Protein AF-0000000080750640 (afdb_homodimer)

Radius of gyration: 35.0 Å; Cα contacts (8 Å, |Δi|>4): 1815; chains: 2; bounding box: 124×104×103 Å

Foldseek 3Di:
DPPPVPPPVVVVVVVVVVVVVVVVPVPPPPPPPPPVPPPPPVVVVVLVVLLCVLVVLVCVVVPDDDDDPPPDDDDPPPDVVNVVSNVVNVVSVVVVLVCLQVDWAALQFQEEEEFEDPPDLVVLVLVLVVVLLCVQPPVRHQYEYAPVCVPPVSNPVVVSCVVSVVVDDSYHYDDLVNPVVDDPPGSEYEYEAAVVRVQVLLQSHQFAAHAYAYEYDDDAALQHLHHSVCCSVVVVDNNPDTFRKQFFWWKKKWWKAWDAWDQDPVPRDTDTDIHTDDIGTARFKKKKFQPPPPAWFWKFKDKPRHTDDTFGARIKIKTTLSNCPPPQVVQPGDRHDRSDAWIKIGGHGTPDPPDHIDIGGLAIKMKIAGALPTPGWMWMDGNNDDIDIGDHGIMMIMHIDPHTHIYTDPDPCSNVVNCCRVVVVPPDDPDPDCLVVDDPVVNVVVVVVVVVVVVVVVVPPVDDPDDPPDDDPCPVPVVPPPVPPDPPDDDDDDDDDDDDDDPPPDDDDD/DPPPVPPVVVVVVVVVVVVVVVVVPVPPPPPPPCPPPPPPPVVVVVLVVQLCVLVVLVCVVVPDDDDDPPPDDDDPPPDVPSVVSNVVNVVSVVVVLVCLQVDWAALQFQEEEEFEDPPDLVVLVLVLVVVLLCVQPPVRHAYEYAPVCVPPVSNPLVVSCVVSVRPSPRYHYDDLVNPVVDDPPGSEYEYEAAVVRVQVLLQSHQFAAHAYAYEYDDDAALQHLHHSVCCSVVVVDNNPDTFRKQFFWWKKKWWKAWDAWDQDPVPRDTDTDIHTDDIGTARFKKKKFQPPDPAWFWKFKDKPRHTDDTFGARIKIKTTLSNCPPPQVVQPGDRHDRSDAWIKIGGHGTPDPPDHIDIGGLAIKMKIAGALPTPGWMWMDGNNDDIDIGDHGIMMIMHTDPHTHIYTDPDPCSNVVNCCRVVVVPPDDPDPPCLVVDDPVVNVVVVVVVVVVVVVVVVPPVDDPDDPDDDDPCPVPVVPPPVPPDVPDDDDDDDDDPDDDDPDDDDDDD

Organism: Candida glabrata (strain ATCC 2001 / BCRC 20586 / JCM 3761 / NBRC 0622 / NRRL Y-65 / CBS 138) (NCBI:txid284593)

pLDDT: mean 73.18, std 28.6, range [16.64, 98.81]

Sequence (1020 aa):
MEEMKRTDSCTKEKALQKWLADAEESSSSASEYKIANQDTSRHDSDVALDISNAKDMLRRISSERSPSMSMSAHNTSKSSNTHFQYASTAYGVRLLSRDISNTKVELDVQNLMIVTKLNDISLYFLTRELVEWLLVHFPQVTVYVDKELEHNDKFAAQELAKDSKCRQSRIKYWTKEFIDENDVFFDLVITLGGDGTVLFVSSLFQRHVPPVMSFSLGSLGFLTNFKFEDFRTDLTKILNSKVKTNLRMRLECKVYRRHEPEVDPETGKKICVVEHIDTHHILNEVTIDRGPSPFISMLELYGDGNLMTVAQADGLIIATPTGSTAYSLSAGGSLIYPTVNAIAVTPICPHTLSFRPIILPDSMTLKVKVSLKARGTAWAGFDGKDRCELKQGDFITISASPYVFPTVESSPIEFINSISRTMNWNVREQQKSFTHILSQKNKEKYNTEKVRESKAKSEEEEIEERKLSSSAFDMSSLKEAVKEEAKEDEGDDEDETADRCLLKKTSGSKMEEMKRTDSCTKEKALQKWLADAEESSSSASEYKIANQDTSRHDSDVALDISNAKDMLRRISSERSPSMSMSAHNTSKSSNTHFQYASTAYGVRLLSRDISNTKVELDVQNLMIVTKLNDISLYFLTRELVEWLLVHFPQVTVYVDKELEHNDKFAAQELAKDSKCRQSRIKYWTKEFIDENDVFFDLVITLGGDGTVLFVSSLFQRHVPPVMSFSLGSLGFLTNFKFEDFRTDLTKILNSKVKTNLRMRLECKVYRRHEPEVDPETGKKICVVEHIDTHHILNEVTIDRGPSPFISMLELYGDGNLMTVAQADGLIIATPTGSTAYSLSAGGSLIYPTVNAIAVTPICPHTLSFRPIILPDSMTLKVKVSLKARGTAWAGFDGKDRCELKQGDFITISASPYVFPTVESSPIEFINSISRTMNWNVREQQKSFTHILSQKNKEKYNTEKVRESKAKSEEEEIEERKLSSSAFDMSSLKEAVKEEAKEDEGDDEDETADRCLLKKTSGSK

Secondary structure (DSSP, 8-state):
--STTSGGGSHHHHHHHHHHHHHHHTT-------------STHHHHHHHHHHHHHHHHHHHH----------S-----HHHHHHHHHHHHHHHHHHHHHHHH-EE----SEEEEEE-TTSHHHHHHHHHHHHHHHHH-TTPEEEEEGGGTT-TTT-HHHHHHHTT--S--EEEE-HHHHHH-TT--SEEEEESSHHHHHHHHHH-SS----EEEEESSS--SS--EEGGGHHHHHHHHHHS-EEEEEE--EEEEEEEEEEEEE-TTT--EEEEEEEEEEEEESSEEEEE-TT-SSPEEEEEEETTEEEEEEEESEEEEE-TGGGGTHHHHTTPPEE-TT--EEEEEEES-SSTT---EEEETTPPEEEEE-TT-SS-EEEEETTEEEEEE-TT-EEEEEE-SS-EEEE-S-TTHHHHHHHHHH-TT-------GGGGS-HHHHHHHHHHHHHHHHHHGGGS----EEE------TTTTHHHHGGGS------------------TT----/--SGGGGGGTHHHHHHHHHHHHHHHTT-------------SHHHHHHHHHHHHHHHHHHHHH----------S-----HHHHHHHHHHHHHHHHHHHHHHHH-EE----SEEEEEE-TTSHHHHHHHHHHHHHHHHH-TTPEEEEEGGGTT-TTT-HHHHHHHTT--GGGEEEE-HHHHHH-TT--SEEEEESSHHHHHHHHHH-SS----EEEEESSS--SS--EEGGGHHHHHHHHHHS-EEEEEE--EEEEEEEEEEEEE-TTT--EEEEEEEEEEEEESSEEEEE-TT-SSPEEEEEEETTEEEEEEEESEEEEE-TGGGGTHHHHTTPPEE-TT--EEEEEEES-SSTT---EEEETTPPEEEEE-TT-SS-EEEEETTEEEEEE-TT-EEEEEE-SS-EEEE-S-TTHHHHHHHHHH-TT-------GGGGS-HHHHHHHHHHHHHHHHHHGGGS----EE-------GGGGHHHHGGGTTT----------------------

Nearest PDB structures (foldseek):
  8kgc-assembly1_D  TM=9.014E-01  e=6.801E-37  Homo sapiens
  3pfn-assembly1_A  TM=8.704E-01  e=1.702E-36  Homo sapiens
  3pfn-assembly1_D  TM=8.942E-01  e=2.520E-35  Homo sapiens
  7mh7-assembly1_A  TM=9.007E-01  e=3.183E-29  Pseudomonas aeruginosa PAO1
  7qvs-assembly1_B-2  TM=9.030E-01  e=3.747E-28  Pseudomonas aeruginosa

Structure (mmCIF, N/CA/C/O backbone):
data_AF-0000000080750640-model_v1
#
loop_
_entity.id
_entity.type
_entity.pdbx_description
1 polymer 'Candida glabrata strain CBS138 chromosome I complete sequence'
#
loop_
_atom_site.group_PDB
_atom_site.id
_atom_site.type_symbol
_atom_site.label_atom_id
_atom_site.label_alt_id
_atom_site.label_comp_id
_atom_site.label_asym_id
_atom_site.label_entity_id
_atom_site.label_seq_id
_atom_site.pdbx_PDB_ins_code
_atom_site.Cartn_x
_atom_site.Cartn_y
_atom_site.Cartn_z
_atom_site.occupancy
_atom_site.B_iso_or_equiv
_atom_site.auth_seq_id
_atom_site.auth_comp_id
_atom_site.auth_asym_id
_atom_site.auth_atom_id
_atom_site.pdbx_PDB_model_num
ATOM 1 N N . MET A 1 1 ? 26.266 -26.484 -49.969 1 23.78 1 MET A N 1
ATOM 2 C CA . MET A 1 1 ? 25.844 -25.188 -49.469 1 23.78 1 MET A CA 1
ATOM 3 C C . MET A 1 1 ? 25.656 -25.219 -47.969 1 23.78 1 MET A C 1
ATOM 5 O O . MET A 1 1 ? 25.188 -24.25 -47.375 1 23.78 1 MET A O 1
ATOM 9 N N . GLU A 1 2 ? 25.656 -26.406 -47.344 1 24.5 2 GLU A N 1
ATOM 10 C CA . GLU A 1 2 ? 25.516 -27.031 -46.031 1 24.5 2 GLU A CA 1
ATOM 11 C C . GLU A 1 2 ? 26.594 -26.562 -45.094 1 24.5 2 GLU A C 1
ATOM 13 O O . GLU A 1 2 ? 26.438 -26.656 -43.875 1 24.5 2 GLU A O 1
ATOM 18 N N . GLU A 1 3 ? 27.859 -26.266 -45.562 1 25.91 3 GLU A N 1
ATOM 19 C CA . GLU A 1 3 ? 29.109 -26.156 -44.812 1 25.91 3 GLU A CA 1
ATOM 20 C C . GLU A 1 3 ? 29.141 -24.875 -44 1 25.91 3 GLU A C 1
ATOM 22 O O . GLU A 1 3 ? 29.859 -24.797 -42.969 1 25.91 3 GLU A O 1
ATOM 27 N N . MET A 1 4 ? 28.625 -23.766 -44.5 1 25.83 4 MET A N 1
ATOM 28 C CA . MET A 1 4 ? 29 -22.438 -44.031 1 25.83 4 MET A CA 1
ATOM 29 C C . MET A 1 4 ? 28.359 -22.141 -42.688 1 25.83 4 MET A C 1
ATOM 31 O O . MET A 1 4 ? 28.578 -21.078 -42.125 1 25.83 4 MET A O 1
ATOM 35 N N . LYS A 1 5 ? 27.141 -22.812 -42.438 1 27.19 5 LYS A N 1
ATOM 36 C CA . LYS A 1 5 ? 26.297 -22.391 -41.312 1 27.19 5 LYS A CA 1
ATOM 37 C C . LYS A 1 5 ? 26.953 -22.75 -39.969 1 27.19 5 LYS A C 1
ATOM 39 O O . LYS A 1 5 ? 26.359 -22.531 -38.906 1 27.19 5 LYS A O 1
ATOM 44 N N . ARG A 1 6 ? 27.938 -23.625 -39.969 1 27.42 6 ARG A N 1
ATOM 45 C CA . ARG A 1 6 ? 28.484 -24.219 -38.75 1 27.42 6 ARG A CA 1
ATOM 46 C C . ARG A 1 6 ? 29.359 -23.219 -38 1 27.42 6 ARG A C 1
ATOM 48 O O . ARG A 1 6 ? 29.672 -23.422 -36.812 1 27.42 6 ARG A O 1
ATOM 55 N N . THR A 1 7 ? 30.062 -22.328 -38.781 1 30.16 7 THR A N 1
ATOM 56 C CA . THR A 1 7 ? 31.188 -21.594 -38.188 1 30.16 7 THR A CA 1
ATOM 57 C C . THR A 1 7 ? 30.703 -20.562 -37.188 1 30.16 7 THR A C 1
ATOM 59 O O . THR A 1 7 ? 31.438 -20.156 -36.281 1 30.16 7 THR A O 1
ATOM 62 N N . ASP A 1 8 ? 29.516 -19.969 -37.5 1 30.2 8 ASP A N 1
ATOM 63 C CA . ASP A 1 8 ? 29.234 -18.703 -36.812 1 30.2 8 ASP A CA 1
ATOM 64 C C . ASP A 1 8 ? 28.844 -18.953 -35.375 1 30.2 8 ASP A C 1
ATOM 66 O O . ASP A 1 8 ? 28.5 -18 -34.656 1 30.2 8 ASP A O 1
ATOM 70 N N . SER A 1 9 ? 28.5 -20.203 -35.062 1 30.78 9 SER A N 1
ATOM 71 C CA . SER A 1 9 ? 27.984 -20.547 -33.719 1 30.78 9 SER A CA 1
ATOM 72 C C . SER A 1 9 ? 29.062 -20.422 -32.656 1 30.78 9 SER A C 1
ATOM 74 O O . SER A 1 9 ? 28.766 -20.375 -31.469 1 30.78 9 SER A O 1
ATOM 76 N N . CYS A 1 10 ? 30.328 -20.656 -33.062 1 31.33 10 CYS A N 1
ATOM 77 C CA . CYS A 1 10 ? 31.453 -20.75 -32.125 1 31.33 10 CYS A CA 1
ATOM 78 C C . CYS A 1 10 ? 31.781 -19.391 -31.531 1 31.33 10 CYS A C 1
ATOM 80 O O . CYS A 1 10 ? 32.375 -19.297 -30.453 1 31.33 10 CYS A O 1
ATOM 82 N N . THR A 1 11 ? 31.625 -18.391 -32.375 1 31.91 11 THR A N 1
ATOM 83 C CA . THR A 1 11 ? 32.156 -17.109 -31.953 1 31.91 11 THR A CA 1
ATOM 84 C C . THR A 1 11 ? 31.312 -16.516 -30.828 1 31.91 11 THR A C 1
ATOM 86 O O . THR A 1 11 ? 31.797 -15.672 -30.062 1 31.91 11 THR A O 1
ATOM 89 N N . LYS A 1 12 ? 30.047 -16.812 -30.891 1 30.86 12 LYS A N 1
ATOM 90 C CA . LYS A 1 12 ? 29.188 -16.188 -29.875 1 30.86 12 LYS A CA 1
ATOM 91 C C . LYS A 1 12 ? 29.469 -16.75 -28.484 1 30.86 12 LYS A C 1
ATOM 93 O O . LYS A 1 12 ? 29.141 -16.125 -27.484 1 30.86 12 LYS A O 1
ATOM 98 N N . GLU A 1 13 ? 29.969 -18.031 -28.469 1 30.14 13 GLU A N 1
ATOM 99 C CA . GLU A 1 13 ? 30.266 -18.656 -27.188 1 30.14 13 GLU A CA 1
ATOM 100 C C . GLU A 1 13 ? 31.484 -18 -26.531 1 30.14 13 GLU A C 1
ATOM 102 O O . GLU A 1 13 ? 31.562 -17.93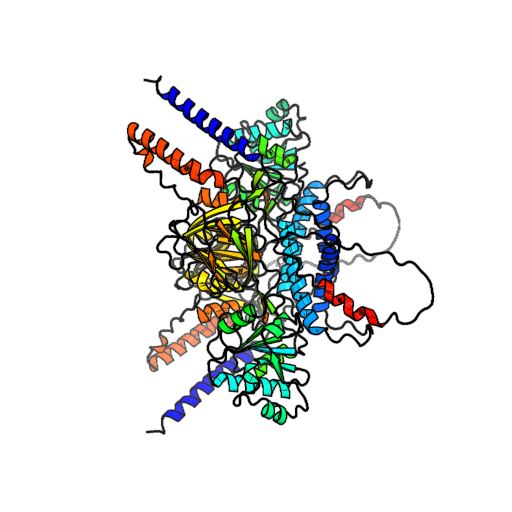8 -25.297 1 30.14 13 GLU A O 1
ATOM 107 N N . LYS A 1 14 ? 32.5 -17.609 -27.375 1 33.03 14 LYS A N 1
ATOM 108 C CA . LYS A 1 14 ? 33.688 -17.062 -26.781 1 33.03 14 LYS A CA 1
ATOM 109 C C . LYS A 1 14 ? 33.438 -15.703 -26.141 1 33.03 14 LYS A C 1
ATOM 111 O O . LYS A 1 14 ? 34.031 -15.352 -25.125 1 33.03 14 LYS A O 1
ATOM 116 N N . ALA A 1 15 ? 32.625 -14.938 -26.906 1 30.42 15 ALA A N 1
ATOM 117 C CA . ALA A 1 15 ? 32.406 -13.609 -26.359 1 30.42 15 ALA A CA 1
ATOM 118 C C . ALA A 1 15 ? 31.641 -13.68 -25.031 1 30.42 15 ALA A C 1
ATOM 120 O O . ALA A 1 15 ? 31.859 -12.859 -24.141 1 30.42 15 ALA A O 1
ATOM 121 N N . LEU A 1 16 ? 30.656 -14.664 -24.875 1 29.38 16 LEU A N 1
ATOM 122 C CA . LEU A 1 16 ? 29.984 -14.805 -23.594 1 29.38 16 LEU A CA 1
ATOM 123 C C . LEU A 1 16 ? 30.938 -15.273 -22.516 1 29.38 16 LEU A C 1
ATOM 125 O O . LEU A 1 16 ? 30.891 -14.797 -21.391 1 29.38 16 LEU A O 1
ATOM 129 N N . GLN A 1 17 ? 31.891 -16.141 -22.875 1 30.44 17 GLN A N 1
ATOM 130 C CA . GLN A 1 17 ? 32.844 -16.641 -21.875 1 30.44 17 GLN A CA 1
ATOM 131 C C . GLN A 1 17 ? 33.781 -15.531 -21.391 1 30.44 17 GLN A C 1
ATOM 133 O O . GLN A 1 17 ? 34.188 -15.508 -20.234 1 30.44 17 GLN A O 1
ATOM 138 N N . LYS A 1 18 ? 34.281 -14.758 -22.359 1 31.88 18 LYS A N 1
ATOM 139 C CA . LYS A 1 18 ? 35.156 -13.68 -21.922 1 31.88 18 LYS A CA 1
ATOM 140 C C . LYS A 1 18 ? 34.438 -12.688 -21.016 1 31.88 18 LYS A C 1
ATOM 142 O O . LYS A 1 18 ? 35 -12.164 -20.078 1 31.88 18 LYS A O 1
ATOM 147 N N . TRP A 1 19 ? 33.156 -12.344 -21.359 1 30.09 19 TRP A N 1
ATOM 148 C CA . TRP A 1 19 ? 32.438 -11.414 -20.469 1 30.09 19 TRP A CA 1
ATOM 149 C C . TRP A 1 19 ? 32.219 -12.039 -19.094 1 30.09 19 TRP A C 1
ATOM 151 O O . TRP A 1 19 ? 32.375 -11.367 -18.078 1 30.09 19 TRP A O 1
ATOM 161 N N . LEU A 1 20 ? 31.984 -13.375 -18.922 1 29.86 20 LEU A N 1
ATOM 162 C CA . LEU A 1 20 ? 31.875 -14.023 -17.625 1 29.86 20 LEU A CA 1
ATOM 163 C C . LEU A 1 20 ? 33.219 -14.023 -16.891 1 29.86 20 LEU A C 1
ATOM 165 O O . LEU A 1 20 ? 33.25 -13.891 -15.672 1 29.86 20 LEU A O 1
ATOM 169 N N . ALA A 1 21 ? 34.281 -14.25 -17.578 1 29.77 21 ALA A N 1
ATOM 170 C CA . ALA A 1 21 ? 35.594 -14.289 -16.922 1 29.77 21 ALA A CA 1
ATOM 171 C C . ALA A 1 21 ? 35.969 -12.922 -16.359 1 29.77 21 ALA A C 1
ATOM 173 O O . ALA A 1 21 ? 36.531 -12.828 -15.273 1 29.77 21 ALA A O 1
ATOM 174 N N . ASP A 1 22 ? 35.875 -11.859 -17.188 1 29.58 22 ASP A N 1
ATOM 175 C CA . ASP A 1 22 ? 36.312 -10.555 -16.688 1 29.58 22 ASP A CA 1
ATOM 176 C C . ASP A 1 22 ? 35.406 -10.094 -15.539 1 29.58 22 ASP A C 1
ATOM 178 O O . ASP A 1 22 ? 35.781 -9.195 -14.773 1 29.58 22 ASP A O 1
ATOM 182 N N . ALA A 1 23 ? 34.125 -10.531 -15.461 1 26.33 23 ALA A N 1
ATOM 183 C CA . ALA A 1 23 ? 33.312 -10.172 -14.312 1 26.33 23 ALA A CA 1
ATOM 184 C C . ALA A 1 23 ? 33.812 -10.875 -13.047 1 26.33 23 ALA A C 1
ATOM 186 O O . ALA A 1 23 ? 33.469 -10.453 -11.938 1 26.33 23 ALA A O 1
ATOM 187 N N . GLU A 1 24 ? 34.5 -12.039 -13.078 1 27.97 24 GLU A N 1
ATOM 188 C CA . GLU A 1 24 ? 35 -12.734 -11.891 1 27.97 24 GLU A CA 1
ATOM 189 C C . GLU A 1 24 ? 36.062 -11.93 -11.188 1 27.97 24 GLU A C 1
ATOM 191 O O . GLU A 1 24 ? 36.25 -12.062 -9.977 1 27.97 24 GLU A O 1
ATOM 196 N N . GLU A 1 25 ? 37 -11.383 -11.922 1 27.73 25 GLU A N 1
ATOM 197 C CA . GLU A 1 25 ? 38.156 -10.828 -11.188 1 27.73 25 GLU A CA 1
ATOM 198 C C . GLU A 1 25 ? 37.719 -9.641 -10.328 1 27.73 25 GLU A C 1
ATOM 200 O O . GLU A 1 25 ? 38.344 -9.352 -9.305 1 27.73 25 GLU A O 1
ATOM 205 N N . SER A 1 26 ? 36.969 -8.758 -10.883 1 25.23 26 SER A N 1
ATOM 206 C CA . SER A 1 26 ? 36.844 -7.516 -10.125 1 25.23 26 SER A CA 1
ATOM 207 C C . SER A 1 26 ? 36 -7.707 -8.875 1 25.23 26 SER A C 1
ATOM 209 O O . SER A 1 26 ? 35.688 -6.742 -8.172 1 25.23 26 SER A O 1
ATOM 211 N N . SER A 1 27 ? 35.5 -8.93 -8.562 1 23.83 27 SER A N 1
ATOM 212 C CA . SER A 1 27 ? 34.688 -9.188 -7.383 1 23.83 27 SER A CA 1
ATOM 213 C C . SER A 1 27 ? 35.531 -9.062 -6.105 1 23.83 27 SER A C 1
ATOM 215 O O . SER A 1 27 ? 35 -9.281 -5.004 1 23.83 27 SER A O 1
ATOM 217 N N . SER A 1 28 ? 36.812 -9.102 -6.203 1 22.86 28 SER A N 1
ATOM 218 C CA . SER A 1 28 ? 37.531 -9.367 -4.969 1 22.86 28 SER A CA 1
ATOM 219 C C . SER A 1 28 ? 37.406 -8.211 -3.982 1 22.86 28 SER A C 1
ATOM 221 O O . SER A 1 28 ? 37.438 -8.422 -2.768 1 22.86 28 SER A O 1
ATOM 223 N N . SER A 1 29 ? 37.75 -7.055 -4.367 1 21.5 29 SER A N 1
ATOM 224 C CA . SER A 1 29 ? 38.125 -6.164 -3.275 1 21.5 29 SER A CA 1
ATOM 225 C C . SER A 1 29 ? 36.906 -5.719 -2.473 1 21.5 29 SER A C 1
ATOM 227 O O . SER A 1 29 ? 36.25 -4.754 -2.844 1 21.5 29 SER A O 1
ATOM 229 N N . ALA A 1 30 ? 36.062 -6.645 -2.053 1 21.53 30 ALA A N 1
ATOM 230 C CA . ALA A 1 30 ? 35.031 -6.363 -1.079 1 21.53 30 ALA A CA 1
ATOM 231 C C . ALA A 1 30 ? 35.594 -5.648 0.146 1 21.53 30 ALA A C 1
ATOM 233 O O . ALA A 1 30 ? 36.344 -6.238 0.925 1 21.53 30 ALA A O 1
ATOM 234 N N . SER A 1 31 ? 36 -4.422 0.055 1 20.84 31 SER A N 1
ATOM 235 C CA . SER A 1 31 ? 36.438 -3.672 1.23 1 20.84 31 SER A CA 1
ATOM 236 C C . SER A 1 31 ? 35.531 -3.943 2.424 1 20.84 31 SER A C 1
ATOM 238 O O . SER A 1 31 ? 34.281 -3.92 2.293 1 20.84 31 SER A O 1
ATOM 240 N N . GLU A 1 32 ? 36 -4.672 3.408 1 20.8 32 GLU A N 1
ATOM 241 C CA . GLU A 1 32 ? 35.5 -5.023 4.73 1 20.8 32 GLU A CA 1
ATOM 242 C C . GLU A 1 32 ? 34.969 -3.791 5.465 1 20.8 32 GLU A C 1
ATOM 244 O O . GLU A 1 32 ? 35.75 -2.906 5.832 1 20.8 32 GLU A O 1
ATOM 249 N N . TYR A 1 33 ? 34.094 -3.107 4.949 1 19.44 33 TYR A N 1
ATOM 250 C CA . TYR A 1 33 ? 33.531 -2.104 5.844 1 19.44 33 TYR A CA 1
ATOM 251 C C . TYR A 1 33 ? 33.25 -2.693 7.227 1 19.44 33 TYR A C 1
ATOM 253 O O . TYR A 1 33 ? 32.531 -3.686 7.355 1 19.44 33 TYR A O 1
ATOM 261 N N . LYS A 1 34 ? 34.312 -2.646 8.055 1 21.72 34 LYS A N 1
ATOM 262 C CA . LYS A 1 34 ? 34.125 -2.963 9.469 1 21.72 34 LYS A CA 1
ATOM 263 C C . LYS A 1 34 ? 32.938 -2.205 10.062 1 21.72 34 LYS A C 1
ATOM 265 O O . LYS A 1 34 ? 33 -0.99 10.25 1 21.72 34 LYS A O 1
ATOM 270 N N . ILE A 1 35 ? 31.891 -2.406 9.547 1 20.11 35 ILE A N 1
ATOM 271 C CA . ILE A 1 35 ? 30.781 -1.926 10.367 1 20.11 35 ILE A CA 1
ATOM 272 C C . ILE A 1 35 ? 30.984 -2.367 11.812 1 20.11 35 ILE A C 1
ATOM 274 O O . ILE A 1 35 ? 31.125 -3.561 12.094 1 20.11 35 ILE A O 1
ATOM 278 N N . ALA A 1 36 ? 31.672 -1.542 12.602 1 21.47 36 ALA A N 1
ATOM 279 C CA . ALA A 1 36 ? 31.641 -1.831 14.031 1 21.47 36 ALA A CA 1
ATOM 280 C C . ALA A 1 36 ? 30.266 -2.334 14.461 1 21.47 36 ALA A C 1
ATOM 282 O O . ALA A 1 36 ? 29.25 -1.68 14.211 1 21.47 36 ALA A O 1
ATOM 283 N N . ASN A 1 37 ? 30.188 -3.654 14.547 1 23.44 37 ASN A N 1
ATOM 284 C CA . ASN A 1 37 ? 29.172 -4.504 15.156 1 23.44 37 ASN A CA 1
ATOM 285 C C . ASN A 1 37 ? 28.719 -3.955 16.5 1 23.44 37 ASN A C 1
ATOM 287 O O . ASN A 1 37 ? 29.359 -4.191 17.531 1 23.44 37 ASN A O 1
ATOM 291 N N . GLN A 1 38 ? 28.547 -2.641 16.609 1 24.06 38 GLN A N 1
ATOM 292 C CA . GLN A 1 38 ? 28.078 -2.363 17.969 1 24.06 38 GLN A CA 1
ATOM 293 C C . GLN A 1 38 ? 27.062 -3.414 18.438 1 24.06 38 GLN A C 1
ATOM 295 O O . GLN A 1 38 ? 26.438 -4.078 17.609 1 24.06 38 GLN A O 1
ATOM 300 N N . ASP A 1 39 ? 27.016 -3.609 19.844 1 24.59 39 ASP A N 1
ATOM 301 C CA . ASP A 1 39 ? 26.438 -4.699 20.625 1 24.59 39 ASP A CA 1
ATOM 302 C C . ASP A 1 39 ? 24.984 -4.945 20.234 1 24.59 39 ASP A C 1
ATOM 304 O O . ASP A 1 39 ? 24.109 -4.109 20.484 1 24.59 39 ASP A O 1
ATOM 308 N N . THR A 1 40 ? 24.781 -5.527 19.234 1 27.17 40 THR A N 1
ATOM 309 C CA . THR A 1 40 ? 23.578 -6.164 18.719 1 27.17 40 THR A CA 1
ATOM 310 C C . THR A 1 40 ? 22.906 -7.023 19.781 1 27.17 40 THR A C 1
ATOM 312 O O . THR A 1 40 ? 21.906 -7.691 19.516 1 27.17 40 THR A O 1
ATOM 315 N N . SER A 1 41 ? 23.656 -7.27 20.875 1 27.95 41 SER A N 1
ATOM 316 C CA . SER A 1 41 ? 23.188 -8.172 21.922 1 27.95 41 SER A CA 1
ATOM 317 C C . SER A 1 41 ? 21.938 -7.629 22.609 1 27.95 41 SER A C 1
ATOM 319 O O . SER A 1 41 ? 21.062 -8.398 23.016 1 27.95 41 SER A O 1
ATOM 321 N N . ARG A 1 42 ? 22.016 -6.312 23.031 1 26.64 42 ARG A N 1
ATOM 322 C CA . ARG A 1 42 ? 21.031 -5.73 23.953 1 26.64 42 ARG A CA 1
ATOM 323 C C . ARG A 1 42 ? 19.703 -5.473 23.234 1 26.64 42 ARG A C 1
ATOM 325 O O . ARG A 1 42 ? 18.719 -5.129 23.875 1 26.64 42 ARG A O 1
ATOM 332 N N . HIS A 1 43 ? 19.797 -5.414 21.969 1 28.12 43 HIS A N 1
ATOM 333 C CA . HIS A 1 43 ? 18.594 -4.977 21.266 1 28.12 43 HIS A CA 1
ATOM 334 C C . HIS A 1 43 ? 17.609 -6.125 21.109 1 28.12 43 HIS A C 1
ATOM 336 O O . HIS A 1 43 ? 16.5 -5.93 20.594 1 28.12 43 HIS A O 1
ATOM 342 N N . ASP A 1 44 ? 18.094 -7.312 21.172 1 30.31 44 ASP A N 1
ATOM 343 C CA . ASP A 1 44 ? 17.312 -8.539 21.031 1 30.31 44 ASP A CA 1
ATOM 344 C C . ASP A 1 44 ? 16.25 -8.633 22.125 1 30.31 44 ASP A C 1
ATOM 346 O O . ASP A 1 44 ? 15.148 -9.133 21.891 1 30.31 44 ASP A O 1
ATOM 350 N N . SER A 1 45 ? 16.734 -8.336 23.406 1 32.16 45 SER A N 1
ATOM 351 C CA . SER A 1 45 ? 15.938 -8.477 24.625 1 32.16 45 SER A CA 1
ATOM 352 C C . SER A 1 45 ? 14.789 -7.48 24.656 1 32.16 45 SER A C 1
ATOM 354 O O . SER A 1 45 ? 13.727 -7.762 25.219 1 32.16 45 SER A O 1
ATOM 356 N N . ASP A 1 46 ? 15.016 -6.348 24.094 1 32.59 46 ASP A N 1
ATOM 357 C CA . ASP A 1 46 ? 14.117 -5.215 24.297 1 32.59 46 ASP A CA 1
ATOM 358 C C . ASP A 1 46 ? 12.938 -5.281 23.328 1 32.59 46 ASP A C 1
ATOM 360 O O . ASP A 1 46 ? 11.852 -4.777 23.625 1 32.59 46 ASP A O 1
ATOM 364 N N . VAL A 1 47 ? 13.148 -5.949 22.234 1 31.88 47 VAL A N 1
ATOM 365 C CA . VAL A 1 47 ? 12.055 -5.961 21.266 1 31.88 47 VAL A CA 1
ATOM 366 C C . VAL A 1 47 ? 10.977 -6.945 21.719 1 31.88 47 VAL A C 1
ATOM 368 O O . VAL A 1 47 ? 9.789 -6.734 21.469 1 31.88 47 VAL A O 1
ATOM 371 N N . ALA A 1 48 ? 11.344 -8.07 22.312 1 33.91 48 ALA A N 1
ATOM 372 C CA . ALA A 1 48 ? 10.453 -9.055 22.938 1 33.91 48 ALA A CA 1
ATOM 373 C C . ALA A 1 48 ? 9.562 -8.398 23.984 1 33.91 48 ALA A C 1
ATOM 375 O O . ALA A 1 48 ? 8.375 -8.719 24.094 1 33.91 48 ALA A O 1
ATOM 376 N N . LEU A 1 49 ? 10.141 -7.648 24.703 1 37.53 49 LEU A N 1
ATOM 377 C CA . LEU A 1 49 ? 9.516 -6.848 25.75 1 37.53 49 LEU A CA 1
ATOM 378 C C . LEU A 1 49 ? 8.562 -5.816 25.156 1 37.53 49 LEU A C 1
ATOM 380 O O . LEU A 1 49 ? 7.516 -5.523 25.734 1 37.53 49 LEU A O 1
ATOM 384 N N . ASP A 1 50 ? 8.703 -5.641 23.797 1 41 50 ASP A N 1
ATOM 385 C CA . ASP A 1 50 ? 8.031 -4.465 23.25 1 41 50 ASP A CA 1
ATOM 386 C C . ASP A 1 50 ? 6.676 -4.836 22.641 1 41 50 ASP A C 1
ATOM 388 O O . ASP A 1 50 ? 5.703 -4.098 22.797 1 41 50 ASP A O 1
ATOM 392 N N . ILE A 1 51 ? 6.527 -6.117 21.938 1 39.97 51 ILE A N 1
ATOM 393 C CA . ILE A 1 51 ? 5.207 -6.383 21.391 1 39.97 51 ILE A CA 1
ATOM 394 C C . ILE A 1 51 ? 4.234 -6.738 22.5 1 39.97 51 ILE A C 1
ATOM 396 O O . ILE A 1 51 ? 3.084 -6.285 22.5 1 39.97 51 ILE A O 1
ATOM 400 N N . SER A 1 52 ? 4.672 -7.695 23.406 1 42.81 52 SER A N 1
ATOM 401 C CA . SER A 1 52 ? 3.881 -7.859 24.625 1 42.81 52 SER A CA 1
ATOM 402 C C . SER A 1 52 ? 3.531 -6.508 25.234 1 42.81 52 SER A C 1
ATOM 404 O O . SER A 1 52 ? 2.396 -6.293 25.656 1 42.81 52 SER A O 1
ATOM 406 N N . ASN A 1 53 ? 4.465 -5.879 25.188 1 48.34 53 ASN A N 1
ATOM 407 C CA . ASN A 1 53 ? 4.297 -4.516 25.688 1 48.34 53 ASN A CA 1
ATOM 408 C C . ASN A 1 53 ? 3.387 -3.697 24.766 1 48.34 53 ASN A C 1
ATOM 410 O O . ASN A 1 53 ? 2.607 -2.867 25.25 1 48.34 53 ASN A O 1
ATOM 414 N N . ALA A 1 54 ? 3.5 -4.133 23.531 1 48.19 54 ALA A N 1
ATOM 415 C CA . ALA A 1 54 ? 2.648 -3.369 22.625 1 48.19 54 ALA A CA 1
ATOM 416 C C . ALA A 1 54 ? 1.188 -3.783 22.766 1 48.19 54 ALA A C 1
ATOM 418 O O . ALA A 1 54 ? 0.297 -2.932 22.828 1 48.19 54 ALA A O 1
ATOM 419 N N . LYS A 1 55 ? 0.873 -5.102 22.734 1 48.5 55 LYS A N 1
ATOM 420 C CA . LYS A 1 55 ? -0.5 -5.566 22.922 1 48.5 55 LYS A CA 1
ATOM 421 C C . LYS A 1 55 ? -1.031 -5.188 24.297 1 48.5 55 LYS A C 1
ATOM 423 O O . LYS A 1 55 ? -2.18 -4.762 24.438 1 48.5 55 LYS A O 1
ATOM 428 N N . ASP A 1 56 ? -0.151 -5.539 25.344 1 48.56 56 ASP A N 1
ATOM 429 C CA . ASP A 1 56 ? -0.493 -5.035 26.672 1 48.56 56 ASP A CA 1
ATOM 430 C C . ASP A 1 56 ? -0.757 -3.529 26.625 1 48.56 56 ASP A C 1
ATOM 432 O O . ASP A 1 56 ? -1.688 -3.043 27.266 1 48.56 56 ASP A O 1
ATOM 436 N N . MET A 1 57 ? 0.047 -3.041 25.891 1 49.59 57 MET A N 1
ATOM 437 C CA . MET A 1 57 ? -0.12 -1.595 25.766 1 49.59 57 MET A CA 1
ATOM 438 C C . MET A 1 57 ? -1.417 -1.25 25.047 1 49.59 57 MET A C 1
ATOM 440 O O . MET A 1 57 ? -2.158 -0.366 25.484 1 49.59 57 MET A O 1
ATOM 444 N N . LEU A 1 58 ? -1.685 -2.07 24.016 1 51.09 58 LEU A N 1
ATOM 445 C CA . LEU A 1 58 ? -2.908 -1.768 23.281 1 51.09 58 LEU A CA 1
ATOM 446 C C . LEU A 1 58 ? -4.141 -2.08 24.125 1 51.09 58 LEU A C 1
ATOM 448 O O . LEU A 1 58 ? -5.121 -1.334 24.109 1 51.09 58 LEU A O 1
ATOM 452 N N . ARG A 1 59 ? -4.125 -3.299 24.75 1 49 59 ARG A N 1
ATOM 453 C CA . ARG A 1 59 ? -5.191 -3.617 25.703 1 49 59 ARG A CA 1
ATOM 454 C C . ARG A 1 59 ? -5.324 -2.535 26.766 1 49 59 ARG A C 1
ATOM 456 O O . ARG A 1 59 ? -6.434 -2.162 27.141 1 49 59 ARG A O 1
ATOM 463 N N . ARG A 1 60 ? -4.152 -2.15 27.312 1 49.22 60 ARG A N 1
ATOM 464 C CA . ARG A 1 60 ? -4.168 -1.096 28.328 1 49.22 60 ARG A CA 1
ATOM 465 C C . ARG A 1 60 ? -4.754 0.193 27.766 1 49.22 60 ARG A C 1
ATOM 467 O O . ARG A 1 60 ? -5.477 0.912 28.453 1 49.22 60 ARG A O 1
ATOM 474 N N . ILE A 1 61 ? -4.32 0.294 26.562 1 48.62 61 ILE A N 1
ATOM 475 C CA . ILE A 1 61 ? -4.809 1.53 25.953 1 48.62 61 ILE A CA 1
ATOM 476 C C . ILE A 1 61 ? -6.309 1.414 25.688 1 48.62 61 ILE A C 1
ATOM 478 O O . ILE A 1 61 ? -7.055 2.377 25.859 1 48.62 61 ILE A O 1
ATOM 482 N N . SER A 1 62 ? -6.805 0.226 25.25 1 44.69 62 SER A N 1
ATOM 483 C CA . SER A 1 62 ? -8.211 0.029 24.938 1 44.69 62 SER A CA 1
ATOM 484 C C . SER A 1 62 ? -9.039 -0.218 26.203 1 44.69 62 SER A C 1
ATOM 486 O O . SER A 1 62 ? -10.266 -0.11 26.172 1 44.69 62 SER A O 1
ATOM 488 N N . SER A 1 63 ? -8.703 -1.015 27.25 1 39.06 63 SER A N 1
ATOM 489 C CA . SER A 1 63 ? -9.461 -1.384 28.453 1 39.06 63 SER A CA 1
ATOM 490 C C . SER A 1 63 ? -9.727 -0.169 29.328 1 39.06 63 SER A C 1
ATOM 492 O O . SER A 1 63 ? -8.828 0.649 29.562 1 39.06 63 SER A O 1
ATOM 494 N N . GLU A 1 64 ? -11.062 0.245 29.578 1 36.38 64 GLU A N 1
ATOM 495 C CA . GLU A 1 64 ? -11.656 1.235 30.469 1 36.38 64 GLU A CA 1
ATOM 496 C C . GLU A 1 64 ? -10.938 1.279 31.812 1 36.38 64 GLU A C 1
ATOM 498 O O . GLU A 1 64 ? -10.562 2.354 32.281 1 36.38 64 GLU A O 1
ATOM 503 N N . ARG A 1 65 ? -11.656 0.485 32.969 1 29.5 65 ARG A N 1
ATOM 504 C CA . ARG A 1 65 ? -11.828 0.605 34.406 1 29.5 65 ARG A CA 1
ATOM 505 C C . ARG A 1 65 ? -10.695 -0.089 35.156 1 29.5 65 ARG A C 1
ATOM 507 O O . ARG A 1 65 ? -10.922 -1.042 35.906 1 29.5 65 ARG A O 1
ATOM 514 N N . SER A 1 66 ? -9.703 -0.66 34.688 1 27.31 66 SER A N 1
ATOM 515 C CA . SER A 1 66 ? -9.141 -1.257 35.875 1 27.31 66 SER A CA 1
ATOM 516 C C . SER A 1 66 ? -8.93 -0.209 36.969 1 27.31 66 SER A C 1
ATOM 518 O O . SER A 1 66 ? -8.484 0.905 36.688 1 27.31 66 SER A O 1
ATOM 520 N N . PRO A 1 67 ? -9.555 -0.497 38.25 1 25.22 67 PRO A N 1
ATOM 521 C CA . PRO A 1 67 ? -9.383 0.257 39.5 1 25.22 67 PRO A CA 1
ATOM 522 C C . PRO A 1 67 ? -7.969 0.81 39.688 1 25.22 67 PRO A C 1
ATOM 524 O O . PRO A 1 67 ? -7.066 0.448 38.906 1 25.22 67 PRO A O 1
ATOM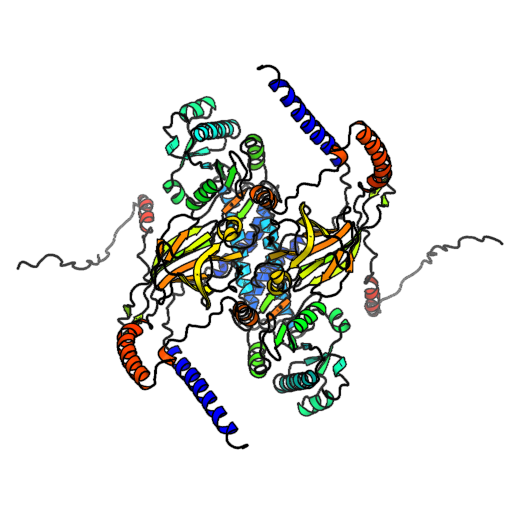 527 N N . SER A 1 68 ? -7.621 0.858 41.125 1 24.23 68 SER A N 1
ATOM 528 C CA . SER A 1 68 ? -6.816 1.51 42.156 1 24.23 68 SER A CA 1
ATOM 529 C C . SER A 1 68 ? -5.359 1.071 42.094 1 24.23 68 SER A C 1
ATOM 531 O O . SER A 1 68 ? -4.902 0.274 42.906 1 24.23 68 SER A O 1
ATOM 533 N N . MET A 1 69 ? -4.754 0.272 41.375 1 24.42 69 MET A N 1
ATOM 534 C CA . MET A 1 69 ? -3.445 0.165 42 1 24.42 69 MET A CA 1
ATOM 535 C C . MET A 1 69 ? -2.875 1.546 42.312 1 24.42 69 MET A C 1
ATOM 537 O O . MET A 1 69 ? -2.92 2.441 41.469 1 24.42 69 MET A O 1
ATOM 541 N N . SER A 1 70 ? -2.73 1.91 43.594 1 24.66 70 SER A N 1
ATOM 542 C CA . SER A 1 70 ? -2.023 2.934 44.344 1 24.66 70 SER A CA 1
ATOM 543 C C . SER A 1 70 ? -0.669 3.25 43.719 1 24.66 70 SER A C 1
ATOM 545 O O . SER A 1 70 ? 0.369 2.82 44.219 1 24.66 70 SER A O 1
ATOM 547 N N . MET A 1 71 ? -0.3 2.834 42.594 1 25.09 71 MET A N 1
ATOM 548 C CA . MET A 1 71 ? 1.061 3.354 42.5 1 25.09 71 MET A CA 1
ATOM 549 C C . MET A 1 71 ? 1.102 4.844 42.812 1 25.09 71 MET A C 1
ATOM 551 O O . MET A 1 71 ? 0.166 5.578 42.5 1 25.09 71 MET A O 1
ATOM 555 N N . SER A 1 72 ? 1.999 5.309 43.688 1 25.16 72 SER A N 1
ATOM 556 C CA . SER A 1 72 ? 2.352 6.617 44.219 1 25.16 72 SER A CA 1
ATOM 557 C C . SER A 1 72 ? 2.26 7.699 43.156 1 25.16 72 SER A C 1
ATOM 559 O O . SER A 1 72 ? 2.354 7.406 41.938 1 25.16 72 SER A O 1
ATOM 561 N N . ALA A 1 73 ? 1.814 8.984 43.5 1 27.78 73 ALA A N 1
ATOM 562 C CA . ALA A 1 73 ? 1.548 10.375 43.156 1 27.78 73 ALA A CA 1
ATOM 563 C C . ALA A 1 73 ? 2.553 10.891 42.125 1 27.78 73 ALA A C 1
ATOM 565 O O . ALA A 1 73 ? 2.393 11.992 41.594 1 27.78 73 ALA A O 1
ATOM 566 N N . HIS A 1 74 ? 3.834 10.492 42.188 1 27.83 74 HIS A N 1
ATOM 567 C CA . HIS A 1 74 ? 4.746 11.555 41.781 1 27.83 74 HIS A CA 1
ATOM 568 C C . HIS A 1 74 ? 4.664 11.805 40.25 1 27.83 74 HIS A C 1
ATOM 570 O O . HIS A 1 74 ? 4.73 12.945 39.812 1 27.83 74 HIS A O 1
ATOM 576 N N . ASN A 1 75 ? 5.172 10.805 39.281 1 30.16 75 ASN A N 1
ATOM 577 C CA . ASN A 1 75 ? 5.734 11.492 38.125 1 30.16 75 ASN A CA 1
ATOM 578 C C . ASN A 1 75 ? 4.652 11.875 37.125 1 30.16 75 ASN A C 1
ATOM 580 O O . ASN A 1 75 ? 3.967 11 36.562 1 30.16 75 ASN A O 1
ATOM 584 N N . THR A 1 76 ? 3.85 12.953 37.031 1 32.16 76 THR A N 1
ATOM 585 C CA . THR A 1 76 ? 2.93 13.828 36.344 1 32.16 76 THR A CA 1
ATOM 586 C C . THR A 1 76 ? 3.068 13.648 34.812 1 32.16 76 THR A C 1
ATOM 588 O O . THR A 1 76 ? 2.318 14.242 34.031 1 32.16 76 THR A O 1
ATOM 591 N N . SER A 1 77 ? 4.184 13.219 34.188 1 36.84 77 SER A N 1
ATOM 592 C CA . SER A 1 77 ? 4.438 13.359 32.75 1 36.84 77 SER A CA 1
ATOM 593 C C . SER A 1 77 ? 3.678 12.305 31.953 1 36.84 77 SER A C 1
ATOM 595 O O . SER A 1 77 ? 4.062 11.977 30.828 1 36.84 77 SER A O 1
ATOM 597 N N . LYS A 1 78 ? 2.428 11.836 32.188 1 38.78 78 LYS A N 1
ATOM 598 C CA . LYS A 1 78 ? 1.811 10.562 31.812 1 38.78 78 LYS A CA 1
ATOM 599 C C . LYS A 1 78 ? 1.16 10.625 30.438 1 38.78 78 LYS A C 1
ATOM 601 O O . LYS A 1 78 ? 1.177 9.648 29.688 1 38.78 78 LYS A O 1
ATOM 606 N N . SER A 1 79 ? 0.348 11.68 30.188 1 43.22 79 SER A N 1
ATOM 607 C CA . SER A 1 79 ? -0.604 11.602 29.078 1 43.22 79 SER A CA 1
ATOM 608 C C . SER A 1 79 ? 0.11 11.57 27.734 1 43.22 79 SER A C 1
ATOM 610 O O . SER A 1 79 ? -0.219 10.766 26.875 1 43.22 79 SER A O 1
ATOM 612 N N . SER A 1 80 ? 1.047 12.625 27.438 1 50.38 80 SER A N 1
ATOM 613 C CA . SER A 1 80 ? 1.849 12.656 26.219 1 50.38 80 SER A CA 1
ATOM 614 C C . SER A 1 80 ? 2.594 11.344 26.016 1 50.38 80 SER A C 1
ATOM 616 O O . SER A 1 80 ? 2.805 10.914 24.875 1 50.38 80 SER A O 1
ATOM 618 N N . ASN A 1 81 ? 2.385 10.531 27 1 64.69 81 ASN A N 1
ATOM 619 C CA . ASN A 1 81 ? 3.129 9.281 27.078 1 64.69 81 ASN A CA 1
ATOM 620 C C . ASN A 1 81 ? 2.334 8.125 26.484 1 64.69 81 ASN A C 1
ATOM 622 O O . ASN A 1 81 ? 2.908 7.23 25.844 1 64.69 81 ASN A O 1
ATOM 626 N N . THR A 1 82 ? 0.939 8.547 26.5 1 72.44 82 THR A N 1
ATOM 627 C CA . THR A 1 82 ? 0.142 7.426 26.016 1 72.44 82 THR A CA 1
ATOM 628 C C . THR A 1 82 ? 0.172 7.348 24.5 1 72.44 82 THR A C 1
ATOM 630 O O . THR A 1 82 ? 0.347 6.27 23.938 1 72.44 82 THR A O 1
ATOM 633 N N . HIS A 1 83 ? 0.02 8.523 23.953 1 81.19 83 HIS A N 1
ATOM 634 C CA . HIS A 1 83 ? 0.015 8.492 22.484 1 81.19 83 HIS A CA 1
ATOM 635 C C . HIS A 1 83 ? 1.399 8.164 21.938 1 81.19 83 HIS A C 1
ATOM 637 O O . HIS A 1 83 ? 1.523 7.5 20.906 1 81.19 83 HIS A O 1
ATOM 643 N N . PHE A 1 84 ? 2.281 8.625 22.688 1 79.69 84 PHE A N 1
ATOM 644 C CA . PHE A 1 84 ? 3.648 8.281 22.312 1 79.69 84 PHE A CA 1
ATOM 645 C C . PHE A 1 84 ? 3.857 6.77 22.344 1 79.69 84 PHE A C 1
ATOM 647 O O . PHE A 1 84 ? 4.453 6.199 21.438 1 79.69 84 PHE A O 1
ATOM 654 N N . GLN A 1 85 ? 3.373 6.199 23.297 1 77.06 85 GLN A N 1
ATOM 655 C CA . GLN A 1 85 ? 3.475 4.746 23.422 1 77.06 85 GLN A CA 1
ATOM 656 C C . GLN A 1 85 ? 2.707 4.051 22.297 1 77.06 85 GLN A C 1
ATOM 658 O O . GLN A 1 85 ? 3.166 3.043 21.75 1 77.06 85 GLN A O 1
ATOM 663 N N . TYR A 1 86 ? 1.612 4.645 22.047 1 82.31 86 TYR A N 1
ATOM 664 C CA . TYR A 1 86 ? 0.793 4.125 20.953 1 82.31 86 TYR A CA 1
ATOM 665 C C . TYR A 1 86 ? 1.548 4.18 19.625 1 82.31 86 TYR A C 1
ATOM 667 O O . TYR A 1 86 ? 1.641 3.176 18.922 1 82.31 86 TYR A O 1
ATOM 675 N N . ALA A 1 87 ? 2.158 5.273 19.359 1 84.5 87 ALA A N 1
ATOM 676 C CA . ALA A 1 87 ? 2.918 5.461 18.125 1 84.5 87 ALA A CA 1
ATOM 677 C C . ALA A 1 87 ? 4.148 4.562 18.094 1 84.5 87 ALA A C 1
ATOM 679 O O . ALA A 1 87 ? 4.492 4 17.047 1 84.5 87 ALA A O 1
ATOM 680 N N . SER A 1 88 ? 4.75 4.41 19.172 1 80.62 88 SER A N 1
ATOM 681 C CA . SER A 1 88 ? 5.93 3.557 19.281 1 80.62 88 SER A CA 1
ATOM 682 C C . SER A 1 88 ? 5.578 2.094 19.047 1 80.62 88 SER A C 1
ATOM 684 O O . SER A 1 88 ? 6.332 1.369 18.391 1 80.62 88 SER A O 1
ATOM 686 N N . THR A 1 89 ? 4.453 1.723 19.562 1 78.62 89 THR A N 1
ATOM 687 C CA . THR A 1 89 ? 3.982 0.362 19.328 1 78.62 89 THR A CA 1
ATOM 688 C C . THR A 1 89 ? 3.701 0.125 17.844 1 78.62 89 THR A C 1
ATOM 690 O O . THR A 1 89 ? 4.066 -0.917 17.297 1 78.62 89 THR A O 1
ATOM 693 N N . ALA A 1 90 ? 3.055 1.067 17.297 1 82.38 90 ALA A N 1
ATOM 694 C CA . ALA A 1 90 ? 2.779 0.963 15.859 1 82.38 90 ALA A CA 1
ATOM 695 C C . ALA A 1 90 ? 4.07 0.802 15.062 1 82.38 90 ALA A C 1
ATOM 697 O O . ALA A 1 90 ? 4.133 0.004 14.125 1 82.38 90 ALA A O 1
ATOM 698 N N . TYR A 1 91 ? 5.035 1.49 15.469 1 82.19 91 TYR A N 1
ATOM 699 C CA . TYR A 1 91 ? 6.332 1.379 14.812 1 82.19 91 TYR A CA 1
ATOM 700 C C . TYR A 1 91 ? 6.941 -0.001 15.039 1 82.19 91 TYR A C 1
ATOM 702 O O . TYR A 1 91 ? 7.508 -0.594 14.117 1 82.19 91 TYR A O 1
ATOM 710 N N . GLY A 1 92 ? 6.828 -0.475 16.141 1 76.19 92 GLY A N 1
ATOM 711 C CA . GLY A 1 92 ? 7.312 -1.812 16.438 1 76.19 92 GLY A CA 1
ATOM 712 C C . GLY A 1 92 ? 6.68 -2.887 15.578 1 76.19 92 GLY A C 1
ATOM 713 O O . GLY A 1 92 ? 7.367 -3.787 15.094 1 76.19 92 GLY A O 1
ATOM 714 N N . VAL A 1 93 ? 5.438 -2.785 15.398 1 80.56 93 VAL A N 1
ATOM 715 C CA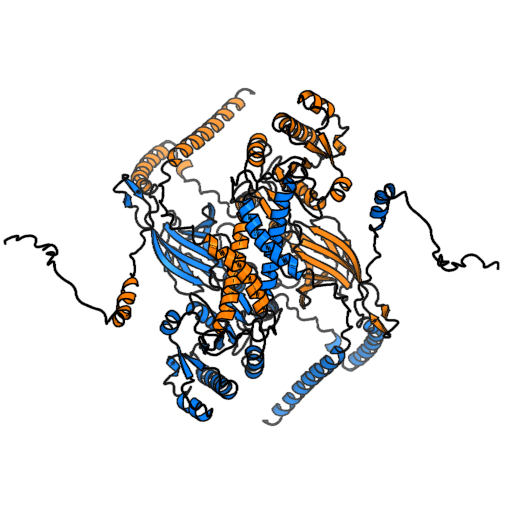 . VAL A 1 93 ? 4.711 -3.752 14.586 1 80.56 93 VAL A CA 1
ATOM 716 C C . VAL A 1 93 ? 5.18 -3.658 13.133 1 80.56 93 VAL A C 1
ATOM 718 O O . VAL A 1 93 ? 5.309 -4.676 12.445 1 80.56 93 VAL A O 1
ATOM 721 N N . ARG A 1 94 ? 5.438 -2.486 12.719 1 81.94 94 ARG A N 1
ATOM 722 C CA . ARG A 1 94 ? 5.957 -2.291 11.367 1 81.94 94 ARG A CA 1
ATOM 723 C C . ARG A 1 94 ? 7.312 -2.969 11.203 1 81.94 94 ARG A C 1
ATOM 725 O O . ARG A 1 94 ? 7.578 -3.592 10.172 1 81.94 94 ARG A O 1
ATOM 732 N N . LEU A 1 95 ? 8.141 -2.83 12.188 1 79.88 95 LEU A N 1
ATOM 733 C CA . LEU A 1 95 ? 9.453 -3.463 12.133 1 79.88 95 LEU A CA 1
ATOM 734 C C . LEU A 1 95 ? 9.328 -4.98 12.125 1 79.88 95 LEU A C 1
ATOM 736 O O . LEU A 1 95 ? 10.086 -5.668 11.422 1 79.88 95 LEU A O 1
ATOM 740 N N . LEU A 1 96 ? 8.359 -5.422 12.82 1 80 96 LEU A N 1
ATOM 741 C CA . LEU A 1 96 ? 8.109 -6.859 12.836 1 80 96 LEU A CA 1
ATOM 742 C C . LEU A 1 96 ? 7.668 -7.352 11.461 1 80 96 LEU A C 1
ATOM 744 O O . LEU A 1 96 ? 8.102 -8.414 11.008 1 80 96 LEU A O 1
ATOM 748 N N . SER A 1 97 ? 6.816 -6.621 10.891 1 82.62 97 SER A N 1
ATOM 749 C CA . SER A 1 97 ? 6.367 -6.965 9.547 1 82.62 97 SER A CA 1
ATOM 750 C C . SER A 1 97 ? 7.535 -7.008 8.57 1 82.62 97 SER A C 1
ATOM 752 O O . SER A 1 97 ? 7.605 -7.895 7.715 1 82.62 97 SER A O 1
ATOM 754 N N . ARG A 1 98 ? 8.398 -6.117 8.742 1 81.94 98 ARG A N 1
ATOM 755 C CA . ARG A 1 98 ? 9.602 -6.074 7.91 1 81.94 98 ARG A CA 1
ATOM 756 C C . ARG A 1 98 ? 10.461 -7.316 8.125 1 81.94 98 ARG A C 1
ATOM 758 O O . ARG A 1 98 ? 10.945 -7.918 7.168 1 81.94 98 ARG A O 1
ATOM 765 N N . ASP A 1 99 ? 10.602 -7.648 9.297 1 79.69 99 ASP A N 1
ATOM 766 C CA . ASP A 1 99 ? 11.414 -8.82 9.633 1 79.69 99 ASP A CA 1
ATOM 767 C C . ASP A 1 99 ? 10.797 -10.094 9.062 1 79.69 99 ASP A C 1
ATOM 769 O O . ASP A 1 99 ? 11.516 -10.969 8.57 1 79.69 99 ASP A O 1
ATOM 773 N N . ILE A 1 100 ? 9.531 -10.156 9.125 1 81.5 100 ILE A N 1
ATOM 774 C CA . ILE A 1 100 ? 8.82 -11.32 8.594 1 81.5 100 ILE A CA 1
ATOM 775 C C . ILE A 1 100 ? 9.062 -11.422 7.086 1 81.5 100 ILE A C 1
ATOM 777 O O . ILE A 1 100 ? 9.359 -12.5 6.574 1 81.5 100 ILE A O 1
ATOM 781 N N . SER A 1 101 ? 8.984 -10.312 6.48 1 80.56 101 SER A N 1
ATOM 782 C CA . SER A 1 101 ? 9.133 -10.305 5.027 1 80.56 101 SER A CA 1
ATOM 783 C C . SER A 1 101 ? 10.547 -10.695 4.613 1 80.56 101 SER A C 1
ATOM 785 O O . SER A 1 101 ? 10.766 -11.18 3.502 1 80.56 101 SER A O 1
ATOM 787 N N . ASN A 1 102 ? 11.531 -10.578 5.527 1 81.06 102 ASN A N 1
ATOM 788 C CA . ASN A 1 102 ? 12.922 -10.828 5.184 1 81.06 102 ASN A CA 1
ATOM 789 C C . ASN A 1 102 ? 13.406 -12.164 5.73 1 81.06 102 ASN A C 1
ATOM 791 O O . ASN A 1 102 ? 14.547 -12.57 5.484 1 81.06 102 ASN A O 1
ATOM 795 N N . THR A 1 103 ? 12.594 -12.891 6.316 1 81.81 103 THR A N 1
ATOM 796 C CA . THR A 1 103 ? 12.969 -14.148 6.965 1 81.81 103 THR A CA 1
ATOM 797 C C . THR A 1 103 ? 13.109 -15.266 5.938 1 81.81 103 THR A C 1
ATOM 799 O O . THR A 1 103 ? 12.289 -15.383 5.027 1 81.81 103 THR A O 1
ATOM 802 N N . LYS A 1 104 ? 14.164 -16.016 6.109 1 86.38 104 LYS A N 1
ATOM 803 C CA . LYS A 1 104 ? 14.359 -17.234 5.324 1 86.38 104 LYS A CA 1
ATOM 804 C C . LYS A 1 104 ? 13.914 -18.469 6.105 1 86.38 104 LYS A C 1
ATOM 806 O O . LYS A 1 104 ? 14.125 -18.562 7.316 1 86.38 104 LYS A O 1
ATOM 811 N N . VAL A 1 105 ? 13.305 -19.406 5.387 1 83.94 105 VAL A N 1
ATOM 812 C CA . VAL A 1 105 ? 12.758 -20.578 6.051 1 83.94 105 VAL A CA 1
ATOM 813 C C . VAL A 1 105 ? 13.32 -21.844 5.41 1 83.94 105 VAL A C 1
ATOM 815 O O . VAL A 1 105 ? 13.578 -21.875 4.203 1 83.94 105 VAL A O 1
ATOM 818 N N . GLU A 1 106 ? 13.484 -22.766 6.262 1 83.44 106 GLU A N 1
ATOM 819 C CA . GLU A 1 106 ? 13.844 -24.094 5.754 1 83.44 106 GLU A CA 1
ATOM 820 C C . GLU A 1 106 ? 12.602 -24.891 5.395 1 83.44 106 GLU A C 1
ATOM 822 O O . GLU A 1 106 ? 11.672 -25 6.195 1 83.44 106 GLU A O 1
ATOM 827 N N . LEU A 1 107 ? 12.406 -25.531 4.199 1 84 107 LEU A N 1
ATOM 828 C CA . LEU A 1 107 ? 11.203 -26.203 3.725 1 84 107 LEU A CA 1
ATOM 829 C C . LEU A 1 107 ? 11.227 -27.688 4.074 1 84 107 LEU A C 1
ATOM 831 O O . LEU A 1 107 ? 10.172 -28.312 4.203 1 84 107 LEU A O 1
ATOM 835 N N . ASP A 1 108 ? 12.141 -28.281 4.582 1 86.19 108 ASP A N 1
ATOM 836 C CA . ASP A 1 108 ? 12.195 -29.719 4.812 1 86.19 108 ASP A CA 1
ATOM 837 C C . ASP A 1 108 ? 11.133 -30.453 3.988 1 86.19 108 ASP A C 1
ATOM 839 O O . ASP A 1 108 ? 10.094 -30.844 4.52 1 86.19 108 ASP A O 1
ATOM 843 N N . VAL A 1 109 ? 11.344 -30.859 2.793 1 93.31 109 VAL A N 1
ATOM 844 C CA . VAL A 1 109 ? 10.359 -31.328 1.813 1 93.31 109 VAL A CA 1
ATOM 845 C C . VAL A 1 109 ? 10.289 -32.844 1.84 1 93.31 109 VAL A C 1
ATOM 847 O O . VAL A 1 109 ? 11.289 -33.531 1.603 1 93.31 109 VAL A O 1
ATOM 850 N N . GLN A 1 110 ? 9.133 -33.406 2.17 1 93.38 110 GLN A N 1
ATOM 851 C CA . GLN A 1 110 ? 8.852 -34.844 2.105 1 93.38 110 GLN A CA 1
ATOM 852 C C . GLN A 1 110 ? 7.82 -35.156 1.023 1 93.38 110 GLN A C 1
ATOM 854 O O . GLN A 1 110 ? 7.977 -36.094 0.262 1 93.38 110 GLN A O 1
ATOM 859 N N . ASN A 1 111 ? 6.742 -34.375 1.019 1 96.12 111 ASN A N 1
ATOM 860 C CA . ASN A 1 111 ? 5.699 -34.5 0.007 1 96.12 111 ASN A CA 1
ATOM 861 C C . ASN A 1 111 ? 5.73 -33.344 -0.983 1 96.12 111 ASN A C 1
ATOM 863 O O . ASN A 1 111 ? 5.387 -32.219 -0.633 1 96.12 111 ASN A O 1
ATOM 867 N N . LEU A 1 112 ? 6.133 -33.656 -2.172 1 97.56 112 LEU A N 1
ATOM 868 C CA . LEU A 1 112 ? 6.297 -32.656 -3.213 1 97.56 112 LEU A CA 1
ATOM 869 C C . LEU A 1 112 ? 5.258 -32.812 -4.312 1 97.56 112 LEU A C 1
ATOM 871 O O . LEU A 1 112 ? 5.105 -33.906 -4.859 1 97.56 112 LEU A O 1
ATOM 875 N N . MET A 1 113 ? 4.543 -31.75 -4.586 1 98.25 113 MET A N 1
ATOM 876 C CA . MET A 1 113 ? 3.502 -31.781 -5.613 1 98.25 113 MET A CA 1
ATOM 877 C C . MET A 1 113 ? 3.982 -31.109 -6.895 1 98.25 113 MET A C 1
ATOM 879 O O . MET A 1 113 ? 4.594 -30.047 -6.852 1 98.25 113 MET A O 1
ATOM 883 N N . ILE A 1 114 ? 3.725 -31.766 -8.016 1 98.12 114 ILE A N 1
ATOM 884 C CA . ILE A 1 114 ? 4.02 -31.156 -9.312 1 98.12 114 ILE A CA 1
ATOM 885 C C . ILE A 1 114 ? 2.719 -30.891 -10.062 1 98.12 114 ILE A C 1
ATOM 887 O O . ILE A 1 114 ? 1.874 -31.766 -10.203 1 98.12 114 ILE A O 1
ATOM 891 N N . VAL A 1 115 ? 2.562 -29.625 -10.469 1 97.81 115 VAL A N 1
ATOM 892 C CA . VAL A 1 115 ? 1.357 -29.219 -11.188 1 97.81 115 VAL A CA 1
ATOM 893 C C . VAL A 1 115 ? 1.731 -28.688 -12.562 1 97.81 115 VAL A C 1
ATOM 895 O O . VAL A 1 115 ? 2.615 -27.828 -12.688 1 97.81 115 VAL A O 1
ATOM 898 N N . THR A 1 116 ? 1.132 -29.188 -13.602 1 94.81 116 THR A N 1
ATOM 899 C CA . THR A 1 116 ? 1.287 -28.703 -14.969 1 94.81 116 THR A CA 1
ATOM 900 C C . THR A 1 116 ? -0.013 -28.859 -15.75 1 94.81 116 THR A C 1
ATOM 902 O O . THR A 1 116 ? -0.88 -29.656 -15.367 1 94.81 116 THR A O 1
ATOM 905 N N . LYS A 1 117 ? -0.186 -28.016 -16.703 1 87.88 117 LYS A N 1
ATOM 906 C CA . LYS A 1 117 ? -1.305 -28.172 -17.625 1 87.88 117 LYS A CA 1
ATOM 907 C C . LYS A 1 117 ? -0.895 -28.984 -18.844 1 87.88 117 LYS A C 1
ATOM 909 O O . LYS A 1 117 ? -0.12 -28.516 -19.688 1 87.88 117 LYS A O 1
ATOM 914 N N . LEU A 1 118 ? -1.419 -30.172 -18.984 1 84.38 118 LEU A N 1
ATOM 915 C CA . LEU A 1 118 ? -0.962 -31.141 -19.969 1 84.38 118 LEU A CA 1
ATOM 916 C C . LEU A 1 118 ? -1.596 -30.875 -21.328 1 84.38 118 LEU A C 1
ATOM 918 O O . LEU A 1 118 ? -2.186 -31.781 -21.922 1 84.38 118 LEU A O 1
ATOM 922 N N . ASN A 1 119 ? -1.394 -29.641 -21.703 1 83.12 119 ASN A N 1
ATOM 923 C CA . ASN A 1 119 ? -1.935 -29.25 -23.016 1 83.12 119 ASN A CA 1
ATOM 924 C C . ASN A 1 119 ? -0.943 -29.531 -24.141 1 83.12 119 ASN A C 1
ATOM 926 O O . ASN A 1 119 ? -1.32 -29.578 -25.312 1 83.12 119 ASN A O 1
ATOM 930 N N . ASP A 1 120 ? 0.322 -29.75 -23.797 1 83.94 120 ASP A N 1
ATOM 931 C CA . ASP A 1 120 ? 1.408 -30.016 -24.734 1 83.94 120 ASP A CA 1
ATOM 932 C C . ASP A 1 120 ? 2.123 -31.328 -24.391 1 83.94 120 ASP A C 1
ATOM 934 O O . ASP A 1 120 ? 2.371 -31.609 -23.219 1 83.94 120 ASP A O 1
ATOM 938 N N . ILE A 1 121 ? 2.402 -32.062 -25.406 1 88.12 121 ILE A N 1
ATOM 939 C CA . ILE A 1 121 ? 3.016 -33.375 -25.25 1 88.12 121 ILE A CA 1
ATOM 940 C C . ILE A 1 121 ? 4.367 -33.219 -24.547 1 88.12 121 ILE A C 1
ATOM 942 O O . ILE A 1 121 ? 4.773 -34.125 -23.781 1 88.12 121 ILE A O 1
ATOM 946 N N . SER A 1 122 ? 5.027 -32.156 -24.797 1 89.44 122 SER A N 1
ATOM 947 C CA . SER A 1 122 ? 6.348 -31.938 -24.203 1 89.44 122 SER A CA 1
ATOM 948 C C . SER A 1 122 ? 6.281 -31.922 -22.688 1 89.44 122 SER A C 1
ATOM 950 O O . SER A 1 122 ? 7.25 -32.281 -22.016 1 89.44 122 SER A O 1
ATOM 952 N N . LEU A 1 123 ? 5.176 -31.562 -22.156 1 91 123 LEU A N 1
ATOM 953 C CA . LEU A 1 123 ? 5.031 -31.422 -20.703 1 91 123 LEU A CA 1
ATOM 954 C C . LEU A 1 123 ? 5.059 -32.781 -20.016 1 91 123 LEU A C 1
ATOM 956 O O . LEU A 1 123 ? 5.48 -32.906 -18.875 1 91 123 LEU A O 1
ATOM 960 N N . TYR A 1 124 ? 4.672 -33.844 -20.734 1 91.25 124 TYR A N 1
ATOM 961 C CA . TYR A 1 124 ? 4.777 -35.188 -20.188 1 91.25 124 TYR A CA 1
ATOM 962 C C . TYR A 1 124 ? 6.234 -35.594 -19.984 1 91.25 124 TYR A C 1
ATOM 964 O O . TYR A 1 124 ? 6.59 -36.125 -18.922 1 91.25 124 TYR A O 1
ATOM 972 N N . PHE A 1 125 ? 6.957 -35.219 -20.969 1 90.94 125 PHE A N 1
ATOM 973 C CA . PHE A 1 125 ? 8.359 -35.594 -20.922 1 90.94 125 PHE A CA 1
ATOM 974 C C . PHE A 1 125 ? 9.141 -34.719 -19.953 1 90.94 125 PHE A C 1
ATOM 976 O O . PHE A 1 125 ? 10.047 -35.188 -19.266 1 90.94 125 PHE A O 1
ATOM 983 N N . LEU A 1 126 ? 8.812 -33.438 -19.953 1 92.88 126 LEU A N 1
ATOM 984 C CA . LEU A 1 126 ? 9.477 -32.562 -19.016 1 92.88 126 LEU A CA 1
ATOM 985 C C . LEU A 1 126 ? 9.164 -32.938 -17.578 1 92.88 126 LEU A C 1
ATOM 987 O O . LEU A 1 126 ? 10.055 -32.906 -16.719 1 92.88 126 LEU A O 1
ATOM 991 N N . THR A 1 127 ? 7.934 -33.281 -17.328 1 95 127 THR A N 1
ATOM 992 C CA . THR A 1 127 ? 7.547 -33.75 -16 1 95 127 THR A CA 1
ATOM 993 C C . THR A 1 127 ? 8.281 -35.031 -15.641 1 95 127 THR A C 1
ATOM 995 O O . THR A 1 127 ? 8.75 -35.188 -14.508 1 95 127 THR A O 1
ATOM 998 N N . ARG A 1 128 ? 8.383 -35.875 -16.594 1 92.31 128 ARG A N 1
ATOM 999 C CA . ARG A 1 128 ? 9.102 -37.156 -16.406 1 92.31 128 ARG A CA 1
ATOM 1000 C C . ARG A 1 128 ? 10.555 -36.906 -16.016 1 92.31 128 ARG A C 1
ATOM 1002 O O . ARG A 1 128 ? 11.062 -37.5 -15.07 1 92.31 128 ARG A O 1
ATOM 1009 N N . GLU A 1 129 ? 11.156 -36.031 -16.734 1 92.56 129 GLU A N 1
ATOM 1010 C CA . GLU A 1 129 ? 12.555 -35.688 -16.469 1 92.56 129 GLU A CA 1
ATOM 1011 C C . GLU A 1 129 ? 12.734 -35.125 -15.062 1 92.56 129 GLU A C 1
ATOM 1013 O O . GLU A 1 129 ? 13.672 -35.5 -14.359 1 92.56 129 GLU A O 1
ATOM 1018 N N . LEU A 1 130 ? 11.852 -34.25 -14.711 1 95.44 130 LEU A N 1
ATOM 1019 C CA . LEU A 1 130 ? 11.898 -33.625 -13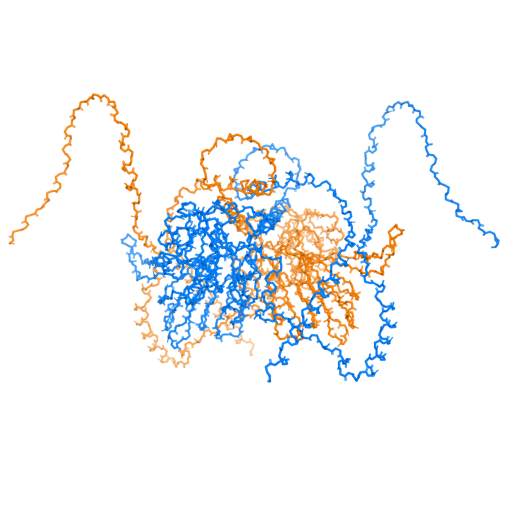.391 1 95.44 130 LEU A CA 1
ATOM 1020 C C . LEU A 1 130 ? 11.719 -34.688 -12.297 1 95.44 130 LEU A C 1
ATOM 1022 O O . LEU A 1 130 ? 12.469 -34.719 -11.32 1 95.44 130 LEU A O 1
ATOM 1026 N N . VAL A 1 131 ? 10.75 -35.531 -12.445 1 94.12 131 VAL A N 1
ATOM 1027 C CA . VAL A 1 131 ? 10.445 -36.562 -11.453 1 94.12 131 VAL A CA 1
ATOM 1028 C C . VAL A 1 131 ? 11.625 -37.531 -11.336 1 94.12 131 VAL A C 1
ATOM 1030 O O . VAL A 1 131 ? 12.039 -37.875 -10.227 1 94.12 131 VAL A O 1
ATOM 1033 N N . GLU A 1 132 ? 12.141 -37.938 -12.469 1 91.69 132 GLU A N 1
ATOM 1034 C CA . GLU A 1 132 ? 13.281 -38.844 -12.469 1 91.69 132 GLU A CA 1
ATOM 1035 C C . GLU A 1 132 ? 14.453 -38.25 -11.68 1 91.69 132 GLU A C 1
ATOM 1037 O O . GLU A 1 132 ? 15.047 -38.938 -10.844 1 91.69 132 GLU A O 1
ATOM 1042 N N . TRP A 1 133 ? 14.703 -37.031 -11.953 1 93.62 133 TRP A N 1
ATOM 1043 C CA . TRP A 1 133 ? 15.812 -36.344 -11.289 1 93.62 133 TRP A CA 1
ATOM 1044 C C . TRP A 1 133 ? 15.57 -36.281 -9.781 1 93.62 133 TRP A C 1
ATOM 1046 O O . TRP A 1 133 ? 16.484 -36.531 -8.992 1 93.62 133 TRP A O 1
ATOM 1056 N N . LEU A 1 134 ? 14.398 -35.906 -9.375 1 94.19 134 LEU A N 1
ATOM 1057 C CA . LEU A 1 134 ? 14.055 -35.781 -7.961 1 94.19 134 LEU A CA 1
ATOM 1058 C C . LEU A 1 134 ? 14.188 -37.125 -7.25 1 94.19 134 LEU A C 1
ATOM 1060 O O . LEU A 1 134 ? 14.703 -37.188 -6.133 1 94.19 134 LEU A O 1
ATOM 1064 N N . LEU A 1 135 ? 13.758 -38.219 -7.918 1 91.31 135 LEU A N 1
ATOM 1065 C CA . LEU A 1 135 ? 13.789 -39.562 -7.312 1 91.31 135 LEU A CA 1
ATOM 1066 C C . LEU A 1 135 ? 15.227 -40.031 -7.09 1 91.31 135 LEU A C 1
ATOM 1068 O O . LEU A 1 135 ? 15.516 -40.719 -6.109 1 91.31 135 LEU A O 1
ATOM 1072 N N . VAL A 1 136 ? 16.047 -39.594 -7.953 1 90.19 136 VAL A N 1
ATOM 1073 C CA . VAL A 1 136 ? 17.438 -40.031 -7.895 1 90.19 136 VAL A CA 1
ATOM 1074 C C . VAL A 1 136 ? 18.188 -39.188 -6.859 1 90.19 136 VAL A C 1
ATOM 1076 O O . VAL A 1 136 ? 18.969 -39.719 -6.066 1 90.19 136 VAL A O 1
ATOM 1079 N N . HIS A 1 137 ? 17.969 -37.969 -6.754 1 91.62 137 HIS A N 1
ATOM 1080 C CA . HIS A 1 137 ? 18.844 -37.062 -6.004 1 91.62 137 HIS A CA 1
ATOM 1081 C C . HIS A 1 137 ? 18.266 -36.75 -4.625 1 91.62 137 HIS A C 1
ATOM 1083 O O . HIS A 1 137 ? 18.984 -36.312 -3.734 1 91.62 137 HIS A O 1
ATOM 1089 N N . PHE A 1 138 ? 17 -36.969 -4.484 1 92.06 138 PHE A N 1
ATOM 1090 C CA . PHE A 1 138 ? 16.359 -36.719 -3.201 1 92.06 138 PHE A CA 1
ATOM 1091 C C . PHE A 1 138 ? 15.492 -37.906 -2.785 1 92.06 138 PHE A C 1
ATOM 1093 O O . PHE A 1 138 ? 14.266 -37.844 -2.834 1 92.06 138 PHE A O 1
ATOM 1100 N N . PRO A 1 139 ? 16.062 -38.938 -2.209 1 88.56 139 PRO A N 1
ATOM 1101 C CA . PRO A 1 139 ? 15.375 -40.188 -1.91 1 88.56 139 PRO A CA 1
ATOM 1102 C C . PRO A 1 139 ? 14.32 -40.031 -0.819 1 88.56 139 PRO A C 1
ATOM 1104 O O . PRO A 1 139 ? 13.438 -40.906 -0.68 1 88.56 139 PRO A O 1
ATOM 1107 N N . GLN A 1 140 ? 14.359 -39 -0.104 1 87.94 140 GLN A N 1
ATOM 1108 C CA . GLN A 1 140 ? 13.414 -38.812 0.989 1 87.94 140 GLN A CA 1
ATOM 1109 C C . GLN A 1 140 ? 12.117 -38.188 0.488 1 87.94 140 GLN A C 1
ATOM 1111 O O . GLN A 1 140 ? 11.117 -38.156 1.21 1 87.94 140 GLN A O 1
ATOM 1116 N N . VAL A 1 141 ? 12.086 -37.719 -0.725 1 92.75 141 VAL A N 1
ATOM 1117 C CA . VAL A 1 141 ? 10.953 -36.969 -1.239 1 92.75 141 VAL A CA 1
ATOM 1118 C C . VAL A 1 141 ? 9.984 -37.875 -1.96 1 92.75 141 VAL A C 1
ATOM 1120 O O . VAL A 1 141 ? 10.391 -38.719 -2.771 1 92.75 141 VAL A O 1
ATOM 1123 N N . THR A 1 142 ? 8.719 -37.844 -1.573 1 94.88 142 THR A N 1
ATOM 1124 C CA . THR A 1 142 ? 7.637 -38.469 -2.344 1 94.88 142 THR A CA 1
ATOM 1125 C C . THR A 1 142 ? 7.039 -37.438 -3.322 1 94.88 142 THR A C 1
ATOM 1127 O O . THR A 1 142 ? 6.699 -36.344 -2.938 1 94.88 142 THR A O 1
ATOM 1130 N N . VAL A 1 143 ? 6.922 -37.844 -4.574 1 96.12 143 VAL A N 1
ATOM 1131 C CA . VAL A 1 143 ? 6.473 -36.938 -5.609 1 96.12 143 VAL A CA 1
ATOM 1132 C C . VAL A 1 143 ? 5.023 -37.219 -5.977 1 96.12 143 VAL A C 1
ATOM 1134 O O . VAL A 1 143 ? 4.676 -38.375 -6.27 1 96.12 143 VAL A O 1
ATOM 1137 N N . TYR A 1 144 ? 4.191 -36.25 -5.906 1 96.94 144 TYR A N 1
ATOM 1138 C CA . TYR A 1 144 ? 2.791 -36.344 -6.305 1 96.94 144 TYR A CA 1
ATOM 1139 C C . TYR A 1 144 ? 2.559 -35.656 -7.648 1 96.94 144 TYR A C 1
ATOM 1141 O O . TYR A 1 144 ? 2.82 -34.469 -7.801 1 96.94 144 TYR A O 1
ATOM 1149 N N . VAL A 1 145 ? 2.092 -36.406 -8.641 1 96.06 145 VAL A N 1
ATOM 1150 C CA . VAL A 1 145 ? 1.766 -35.875 -9.953 1 96.06 145 VAL A CA 1
ATOM 1151 C C . VAL A 1 145 ? 0.265 -36 -10.203 1 96.06 145 VAL A C 1
ATOM 1153 O O . VAL A 1 145 ? -0.447 -36.656 -9.445 1 96.06 145 VAL A O 1
ATOM 1156 N N . ASP A 1 146 ? -0.205 -35.281 -11.234 1 95.5 146 ASP A N 1
ATOM 1157 C CA . ASP A 1 146 ? -1.622 -35.312 -11.586 1 95.5 146 ASP A CA 1
ATOM 1158 C C . ASP A 1 146 ? -2.111 -36.719 -11.82 1 95.5 146 ASP A C 1
ATOM 1160 O O . ASP A 1 146 ? -1.415 -37.531 -12.438 1 95.5 146 ASP A O 1
ATOM 1164 N N . LYS A 1 147 ? -3.266 -37.062 -11.383 1 94.88 147 LYS A N 1
ATOM 1165 C CA . LYS A 1 147 ? -3.859 -38.375 -11.531 1 94.88 147 LYS A CA 1
ATOM 1166 C C . LYS A 1 147 ? -3.945 -38.781 -13.008 1 94.88 147 LYS A C 1
ATOM 1168 O O . LYS A 1 147 ? -3.869 -39.969 -13.344 1 94.88 147 LYS A O 1
ATOM 1173 N N . GLU A 1 148 ? -4.012 -37.875 -13.82 1 91.62 148 GLU A N 1
ATOM 1174 C CA . GLU A 1 148 ? -4.078 -38.125 -15.258 1 91.62 148 GLU A CA 1
ATOM 1175 C C . GLU A 1 148 ? -2.814 -38.812 -15.758 1 91.62 148 GLU A C 1
ATOM 1177 O O . GLU A 1 148 ? -2.83 -39.469 -16.797 1 91.62 148 GLU A O 1
ATOM 1182 N N . LEU A 1 149 ? -1.736 -38.719 -15.023 1 91.94 149 LEU A N 1
ATOM 1183 C CA . LEU A 1 149 ? -0.453 -39.281 -15.461 1 91.94 149 LEU A CA 1
ATOM 1184 C C . LEU A 1 149 ? -0.294 -40.719 -15.008 1 91.94 149 LEU A C 1
ATOM 1186 O O . LEU A 1 149 ? 0.643 -41.406 -15.422 1 91.94 149 LEU A O 1
ATOM 1190 N N . GLU A 1 150 ? -1.201 -41.188 -14.219 1 91.12 150 GLU A N 1
ATOM 1191 C CA . GLU A 1 150 ? -1.07 -42.5 -13.609 1 91.12 150 GLU A CA 1
ATOM 1192 C C . GLU A 1 150 ? -0.944 -43.594 -14.672 1 91.12 150 GLU A C 1
ATOM 1194 O O . GLU A 1 150 ? -0.101 -44.469 -14.562 1 91.12 150 GLU A O 1
ATOM 1199 N N . HIS A 1 151 ? -1.755 -43.469 -15.781 1 90.06 151 HIS A N 1
ATOM 1200 C CA . HIS A 1 151 ? -1.757 -44.5 -16.797 1 90.06 151 HIS A CA 1
ATOM 1201 C C . HIS A 1 151 ? -1.285 -43.969 -18.141 1 90.06 151 HIS A C 1
ATOM 1203 O O . HIS A 1 151 ? -1.588 -44.531 -19.188 1 90.06 151 HIS A O 1
ATOM 1209 N N . ASN A 1 152 ? -0.587 -42.938 -17.984 1 90.25 152 ASN A N 1
ATOM 1210 C CA . ASN A 1 152 ? -0.117 -42.312 -19.219 1 90.25 152 ASN A CA 1
ATOM 1211 C C . ASN A 1 152 ? 1.192 -42.938 -19.688 1 90.25 152 ASN A C 1
ATOM 1213 O O . ASN A 1 152 ? 2.168 -43 -18.938 1 90.25 152 ASN A O 1
ATOM 1217 N N . ASP A 1 153 ? 1.277 -43.312 -20.906 1 90.31 153 ASP A N 1
ATOM 1218 C CA . ASP A 1 153 ? 2.422 -44.031 -21.453 1 90.31 153 ASP A CA 1
ATOM 1219 C C . ASP A 1 153 ? 3.621 -43.125 -21.641 1 90.31 153 ASP A C 1
ATOM 1221 O O . ASP A 1 153 ? 4.77 -43.562 -21.609 1 90.31 153 ASP A O 1
ATOM 1225 N N . LYS A 1 154 ? 3.314 -41.906 -21.922 1 88.19 154 LYS A N 1
ATOM 1226 C CA . LYS A 1 154 ? 4.406 -40.969 -22.141 1 88.19 154 LYS A CA 1
ATOM 1227 C C . LYS A 1 154 ? 5.148 -40.656 -20.844 1 88.19 154 LYS A C 1
ATOM 1229 O O . LYS A 1 154 ? 6.379 -40.594 -20.828 1 88.19 154 LYS A O 1
ATOM 1234 N N . PHE A 1 155 ? 4.445 -40.5 -19.812 1 89.88 155 PHE A N 1
ATOM 1235 C CA . PHE A 1 155 ? 5.039 -40.312 -18.5 1 89.88 155 PHE A CA 1
ATOM 1236 C C . PHE A 1 155 ? 5.656 -41.625 -17.984 1 89.88 155 PHE A C 1
ATOM 1238 O O . PHE A 1 155 ? 6.734 -41.625 -17.391 1 89.88 155 PHE A O 1
ATOM 1245 N N . ALA A 1 156 ? 5.074 -42.719 -18.141 1 86.94 156 ALA A N 1
ATOM 1246 C CA . ALA A 1 156 ? 5.551 -44.062 -17.875 1 86.94 156 ALA A CA 1
ATOM 1247 C C . ALA A 1 156 ? 6.066 -44.188 -16.438 1 86.94 156 ALA A C 1
ATOM 1249 O O . ALA A 1 156 ? 7.234 -44.531 -16.219 1 86.94 156 ALA A O 1
ATOM 1250 N N . ALA A 1 157 ? 5.133 -44.062 -15.547 1 87.19 157 ALA A N 1
ATOM 1251 C CA . ALA A 1 157 ? 5.473 -44.031 -14.125 1 87.19 157 ALA A CA 1
ATOM 1252 C C . ALA A 1 157 ? 6.172 -45.312 -13.711 1 87.19 157 ALA A C 1
ATOM 1254 O O . ALA A 1 157 ? 7.113 -45.281 -12.906 1 87.19 157 ALA A O 1
ATOM 1255 N N . GLN A 1 158 ? 5.773 -46.406 -14.188 1 83.31 158 GLN A N 1
ATOM 1256 C CA . GLN A 1 158 ? 6.344 -47.688 -13.812 1 83.31 158 GLN A CA 1
ATOM 1257 C C . GLN A 1 158 ? 7.801 -47.781 -14.25 1 83.31 158 GLN A C 1
ATOM 1259 O O . GLN A 1 158 ? 8.648 -48.281 -13.508 1 83.31 158 GLN A O 1
ATOM 1264 N N . GLU A 1 159 ? 7.969 -47.406 -15.453 1 83.75 159 GLU A N 1
ATOM 1265 C CA . GLU A 1 159 ? 9.336 -47.406 -15.969 1 83.75 159 GLU A CA 1
ATOM 1266 C C . GLU A 1 159 ? 10.234 -46.469 -15.164 1 83.75 159 GLU A C 1
ATOM 1268 O O . GLU A 1 159 ? 11.398 -46.812 -14.898 1 83.75 159 GLU A O 1
ATOM 1273 N N . LEU A 1 160 ? 9.703 -45.406 -14.859 1 85.62 160 LEU A N 1
ATOM 1274 C CA . LEU A 1 160 ? 10.43 -44.406 -14.078 1 85.62 160 LEU A CA 1
ATOM 1275 C C . LEU A 1 160 ? 10.82 -44.969 -12.711 1 85.62 160 LEU A C 1
ATOM 1277 O O . LEU A 1 160 ? 11.93 -44.719 -12.234 1 85.62 160 LEU A O 1
ATOM 1281 N N . ALA A 1 161 ? 9.922 -45.562 -12.078 1 81.56 161 ALA A N 1
ATOM 1282 C CA . ALA A 1 161 ? 10.18 -46.156 -10.766 1 81.56 161 ALA A CA 1
ATOM 1283 C C . ALA A 1 161 ? 11.266 -47.219 -10.836 1 81.56 161 ALA A C 1
ATOM 1285 O O . ALA A 1 161 ? 12.102 -47.344 -9.938 1 81.56 161 ALA A O 1
ATOM 1286 N N . LYS A 1 162 ? 11.25 -47.969 -11.844 1 78.81 162 LYS A N 1
ATOM 1287 C CA . LYS A 1 162 ? 12.234 -49.031 -12.031 1 78.81 162 LYS A CA 1
ATOM 1288 C C . LYS A 1 162 ? 13.625 -48.438 -12.289 1 78.81 162 LYS A C 1
ATOM 1290 O O . LYS A 1 162 ? 14.617 -48.906 -11.734 1 78.81 162 LYS A O 1
ATOM 1295 N N . ASP A 1 163 ? 13.68 -47.5 -13.078 1 76.62 163 ASP A N 1
ATOM 1296 C CA . ASP A 1 163 ? 14.938 -46.906 -13.5 1 76.62 163 ASP A CA 1
ATOM 1297 C C . ASP A 1 163 ? 15.609 -46.156 -12.336 1 76.62 163 ASP A C 1
ATOM 1299 O O . ASP A 1 163 ? 16.844 -46.062 -12.289 1 76.62 163 ASP A O 1
ATOM 1303 N N . SER A 1 164 ? 14.945 -45.562 -11.562 1 70.12 164 SER A N 1
ATOM 1304 C CA . SER A 1 164 ? 15.5 -44.75 -10.492 1 70.12 164 SER A CA 1
ATOM 1305 C C . SER A 1 164 ? 15.828 -45.594 -9.266 1 70.12 164 SER A C 1
ATOM 1307 O O . SER A 1 164 ? 16.312 -45.094 -8.258 1 70.12 164 SER A O 1
ATOM 1309 N N . LYS A 1 165 ? 16.016 -47 -9.469 1 64.5 165 LYS A N 1
ATOM 1310 C CA . LYS A 1 165 ? 16.297 -47.938 -8.391 1 64.5 165 LYS A CA 1
ATOM 1311 C C . LYS A 1 165 ? 15.453 -47.625 -7.156 1 64.5 165 LYS A C 1
ATOM 1313 O O . LYS A 1 165 ? 15.938 -47.719 -6.027 1 64.5 165 LYS A O 1
ATOM 1318 N N . CYS A 1 166 ? 14.594 -46.844 -7.395 1 60.09 166 CYS A N 1
ATOM 1319 C CA . CYS A 1 166 ? 13.703 -46.5 -6.289 1 60.09 166 CYS A CA 1
ATOM 1320 C C . CYS A 1 166 ? 12.797 -47.656 -5.926 1 60.09 166 CYS A C 1
ATOM 1322 O O . CYS A 1 166 ? 12.281 -48.344 -6.805 1 60.09 166 CYS A O 1
ATOM 1324 N N . ARG A 1 167 ? 13.43 -48.438 -5.02 1 49.28 167 ARG A N 1
ATOM 1325 C CA . ARG A 1 167 ? 12.625 -49.562 -4.633 1 49.28 167 ARG A CA 1
ATOM 1326 C C . ARG A 1 167 ? 11.148 -49.344 -4.941 1 49.28 167 ARG A C 1
ATOM 1328 O O . ARG A 1 167 ? 10.492 -50.188 -5.535 1 49.28 167 ARG A O 1
ATOM 1335 N N . GLN A 1 168 ? 10.398 -48.531 -3.93 1 52.69 168 GLN A N 1
ATOM 1336 C CA . GLN A 1 168 ? 8.969 -48.406 -3.68 1 52.69 168 GLN A CA 1
ATOM 1337 C C . GLN A 1 168 ? 8.391 -47.219 -4.43 1 52.69 168 GLN A C 1
ATOM 1339 O O . GLN A 1 168 ? 9.133 -46.344 -4.871 1 52.69 168 GLN A O 1
ATOM 1344 N N . SER A 1 169 ? 6.961 -46.875 -4.242 1 69.06 169 SER A N 1
ATOM 1345 C CA . SER A 1 169 ? 5.707 -46.156 -4.203 1 69.06 169 SER A CA 1
ATOM 1346 C C . SER A 1 169 ? 5.945 -44.656 -3.977 1 69.06 169 SER A C 1
ATOM 1348 O O . SER A 1 169 ? 5.152 -44 -3.309 1 69.06 169 SER A O 1
ATOM 1350 N N . ARG A 1 170 ? 7.094 -44.094 -4.633 1 89.56 170 ARG A N 1
ATOM 1351 C CA . ARG A 1 170 ? 7.266 -42.688 -4.258 1 89.56 170 ARG A CA 1
ATOM 1352 C C . ARG A 1 170 ? 6.609 -41.781 -5.277 1 89.56 170 ARG A C 1
ATOM 1354 O O . ARG A 1 170 ? 6.727 -40.562 -5.18 1 89.56 170 ARG A O 1
ATOM 1361 N N . ILE A 1 171 ? 6.16 -42.344 -6.281 1 93 171 ILE A N 1
ATOM 1362 C CA . ILE A 1 171 ? 5.309 -41.594 -7.195 1 93 171 ILE A CA 1
ATOM 1363 C C . ILE A 1 171 ? 3.84 -41.812 -6.824 1 93 171 ILE A C 1
ATOM 1365 O O . ILE A 1 171 ? 3.34 -42.938 -6.867 1 93 171 ILE A O 1
ATOM 1369 N N . LYS A 1 172 ? 3.273 -40.781 -6.391 1 94.5 172 LYS A N 1
ATOM 1370 C CA . LYS A 1 172 ? 1.859 -40.812 -6.031 1 94.5 172 LYS A CA 1
ATOM 1371 C C . LYS A 1 172 ? 1.06 -39.812 -6.852 1 94.5 172 LYS A C 1
ATOM 1373 O O . LYS A 1 172 ? 1.619 -39.094 -7.695 1 94.5 172 LYS A O 1
ATOM 1378 N N . TYR A 1 173 ? -0.263 -39.844 -6.66 1 95.25 173 TYR A N 1
ATOM 1379 C CA . TYR A 1 173 ? -1.123 -39.031 -7.527 1 95.25 173 TYR A CA 1
ATOM 1380 C C . TYR A 1 173 ? -2.033 -38.125 -6.703 1 95.25 173 TYR A C 1
ATOM 1382 O O . TYR A 1 173 ? -2.549 -38.531 -5.66 1 95.25 173 TYR A O 1
ATOM 1390 N N . TRP A 1 174 ? -2.141 -36.875 -7.18 1 96.06 174 TRP A N 1
ATOM 1391 C CA . TRP A 1 174 ? -3.045 -35.938 -6.5 1 96.06 174 TRP A CA 1
ATOM 1392 C C . TRP A 1 174 ? -4.293 -35.688 -7.336 1 96.06 174 TRP A C 1
ATOM 1394 O O . TRP A 1 174 ? -4.262 -35.812 -8.562 1 96.06 174 TRP A O 1
ATOM 1404 N N . THR A 1 175 ? -5.449 -35.406 -6.691 1 96 175 THR A N 1
ATOM 1405 C CA . THR A 1 175 ? -6.703 -34.906 -7.23 1 96 175 THR A CA 1
ATOM 1406 C C . THR A 1 175 ? -7.188 -33.719 -6.43 1 96 175 THR A C 1
ATOM 1408 O O . THR A 1 175 ? -6.668 -33.438 -5.348 1 96 175 THR A O 1
ATOM 1411 N N . LYS A 1 176 ? -8.047 -32.969 -7.039 1 94.19 176 LYS A N 1
ATOM 1412 C CA . LYS A 1 176 ? -8.617 -31.844 -6.32 1 94.19 176 LYS A CA 1
ATOM 1413 C C . LYS A 1 176 ? -9.219 -32.281 -4.988 1 94.19 176 LYS A C 1
ATOM 1415 O O . LYS A 1 176 ? -9.07 -31.594 -3.975 1 94.19 176 LYS A O 1
ATOM 1420 N N . GLU A 1 177 ? -9.844 -33.406 -4.961 1 94.25 177 GLU A N 1
ATOM 1421 C CA . GLU A 1 177 ? -10.453 -33.938 -3.752 1 94.25 177 GLU A CA 1
ATOM 1422 C C . GLU A 1 177 ? -9.391 -34.281 -2.707 1 94.25 177 GLU A C 1
ATOM 1424 O O . GLU A 1 177 ? -9.586 -34.062 -1.514 1 94.25 177 GLU A O 1
ATOM 1429 N N . PHE A 1 178 ? -8.367 -34.812 -3.232 1 95.12 178 PHE A N 1
ATOM 1430 C CA . PHE A 1 178 ? -7.262 -35.156 -2.346 1 95.12 178 PHE A CA 1
ATOM 1431 C C . PHE A 1 178 ? -6.75 -33.906 -1.624 1 95.12 178 PHE A C 1
ATOM 1433 O O . PHE A 1 178 ? -6.504 -33.938 -0.417 1 95.12 178 PHE A O 1
ATOM 1440 N N . ILE A 1 179 ? -6.586 -32.844 -2.334 1 94.88 179 ILE A N 1
ATOM 1441 C CA . ILE A 1 179 ? -6.07 -31.594 -1.794 1 94.88 179 ILE A CA 1
ATOM 1442 C C . ILE A 1 179 ? -7.051 -31.031 -0.767 1 94.88 179 ILE A C 1
ATOM 1444 O O . ILE A 1 179 ? -6.648 -30.594 0.31 1 94.88 179 ILE A O 1
ATOM 1448 N N . ASP A 1 180 ? -8.305 -31.094 -1.06 1 92.56 180 ASP A N 1
ATOM 1449 C CA . ASP A 1 180 ? -9.352 -30.578 -0.177 1 92.56 180 ASP A CA 1
ATOM 1450 C C . ASP A 1 180 ? -9.398 -31.359 1.135 1 92.56 180 ASP A C 1
ATOM 1452 O O . ASP A 1 180 ? -9.688 -30.797 2.189 1 92.56 180 ASP A O 1
ATOM 1456 N N . GLU A 1 181 ? -9.078 -32.594 1.034 1 93.19 181 GLU A N 1
ATOM 1457 C CA . GLU A 1 181 ? -9.195 -33.5 2.193 1 93.19 181 GLU A CA 1
ATOM 1458 C C . GLU A 1 181 ? -7.918 -33.469 3.025 1 93.19 181 GLU A C 1
ATOM 1460 O O . GLU A 1 181 ? -7.926 -33.906 4.184 1 93.19 181 GLU A O 1
ATOM 1465 N N . ASN A 1 182 ? -6.859 -33.031 2.396 1 92.12 182 ASN A N 1
ATOM 1466 C CA . ASN A 1 182 ? -5.574 -33.094 3.088 1 92.12 182 ASN A CA 1
ATOM 1467 C C . ASN A 1 182 ? -4.926 -31.703 3.176 1 92.12 182 ASN A C 1
ATOM 1469 O O . ASN A 1 182 ? -3.939 -31.438 2.49 1 92.12 182 ASN A O 1
ATOM 1473 N N . ASP A 1 183 ? -5.367 -30.984 4.148 1 88.06 183 ASP A N 1
ATOM 1474 C CA . ASP A 1 183 ? -4.801 -29.656 4.359 1 88.06 183 ASP A CA 1
ATOM 1475 C C . ASP A 1 183 ? -3.391 -29.75 4.941 1 88.06 183 ASP A C 1
ATOM 1477 O O . ASP A 1 183 ? -3.098 -30.641 5.734 1 88.06 183 ASP A O 1
ATOM 1481 N N . VAL A 1 184 ? -2.484 -28.938 4.531 1 89.81 184 VAL A N 1
ATOM 1482 C CA . VAL A 1 184 ? -1.116 -28.828 5.023 1 89.81 184 VAL A CA 1
ATOM 1483 C C . VAL A 1 184 ? -0.372 -30.141 4.793 1 89.81 184 VAL A C 1
ATOM 1485 O O . VAL A 1 184 ? 0.374 -30.594 5.66 1 89.81 184 VAL A O 1
ATOM 1488 N N . PHE A 1 185 ? -0.707 -30.797 3.695 1 93.56 185 PHE A N 1
ATOM 1489 C CA . PHE A 1 185 ? -0.111 -32.094 3.379 1 93.56 185 PHE A CA 1
ATOM 1490 C C . PHE A 1 185 ? 1.169 -31.906 2.57 1 93.56 185 PHE A C 1
ATOM 1492 O O . PHE A 1 185 ? 2.178 -32.562 2.844 1 93.56 185 PHE A O 1
ATOM 1499 N N . PHE A 1 186 ? 1.126 -31.016 1.678 1 96.31 186 PHE A N 1
ATOM 1500 C CA . PHE A 1 186 ? 2.258 -30.828 0.779 1 96.31 186 PHE A CA 1
ATOM 1501 C C . PHE A 1 186 ? 3.26 -29.844 1.375 1 96.31 186 PHE A C 1
ATOM 1503 O O . PHE A 1 186 ? 2.869 -28.844 1.991 1 96.31 186 PHE A O 1
ATOM 1510 N N . ASP A 1 187 ? 4.516 -30.094 1.093 1 94.88 187 ASP A N 1
ATOM 1511 C CA . ASP A 1 187 ? 5.586 -29.25 1.615 1 94.88 187 ASP A CA 1
ATOM 1512 C C . ASP A 1 187 ? 6.062 -28.25 0.56 1 94.88 187 ASP A C 1
ATOM 1514 O O . ASP A 1 187 ? 6.648 -27.219 0.894 1 94.88 187 ASP A O 1
ATOM 1518 N N . LEU A 1 188 ? 5.898 -28.641 -0.574 1 96.88 188 LEU A N 1
ATOM 1519 C CA . LEU A 1 188 ? 6.336 -27.828 -1.7 1 96.88 188 LEU A CA 1
ATOM 1520 C C . LEU A 1 188 ? 5.531 -28.156 -2.953 1 96.88 188 LEU A C 1
ATOM 1522 O O . LEU A 1 188 ? 5.211 -29.328 -3.205 1 96.88 188 LEU A O 1
ATOM 1526 N N . VAL A 1 189 ? 5.207 -27.141 -3.666 1 98.19 189 VAL A N 1
ATOM 1527 C CA . VAL A 1 189 ? 4.559 -27.297 -4.961 1 98.19 189 VAL A CA 1
ATOM 1528 C C . VAL A 1 189 ? 5.465 -26.75 -6.062 1 98.19 189 VAL A C 1
ATOM 1530 O O . VAL A 1 189 ? 5.996 -25.641 -5.949 1 98.19 189 VAL A O 1
ATOM 1533 N N . ILE A 1 190 ? 5.633 -27.547 -7.094 1 98.38 190 ILE A N 1
ATOM 1534 C CA . ILE A 1 190 ? 6.348 -27.094 -8.281 1 98.38 190 ILE A CA 1
ATOM 1535 C C . ILE A 1 190 ? 5.379 -26.969 -9.453 1 98.38 190 ILE A C 1
ATOM 1537 O O . ILE A 1 190 ? 4.605 -27.891 -9.734 1 98.38 190 ILE A O 1
ATOM 1541 N N . THR A 1 191 ? 5.43 -25.812 -10.047 1 98 191 THR A N 1
ATOM 1542 C CA . THR A 1 191 ? 4.609 -25.641 -11.242 1 98 191 THR A CA 1
ATOM 1543 C C . THR A 1 191 ? 5.48 -25.625 -12.5 1 98 191 THR A C 1
ATOM 1545 O O . THR A 1 191 ? 6.586 -25.078 -12.484 1 98 191 THR A O 1
ATOM 1548 N N . LEU A 1 192 ? 5.016 -26.312 -13.539 1 96.62 192 LEU A N 1
ATOM 1549 C CA . LEU A 1 192 ? 5.605 -26.266 -14.867 1 96.62 192 LEU A CA 1
ATOM 1550 C C . LEU A 1 192 ? 4.656 -25.594 -15.859 1 96.62 192 LEU A C 1
ATOM 1552 O O . LEU A 1 192 ? 3.682 -26.219 -16.297 1 96.62 192 LEU A O 1
ATOM 1556 N N . GLY A 1 193 ? 4.91 -24.375 -16.219 1 94 193 GLY A N 1
ATOM 1557 C CA . GLY A 1 193 ? 4.039 -23.609 -17.094 1 94 193 GLY A CA 1
ATOM 1558 C C . GLY A 1 193 ? 4.141 -22.109 -16.875 1 94 193 GLY A C 1
ATOM 1559 O O . GLY A 1 193 ? 5.172 -21.609 -16.422 1 94 193 GLY A O 1
ATOM 1560 N N . GLY A 1 194 ? 3.123 -21.406 -17.328 1 92.94 194 GLY A N 1
ATOM 1561 C CA . GLY A 1 194 ? 3.098 -19.953 -17.172 1 92.94 194 GLY A CA 1
ATOM 1562 C C . GLY A 1 194 ? 2.359 -19.5 -15.93 1 92.94 194 GLY A C 1
ATOM 1563 O O . GLY A 1 194 ? 2.064 -20.312 -15.047 1 92.94 194 GLY A O 1
ATOM 1564 N N . ASP A 1 195 ? 2.092 -18.203 -15.875 1 93.88 195 ASP A N 1
ATOM 1565 C CA . ASP A 1 195 ? 1.383 -17.609 -14.742 1 93.88 195 ASP A CA 1
ATOM 1566 C C . ASP A 1 195 ? 0.01 -18.25 -14.555 1 93.88 195 ASP A C 1
ATOM 1568 O O . ASP A 1 195 ? -0.474 -18.391 -13.43 1 93.88 195 ASP A O 1
ATOM 1572 N N . GLY A 1 196 ? -0.563 -18.672 -15.633 1 93.69 196 GLY A N 1
ATOM 1573 C CA . GLY A 1 196 ? -1.849 -19.344 -15.555 1 93.69 196 GLY A CA 1
ATOM 1574 C C . GLY A 1 196 ? -1.81 -20.609 -14.719 1 93.69 196 GLY A C 1
ATOM 1575 O O . GLY A 1 196 ? -2.777 -20.938 -14.031 1 93.69 196 GLY A O 1
ATOM 1576 N N . THR A 1 197 ? -0.746 -21.375 -14.805 1 95.44 197 THR A N 1
ATOM 1577 C CA . THR A 1 197 ? -0.588 -22.578 -14.016 1 95.44 197 THR A CA 1
ATOM 1578 C C . THR A 1 197 ? -0.485 -22.25 -12.531 1 95.44 197 THR A C 1
ATOM 1580 O O . THR A 1 197 ? -1 -22.984 -11.688 1 95.44 197 THR A O 1
ATOM 1583 N N . VAL A 1 198 ? 0.163 -21.156 -12.266 1 97.19 198 VAL A N 1
ATOM 1584 C CA . VAL A 1 198 ? 0.271 -20.719 -10.883 1 97.19 198 VAL A CA 1
ATOM 1585 C C . VAL A 1 198 ? -1.108 -20.328 -10.359 1 97.19 198 VAL A C 1
ATOM 1587 O O . VAL A 1 198 ? -1.476 -20.672 -9.234 1 97.19 198 VAL A O 1
ATOM 1590 N N . LEU A 1 199 ? -1.852 -19.594 -11.148 1 96.56 199 LEU A N 1
ATOM 1591 C CA . LEU A 1 199 ? -3.215 -19.25 -10.766 1 96.56 199 LEU A CA 1
ATOM 1592 C C . LEU A 1 199 ? -4.062 -20.484 -10.547 1 96.56 199 LEU A C 1
ATOM 1594 O O . LEU A 1 199 ? -4.938 -20.5 -9.68 1 96.56 199 LEU A O 1
ATOM 1598 N N . PHE A 1 200 ? -3.793 -21.484 -11.359 1 96.31 200 PHE A N 1
ATOM 1599 C CA . PHE A 1 200 ? -4.492 -22.766 -11.195 1 96.31 200 PHE A CA 1
ATOM 1600 C C . PHE A 1 200 ? -4.188 -23.375 -9.828 1 96.31 200 PHE A C 1
ATOM 1602 O O . PHE A 1 200 ? -5.09 -23.859 -9.148 1 96.31 200 PHE A O 1
ATOM 1609 N N . VAL A 1 201 ? -2.963 -23.328 -9.391 1 97.5 201 VAL A N 1
ATOM 1610 C CA . VAL A 1 201 ? -2.588 -23.828 -8.07 1 97.5 201 VAL A CA 1
ATOM 1611 C C . VAL A 1 201 ? -3.357 -23.062 -6.996 1 97.5 201 VAL A C 1
ATOM 1613 O O . VAL A 1 201 ? -3.852 -23.656 -6.035 1 97.5 201 VAL A O 1
ATOM 1616 N N . SER A 1 202 ? -3.432 -21.734 -7.172 1 97.06 202 SER A N 1
ATOM 1617 C CA . SER A 1 202 ? -4.195 -20.922 -6.227 1 97.06 202 SER A CA 1
ATOM 1618 C C . SER A 1 202 ? -5.645 -21.391 -6.148 1 97.06 202 SER A C 1
ATOM 1620 O O . SER A 1 202 ? -6.246 -21.391 -5.07 1 97.06 202 SER A O 1
ATOM 1622 N N . SER A 1 203 ? -6.199 -21.781 -7.258 1 95.38 203 SER A N 1
ATOM 1623 C CA . SER A 1 203 ? -7.582 -22.25 -7.301 1 95.38 203 SER A CA 1
ATOM 1624 C C . SER A 1 203 ? -7.723 -23.625 -6.656 1 95.38 203 SER A C 1
ATOM 1626 O O . SER A 1 203 ? -8.789 -23.969 -6.148 1 95.38 203 SER A O 1
ATOM 1628 N N . LEU A 1 204 ? -6.711 -24.422 -6.684 1 95.69 204 LEU A N 1
ATOM 1629 C CA . LEU A 1 204 ? -6.727 -25.75 -6.086 1 95.69 204 LEU A CA 1
ATOM 1630 C C . LEU A 1 204 ? -6.684 -25.656 -4.566 1 95.69 204 LEU A C 1
ATOM 1632 O O . LEU A 1 204 ? -7.391 -26.391 -3.877 1 95.69 204 LEU A O 1
ATOM 1636 N N . PHE A 1 205 ? -5.828 -24.75 -4.09 1 96.44 205 PHE A N 1
ATOM 1637 C CA . PHE A 1 205 ? -5.652 -24.578 -2.654 1 96.44 205 PHE A CA 1
ATOM 1638 C C . PHE A 1 205 ? -6.477 -23.406 -2.148 1 96.44 205 PHE A C 1
ATOM 1640 O O . PHE A 1 205 ? -6.031 -22.25 -2.217 1 96.44 205 PHE A O 1
ATOM 1647 N N . GLN A 1 206 ? -7.559 -23.625 -1.544 1 94.31 206 GLN A N 1
ATOM 1648 C CA . GLN A 1 206 ? -8.43 -22.547 -1.108 1 94.31 206 GLN A CA 1
ATOM 1649 C C . GLN A 1 206 ? -8.32 -22.312 0.396 1 94.31 206 GLN A C 1
ATOM 1651 O O . GLN A 1 206 ? -9.078 -21.531 0.97 1 94.31 206 GLN A O 1
ATOM 1656 N N . ARG A 1 207 ? -7.379 -23 1.006 1 94.06 207 ARG A N 1
ATOM 1657 C CA . ARG A 1 207 ? -6.945 -22.75 2.379 1 94.06 207 ARG A CA 1
ATOM 1658 C C . ARG A 1 207 ? -5.438 -22.547 2.451 1 94.06 207 ARG A C 1
ATOM 1660 O O . ARG A 1 207 ? -4.898 -21.641 1.802 1 94.06 207 ARG A O 1
ATOM 1667 N N . HIS A 1 208 ? -4.781 -23.375 3.219 1 93.12 208 HIS A N 1
ATOM 1668 C CA . HIS A 1 208 ? -3.336 -23.219 3.332 1 93.12 208 HIS A CA 1
ATOM 1669 C C . HIS A 1 208 ? -2.637 -23.625 2.041 1 93.12 208 HIS A C 1
ATOM 1671 O O . HIS A 1 208 ? -2.947 -24.672 1.467 1 93.12 208 HIS A O 1
ATOM 1677 N N . VAL A 1 209 ? -1.801 -22.766 1.615 1 96.31 209 VAL A N 1
ATOM 1678 C CA . VAL A 1 209 ? -1.04 -23.031 0.398 1 96.31 209 VAL A CA 1
ATOM 1679 C C . VAL A 1 209 ? 0.422 -23.297 0.75 1 96.31 209 VAL A C 1
ATOM 1681 O O . VAL A 1 209 ? 1.052 -22.516 1.455 1 96.31 209 VAL A O 1
ATOM 1684 N N . PRO A 1 210 ? 0.946 -24.422 0.343 1 95.69 210 PRO A N 1
ATOM 1685 C CA . PRO A 1 210 ? 2.385 -24.625 0.519 1 95.69 210 PRO A CA 1
ATOM 1686 C C . PRO A 1 210 ? 3.229 -23.703 -0.356 1 95.69 210 PRO A C 1
ATOM 1688 O O . PRO A 1 210 ? 2.709 -23.094 -1.291 1 95.69 210 PRO A O 1
ATOM 1691 N N . PRO A 1 211 ? 4.551 -23.578 0.008 1 96.19 211 PRO A N 1
ATOM 1692 C CA . PRO A 1 211 ? 5.414 -22.812 -0.883 1 96.19 211 PRO A CA 1
ATOM 1693 C C . PRO A 1 211 ? 5.379 -23.312 -2.324 1 96.19 211 PRO A C 1
ATOM 1695 O O . PRO A 1 211 ? 5.34 -24.516 -2.559 1 96.19 211 PRO A O 1
ATOM 1698 N N . VAL A 1 212 ? 5.355 -22.359 -3.225 1 98 212 VAL A N 1
ATOM 1699 C CA . VAL A 1 212 ? 5.238 -22.703 -4.641 1 98 212 VAL A CA 1
ATOM 1700 C C . VAL A 1 212 ? 6.477 -22.219 -5.391 1 98 212 VAL A C 1
ATOM 1702 O O . VAL A 1 212 ? 6.852 -21.062 -5.301 1 98 212 VAL A O 1
ATOM 1705 N N . MET A 1 213 ? 7.102 -23.109 -6.012 1 97.81 213 MET A N 1
ATOM 1706 C CA . MET A 1 213 ? 8.203 -22.797 -6.922 1 97.81 213 MET A CA 1
ATOM 1707 C C . MET A 1 213 ? 7.766 -22.969 -8.375 1 97.81 213 MET A C 1
ATOM 1709 O O . MET A 1 213 ? 7.352 -24.047 -8.781 1 97.81 213 MET A O 1
ATOM 1713 N N . SER A 1 214 ? 7.914 -21.922 -9.156 1 97.62 214 SER A N 1
ATOM 1714 C CA . SER A 1 214 ? 7.316 -21.953 -10.484 1 97.62 214 SER A CA 1
ATOM 1715 C C . SER A 1 214 ? 8.383 -21.875 -11.57 1 97.62 214 SER A C 1
ATOM 1717 O O . SER A 1 214 ? 9.109 -20.891 -11.672 1 97.62 214 SER A O 1
ATOM 1719 N N . PHE A 1 215 ? 8.445 -22.891 -12.375 1 96.94 215 PHE A N 1
ATOM 1720 C CA . PHE A 1 215 ? 9.367 -22.953 -13.5 1 96.94 215 PHE A CA 1
ATOM 1721 C C . PHE A 1 215 ? 8.664 -22.562 -14.797 1 96.94 215 PHE A C 1
ATOM 1723 O O . PHE A 1 215 ? 7.59 -23.078 -15.109 1 96.94 215 PHE A O 1
ATOM 1730 N N . SER A 1 216 ? 9.289 -21.609 -15.445 1 94.06 216 SER A N 1
ATOM 1731 C CA . SER A 1 216 ? 8.82 -21.25 -16.781 1 94.06 216 SER A CA 1
ATOM 1732 C C . SER A 1 216 ? 9.398 -22.188 -17.844 1 94.06 216 SER A C 1
ATOM 1734 O O . SER A 1 216 ? 10.555 -22.594 -17.734 1 94.06 216 SER A O 1
ATOM 1736 N N . LEU A 1 217 ? 8.656 -22.594 -18.828 1 88.69 217 LEU A N 1
ATOM 1737 C CA . LEU A 1 217 ? 9.109 -23.438 -19.938 1 88.69 217 LEU A CA 1
ATOM 1738 C C . LEU A 1 217 ? 9.508 -22.594 -21.141 1 88.69 217 LEU A C 1
ATOM 1740 O O . LEU A 1 217 ? 10 -23.125 -22.141 1 88.69 217 LEU A O 1
ATOM 1744 N N . GLY A 1 218 ? 9.391 -21.344 -21.094 1 82.88 218 GLY A N 1
ATOM 1745 C CA . GLY A 1 218 ? 9.773 -20.359 -22.094 1 82.88 218 GLY A CA 1
ATOM 1746 C C . GLY A 1 218 ? 10.219 -19.031 -21.5 1 82.88 218 GLY A C 1
ATOM 1747 O O . GLY A 1 218 ? 11.164 -18.984 -20.703 1 82.88 218 GLY A O 1
ATOM 1748 N N . SER A 1 219 ? 9.398 -18.109 -21.812 1 83.88 219 SER A N 1
ATOM 1749 C CA . SER A 1 219 ? 9.703 -16.781 -21.281 1 83.88 219 SER A CA 1
ATOM 1750 C C . SER A 1 219 ? 9.203 -16.641 -19.844 1 83.88 219 SER A C 1
ATOM 1752 O O . SER A 1 219 ? 8.133 -17.141 -19.5 1 83.88 219 SER A O 1
ATOM 1754 N N . LEU A 1 220 ? 10.031 -16.047 -19.062 1 84.19 220 LEU A N 1
ATOM 1755 C CA . LEU A 1 220 ? 9.68 -15.789 -17.672 1 84.19 220 LEU A CA 1
ATOM 1756 C C . LEU A 1 220 ? 8.477 -14.852 -17.578 1 84.19 220 LEU A C 1
ATOM 1758 O O . LEU A 1 220 ? 8.359 -13.914 -18.375 1 84.19 220 LEU A O 1
ATOM 1762 N N . GLY A 1 221 ? 7.57 -15.203 -16.609 1 90.31 221 GLY A N 1
ATOM 1763 C CA . GLY A 1 221 ? 6.414 -14.359 -16.344 1 90.31 221 GLY A CA 1
ATOM 1764 C C . GLY A 1 221 ? 6.551 -13.539 -15.078 1 90.31 221 GLY A C 1
ATOM 1765 O O . GLY A 1 221 ? 7.664 -13.266 -14.633 1 90.31 221 GLY A O 1
ATOM 1766 N N . PHE A 1 222 ? 5.449 -13.062 -14.562 1 90.69 222 PHE A N 1
ATOM 1767 C CA . PHE A 1 222 ? 5.441 -12.297 -13.32 1 90.69 222 PHE A CA 1
ATOM 1768 C C . PHE A 1 222 ? 5.566 -13.227 -12.117 1 90.69 222 PHE A C 1
ATOM 1770 O O . PHE A 1 222 ? 6.195 -12.875 -11.117 1 90.69 222 PHE A O 1
ATOM 1777 N N . LEU A 1 223 ? 4.965 -14.375 -12.305 1 94.44 223 LEU A N 1
ATOM 1778 C CA . LEU A 1 223 ? 4.945 -15.32 -11.195 1 94.44 223 LEU A CA 1
ATOM 1779 C C . LEU A 1 223 ? 5.918 -16.469 -11.438 1 94.44 223 LEU A C 1
ATOM 1781 O O . LEU A 1 223 ? 6.238 -17.219 -10.516 1 94.44 223 LEU A O 1
ATOM 1785 N N . THR A 1 224 ? 6.336 -16.672 -12.586 1 95 224 THR A N 1
ATOM 1786 C CA . THR A 1 224 ? 7.238 -17.766 -12.945 1 95 224 THR A CA 1
ATOM 1787 C C . THR A 1 224 ? 8.664 -17.25 -13.117 1 95 224 THR A C 1
ATOM 1789 O O . THR A 1 224 ? 9.055 -16.859 -14.219 1 95 224 THR A O 1
ATOM 1792 N N . ASN A 1 225 ? 9.367 -17.344 -12.078 1 93.31 225 ASN A N 1
ATOM 1793 C CA . ASN A 1 225 ? 10.641 -16.656 -12.023 1 93.31 225 ASN A CA 1
ATOM 1794 C C . ASN A 1 225 ? 11.82 -17.625 -12.117 1 93.31 225 ASN A C 1
ATOM 1796 O O . ASN A 1 225 ? 12.977 -17.219 -11.984 1 93.31 225 ASN A O 1
ATOM 1800 N N . PHE A 1 226 ? 11.594 -18.922 -12.344 1 95.81 226 PHE A N 1
ATOM 1801 C CA . PHE A 1 226 ? 12.641 -19.922 -12.531 1 95.81 226 PHE A CA 1
ATOM 1802 C C . PHE A 1 226 ? 12.602 -20.484 -13.945 1 95.81 226 PHE A C 1
ATOM 1804 O O . PHE A 1 226 ? 11.523 -20.781 -14.477 1 95.81 226 PHE A O 1
ATOM 1811 N N . LYS A 1 227 ? 13.766 -20.594 -14.531 1 95 227 LYS A N 1
ATOM 1812 C CA . LYS A 1 227 ? 13.867 -21.25 -15.828 1 95 227 LYS A CA 1
ATOM 1813 C C . LYS A 1 227 ? 13.977 -22.766 -15.672 1 95 227 LYS A C 1
ATOM 1815 O O . LYS A 1 227 ? 14.82 -23.266 -14.93 1 95 227 LYS A O 1
ATOM 1820 N N . PHE A 1 228 ? 13.234 -23.453 -16.391 1 95.06 228 PHE A N 1
ATOM 1821 C CA . PHE A 1 228 ? 13.25 -24.906 -16.281 1 95.06 228 PHE A CA 1
ATOM 1822 C C . PHE A 1 228 ? 14.617 -25.469 -16.641 1 95.06 228 PHE A C 1
ATOM 1824 O O . PHE A 1 228 ? 15.047 -26.484 -16.094 1 95.06 228 PHE A O 1
ATOM 1831 N N . GLU A 1 229 ? 15.344 -24.781 -17.516 1 93.75 229 GLU A N 1
ATOM 1832 C CA . GLU A 1 229 ? 16.672 -25.219 -17.938 1 93.75 229 GLU A CA 1
ATOM 1833 C C . GLU A 1 229 ? 17.609 -25.344 -16.75 1 93.75 229 GLU A C 1
ATOM 1835 O O . GLU A 1 229 ? 18.547 -26.141 -16.766 1 93.75 229 GLU A O 1
ATOM 1840 N N . ASP A 1 230 ? 17.297 -24.562 -15.758 1 95.06 230 ASP A N 1
ATOM 1841 C CA . ASP A 1 230 ? 18.188 -24.516 -14.602 1 95.06 230 ASP A CA 1
ATOM 1842 C C . ASP A 1 230 ? 17.578 -25.25 -13.406 1 95.06 230 ASP A C 1
ATOM 1844 O O . ASP A 1 230 ? 17.969 -25.016 -12.258 1 95.06 230 ASP A O 1
ATOM 1848 N N . PHE A 1 231 ? 16.594 -26.141 -13.602 1 95.88 231 PHE A N 1
ATOM 1849 C CA . PHE A 1 231 ? 15.836 -26.688 -12.484 1 95.88 231 PHE A CA 1
ATOM 1850 C C . PHE A 1 231 ? 16.734 -27.531 -11.578 1 95.88 231 PHE A C 1
ATOM 1852 O O . PHE A 1 231 ? 16.516 -27.594 -10.367 1 95.88 231 PHE A O 1
ATOM 1859 N N . ARG A 1 232 ? 17.812 -28.203 -12.094 1 96.19 232 ARG A N 1
ATOM 1860 C CA . ARG A 1 232 ? 18.703 -29.047 -11.289 1 96.19 232 ARG A CA 1
ATOM 1861 C C . ARG A 1 232 ? 19.453 -28.203 -10.266 1 96.19 232 ARG A C 1
ATOM 1863 O O . ARG A 1 232 ? 19.531 -28.578 -9.094 1 96.19 232 ARG A O 1
ATOM 1870 N N . THR A 1 233 ? 19.906 -27.078 -10.75 1 95.75 233 THR A N 1
ATOM 1871 C CA . THR A 1 233 ? 20.672 -26.203 -9.867 1 95.75 233 THR A CA 1
ATOM 1872 C C . THR A 1 233 ? 19.766 -25.516 -8.867 1 95.75 233 THR A C 1
ATOM 1874 O O . THR A 1 233 ? 20.062 -25.453 -7.676 1 95.75 233 THR A O 1
ATOM 1877 N N . ASP A 1 234 ? 18.688 -25.016 -9.375 1 95.81 234 ASP A N 1
ATOM 1878 C CA . ASP A 1 234 ? 17.766 -24.25 -8.531 1 95.81 234 ASP A CA 1
ATOM 1879 C C . ASP A 1 234 ? 17.141 -25.141 -7.461 1 95.81 234 ASP A C 1
ATOM 1881 O O . ASP A 1 234 ? 17.062 -24.75 -6.297 1 95.81 234 ASP A O 1
ATOM 1885 N N . LEU A 1 235 ? 16.734 -26.344 -7.812 1 96.31 235 LEU A N 1
ATOM 1886 C CA . LEU A 1 235 ? 16.094 -27.25 -6.852 1 96.31 235 LEU A CA 1
ATOM 1887 C C . LEU A 1 235 ? 17.109 -27.719 -5.809 1 96.31 235 LEU A C 1
ATOM 1889 O O . LEU A 1 235 ? 16.75 -27.922 -4.645 1 96.31 235 LEU A O 1
ATOM 1893 N N . THR A 1 236 ? 18.328 -27.953 -6.227 1 95.44 236 THR A N 1
ATOM 1894 C CA . THR A 1 236 ? 19.359 -28.328 -5.27 1 95.44 236 THR A CA 1
ATOM 1895 C C . THR A 1 236 ? 19.531 -27.25 -4.207 1 95.44 236 THR A C 1
ATOM 1897 O O . THR A 1 236 ? 19.609 -27.547 -3.016 1 95.44 236 THR A O 1
ATOM 1900 N N . LYS A 1 237 ? 19.5 -26.047 -4.668 1 93.19 237 LYS A N 1
ATOM 1901 C CA . LYS A 1 237 ? 19.672 -24.906 -3.756 1 93.19 237 LYS A CA 1
ATOM 1902 C C . LYS A 1 237 ? 18.484 -24.797 -2.811 1 93.19 237 LYS A C 1
ATOM 1904 O O . LYS A 1 237 ? 18.656 -24.672 -1.595 1 93.19 237 LYS A O 1
ATOM 1909 N N . ILE A 1 238 ? 17.297 -24.891 -3.328 1 92.44 238 ILE A N 1
ATOM 1910 C CA . ILE A 1 238 ? 16.078 -24.625 -2.588 1 92.44 238 ILE A CA 1
ATOM 1911 C C . ILE A 1 238 ? 15.805 -25.75 -1.603 1 92.44 238 ILE A C 1
ATOM 1913 O O . ILE A 1 238 ? 15.32 -25.516 -0.494 1 92.44 238 ILE A O 1
ATOM 1917 N N . LEU A 1 239 ? 16.172 -27.016 -1.933 1 92.94 239 LEU A N 1
ATOM 1918 C CA . LEU A 1 239 ? 15.875 -28.172 -1.101 1 92.94 239 LEU A CA 1
ATOM 1919 C C . LEU A 1 239 ? 16.938 -28.359 -0.026 1 92.94 239 LEU A C 1
ATOM 1921 O O . LEU A 1 239 ? 16.734 -29.094 0.941 1 92.94 239 LEU A O 1
ATOM 1925 N N . ASN A 1 240 ? 18.062 -27.625 -0.171 1 89.81 240 ASN A N 1
ATOM 1926 C CA . ASN A 1 240 ? 19.172 -27.828 0.765 1 89.81 240 ASN A CA 1
ATOM 1927 C C . ASN A 1 240 ? 19.469 -26.562 1.569 1 89.81 240 ASN A C 1
ATOM 1929 O O . ASN A 1 240 ? 20.391 -26.547 2.381 1 89.81 240 ASN A O 1
ATOM 1933 N N . SER A 1 241 ? 18.766 -25.516 1.31 1 85.19 241 SER A N 1
ATOM 1934 C CA . SER A 1 241 ? 19.062 -24.25 1.977 1 85.19 241 SER A CA 1
ATOM 1935 C C . SER A 1 241 ? 17.781 -23.562 2.428 1 85.19 241 SER A C 1
ATOM 1937 O O . SER A 1 241 ? 16.672 -23.984 2.078 1 85.19 241 SER A O 1
ATOM 1939 N N . LYS A 1 242 ? 18.078 -22.609 3.309 1 86.75 242 LYS A N 1
ATOM 1940 C CA . LYS A 1 242 ? 16.969 -21.719 3.66 1 86.75 242 LYS A CA 1
ATOM 1941 C C . LYS A 1 242 ? 16.578 -20.844 2.479 1 86.75 242 LYS A C 1
ATOM 1943 O O . LYS A 1 242 ? 17.438 -20.406 1.714 1 86.75 242 LYS A O 1
ATOM 1948 N N . VAL A 1 243 ? 15.305 -20.766 2.396 1 88.44 243 VAL A N 1
ATOM 1949 C CA . VAL A 1 243 ? 14.828 -20 1.246 1 88.44 243 VAL A CA 1
ATOM 1950 C C . VAL A 1 243 ? 13.906 -18.875 1.714 1 88.44 243 VAL A C 1
ATOM 1952 O O . VAL A 1 243 ? 13.25 -19 2.748 1 88.44 243 VAL A O 1
ATOM 1955 N N . LYS A 1 244 ? 13.953 -17.812 0.916 1 90.44 244 LYS A N 1
ATOM 1956 C CA . LYS A 1 244 ? 13.008 -16.719 1.127 1 90.44 244 LYS A CA 1
ATOM 1957 C C . LYS A 1 244 ? 11.734 -16.922 0.315 1 90.44 244 LYS A C 1
ATOM 1959 O O . LYS A 1 244 ? 11.789 -17.328 -0.85 1 90.44 244 LYS A O 1
ATOM 1964 N N . THR A 1 245 ? 10.602 -16.766 0.961 1 92 245 THR A N 1
ATOM 1965 C CA . THR A 1 245 ? 9.312 -16.859 0.287 1 92 245 THR A CA 1
ATOM 1966 C C . THR A 1 245 ? 8.562 -15.539 0.368 1 92 245 THR A C 1
ATOM 1968 O O . THR A 1 245 ? 8.609 -14.859 1.394 1 92 245 THR A O 1
ATOM 1971 N N . ASN A 1 246 ? 7.988 -15.133 -0.713 1 92.88 246 ASN A N 1
ATOM 1972 C CA . ASN A 1 246 ? 7.062 -14.008 -0.715 1 92.88 246 ASN A CA 1
ATOM 1973 C C . ASN A 1 246 ? 5.652 -14.438 -0.314 1 92.88 246 ASN A C 1
ATOM 1975 O O . ASN A 1 246 ? 5.031 -15.258 -0.994 1 92.88 246 ASN A O 1
ATOM 1979 N N . LEU A 1 247 ? 5.188 -13.961 0.769 1 93.62 247 LEU A N 1
ATOM 1980 C CA . LEU A 1 247 ? 3.834 -14.266 1.222 1 93.62 247 LEU A CA 1
ATOM 1981 C C . LEU A 1 247 ? 2.812 -13.383 0.511 1 93.62 247 LEU A C 1
ATOM 1983 O O . LEU A 1 247 ? 2.283 -12.438 1.103 1 93.62 247 LEU A O 1
ATOM 1987 N N . ARG A 1 248 ? 2.473 -13.734 -0.675 1 95.88 248 ARG A N 1
ATOM 1988 C CA . ARG A 1 248 ? 1.584 -12.93 -1.504 1 95.88 248 ARG A CA 1
ATOM 1989 C C . ARG A 1 248 ? 0.162 -12.938 -0.954 1 95.88 248 ARG A C 1
ATOM 1991 O O . ARG A 1 248 ? -0.39 -14 -0.668 1 95.88 248 ARG A O 1
ATOM 1998 N N . MET A 1 249 ? -0.38 -11.766 -0.858 1 95.56 249 MET A N 1
ATOM 1999 C CA . MET A 1 249 ? -1.734 -11.602 -0.338 1 95.56 249 MET A CA 1
ATOM 2000 C C . MET A 1 249 ? -2.766 -12.148 -1.318 1 95.56 249 MET A C 1
ATOM 2002 O O . MET A 1 249 ? -2.58 -12.062 -2.533 1 95.56 249 MET A O 1
ATOM 2006 N N . ARG A 1 250 ? -3.803 -12.742 -0.775 1 97.88 250 ARG A N 1
ATOM 2007 C CA . ARG A 1 250 ? -4.992 -13.109 -1.535 1 97.88 250 ARG A CA 1
ATOM 2008 C C . ARG A 1 250 ? -6.223 -12.375 -1.013 1 97.88 250 ARG A C 1
ATOM 2010 O O . ARG A 1 250 ? -6.191 -11.797 0.077 1 97.88 250 ARG A O 1
ATOM 2017 N N . LEU A 1 251 ? -7.199 -12.312 -1.798 1 98.31 251 LEU A N 1
ATOM 2018 C CA . LEU A 1 251 ? -8.477 -11.75 -1.37 1 98.31 251 LEU A CA 1
ATOM 2019 C C . LEU A 1 251 ? -9.5 -12.852 -1.13 1 98.31 251 LEU A C 1
ATOM 2021 O O . LEU A 1 251 ? -9.57 -13.82 -1.888 1 98.31 251 LEU A O 1
ATOM 2025 N N . GLU A 1 252 ? -10.203 -12.727 -0.045 1 98.38 252 GLU A N 1
ATOM 2026 C CA . GLU A 1 252 ? -11.391 -13.547 0.2 1 98.38 252 GLU A CA 1
ATOM 2027 C C . GLU A 1 252 ? -12.648 -12.859 -0.319 1 98.38 252 GLU A C 1
ATOM 2029 O O . GLU A 1 252 ? -13.008 -11.773 0.136 1 98.38 252 GLU A O 1
ATOM 2034 N N . CYS A 1 253 ? -13.289 -13.469 -1.215 1 98.44 253 CYS A N 1
ATOM 2035 C CA . CYS A 1 253 ? -14.508 -12.938 -1.824 1 98.44 253 CYS A CA 1
ATOM 2036 C C . CYS A 1 253 ? -15.711 -13.805 -1.474 1 98.44 253 CYS A C 1
ATOM 2038 O O . CYS A 1 253 ? -15.734 -15 -1.779 1 98.44 253 CYS A O 1
ATOM 2040 N N . LYS A 1 254 ? -16.672 -13.219 -0.864 1 98.19 254 LYS A N 1
ATOM 2041 C CA . LYS A 1 254 ? -17.906 -13.914 -0.533 1 98.19 254 LYS A CA 1
ATOM 2042 C C . LYS A 1 254 ? -19.078 -13.344 -1.326 1 98.19 254 LYS A C 1
ATOM 2044 O O . LYS A 1 254 ? -19.344 -12.141 -1.28 1 98.19 254 LYS A O 1
ATOM 2049 N N . VAL A 1 255 ? -19.75 -14.188 -1.967 1 97.94 255 VAL A N 1
ATOM 2050 C CA . VAL A 1 255 ? -20.859 -13.789 -2.818 1 97.94 255 VAL A CA 1
ATOM 2051 C C . VAL A 1 255 ? -22.172 -13.977 -2.068 1 97.94 255 VAL A C 1
ATOM 2053 O O . VAL A 1 255 ? -22.438 -15.047 -1.51 1 97.94 255 VAL A O 1
ATOM 2056 N N . TYR A 1 256 ? -23 -12.93 -2.096 1 97.25 256 TYR A N 1
ATOM 2057 C CA . TYR A 1 256 ? -24.297 -12.969 -1.42 1 97.25 256 TYR A CA 1
ATOM 2058 C C . TYR A 1 256 ? -25.422 -12.648 -2.387 1 97.25 256 TYR A C 1
ATOM 2060 O O . TYR A 1 256 ? -25.297 -11.75 -3.227 1 97.25 256 TYR A O 1
ATOM 2068 N N . ARG A 1 257 ? -26.484 -13.383 -2.227 1 96.19 257 ARG A N 1
ATOM 2069 C CA . ARG A 1 257 ? -27.703 -13.141 -2.979 1 96.19 257 ARG A CA 1
ATOM 2070 C C . ARG A 1 257 ? -28.781 -12.516 -2.09 1 96.19 257 ARG A C 1
ATOM 2072 O O . ARG A 1 257 ? -29.047 -13.016 -0.996 1 96.19 257 ARG A O 1
ATOM 2079 N N . ARG A 1 258 ? -29.234 -11.43 -2.639 1 92.5 258 ARG A N 1
ATOM 2080 C CA . ARG A 1 258 ? -30.328 -10.789 -1.924 1 92.5 258 ARG A CA 1
ATOM 2081 C C . ARG A 1 258 ? -31.672 -11.383 -2.338 1 92.5 258 ARG A C 1
ATOM 2083 O O . ARG A 1 258 ? -31.969 -11.492 -3.531 1 92.5 258 ARG A O 1
ATOM 2090 N N . HIS A 1 259 ? -32.406 -11.75 -1.346 1 89.38 259 HIS A N 1
ATOM 2091 C CA . HIS A 1 259 ? -33.75 -12.273 -1.604 1 89.38 259 HIS A CA 1
ATOM 2092 C C . HIS A 1 259 ? -34.812 -11.242 -1.251 1 89.38 259 HIS A C 1
ATOM 2094 O O . HIS A 1 259 ? -34.5 -10.18 -0.706 1 89.38 259 HIS A O 1
ATOM 2100 N N . GLU A 1 260 ? -36 -11.531 -1.667 1 83.88 260 GLU A N 1
ATOM 2101 C CA . GLU A 1 260 ? -37.125 -10.664 -1.316 1 83.88 260 GLU A CA 1
ATOM 2102 C C . GLU A 1 260 ? -37.281 -10.562 0.197 1 83.88 260 GLU A C 1
ATOM 2104 O O . GLU A 1 260 ? -37.062 -11.539 0.919 1 83.88 260 GLU A O 1
ATOM 2109 N N . PRO A 1 261 ? -37.5 -9.297 0.591 1 81.25 261 PRO A N 1
ATOM 2110 C CA . PRO A 1 261 ? -37.688 -9.102 2.033 1 81.25 261 PRO A CA 1
ATOM 2111 C C . PRO A 1 261 ? -38.75 -10 2.627 1 81.25 261 PRO A C 1
ATOM 2113 O O . PRO A 1 261 ? -39.75 -10.289 1.966 1 81.25 261 PRO A O 1
ATOM 2116 N N . GLU A 1 262 ? -38.406 -10.531 3.752 1 80.38 262 GLU A N 1
ATOM 2117 C CA . GLU A 1 262 ? -39.375 -11.328 4.492 1 80.38 262 GLU A CA 1
ATOM 2118 C C . GLU A 1 262 ? -39.906 -10.57 5.703 1 80.38 262 GLU A C 1
ATOM 2120 O O . GLU A 1 262 ? -39.219 -9.68 6.23 1 80.38 262 GLU A O 1
ATOM 2125 N N . VAL A 1 263 ? -41.125 -10.664 5.973 1 81.12 263 VAL A N 1
ATOM 2126 C CA . VAL A 1 263 ? -41.719 -10.023 7.145 1 81.12 263 VAL A CA 1
ATOM 2127 C C . VAL A 1 263 ? -41.438 -10.852 8.391 1 81.12 263 VAL A C 1
ATOM 2129 O O . VAL A 1 263 ? -41.688 -12.055 8.422 1 81.12 263 VAL A O 1
ATOM 2132 N N . ASP A 1 264 ? -40.688 -10.25 9.312 1 77.25 264 ASP A N 1
ATOM 2133 C CA . ASP A 1 264 ? -40.438 -10.914 10.586 1 77.25 264 ASP A CA 1
ATOM 2134 C C . ASP A 1 264 ? -41.781 -11.266 11.273 1 77.25 264 ASP A C 1
ATOM 2136 O O . ASP A 1 264 ? -42.594 -10.383 11.531 1 77.25 264 ASP A O 1
ATOM 2140 N N . PRO A 1 265 ? -42 -12.5 11.375 1 79.75 265 PRO A N 1
ATOM 2141 C CA . PRO A 1 265 ? -43.281 -12.883 11.961 1 79.75 265 PRO A CA 1
ATOM 2142 C C . PRO A 1 265 ? -43.531 -12.266 13.344 1 79.75 265 PRO A C 1
ATOM 2144 O O . PRO A 1 265 ? -44.656 -12.031 13.75 1 79.75 265 PRO A O 1
ATOM 2147 N N . GLU A 1 266 ? -42.438 -11.969 14.039 1 78.12 266 GLU A N 1
ATOM 2148 C CA . GLU A 1 266 ? -42.531 -11.469 15.398 1 78.12 266 GLU A CA 1
ATOM 2149 C C . GLU A 1 266 ? -42.719 -9.953 15.422 1 78.12 266 GLU A C 1
ATOM 2151 O O . GLU A 1 266 ? -43.531 -9.422 16.156 1 78.12 266 GLU A O 1
ATOM 2156 N N . THR A 1 267 ? -42.062 -9.258 14.648 1 81 267 THR A N 1
ATOM 2157 C CA . THR A 1 267 ? -42.031 -7.805 14.742 1 81 267 THR A CA 1
ATOM 2158 C C . THR A 1 267 ? -42.844 -7.176 13.617 1 81 267 THR A C 1
ATOM 2160 O O . THR A 1 267 ? -43.219 -6.008 13.695 1 81 267 THR A O 1
ATOM 2163 N N . GLY A 1 268 ? -43.25 -7.984 12.617 1 77.81 268 GLY A N 1
ATOM 2164 C CA . GLY A 1 268 ? -43.969 -7.488 11.461 1 77.81 268 GLY A CA 1
ATOM 2165 C C . GLY A 1 268 ? -43.125 -6.602 10.562 1 77.81 268 GLY A C 1
ATOM 2166 O O . GLY A 1 268 ? -43.656 -6.047 9.578 1 77.81 268 GLY A O 1
ATOM 2167 N N . LYS A 1 269 ? -41.938 -6.434 11 1 79.81 269 LYS A N 1
ATOM 2168 C CA . LYS A 1 269 ? -41.062 -5.566 10.211 1 79.81 269 LYS A CA 1
ATOM 2169 C C . LYS A 1 269 ? -40.438 -6.332 9.062 1 79.81 269 LYS A C 1
ATOM 2171 O O . LYS A 1 269 ? -40.188 -7.539 9.164 1 79.81 269 LYS A O 1
ATOM 2176 N N . LYS A 1 270 ? -40.312 -5.652 7.859 1 80.75 270 LYS A N 1
ATOM 2177 C CA . LYS A 1 270 ? -39.656 -6.234 6.703 1 80.75 270 LYS A CA 1
ATOM 2178 C C . LYS A 1 270 ? -38.156 -6.375 6.953 1 80.75 270 LYS A C 1
ATOM 2180 O O . LYS A 1 270 ? -37.5 -5.426 7.402 1 80.75 270 LYS A O 1
ATOM 2185 N N . ILE A 1 271 ? -37.719 -7.609 6.816 1 79.94 271 ILE A N 1
ATOM 2186 C CA . ILE A 1 271 ? -36.281 -7.863 7.023 1 79.94 271 ILE A CA 1
ATOM 2187 C C . ILE A 1 271 ? -35.625 -8.234 5.695 1 79.94 271 ILE A C 1
ATOM 2189 O O . ILE A 1 271 ? -36.25 -8.891 4.852 1 79.94 271 ILE A O 1
ATOM 2193 N N . CYS A 1 272 ? -34.438 -7.707 5.445 1 81.88 272 CYS A N 1
ATOM 2194 C CA . CYS A 1 272 ? -33.656 -8.078 4.277 1 81.88 272 CYS A CA 1
ATOM 2195 C C . CYS A 1 272 ? -33 -9.438 4.469 1 81.88 272 CYS A C 1
ATOM 2197 O O . CYS A 1 272 ? -32.344 -9.672 5.484 1 81.88 272 CYS A O 1
ATOM 2199 N N . VAL A 1 273 ? -33.375 -10.352 3.492 1 86 273 VAL A N 1
ATOM 2200 C CA . VAL A 1 273 ? -32.812 -11.695 3.557 1 86 273 VAL A CA 1
ATOM 2201 C C . VAL A 1 273 ? -31.672 -11.836 2.527 1 86 273 VAL A C 1
ATOM 2203 O O . VAL A 1 273 ? -31.859 -11.516 1.35 1 86 273 VAL A O 1
ATOM 2206 N N . VAL A 1 274 ? -30.516 -12.242 3.014 1 91.88 274 VAL A N 1
ATOM 2207 C CA . VAL A 1 274 ? -29.391 -12.445 2.113 1 91.88 274 VAL A CA 1
ATOM 2208 C C . VAL A 1 274 ? -28.859 -13.875 2.264 1 91.88 274 VAL A C 1
ATOM 2210 O O . VAL A 1 274 ? -28.844 -14.422 3.367 1 91.88 274 VAL A O 1
ATOM 2213 N N . GLU A 1 275 ? -28.531 -14.523 1.128 1 93.5 275 GLU A N 1
ATOM 2214 C CA . GLU A 1 275 ? -28.016 -15.891 1.089 1 93.5 275 GLU A CA 1
ATOM 2215 C C . GLU A 1 275 ? -26.547 -15.906 0.649 1 93.5 275 GLU A C 1
ATOM 2217 O O . GLU A 1 275 ? -26.188 -15.273 -0.348 1 93.5 275 GLU A O 1
ATOM 2222 N N . HIS A 1 276 ? -25.734 -16.547 1.458 1 95.62 276 HIS A N 1
ATOM 2223 C CA . HIS A 1 276 ? -24.359 -16.766 1.042 1 95.62 276 HIS A CA 1
ATOM 2224 C C . HIS A 1 276 ? -24.281 -17.828 -0.049 1 95.62 276 HIS A C 1
ATOM 2226 O O . HIS A 1 276 ? -24.734 -18.969 0.14 1 95.62 276 HIS A O 1
ATOM 2232 N N . ILE A 1 277 ? -23.688 -17.516 -1.152 1 93.75 277 ILE A N 1
ATOM 2233 C CA . ILE A 1 277 ? -23.656 -18.406 -2.314 1 93.75 277 ILE A CA 1
ATOM 2234 C C . ILE A 1 277 ? -22.312 -19.125 -2.387 1 93.75 277 ILE A C 1
ATOM 2236 O O . ILE A 1 277 ? -22.266 -20.328 -2.615 1 93.75 277 ILE A O 1
ATOM 2240 N N . ASP A 1 278 ? -21.25 -18.359 -2.256 1 94.56 278 ASP A N 1
ATOM 2241 C CA . ASP A 1 278 ? -19.922 -18.938 -2.48 1 94.56 278 ASP A CA 1
ATOM 2242 C C . ASP A 1 278 ? -18.828 -18.062 -1.87 1 94.56 278 ASP A C 1
ATOM 2244 O O . ASP A 1 278 ? -19.062 -16.891 -1.563 1 94.56 278 ASP A O 1
ATOM 2248 N N . THR A 1 279 ? -17.703 -18.688 -1.616 1 96.44 279 THR A N 1
ATOM 2249 C CA . THR A 1 279 ? -16.484 -18 -1.165 1 96.44 279 THR A CA 1
ATOM 2250 C C . THR A 1 279 ? -15.305 -18.359 -2.053 1 96.44 279 THR A C 1
ATOM 2252 O O . THR A 1 279 ? -15.102 -19.531 -2.391 1 96.44 279 THR A O 1
ATOM 2255 N N . HIS A 1 280 ? -14.586 -17.406 -2.488 1 97 280 HIS A N 1
ATOM 2256 C CA . HIS A 1 280 ? -13.398 -17.609 -3.312 1 97 280 HIS A CA 1
ATOM 2257 C C . HIS A 1 280 ? -12.188 -16.906 -2.705 1 97 280 HIS A C 1
ATOM 2259 O O . HIS A 1 280 ? -12.273 -15.758 -2.279 1 97 280 HIS A O 1
ATOM 2265 N N . HIS A 1 281 ? -11.07 -17.578 -2.613 1 97.62 281 HIS A N 1
ATOM 2266 C CA . HIS A 1 281 ? -9.781 -16.953 -2.342 1 97.62 281 HIS A CA 1
ATOM 2267 C C . HIS A 1 281 ? -8.977 -16.75 -3.627 1 97.62 281 HIS A C 1
ATOM 2269 O O . HIS A 1 281 ? -8.625 -17.734 -4.297 1 97.62 281 HIS A O 1
ATOM 2275 N N . ILE A 1 282 ? -8.688 -15.5 -3.963 1 98.06 282 ILE A N 1
ATOM 2276 C CA . ILE A 1 282 ? -8.141 -15.219 -5.285 1 98.06 282 ILE A CA 1
ATOM 2277 C C . ILE A 1 282 ? -6.762 -14.57 -5.141 1 98.06 282 ILE A C 1
ATOM 2279 O O . ILE A 1 282 ? -6.508 -13.844 -4.18 1 98.06 282 ILE A O 1
ATOM 2283 N N . LEU A 1 283 ? -5.926 -14.781 -6.145 1 98.19 283 LEU A N 1
ATOM 2284 C CA . LEU A 1 283 ? -4.551 -14.297 -6.125 1 98.19 283 LEU A CA 1
ATOM 2285 C C . LEU A 1 283 ? -4.414 -12.992 -6.902 1 98.19 283 LEU A C 1
ATOM 2287 O O . LEU A 1 283 ? -3.594 -12.141 -6.559 1 98.19 283 LEU A O 1
ATOM 2291 N N . ASN A 1 284 ? -5.227 -12.852 -7.941 1 97.88 284 ASN A N 1
ATOM 2292 C CA . ASN A 1 284 ? -5.152 -11.648 -8.766 1 97.88 284 ASN A CA 1
ATOM 2293 C C . ASN A 1 284 ? -6.277 -10.672 -8.438 1 97.88 284 ASN A C 1
ATOM 2295 O O . ASN A 1 284 ? -6.09 -9.742 -7.648 1 97.88 284 ASN A O 1
ATOM 2299 N N . GLU A 1 285 ? -7.445 -10.898 -8.945 1 98.44 285 GLU A N 1
ATOM 2300 C CA . GLU A 1 285 ? -8.484 -9.891 -8.758 1 98.44 285 GLU A CA 1
ATOM 2301 C C . GLU A 1 285 ? -9.875 -10.508 -8.859 1 98.44 285 GLU A C 1
ATOM 2303 O O . GLU A 1 285 ? -10.031 -11.609 -9.383 1 98.44 285 GLU A O 1
ATOM 2308 N N . VAL A 1 286 ? -10.812 -9.852 -8.305 1 98.56 286 VAL A N 1
ATOM 2309 C CA . VAL A 1 286 ? -12.227 -10.016 -8.641 1 98.56 286 VAL A CA 1
ATOM 2310 C C . VAL A 1 286 ? -12.68 -8.867 -9.539 1 98.56 286 VAL A C 1
ATOM 2312 O O . VAL A 1 286 ? -12.391 -7.703 -9.266 1 98.56 286 VAL A O 1
ATOM 2315 N N . THR A 1 287 ? -13.25 -9.211 -10.625 1 98.31 287 THR A N 1
ATOM 2316 C CA . THR A 1 287 ? -13.797 -8.234 -11.555 1 98.31 287 THR A CA 1
ATOM 2317 C C . THR A 1 287 ? -15.328 -8.297 -11.562 1 98.31 287 THR A C 1
ATOM 2319 O O . THR A 1 287 ? -15.906 -9.375 -11.688 1 98.31 287 THR A O 1
ATOM 2322 N N . ILE A 1 288 ? -15.938 -7.258 -11.352 1 98.31 288 ILE A N 1
ATOM 2323 C CA . ILE A 1 288 ? -17.391 -7.133 -11.484 1 98.31 288 ILE A CA 1
ATOM 2324 C C . ILE A 1 288 ? -17.719 -6.203 -12.648 1 98.31 288 ILE A C 1
ATOM 2326 O O . ILE A 1 288 ? -17.438 -5 -12.586 1 98.31 288 ILE A O 1
ATOM 2330 N N . ASP A 1 289 ? -18.328 -6.754 -13.641 1 97 289 ASP A N 1
ATOM 2331 C CA . ASP A 1 289 ? -18.562 -5.965 -14.844 1 97 289 ASP A CA 1
ATOM 2332 C C . ASP A 1 289 ? -19.969 -6.188 -15.391 1 97 289 ASP A C 1
ATOM 2334 O O . ASP A 1 289 ? -20.766 -6.93 -14.805 1 97 289 ASP A O 1
ATOM 2338 N N . ARG A 1 290 ? -20.297 -5.605 -16.469 1 94.81 290 ARG A N 1
ATOM 2339 C CA . ARG A 1 290 ? -21.656 -5.59 -17 1 94.81 290 ARG A CA 1
ATOM 2340 C C . ARG A 1 290 ? -21.953 -6.871 -17.781 1 94.81 290 ARG A C 1
ATOM 2342 O O . ARG A 1 290 ? -23.094 -7.137 -18.141 1 94.81 290 ARG A O 1
ATOM 2349 N N . GLY A 1 291 ? -20.969 -7.641 -18.047 1 93.69 291 GLY A N 1
ATOM 2350 C CA . GLY A 1 291 ? -21.203 -8.844 -18.828 1 93.69 291 GLY A CA 1
ATOM 2351 C C . GLY A 1 291 ? -21.812 -8.562 -20.188 1 93.69 291 GLY A C 1
ATOM 2352 O O . GLY A 1 291 ? -21.328 -7.711 -20.938 1 93.69 291 GLY A O 1
ATOM 2353 N N . PRO A 1 292 ? -22.891 -9.281 -20.406 1 89.38 292 PRO A N 1
ATOM 2354 C CA . PRO A 1 292 ? -23.531 -9.086 -21.719 1 89.38 292 PRO A CA 1
ATOM 2355 C C . PRO A 1 292 ? -24.469 -7.891 -21.734 1 89.38 292 PRO A C 1
ATOM 2357 O O . PRO A 1 292 ? -25.016 -7.547 -22.797 1 89.38 292 PRO A O 1
ATOM 2360 N N . SER A 1 293 ? -24.609 -7.289 -20.688 1 90.19 293 SER A N 1
ATOM 2361 C CA . SER A 1 293 ? -25.547 -6.176 -20.594 1 90.19 293 SER A CA 1
ATOM 2362 C C . SER A 1 293 ? -25.094 -5 -21.453 1 90.19 293 SER A C 1
ATOM 2364 O O . SER A 1 293 ? -23.906 -4.648 -21.469 1 90.19 293 SER A O 1
ATOM 2366 N N . PRO A 1 294 ? -25.984 -4.379 -22.25 1 89.38 294 PRO A N 1
ATOM 2367 C CA . PRO A 1 294 ? -25.609 -3.197 -23.031 1 89.38 294 PRO A CA 1
ATOM 2368 C C . PRO A 1 294 ? -25.516 -1.93 -22.188 1 89.38 294 PRO A C 1
ATOM 2370 O O . PRO A 1 294 ? -25.047 -0.896 -22.656 1 89.38 294 PRO A O 1
ATOM 2373 N N . PHE A 1 295 ? -25.938 -2.008 -21 1 89.62 295 PHE A N 1
ATOM 2374 C CA . PHE A 1 295 ? -25.984 -0.836 -20.125 1 89.62 295 PHE A CA 1
ATOM 2375 C C . PHE A 1 295 ? -24.734 -0.766 -19.266 1 89.62 295 PHE A C 1
ATOM 2377 O O . PHE A 1 295 ? -24.109 -1.793 -18.969 1 89.62 295 PHE A O 1
ATOM 2384 N N . ILE A 1 296 ? -24.438 0.431 -18.828 1 91.88 296 ILE A N 1
ATOM 2385 C CA . ILE A 1 296 ? -23.344 0.678 -17.875 1 91.88 296 ILE A CA 1
ATOM 2386 C C . ILE A 1 296 ? -23.688 0.065 -16.531 1 91.88 296 ILE A C 1
ATOM 2388 O O . ILE A 1 296 ? -24.859 0.059 -16.125 1 91.88 296 ILE A O 1
ATOM 2392 N N . SER A 1 297 ? -22.719 -0.458 -15.883 1 94.5 297 SER A N 1
ATOM 2393 C CA . SER A 1 297 ? -22.922 -1.017 -14.555 1 94.5 297 SER A CA 1
ATOM 2394 C C . SER A 1 297 ? -23.062 0.084 -13.508 1 94.5 297 SER A C 1
ATOM 2396 O O . SER A 1 297 ? -22.453 1.145 -13.633 1 94.5 297 SER A O 1
ATOM 2398 N N . MET A 1 298 ? -23.953 -0.125 -12.578 1 96.06 298 MET A N 1
ATOM 2399 C CA . MET A 1 298 ? -24.078 0.723 -11.398 1 96.06 298 MET A CA 1
ATOM 2400 C C . MET A 1 298 ? -23.75 -0.061 -10.125 1 96.06 298 MET A C 1
ATOM 2402 O O . MET A 1 298 ? -24.594 -0.805 -9.625 1 96.06 298 MET A O 1
ATOM 2406 N N . LEU A 1 299 ? -22.578 0.19 -9.602 1 97.81 299 LEU A N 1
ATOM 2407 C CA . LEU A 1 299 ? -22.062 -0.586 -8.484 1 97.81 299 LEU A CA 1
ATOM 2408 C C . LEU A 1 299 ? -21.797 0.31 -7.277 1 97.81 299 LEU A C 1
ATOM 2410 O O . LEU A 1 299 ? -21.078 1.312 -7.387 1 97.81 299 LEU A O 1
ATOM 2414 N N . GLU A 1 300 ? -22.391 -0.061 -6.184 1 97.75 300 GLU A N 1
ATOM 2415 C CA . GLU A 1 300 ? -22.109 0.636 -4.93 1 97.75 300 GLU A CA 1
ATOM 2416 C C . GLU A 1 300 ? -20.906 0.032 -4.219 1 97.75 300 GLU A C 1
ATOM 2418 O O . GLU A 1 300 ? -20.875 -1.168 -3.934 1 97.75 300 GLU A O 1
ATOM 2423 N N . LEU A 1 301 ? -19.938 0.853 -3.973 1 97.75 301 LEU A N 1
ATOM 2424 C CA . LEU A 1 301 ? -18.734 0.414 -3.275 1 97.75 301 LEU A CA 1
ATOM 2425 C C . LEU A 1 301 ? -18.75 0.896 -1.828 1 97.75 301 LEU A C 1
ATOM 2427 O O . LEU A 1 301 ? -18.797 2.102 -1.571 1 97.75 301 LEU A O 1
ATOM 2431 N N . TYR A 1 302 ? -18.672 -0.076 -0.91 1 97.5 302 TYR A N 1
ATOM 2432 C CA . TYR A 1 302 ? -18.625 0.219 0.518 1 97.5 302 TYR A CA 1
ATOM 2433 C C . TYR A 1 302 ? -17.281 -0.168 1.112 1 97.5 302 TYR A C 1
ATOM 2435 O O . TYR A 1 302 ? -16.672 -1.154 0.692 1 97.5 302 TYR A O 1
ATOM 2443 N N . GLY A 1 303 ? -16.797 0.597 2.057 1 95.69 303 GLY A N 1
ATOM 2444 C CA . GLY A 1 303 ? -15.656 0.276 2.896 1 95.69 303 GLY A CA 1
ATOM 2445 C C . GLY A 1 303 ? -15.977 0.293 4.379 1 95.69 303 GLY A C 1
ATOM 2446 O O . GLY A 1 303 ? -16.406 1.32 4.914 1 95.69 303 GLY A O 1
ATOM 2447 N N . ASP A 1 304 ? -15.742 -0.809 4.969 1 93.06 304 ASP A N 1
ATOM 2448 C CA . ASP A 1 304 ? -16.047 -0.951 6.391 1 93.06 304 ASP A CA 1
ATOM 2449 C C . ASP A 1 304 ? -17.469 -0.487 6.691 1 93.06 304 ASP A C 1
ATOM 2451 O O . ASP A 1 304 ? -17.688 0.278 7.633 1 93.06 304 ASP A O 1
ATOM 2455 N N . GLY A 1 305 ? -18.344 -0.798 5.816 1 93.44 305 GLY A N 1
ATOM 2456 C CA . GLY A 1 305 ? -19.75 -0.567 6.051 1 93.44 305 GLY A CA 1
ATOM 2457 C C . GLY A 1 305 ? -20.219 0.798 5.582 1 93.44 305 GLY A C 1
ATOM 2458 O O . GLY A 1 305 ? -21.422 1.084 5.582 1 93.44 305 GLY A O 1
ATOM 2459 N N . ASN A 1 306 ? -19.297 1.629 5.172 1 93.94 306 ASN A N 1
ATOM 2460 C CA . ASN A 1 306 ? -19.641 2.973 4.723 1 93.94 306 ASN A CA 1
ATOM 2461 C C . ASN A 1 306 ? -19.625 3.082 3.203 1 93.94 306 ASN A C 1
ATOM 2463 O O . ASN A 1 306 ? -18.719 2.551 2.551 1 93.94 306 ASN A O 1
ATOM 2467 N N . LEU A 1 307 ? -20.656 3.738 2.639 1 94.81 307 LEU A N 1
ATOM 2468 C CA . LEU A 1 307 ? -20.672 3.965 1.197 1 94.81 307 LEU A CA 1
ATOM 2469 C C . LEU A 1 307 ? -19.562 4.914 0.775 1 94.81 307 LEU A C 1
ATOM 2471 O O . LEU A 1 307 ? -19.531 6.07 1.206 1 94.81 307 LEU A O 1
ATOM 2475 N N . MET A 1 308 ? -18.719 4.422 0.02 1 94.5 308 MET A N 1
ATOM 2476 C CA . MET A 1 308 ? -17.594 5.238 -0.457 1 94.5 308 MET A CA 1
ATOM 2477 C C . MET A 1 308 ? -17.969 5.949 -1.755 1 94.5 308 MET A C 1
ATOM 2479 O O . MET A 1 308 ? -17.719 7.148 -1.9 1 94.5 308 MET A O 1
ATOM 2483 N N . THR A 1 309 ? -18.516 5.203 -2.703 1 93.75 309 THR A N 1
ATOM 2484 C CA . THR A 1 309 ? -18.906 5.793 -3.982 1 93.75 309 THR A CA 1
ATOM 2485 C C . THR A 1 309 ? -19.828 4.855 -4.746 1 93.75 309 THR A C 1
ATOM 2487 O O . THR A 1 309 ? -19.984 3.691 -4.383 1 93.75 309 THR A O 1
ATOM 2490 N N . VAL A 1 310 ? -20.5 5.395 -5.715 1 94.69 310 VAL A N 1
ATOM 2491 C CA . VAL A 1 310 ? -21.281 4.621 -6.676 1 94.69 310 VAL A CA 1
ATOM 2492 C C . VAL A 1 310 ? -20.594 4.664 -8.047 1 94.69 310 VAL A C 1
ATOM 2494 O O . VAL A 1 310 ? -20.562 5.715 -8.695 1 94.69 310 VAL A O 1
ATOM 2497 N N . ALA A 1 311 ? -20.141 3.527 -8.43 1 94.81 311 ALA A N 1
ATOM 2498 C CA . ALA A 1 311 ? -19.406 3.439 -9.688 1 94.81 311 ALA A CA 1
ATOM 2499 C C . ALA A 1 311 ? -20.344 3.219 -10.867 1 94.81 311 ALA A C 1
ATOM 2501 O O . ALA A 1 311 ? -21.062 2.217 -10.922 1 94.81 311 ALA A O 1
ATOM 2502 N N . GLN A 1 312 ? -20.406 4.164 -11.695 1 94.19 312 GLN A N 1
ATOM 2503 C CA . GLN A 1 312 ? -21.016 3.982 -13.008 1 94.19 312 GLN A CA 1
ATOM 2504 C C . GLN A 1 312 ? -19.938 3.795 -14.078 1 94.19 312 GLN A C 1
ATOM 2506 O O . GLN A 1 312 ? -19.312 4.766 -14.508 1 94.19 312 GLN A O 1
ATOM 2511 N N . ALA A 1 313 ? -19.766 2.59 -14.477 1 95.56 313 ALA A N 1
ATOM 2512 C CA . ALA A 1 313 ? -18.672 2.182 -15.352 1 95.56 313 ALA A CA 1
ATOM 2513 C C . ALA A 1 313 ? -18.969 0.834 -16 1 95.56 313 ALA A C 1
ATOM 2515 O O . ALA A 1 313 ? -20.016 0.231 -15.766 1 95.56 313 ALA A O 1
ATOM 2516 N N . ASP A 1 314 ? -18.094 0.439 -16.906 1 96.06 314 ASP A N 1
ATOM 2517 C CA . ASP A 1 314 ? -18.172 -0.924 -17.422 1 96.06 314 ASP A CA 1
ATOM 2518 C C . ASP A 1 314 ? -18 -1.945 -16.297 1 96.06 314 ASP A C 1
ATOM 2520 O O . ASP A 1 314 ? -18.531 -3.057 -16.375 1 96.06 314 ASP A O 1
ATOM 2524 N N . GLY A 1 315 ? -17.234 -1.568 -15.336 1 97.19 315 GLY A N 1
ATOM 2525 C CA . GLY A 1 315 ? -17.062 -2.438 -14.18 1 97.19 315 GLY A CA 1
ATOM 2526 C C . GLY A 1 315 ? -16.047 -1.914 -13.188 1 97.19 315 GLY A C 1
ATOM 2527 O O . GLY A 1 315 ? -15.641 -0.751 -13.258 1 97.19 315 GLY A O 1
ATOM 2528 N N . LEU A 1 316 ? -15.758 -2.781 -12.25 1 97.94 316 LEU A N 1
ATOM 2529 C CA . LEU A 1 316 ? -14.789 -2.502 -11.195 1 97.94 316 LEU A CA 1
ATOM 2530 C C . LEU A 1 316 ? -13.859 -3.689 -10.984 1 97.94 316 LEU A C 1
ATOM 2532 O O . LEU A 1 316 ? -14.305 -4.84 -10.977 1 97.94 316 LEU A O 1
ATOM 2536 N N . ILE A 1 317 ? -12.641 -3.355 -10.852 1 98.56 317 ILE A N 1
ATOM 2537 C CA . ILE A 1 317 ? -11.641 -4.371 -10.531 1 98.56 317 ILE A CA 1
ATOM 2538 C C . ILE A 1 317 ? -11.133 -4.168 -9.109 1 98.56 317 ILE A C 1
ATOM 2540 O O . ILE A 1 317 ? -10.711 -3.07 -8.75 1 98.56 317 ILE A O 1
ATOM 2544 N N . ILE A 1 318 ? -11.227 -5.145 -8.281 1 98.81 318 ILE A N 1
ATOM 2545 C CA . ILE A 1 318 ? -10.578 -5.176 -6.977 1 98.81 318 ILE A CA 1
ATOM 2546 C C . ILE A 1 318 ? -9.422 -6.172 -7.004 1 98.81 318 ILE A C 1
ATOM 2548 O O . ILE A 1 318 ? -9.633 -7.383 -7.105 1 98.81 318 ILE A O 1
ATOM 2552 N N . ALA A 1 319 ? -8.219 -5.641 -6.84 1 98.62 319 ALA A N 1
ATOM 2553 C CA . ALA A 1 319 ? -7.055 -6.48 -7.125 1 98.62 319 ALA A CA 1
ATOM 2554 C C . ALA A 1 319 ? -6.094 -6.508 -5.941 1 98.62 319 ALA A C 1
ATOM 2556 O O . ALA A 1 319 ? -6.051 -5.566 -5.145 1 98.62 319 ALA A O 1
ATOM 2557 N N . THR A 1 320 ? -5.383 -7.637 -5.801 1 98.31 320 THR A N 1
ATOM 2558 C CA . THR A 1 320 ? -4.223 -7.758 -4.926 1 98.31 320 THR A CA 1
ATOM 2559 C C . THR A 1 320 ? -3.004 -7.078 -5.547 1 98.31 320 THR A C 1
ATOM 2561 O O . THR A 1 320 ? -3.045 -6.656 -6.703 1 98.31 320 THR A O 1
ATOM 2564 N N . PRO A 1 321 ? -1.928 -6.949 -4.766 1 97.62 321 PRO A N 1
ATOM 2565 C CA . PRO A 1 321 ? -0.688 -6.465 -5.375 1 97.62 321 PRO A CA 1
ATOM 2566 C C . PRO A 1 321 ? -0.214 -7.348 -6.531 1 97.62 321 PRO A C 1
ATOM 2568 O O . PRO A 1 321 ? 0.255 -6.836 -7.551 1 97.62 321 PRO A O 1
ATOM 2571 N N . THR A 1 322 ? -0.389 -8.633 -6.367 1 97.38 322 THR A N 1
ATOM 2572 C CA . THR A 1 322 ? -0.048 -9.523 -7.465 1 97.38 322 THR A CA 1
ATOM 2573 C C . THR A 1 322 ? -0.897 -9.219 -8.695 1 97.38 322 THR A C 1
ATOM 2575 O O . THR A 1 322 ? -0.377 -9.133 -9.812 1 97.38 322 THR A O 1
ATOM 2578 N N . GLY A 1 323 ? -2.139 -8.984 -8.469 1 97.38 323 GLY A N 1
ATOM 2579 C CA . GLY A 1 323 ? -3.068 -8.703 -9.555 1 97.38 323 GLY A CA 1
ATOM 2580 C C . GLY A 1 323 ? -2.869 -7.328 -10.172 1 97.38 323 GLY A C 1
ATOM 2581 O O . GLY A 1 323 ? -3.424 -7.031 -11.227 1 97.38 323 GLY A O 1
ATOM 2582 N N . SER A 1 324 ? -2.098 -6.461 -9.547 1 96.75 324 SER A N 1
ATOM 2583 C CA . SER A 1 324 ? -1.851 -5.121 -10.07 1 96.75 324 SER A CA 1
ATOM 2584 C C . SER A 1 324 ? -1.154 -5.18 -11.422 1 96.75 324 SER A C 1
ATOM 2586 O O . SER A 1 324 ? -1.199 -4.215 -12.188 1 96.75 324 SER A O 1
ATOM 2588 N N . THR A 1 325 ? -0.509 -6.301 -11.773 1 93.81 325 THR A N 1
ATOM 2589 C CA . THR A 1 325 ? 0.221 -6.449 -13.023 1 93.81 325 THR A CA 1
ATOM 2590 C C . THR A 1 325 ? -0.665 -7.086 -14.094 1 93.81 325 THR A C 1
ATOM 2592 O O . THR A 1 325 ? -0.234 -7.273 -15.234 1 93.81 325 THR A O 1
ATOM 2595 N N . ALA A 1 326 ? -1.849 -7.383 -13.727 1 94.88 326 ALA A N 1
ATOM 2596 C CA . ALA A 1 326 ? -2.758 -8.062 -14.648 1 94.88 326 ALA A CA 1
ATOM 2597 C C . ALA A 1 326 ? -3.812 -7.094 -15.18 1 94.88 326 ALA A C 1
ATOM 2599 O O . ALA A 1 326 ? -3.48 -6.059 -15.758 1 94.88 326 ALA A O 1
ATOM 2600 N N . TYR A 1 327 ? -5.129 -7.441 -15.039 1 94.44 327 TYR A N 1
ATOM 2601 C CA . TYR A 1 327 ? -6.219 -6.664 -15.625 1 94.44 327 TYR A CA 1
ATOM 2602 C C . TYR A 1 327 ? -6.25 -5.254 -15.055 1 94.44 327 TYR A C 1
ATOM 2604 O O . TYR A 1 327 ? -6.559 -4.297 -15.766 1 94.44 327 TYR A O 1
ATOM 2612 N N . SER A 1 328 ? -5.887 -5.098 -13.789 1 95.75 328 SER A N 1
ATOM 2613 C CA . SER A 1 328 ? -5.871 -3.789 -13.141 1 95.75 328 SER A CA 1
ATOM 2614 C C . SER A 1 328 ? -4.938 -2.826 -13.867 1 95.75 328 SER A C 1
ATOM 2616 O O . SER A 1 328 ? -5.273 -1.656 -14.062 1 95.75 328 SER A O 1
ATOM 2618 N N . LEU A 1 329 ? -3.824 -3.334 -14.227 1 92.56 329 LEU A N 1
ATOM 2619 C CA . LEU A 1 329 ? -2.854 -2.504 -14.93 1 92.56 329 LEU A CA 1
ATOM 2620 C C . LEU A 1 329 ? -3.42 -2.012 -16.266 1 92.56 329 LEU A C 1
ATOM 2622 O O . LEU A 1 329 ? -3.277 -0.836 -16.609 1 92.56 329 LEU A O 1
ATOM 2626 N N . SER A 1 330 ? -4.043 -2.865 -16.984 1 91.5 330 SER A N 1
ATOM 2627 C CA . SER A 1 330 ? -4.613 -2.541 -18.281 1 91.5 330 SER A CA 1
ATOM 2628 C C . SER A 1 330 ? -5.699 -1.475 -18.172 1 91.5 330 SER A C 1
ATOM 2630 O O . SER A 1 330 ? -5.938 -0.714 -19.109 1 91.5 330 SER A O 1
ATOM 2632 N N . ALA A 1 331 ? -6.285 -1.482 -17.016 1 93.44 331 ALA A N 1
ATOM 2633 C CA . ALA A 1 331 ? -7.379 -0.541 -16.797 1 93.44 331 ALA A CA 1
ATOM 2634 C C . ALA A 1 331 ? -6.871 0.759 -16.172 1 93.44 331 ALA A C 1
ATOM 2636 O O . ALA A 1 331 ? -7.66 1.629 -15.805 1 93.44 331 ALA A O 1
ATOM 2637 N N . GLY A 1 332 ? -5.586 0.887 -16.016 1 90.56 332 GLY A N 1
ATOM 2638 C CA . GLY A 1 332 ? -5.023 2.154 -15.586 1 90.56 332 GLY A CA 1
ATOM 2639 C C . GLY A 1 332 ? -4.547 2.133 -14.148 1 90.56 332 GLY A C 1
ATOM 2640 O O . GLY A 1 332 ? -4.16 3.166 -13.594 1 90.56 332 GLY A O 1
ATOM 2641 N N . GLY A 1 333 ? -4.578 1.029 -13.516 1 93.31 333 GLY A N 1
ATOM 2642 C CA . GLY A 1 333 ? -4.082 0.914 -12.156 1 93.31 333 GLY A CA 1
ATOM 2643 C C . GLY A 1 333 ? -2.57 0.958 -12.062 1 93.31 333 GLY A C 1
ATOM 2644 O O . GLY A 1 333 ? -1.877 0.758 -13.062 1 93.31 333 GLY A O 1
ATOM 2645 N N . SER A 1 334 ? -2.059 1.198 -10.875 1 92.81 334 SER A N 1
ATOM 2646 C CA . SER A 1 334 ? -0.62 1.267 -10.641 1 92.81 334 SER A CA 1
ATOM 2647 C C . SER A 1 334 ? -0.036 -0.117 -10.375 1 92.81 334 SER A C 1
ATOM 2649 O O . SER A 1 334 ? -0.752 -1.027 -9.945 1 92.81 334 SER A O 1
ATOM 2651 N N . LEU A 1 335 ? 1.255 -0.213 -10.656 1 95.5 335 LEU A N 1
ATOM 2652 C CA . LEU A 1 335 ? 2.01 -1.387 -10.234 1 95.5 335 LEU A CA 1
ATOM 2653 C C . LEU A 1 335 ? 2.232 -1.375 -8.727 1 95.5 335 LEU A C 1
ATOM 2655 O O . LEU A 1 335 ? 2.549 -0.333 -8.148 1 95.5 335 LEU A O 1
ATOM 2659 N N . ILE A 1 336 ? 2.008 -2.52 -8.141 1 97.25 336 ILE A N 1
ATOM 2660 C CA . ILE A 1 336 ? 2.189 -2.635 -6.699 1 97.25 336 ILE A CA 1
ATOM 2661 C C . ILE A 1 336 ? 3.131 -3.797 -6.387 1 97.25 336 ILE A C 1
ATOM 2663 O O . ILE A 1 336 ? 2.902 -4.926 -6.832 1 97.25 336 ILE A O 1
ATOM 2667 N N . TYR A 1 337 ? 4.141 -3.484 -5.668 1 95.69 337 TYR A N 1
ATOM 2668 C CA . TYR A 1 337 ? 5.078 -4.512 -5.227 1 95.69 337 TYR A CA 1
ATOM 2669 C C . TYR A 1 337 ? 4.367 -5.59 -4.418 1 95.69 337 TYR A C 1
ATOM 2671 O O . TYR A 1 337 ? 3.486 -5.285 -3.607 1 95.69 337 TYR A O 1
ATOM 2679 N N . PRO A 1 338 ? 4.738 -6.859 -4.539 1 92.56 338 PRO A N 1
ATOM 2680 C CA . PRO A 1 338 ? 3.977 -7.977 -3.975 1 92.56 338 PRO A CA 1
ATOM 2681 C C . PRO A 1 338 ? 3.91 -7.938 -2.449 1 92.56 338 PRO A C 1
ATOM 2683 O O . PRO A 1 338 ? 2.961 -8.453 -1.854 1 92.56 338 PRO A O 1
ATOM 2686 N N . THR A 1 339 ? 4.863 -7.391 -1.814 1 89.62 339 THR A N 1
ATOM 2687 C CA . THR A 1 339 ? 4.898 -7.434 -0.357 1 89.62 339 THR A CA 1
ATOM 2688 C C . THR A 1 339 ? 4.141 -6.25 0.237 1 89.62 339 THR A C 1
ATOM 2690 O O . THR A 1 339 ? 4.074 -6.098 1.459 1 89.62 339 THR A O 1
ATOM 2693 N N . VAL A 1 340 ? 3.613 -5.375 -0.604 1 92.69 340 VAL A N 1
ATOM 2694 C CA . VAL A 1 340 ? 2.738 -4.312 -0.128 1 92.69 340 VAL A CA 1
ATOM 2695 C C . VAL A 1 340 ? 1.364 -4.883 0.213 1 92.69 340 VAL A C 1
ATOM 2697 O O . VAL A 1 340 ? 0.718 -5.508 -0.631 1 92.69 340 VAL A O 1
ATOM 2700 N N . ASN A 1 341 ? 0.95 -4.754 1.406 1 89.19 341 ASN A N 1
ATOM 2701 C CA . ASN A 1 341 ? -0.391 -5.18 1.794 1 89.19 341 ASN A CA 1
ATOM 2702 C C . ASN A 1 341 ? -1.429 -4.098 1.503 1 89.19 341 ASN A C 1
ATOM 2704 O O . ASN A 1 341 ? -1.631 -3.193 2.312 1 89.19 341 ASN A O 1
ATOM 2708 N N . ALA A 1 342 ? -2.053 -4.242 0.404 1 95.94 342 ALA A N 1
ATOM 2709 C CA . ALA A 1 342 ? -3.023 -3.232 -0.015 1 95.94 342 ALA A CA 1
ATOM 2710 C C . ALA A 1 342 ? -4.023 -3.816 -1.011 1 95.94 342 ALA A C 1
ATOM 2712 O O . ALA A 1 342 ? -3.812 -4.906 -1.544 1 95.94 342 ALA A O 1
ATOM 2713 N N . ILE A 1 343 ? -5.105 -3.168 -1.167 1 98 343 ILE A N 1
ATOM 2714 C CA . ILE A 1 343 ? -6.141 -3.535 -2.123 1 98 343 ILE A CA 1
ATOM 2715 C C . ILE A 1 343 ? -6.293 -2.432 -3.17 1 98 343 ILE A C 1
ATOM 2717 O O . ILE A 1 343 ? -6.516 -1.269 -2.826 1 98 343 ILE A O 1
ATOM 2721 N N . ALA A 1 344 ? -6.148 -2.807 -4.395 1 98.38 344 ALA A N 1
ATOM 2722 C CA . ALA A 1 344 ? -6.297 -1.841 -5.48 1 98.38 344 ALA A CA 1
ATOM 2723 C C . ALA A 1 344 ? -7.727 -1.841 -6.02 1 98.38 344 ALA A C 1
ATOM 2725 O O . ALA A 1 344 ? -8.289 -2.9 -6.297 1 98.38 344 ALA A O 1
ATOM 2726 N N . VAL A 1 345 ? -8.32 -0.707 -6.098 1 98.19 345 VAL A N 1
ATOM 2727 C CA . VAL A 1 345 ? -9.617 -0.519 -6.73 1 98.19 345 VAL A CA 1
ATOM 2728 C C . VAL A 1 345 ? -9.461 0.26 -8.031 1 98.19 345 VAL A C 1
ATOM 2730 O O . VAL A 1 345 ? -9.031 1.418 -8.023 1 98.19 345 VAL A O 1
ATOM 2733 N N . THR A 1 346 ? -9.805 -0.349 -9.133 1 97.81 346 THR A N 1
ATOM 2734 C CA . THR A 1 346 ? -9.594 0.241 -10.445 1 97.81 346 THR A CA 1
ATOM 2735 C C . THR A 1 346 ? -10.875 0.194 -11.266 1 97.81 346 THR A C 1
ATOM 2737 O O . THR A 1 346 ? -11.359 -0.886 -11.617 1 97.81 346 THR A O 1
ATOM 2740 N N . PRO A 1 347 ? -11.453 1.308 -11.602 1 96.94 347 PRO A N 1
ATOM 2741 C CA . PRO A 1 347 ? -12.633 1.316 -12.469 1 96.94 347 PRO A CA 1
ATOM 2742 C C . PRO A 1 347 ? -12.305 0.981 -13.922 1 96.94 347 PRO A C 1
ATOM 2744 O O . PRO A 1 347 ? -11.211 1.305 -14.398 1 96.94 347 PRO A O 1
ATOM 2747 N N . ILE A 1 348 ? -13.242 0.338 -14.57 1 96.19 348 ILE A N 1
ATOM 2748 C CA . ILE A 1 348 ? -13.117 0.041 -15.992 1 96.19 348 ILE A CA 1
ATOM 2749 C C . ILE A 1 348 ? -13.945 1.032 -16.797 1 96.19 348 ILE A C 1
ATOM 2751 O O . ILE A 1 348 ? -15.18 0.981 -16.781 1 96.19 348 ILE A O 1
ATOM 2755 N N . CYS A 1 349 ? -13.383 1.932 -17.469 1 93 349 CYS A N 1
ATOM 2756 C CA . CYS A 1 349 ? -14.039 2.908 -18.344 1 93 349 CYS A CA 1
ATOM 2757 C C . CYS A 1 349 ? -15.156 3.631 -17.594 1 93 349 CYS A C 1
ATOM 2759 O O . CYS A 1 349 ? -16.312 3.596 -18.016 1 93 349 CYS A O 1
ATOM 2761 N N . PRO A 1 350 ? -14.805 4.305 -16.562 1 93.62 350 PRO A N 1
ATOM 2762 C CA . PRO A 1 350 ? -15.836 5.02 -15.812 1 93.62 350 PRO A CA 1
ATOM 2763 C C . PRO A 1 350 ? -16.469 6.16 -16.609 1 93.62 350 PRO A C 1
ATOM 2765 O O . PRO A 1 350 ? -15.828 6.727 -17.5 1 93.62 350 PRO A O 1
ATOM 2768 N N . HIS A 1 351 ? -17.625 6.414 -16.25 1 88.5 351 HIS A N 1
ATOM 2769 C CA . HIS A 1 351 ? -18.344 7.492 -16.906 1 88.5 351 HIS A CA 1
ATOM 2770 C C . HIS A 1 351 ? -17.781 8.859 -16.531 1 88.5 351 HIS A C 1
ATOM 2772 O O . HIS A 1 351 ? -17.922 9.82 -17.281 1 88.5 351 HIS A O 1
ATOM 2778 N N . THR A 1 352 ? -17.25 8.984 -15.344 1 88.44 352 THR A N 1
ATOM 2779 C CA . THR A 1 352 ? -16.641 10.234 -14.898 1 88.44 352 THR A CA 1
ATOM 2780 C C . THR A 1 352 ? -15.133 10.227 -15.164 1 88.44 352 THR A C 1
ATOM 2782 O O . THR A 1 352 ? -14.477 9.195 -15.023 1 88.44 352 THR A O 1
ATOM 2785 N N . LEU A 1 353 ? -14.609 11.367 -15.438 1 80.69 353 LEU A N 1
ATOM 2786 C CA . LEU A 1 353 ? -13.188 11.516 -15.719 1 80.69 353 LEU A CA 1
ATOM 2787 C C . LEU A 1 353 ? -12.375 11.516 -14.43 1 80.69 353 LEU A C 1
ATOM 2789 O O . LEU A 1 353 ? -11.164 11.266 -14.453 1 80.69 353 LEU A O 1
ATOM 2793 N N . SER A 1 354 ? -13.047 11.719 -13.367 1 87.94 354 SER A N 1
ATOM 2794 C CA . SER A 1 354 ? -12.336 11.93 -12.109 1 87.94 354 SER A CA 1
ATOM 2795 C C . SER A 1 354 ? -12.227 10.641 -11.312 1 87.94 354 SER A C 1
ATOM 2797 O O . SER A 1 354 ? -11.57 10.602 -10.266 1 87.94 354 SER A O 1
ATOM 2799 N N . PHE A 1 355 ? -12.828 9.672 -11.898 1 90.62 355 PHE A N 1
ATOM 2800 C CA . PHE A 1 355 ? -12.789 8.406 -11.172 1 90.62 355 PHE A CA 1
ATOM 2801 C C . PHE A 1 355 ? -11.461 7.691 -11.406 1 90.62 355 PHE A C 1
ATOM 2803 O O . PHE A 1 355 ? -11.383 6.75 -12.195 1 90.62 355 PHE A O 1
ATOM 2810 N N . ARG A 1 356 ? -10.477 8.016 -10.547 1 91.62 356 ARG A N 1
ATOM 2811 C CA . ARG A 1 356 ? -9.133 7.457 -10.625 1 91.62 356 ARG A CA 1
ATOM 2812 C C . ARG A 1 356 ? -8.992 6.234 -9.727 1 91.62 356 ARG A C 1
ATOM 2814 O O . ARG A 1 356 ? -9.695 6.113 -8.727 1 91.62 356 ARG A O 1
ATOM 2821 N N . PRO A 1 357 ? -8.07 5.328 -10.125 1 94.31 357 PRO A N 1
ATOM 2822 C CA . PRO A 1 357 ? -7.785 4.191 -9.25 1 94.31 357 PRO A CA 1
ATOM 2823 C C . PRO A 1 357 ? -7.336 4.625 -7.852 1 94.31 357 PRO A C 1
ATOM 2825 O O . PRO A 1 357 ? -6.684 5.66 -7.707 1 94.31 357 PRO A O 1
ATOM 2828 N N . ILE A 1 358 ? -7.66 3.836 -6.914 1 96.5 358 ILE A N 1
ATOM 2829 C CA . ILE A 1 358 ? -7.293 4.125 -5.535 1 96.5 358 ILE A CA 1
ATOM 2830 C C . ILE A 1 358 ? -6.73 2.869 -4.871 1 96.5 358 ILE A C 1
ATOM 2832 O O . ILE A 1 358 ? -7.137 1.753 -5.203 1 96.5 358 ILE A O 1
ATOM 2836 N N . ILE A 1 359 ? -5.75 3.049 -3.975 1 97.88 359 ILE A N 1
ATOM 2837 C CA . ILE A 1 359 ? -5.172 1.96 -3.195 1 97.88 359 ILE A CA 1
ATOM 2838 C C . ILE A 1 359 ? -5.684 2.027 -1.757 1 97.88 359 ILE A C 1
ATOM 2840 O O . ILE A 1 359 ? -5.52 3.045 -1.08 1 97.88 359 ILE A O 1
ATOM 2844 N N . LEU A 1 360 ? -6.285 0.946 -1.313 1 97.25 360 LEU A N 1
ATOM 2845 C CA . LEU A 1 360 ? -6.891 0.872 0.011 1 97.25 360 LEU A CA 1
ATOM 2846 C C . LEU A 1 360 ? -6.113 -0.078 0.914 1 97.25 360 LEU A C 1
ATOM 2848 O O . LEU A 1 360 ? -5.41 -0.968 0.427 1 97.25 360 LEU A O 1
ATOM 2852 N N . PRO A 1 361 ? -6.266 0.133 2.209 1 94.38 361 PRO A N 1
ATOM 2853 C CA . PRO A 1 361 ? -5.555 -0.764 3.125 1 94.38 361 PRO A CA 1
ATOM 2854 C C . PRO A 1 361 ? -6.145 -2.172 3.146 1 94.38 361 PRO A C 1
ATOM 2856 O O . PRO A 1 361 ? -7.344 -2.348 2.918 1 94.38 361 PRO A O 1
ATOM 2859 N N . ASP A 1 362 ? -5.309 -3.137 3.428 1 93.25 362 ASP A N 1
ATOM 2860 C CA . ASP A 1 362 ? -5.742 -4.531 3.482 1 93.25 362 ASP A CA 1
ATOM 2861 C C . ASP A 1 362 ? -6.645 -4.777 4.688 1 93.25 362 ASP A C 1
ATOM 2863 O O . ASP A 1 362 ? -7.316 -5.809 4.766 1 93.25 362 ASP A O 1
ATOM 2867 N N . SER A 1 363 ? -6.742 -3.859 5.629 1 90.19 363 SER A N 1
ATOM 2868 C CA . SER A 1 363 ? -7.594 -3.984 6.809 1 90.19 363 SER A CA 1
ATOM 2869 C C . SER A 1 363 ? -9.039 -3.643 6.484 1 90.19 363 SER A C 1
ATOM 2871 O O . SER A 1 363 ? -9.945 -3.922 7.273 1 90.19 363 SER A O 1
ATOM 2873 N N . MET A 1 364 ? -9.211 -3.037 5.402 1 93.69 364 MET A N 1
ATOM 2874 C CA . MET A 1 364 ? -10.555 -2.59 5.039 1 93.69 364 MET A CA 1
ATOM 2875 C C . MET A 1 364 ? -11.359 -3.732 4.434 1 93.69 364 MET A C 1
ATOM 2877 O O . MET A 1 364 ? -10.852 -4.488 3.605 1 93.69 364 MET A O 1
ATOM 2881 N N . THR A 1 365 ? -12.594 -3.898 4.883 1 96 365 THR A N 1
ATOM 2882 C CA . THR A 1 365 ? -13.539 -4.812 4.25 1 96 365 THR A CA 1
ATOM 2883 C C . THR A 1 365 ? -14.391 -4.078 3.215 1 96 365 THR A C 1
ATOM 2885 O O . THR A 1 365 ? -15.094 -3.125 3.549 1 96 365 THR A O 1
ATOM 2888 N N . LEU A 1 366 ? -14.328 -4.582 2.039 1 98.25 366 LEU A N 1
ATOM 2889 C CA . LEU A 1 366 ? -15.062 -3.949 0.952 1 98.25 366 LEU A CA 1
ATOM 2890 C C . LEU A 1 366 ? -16.344 -4.715 0.649 1 98.25 366 LEU A C 1
ATOM 2892 O O . LEU A 1 366 ? -16.453 -5.91 0.929 1 98.25 366 LEU A O 1
ATOM 2896 N N . LYS A 1 367 ? -17.281 -4.016 0.189 1 98.44 367 LYS A N 1
ATOM 2897 C CA . LYS A 1 367 ? -18.531 -4.562 -0.329 1 98.44 367 LYS A CA 1
ATOM 2898 C C . LYS A 1 367 ? -18.922 -3.891 -1.644 1 98.44 367 LYS A C 1
ATOM 2900 O O . LYS A 1 367 ? -18.969 -2.662 -1.729 1 98.44 367 LYS A O 1
ATOM 2905 N N . VAL A 1 368 ? -19.094 -4.656 -2.621 1 98.69 368 VAL A N 1
ATOM 2906 C CA . VAL A 1 368 ? -19.578 -4.156 -3.9 1 98.69 368 VAL A CA 1
ATOM 2907 C C . VAL A 1 368 ? -20.984 -4.684 -4.156 1 98.69 368 VAL A C 1
ATOM 2909 O O . VAL A 1 368 ? -21.188 -5.891 -4.32 1 98.69 368 VAL A O 1
ATOM 2912 N N . LYS A 1 369 ? -21.891 -3.793 -4.215 1 98.31 369 LYS A N 1
ATOM 2913 C CA . LYS A 1 369 ? -23.297 -4.137 -4.375 1 98.31 369 LYS A CA 1
ATOM 2914 C C . LYS A 1 369 ? -23.844 -3.623 -5.707 1 98.31 369 LYS A C 1
ATOM 2916 O O . LYS A 1 369 ? -23.562 -2.494 -6.105 1 98.31 369 LYS A O 1
ATOM 2921 N N . VAL A 1 370 ? -24.578 -4.516 -6.375 1 97.94 370 VAL A N 1
ATOM 2922 C CA . VAL A 1 370 ? -25.297 -4.043 -7.543 1 97.94 370 VAL A CA 1
ATOM 2923 C C . VAL A 1 370 ? -26.484 -3.178 -7.102 1 97.94 370 VAL A C 1
ATOM 2925 O O . VAL A 1 370 ? -27.375 -3.652 -6.398 1 97.94 370 VAL A O 1
ATOM 2928 N N . SER A 1 371 ? -26.422 -1.962 -7.543 1 96.38 371 SER A N 1
ATOM 2929 C CA . SER A 1 371 ? -27.469 -1.025 -7.109 1 96.38 371 SER A CA 1
ATOM 2930 C C . SER A 1 371 ? -28.859 -1.523 -7.484 1 96.38 371 SER A C 1
ATOM 2932 O O . SER A 1 371 ? -29.047 -2.113 -8.555 1 96.38 371 SER A O 1
ATOM 2934 N N . LEU A 1 372 ? -29.828 -1.197 -6.676 1 92.69 372 LEU A N 1
ATOM 2935 C CA . LEU A 1 372 ? -31.219 -1.522 -6.988 1 92.69 372 LEU A CA 1
ATOM 2936 C C . LEU A 1 372 ? -31.703 -0.709 -8.18 1 92.69 372 LEU A C 1
ATOM 2938 O O . LEU A 1 372 ? -32.656 -1.097 -8.844 1 92.69 372 LEU A O 1
ATOM 2942 N N . LYS A 1 373 ? -31.031 0.33 -8.43 1 92.12 373 LYS A N 1
ATOM 2943 C CA . LYS A 1 373 ? -31.406 1.236 -9.508 1 92.12 373 LYS A CA 1
ATOM 2944 C C . LYS A 1 373 ? -30.734 0.842 -10.82 1 92.12 373 LYS A C 1
ATOM 2946 O O . LYS A 1 373 ? -30.984 1.46 -11.859 1 92.12 373 LYS A O 1
ATOM 2951 N N . ALA A 1 374 ? -29.953 -0.178 -10.766 1 93.88 374 ALA A N 1
ATOM 2952 C CA . ALA A 1 374 ? -29.234 -0.589 -11.969 1 93.88 374 ALA A CA 1
ATOM 2953 C C . ALA A 1 374 ? -30.203 -1.07 -13.047 1 93.88 374 ALA A C 1
ATOM 2955 O O . ALA A 1 374 ? -31.188 -1.751 -12.758 1 93.88 374 ALA A O 1
ATOM 2956 N N . ARG A 1 375 ? -29.891 -0.78 -14.289 1 92.31 375 ARG A N 1
ATOM 2957 C CA . ARG A 1 375 ? -30.719 -1.178 -15.422 1 92.31 375 ARG A CA 1
ATOM 2958 C C . ARG A 1 375 ? -30.453 -2.625 -15.82 1 92.31 375 ARG A C 1
ATOM 2960 O O . ARG A 1 375 ? -31.297 -3.271 -16.438 1 92.31 375 ARG A O 1
ATOM 2967 N N . GLY A 1 376 ? -29.297 -3.125 -15.523 1 93.06 376 GLY A N 1
ATOM 2968 C CA . GLY A 1 376 ? -28.891 -4.484 -15.844 1 93.06 376 GLY A CA 1
ATOM 2969 C C . GLY A 1 376 ? -28.203 -5.188 -14.695 1 93.06 376 GLY A C 1
ATOM 2970 O O . GLY A 1 376 ? -27.938 -4.578 -13.656 1 93.06 376 GLY A O 1
ATOM 2971 N N . THR A 1 377 ? -27.984 -6.438 -14.961 1 95.38 377 THR A N 1
ATOM 2972 C CA . THR A 1 377 ? -27.266 -7.234 -13.984 1 95.38 377 THR A CA 1
ATOM 2973 C C . THR A 1 377 ? -25.75 -7.047 -14.148 1 95.38 377 THR A C 1
ATOM 2975 O O . THR A 1 377 ? -25.312 -6.375 -15.078 1 95.38 377 THR A O 1
ATOM 2978 N N . ALA A 1 378 ? -25.062 -7.555 -13.188 1 97.25 378 ALA A N 1
ATOM 2979 C CA . ALA A 1 378 ? -23.594 -7.562 -13.25 1 97.25 378 ALA A CA 1
ATOM 2980 C C . ALA A 1 378 ? -23.047 -8.984 -13.195 1 97.25 378 ALA A C 1
ATOM 2982 O O . ALA A 1 378 ? -23.797 -9.93 -12.906 1 97.25 378 ALA A O 1
ATOM 2983 N N . TRP A 1 379 ? -21.875 -9.109 -13.578 1 97.69 379 TRP A N 1
ATOM 2984 C CA . TRP A 1 379 ? -21.188 -10.398 -13.539 1 97.69 379 TRP A CA 1
ATOM 2985 C C . TRP A 1 379 ? -19.859 -10.289 -12.797 1 97.69 379 TRP A C 1
ATOM 2987 O O . TRP A 1 379 ? -19.109 -9.328 -12.992 1 97.69 379 TRP A O 1
ATOM 2997 N N . ALA A 1 380 ? -19.625 -11.25 -11.977 1 97.94 380 ALA A N 1
ATOM 2998 C CA . ALA A 1 380 ? -18.359 -11.289 -11.227 1 97.94 380 ALA A CA 1
ATOM 2999 C C . ALA A 1 380 ? -17.469 -12.414 -11.719 1 97.94 380 ALA A C 1
ATOM 3001 O O . ALA A 1 380 ? -17.938 -13.516 -12.008 1 97.94 380 ALA A O 1
ATOM 3002 N N . GLY A 1 381 ? -16.219 -12.117 -11.914 1 97.5 381 GLY A N 1
ATOM 3003 C CA . GLY A 1 381 ? -15.188 -13.094 -12.234 1 97.5 381 GLY A CA 1
ATOM 3004 C C . GLY A 1 381 ? -14.062 -13.133 -11.211 1 97.5 381 GLY A C 1
ATOM 3005 O O . GLY A 1 381 ? -13.656 -12.094 -10.695 1 97.5 381 GLY A O 1
ATOM 3006 N N . PHE A 1 382 ? -13.57 -14.312 -10.906 1 97.75 382 PHE A N 1
ATOM 3007 C CA . PHE A 1 382 ? -12.531 -14.523 -9.906 1 97.75 382 PHE A CA 1
ATOM 3008 C C . PHE A 1 382 ? -11.266 -15.062 -10.555 1 97.75 382 PHE A C 1
ATOM 3010 O O . PHE A 1 382 ? -11.234 -16.203 -11.023 1 97.75 382 PHE A O 1
ATOM 3017 N N . ASP A 1 383 ? -10.25 -14.234 -10.578 1 96.88 383 ASP A N 1
ATOM 3018 C CA . ASP A 1 383 ? -9.008 -14.539 -11.281 1 96.88 383 ASP A CA 1
ATOM 3019 C C . ASP A 1 383 ? -9.273 -14.953 -12.727 1 96.88 383 ASP A C 1
ATOM 3021 O O . ASP A 1 383 ? -8.68 -15.914 -13.219 1 96.88 383 ASP A O 1
ATOM 3025 N N . GLY A 1 384 ? -10.234 -14.328 -13.281 1 92.12 384 GLY A N 1
ATOM 3026 C CA . GLY A 1 384 ? -10.539 -14.555 -14.688 1 92.12 384 GLY A CA 1
ATOM 3027 C C . GLY A 1 384 ? -11.375 -15.797 -14.922 1 92.12 384 GLY A C 1
ATOM 3028 O O . GLY A 1 384 ? -11.664 -16.156 -16.062 1 92.12 384 GLY A O 1
ATOM 3029 N N . LYS A 1 385 ? -11.742 -16.406 -13.852 1 90.62 385 LYS A N 1
ATOM 3030 C CA . LYS A 1 385 ? -12.531 -17.625 -13.961 1 90.62 385 LYS A CA 1
ATOM 3031 C C . LYS A 1 385 ? -13.797 -17.562 -13.109 1 90.62 385 LYS A C 1
ATOM 3033 O O . LYS A 1 385 ? -14.07 -16.531 -12.484 1 90.62 385 LYS A O 1
ATOM 3038 N N . ASP A 1 386 ? -14.625 -18.625 -13.211 1 87.62 386 ASP A N 1
ATOM 3039 C CA . ASP A 1 386 ? -15.781 -18.844 -12.344 1 87.62 386 ASP A CA 1
ATOM 3040 C C . ASP A 1 386 ? -16.703 -17.625 -12.336 1 87.62 386 ASP A C 1
ATOM 3042 O O . ASP A 1 386 ? -17.047 -17.094 -11.273 1 87.62 386 ASP A O 1
ATOM 3046 N N . ARG A 1 387 ? -17.219 -17.297 -13.406 1 92.44 387 ARG A N 1
ATOM 3047 C CA . ARG A 1 387 ? -18.078 -16.109 -13.492 1 92.44 387 ARG A CA 1
ATOM 3048 C C . ARG A 1 387 ? -19.469 -16.406 -12.922 1 92.44 387 ARG A C 1
ATOM 3050 O O . ARG A 1 387 ? -19.984 -17.5 -13.094 1 92.44 387 ARG A O 1
ATOM 3057 N N . CYS A 1 388 ? -20 -15.5 -12.234 1 95.12 388 CYS A N 1
ATOM 3058 C CA . CYS A 1 388 ? -21.328 -15.625 -11.672 1 95.12 388 CYS A CA 1
ATOM 3059 C C . CYS A 1 388 ? -22.125 -14.344 -11.883 1 95.12 388 CYS A C 1
ATOM 3061 O O . CYS A 1 388 ? -21.594 -13.242 -11.773 1 95.12 388 CYS A O 1
ATOM 3063 N N . GLU A 1 389 ? -23.344 -14.508 -12.156 1 96.62 389 GLU A N 1
ATOM 3064 C CA . GLU A 1 389 ? -24.234 -13.367 -12.359 1 96.62 389 GLU A CA 1
ATOM 3065 C C . GLU A 1 389 ? -24.719 -12.789 -11.031 1 96.62 389 GLU A C 1
ATOM 3067 O O . GLU A 1 389 ? -25.031 -13.539 -10.102 1 96.62 389 GLU A O 1
ATOM 3072 N N . LEU A 1 390 ? -24.734 -11.5 -10.938 1 97.44 390 LEU A N 1
ATOM 3073 C CA . LEU A 1 390 ? -25.234 -10.766 -9.781 1 97.44 390 LEU A CA 1
ATOM 3074 C C . LEU A 1 390 ? -26.453 -9.938 -10.172 1 97.44 390 LEU A C 1
ATOM 3076 O O . LEU A 1 390 ? -26.375 -9.086 -11.062 1 97.44 390 LEU A O 1
ATOM 3080 N N . LYS A 1 391 ? -27.516 -10.156 -9.5 1 96.06 391 LYS A N 1
ATOM 3081 C CA . LYS A 1 391 ? -28.734 -9.375 -9.727 1 96.06 391 LYS A CA 1
ATOM 3082 C C . LYS A 1 391 ? -28.75 -8.133 -8.844 1 96.06 391 LYS A C 1
ATOM 3084 O O . LYS A 1 391 ? -27.891 -7.965 -7.977 1 96.06 391 LYS A O 1
ATOM 3089 N N . GLN A 1 392 ? -29.75 -7.25 -9.172 1 95.5 392 GLN A N 1
ATOM 3090 C CA . GLN A 1 392 ? -29.891 -6.039 -8.367 1 95.5 392 GLN A CA 1
ATOM 3091 C C . GLN A 1 392 ? -30.047 -6.371 -6.891 1 95.5 392 GLN A C 1
ATOM 3093 O O . GLN A 1 392 ? -30.875 -7.207 -6.523 1 95.5 392 GLN A O 1
ATOM 3098 N N . GLY A 1 393 ? -29.141 -5.758 -6.102 1 95.44 393 GLY A N 1
ATOM 3099 C CA . GLY A 1 393 ? -29.188 -6 -4.672 1 95.44 393 GLY A CA 1
ATOM 3100 C C . GLY A 1 393 ? -28.172 -7.023 -4.203 1 95.44 393 GLY A C 1
ATOM 3101 O O . GLY A 1 393 ? -27.812 -7.062 -3.023 1 95.44 393 GLY A O 1
ATOM 3102 N N . ASP A 1 394 ? -27.766 -7.926 -5.109 1 97.31 394 ASP A N 1
ATOM 3103 C CA . ASP A 1 394 ? -26.703 -8.867 -4.77 1 97.31 394 ASP A CA 1
ATOM 3104 C C . ASP A 1 394 ? -25.391 -8.133 -4.48 1 97.31 394 ASP A C 1
ATOM 3106 O O . ASP A 1 394 ? -25.188 -7.012 -4.945 1 97.31 394 ASP A O 1
ATOM 3110 N N . PHE A 1 395 ? -24.531 -8.727 -3.664 1 97.81 395 PHE A N 1
ATOM 3111 C CA . PHE A 1 395 ? -23.266 -8.055 -3.381 1 97.81 395 PHE A CA 1
ATOM 3112 C C . PHE A 1 395 ? -22.156 -9.07 -3.076 1 97.81 395 PHE A C 1
ATOM 3114 O O . PHE A 1 395 ? -22.438 -10.242 -2.848 1 97.81 395 PHE A O 1
ATOM 3121 N N . ILE A 1 396 ? -20.969 -8.648 -3.195 1 98.56 396 ILE A N 1
ATOM 3122 C CA . ILE A 1 396 ? -19.766 -9.398 -2.855 1 98.56 396 ILE A CA 1
ATOM 3123 C C . ILE A 1 396 ? -18.984 -8.672 -1.762 1 98.56 396 ILE A C 1
ATOM 3125 O O . ILE A 1 396 ? -18.766 -7.457 -1.854 1 98.56 396 ILE A O 1
ATOM 3129 N N . THR A 1 397 ? -18.656 -9.367 -0.72 1 98.56 397 THR A N 1
ATOM 3130 C CA . THR A 1 397 ? -17.75 -8.812 0.271 1 98.56 397 THR A CA 1
ATOM 3131 C C . THR A 1 397 ? -16.312 -9.25 -0.009 1 98.56 397 THR A C 1
ATOM 3133 O O . THR A 1 397 ? -16.062 -10.398 -0.387 1 98.56 397 THR A O 1
ATOM 3136 N N . ILE A 1 398 ? -15.414 -8.352 0.085 1 98.75 398 ILE A N 1
ATOM 3137 C CA . ILE A 1 398 ? -14.016 -8.594 -0.26 1 98.75 398 ILE A CA 1
ATOM 3138 C C . ILE A 1 398 ? -13.117 -8.156 0.893 1 98.75 398 ILE A C 1
ATOM 3140 O O . ILE A 1 398 ? -13.219 -7.02 1.372 1 98.75 398 ILE A O 1
ATOM 3144 N N . SER A 1 399 ? -12.266 -9.008 1.334 1 97.25 399 SER A N 1
ATOM 3145 C CA . SER A 1 399 ? -11.297 -8.719 2.389 1 97.25 399 SER A CA 1
ATOM 3146 C C . SER A 1 399 ? -9.992 -9.477 2.17 1 97.25 399 SER A C 1
ATOM 3148 O O . SER A 1 399 ? -9.93 -10.383 1.339 1 97.25 399 SER A O 1
ATOM 3150 N N . ALA A 1 400 ? -8.969 -8.969 2.82 1 95.81 400 ALA A N 1
ATOM 3151 C CA . ALA A 1 400 ? -7.719 -9.727 2.777 1 95.81 400 ALA A CA 1
ATOM 3152 C C . ALA A 1 400 ? -7.914 -11.141 3.316 1 95.81 400 ALA A C 1
ATOM 3154 O O . ALA A 1 400 ? -8.469 -11.328 4.398 1 95.81 400 ALA A O 1
ATOM 3155 N N . SER A 1 401 ? -7.469 -12.141 2.553 1 96.44 401 SER A N 1
ATOM 3156 C CA . SER A 1 401 ? -7.617 -13.539 2.939 1 96.44 401 SER A CA 1
ATOM 3157 C C . SER A 1 401 ? -6.684 -13.891 4.09 1 96.44 401 SER A C 1
ATOM 3159 O O . SER A 1 401 ? -5.551 -13.406 4.152 1 96.44 401 SER A O 1
ATOM 3161 N N . PRO A 1 402 ? -7.113 -14.734 5.004 1 91.62 402 PRO A N 1
ATOM 3162 C CA . PRO A 1 402 ? -6.184 -15.266 6.004 1 91.62 402 PRO A CA 1
ATOM 3163 C C . PRO A 1 402 ? -5.148 -16.219 5.406 1 91.62 402 PRO A C 1
ATOM 3165 O O . PRO A 1 402 ? -4.148 -16.531 6.055 1 91.62 402 PRO A O 1
ATOM 3168 N N . TYR A 1 403 ? -5.43 -16.672 4.172 1 94.12 403 TYR A N 1
ATOM 3169 C CA . TYR A 1 403 ? -4.531 -17.594 3.504 1 94.12 403 TYR A CA 1
ATOM 3170 C C . TYR A 1 403 ? -3.678 -16.891 2.463 1 94.12 403 TYR A C 1
ATOM 3172 O O . TYR A 1 403 ? -4.191 -16.422 1.441 1 94.12 403 TYR A O 1
ATOM 3180 N N . VAL A 1 404 ? -2.43 -16.828 2.736 1 95.25 404 VAL A N 1
ATOM 3181 C CA . VAL A 1 404 ? -1.513 -16.203 1.789 1 95.25 404 VAL A CA 1
ATOM 3182 C C . VAL A 1 404 ? -1.088 -17.219 0.731 1 95.25 404 VAL A C 1
ATOM 3184 O O . VAL A 1 404 ? -1.362 -18.406 0.863 1 95.25 404 VAL A O 1
ATOM 3187 N N . PHE A 1 405 ? -0.528 -16.766 -0.329 1 97.12 405 PHE A N 1
ATOM 3188 C CA . PHE A 1 405 ? 0.05 -17.594 -1.388 1 97.12 405 PHE A CA 1
ATOM 3189 C C . PHE A 1 405 ? 1.566 -17.438 -1.421 1 97.12 405 PHE A C 1
ATOM 3191 O O . PHE A 1 405 ? 2.092 -16.547 -2.084 1 97.12 405 PHE A O 1
ATOM 3198 N N . PRO A 1 406 ? 2.314 -18.344 -0.771 1 96.06 406 PRO A N 1
ATOM 3199 C CA . PRO A 1 406 ? 3.773 -18.219 -0.709 1 96.06 406 PRO A CA 1
ATOM 3200 C C . PRO A 1 406 ? 4.453 -18.641 -2.01 1 96.06 406 PRO A C 1
ATOM 3202 O O . PRO A 1 406 ? 4.195 -19.734 -2.523 1 96.06 406 PRO A O 1
ATOM 3205 N N . THR A 1 407 ? 5.277 -17.781 -2.516 1 96.81 407 THR A N 1
ATOM 3206 C CA . THR A 1 407 ? 6.094 -18.109 -3.678 1 96.81 407 THR A CA 1
ATOM 3207 C C . THR A 1 407 ? 7.578 -18.062 -3.326 1 96.81 407 THR A C 1
ATOM 3209 O O . THR A 1 407 ? 8.016 -17.172 -2.605 1 96.81 407 THR A O 1
ATOM 3212 N N . VAL A 1 408 ? 8.305 -19.031 -3.781 1 95.69 408 VAL A N 1
ATOM 3213 C CA . VAL A 1 408 ? 9.742 -19.047 -3.553 1 95.69 408 VAL A CA 1
ATOM 3214 C C . VAL A 1 408 ? 10.406 -17.938 -4.355 1 95.69 408 VAL A C 1
ATOM 3216 O O . VAL A 1 408 ? 10.156 -17.797 -5.551 1 95.69 408 VAL A O 1
ATOM 3219 N N . GLU A 1 409 ? 11.203 -17.188 -3.688 1 93.31 409 GLU A N 1
ATOM 3220 C CA . GLU A 1 409 ? 11.867 -16.047 -4.312 1 93.31 409 GLU A CA 1
ATOM 3221 C C . GLU A 1 409 ? 13.125 -16.469 -5.055 1 93.31 409 GLU A C 1
ATOM 3223 O O . GLU A 1 409 ? 13.961 -17.203 -4.504 1 93.31 409 GLU A O 1
ATOM 3228 N N . SER A 1 410 ? 13.281 -16.031 -6.266 1 92.06 410 SER A N 1
ATOM 3229 C CA . SER A 1 410 ? 14.453 -16.375 -7.062 1 92.06 410 SER A CA 1
ATOM 3230 C C . SER A 1 410 ? 15.578 -15.367 -6.832 1 92.06 410 SER A C 1
ATOM 3232 O O . SER A 1 410 ? 16.766 -15.727 -6.914 1 92.06 410 SER A O 1
ATOM 3234 N N . SER A 1 411 ? 15.211 -14.109 -6.629 1 89 411 SER A N 1
ATOM 3235 C CA . SER A 1 411 ? 16.172 -13.031 -6.395 1 89 411 SER A CA 1
ATOM 3236 C C . SER A 1 411 ? 15.523 -11.883 -5.633 1 89 411 SER A C 1
ATOM 3238 O O . SER A 1 411 ? 14.297 -11.734 -5.637 1 89 411 SER A O 1
ATOM 3240 N N . PRO A 1 412 ? 16.281 -11.062 -5.023 1 85 412 PRO A N 1
ATOM 3241 C CA . PRO A 1 412 ? 15.742 -9.945 -4.246 1 85 412 PRO A CA 1
ATOM 3242 C C . PRO A 1 412 ? 14.984 -8.938 -5.113 1 85 412 PRO A C 1
ATOM 3244 O O . PRO A 1 412 ? 14.102 -8.242 -4.617 1 85 412 PRO A O 1
ATOM 3247 N N . ILE A 1 413 ? 15.305 -8.812 -6.359 1 87.31 413 ILE A N 1
ATOM 3248 C CA . ILE A 1 413 ? 14.641 -7.828 -7.207 1 87.31 413 ILE A CA 1
ATOM 3249 C C . ILE A 1 413 ? 13.805 -8.539 -8.273 1 87.31 413 ILE A C 1
ATOM 3251 O O . ILE A 1 413 ? 13.672 -8.047 -9.391 1 87.31 413 ILE A O 1
ATOM 3255 N N . GLU A 1 414 ? 13.367 -9.688 -7.953 1 91.56 414 GLU A N 1
ATOM 3256 C CA . GLU A 1 414 ? 12.648 -10.492 -8.938 1 91.56 414 GLU A CA 1
ATOM 3257 C C . GLU A 1 414 ? 11.461 -9.734 -9.516 1 91.56 414 GLU A C 1
ATOM 3259 O O . GLU A 1 414 ? 11.172 -9.836 -10.711 1 91.56 414 GLU A O 1
ATOM 3264 N N . PHE A 1 415 ? 10.781 -8.977 -8.727 1 92.62 415 PHE A N 1
ATOM 3265 C CA . PHE A 1 415 ? 9.609 -8.258 -9.211 1 92.62 415 PHE A CA 1
ATOM 3266 C C . PHE A 1 415 ? 10.008 -7.219 -10.25 1 92.62 415 PHE A C 1
ATOM 3268 O O . PHE A 1 415 ? 9.383 -7.125 -11.312 1 92.62 415 PHE A O 1
ATOM 3275 N N . ILE A 1 416 ? 10.977 -6.457 -9.969 1 92.44 416 ILE A N 1
ATOM 3276 C CA . ILE A 1 416 ? 11.461 -5.414 -10.875 1 92.44 416 ILE A CA 1
ATOM 3277 C C . ILE A 1 416 ? 11.953 -6.043 -12.172 1 92.44 416 ILE A C 1
ATOM 3279 O O . ILE A 1 416 ? 11.648 -5.551 -13.258 1 92.44 416 ILE A O 1
ATOM 3283 N N . ASN A 1 417 ? 12.633 -7.121 -12.008 1 91.44 417 ASN A N 1
ATOM 3284 C CA . ASN A 1 417 ? 13.078 -7.84 -13.195 1 91.44 417 ASN A CA 1
ATOM 3285 C C . ASN A 1 417 ? 11.906 -8.312 -14.047 1 91.44 417 ASN A C 1
ATOM 3287 O O . ASN A 1 417 ? 11.953 -8.227 -15.273 1 91.44 417 ASN A O 1
ATOM 3291 N N . SER A 1 418 ? 10.914 -8.758 -13.367 1 91.94 418 SER A N 1
ATOM 3292 C CA . SER A 1 418 ? 9.75 -9.297 -14.07 1 91.94 418 SER A CA 1
ATOM 3293 C C . SER A 1 418 ? 9.023 -8.203 -14.844 1 91.94 418 SER A C 1
ATOM 3295 O O . SER A 1 418 ? 8.656 -8.398 -16 1 91.94 418 SER A O 1
ATOM 3297 N N . ILE A 1 419 ? 8.852 -7.031 -14.195 1 89.62 419 ILE A N 1
ATOM 3298 C CA . ILE A 1 419 ? 8.117 -5.984 -14.891 1 89.62 419 ILE A CA 1
ATOM 3299 C C . ILE A 1 419 ? 8.977 -5.387 -15.992 1 89.62 419 ILE A C 1
ATOM 3301 O O . ILE A 1 419 ? 8.469 -4.992 -17.047 1 89.62 419 ILE A O 1
ATOM 3305 N N . SER A 1 420 ? 10.242 -5.348 -15.805 1 89.38 420 SER A N 1
ATOM 3306 C CA . SER A 1 420 ? 11.141 -4.863 -16.844 1 89.38 420 SER A CA 1
ATOM 3307 C C . SER A 1 420 ? 11.148 -5.797 -18.047 1 89.38 420 SER A C 1
ATOM 3309 O O . SER A 1 420 ? 11.086 -5.34 -19.203 1 89.38 420 SER A O 1
ATOM 3311 N N . ARG A 1 421 ? 11.133 -7.023 -17.797 1 86.06 421 ARG A N 1
ATOM 3312 C CA . ARG A 1 421 ? 11.195 -8.023 -18.859 1 86.06 421 ARG A CA 1
ATOM 3313 C C . ARG A 1 421 ? 9.852 -8.141 -19.578 1 86.06 421 ARG A C 1
ATOM 3315 O O . ARG A 1 421 ? 9.812 -8.203 -20.812 1 86.06 421 ARG A O 1
ATOM 3322 N N . THR A 1 422 ? 8.797 -8.172 -18.812 1 82.62 422 THR A N 1
ATOM 3323 C CA . THR A 1 422 ? 7.496 -8.5 -19.375 1 82.62 422 THR A CA 1
ATOM 3324 C C . THR A 1 422 ? 6.801 -7.25 -19.906 1 82.62 422 THR A C 1
ATOM 3326 O O . THR A 1 422 ? 6.062 -7.312 -20.891 1 82.62 422 THR A O 1
ATOM 3329 N N . MET A 1 423 ? 7.18 -6.094 -19.281 1 84.31 423 MET A N 1
ATOM 3330 C CA . MET A 1 423 ? 6.453 -4.879 -19.656 1 84.31 423 MET A CA 1
ATOM 3331 C C . MET A 1 423 ? 7.41 -3.799 -20.141 1 84.31 423 MET A C 1
ATOM 3333 O O . MET A 1 423 ? 6.996 -2.664 -20.391 1 84.31 423 MET A O 1
ATOM 3337 N N . ASN A 1 424 ? 8.703 -4.152 -20.25 1 84 424 ASN A N 1
ATOM 3338 C CA . ASN A 1 424 ? 9.719 -3.182 -20.625 1 84 424 ASN A CA 1
ATOM 3339 C C . ASN A 1 424 ? 9.68 -1.944 -19.734 1 84 424 ASN A C 1
ATOM 3341 O O . ASN A 1 424 ? 9.781 -0.817 -20.219 1 84 424 ASN A O 1
ATOM 3345 N N . TRP A 1 425 ? 9.43 -2.193 -18.578 1 85.44 425 TRP A N 1
ATOM 3346 C CA . TRP A 1 425 ? 9.312 -1.087 -17.625 1 85.44 425 TRP A CA 1
ATOM 3347 C C . TRP A 1 425 ? 10.594 -0.262 -17.594 1 85.44 425 TRP A C 1
ATOM 3349 O O . TRP A 1 425 ? 11.594 -0.685 -17.016 1 85.44 425 TRP A O 1
ATOM 3359 N N . ASN A 1 426 ? 10.648 0.82 -18.141 1 83.44 426 ASN A N 1
ATOM 3360 C CA . ASN A 1 426 ? 11.719 1.807 -18.219 1 83.44 426 ASN A CA 1
ATOM 3361 C C . ASN A 1 426 ? 12.953 1.234 -18.906 1 83.44 426 ASN A C 1
ATOM 3363 O O . ASN A 1 426 ? 14.078 1.483 -18.484 1 83.44 426 ASN A O 1
ATOM 3367 N N . VAL A 1 427 ? 12.812 0.348 -19.766 1 80.12 427 VAL A N 1
ATOM 3368 C CA . VAL A 1 427 ? 13.93 -0.221 -20.516 1 80.12 427 VAL A CA 1
ATOM 3369 C C . VAL A 1 427 ? 14.281 0.693 -21.688 1 80.12 427 VAL A C 1
ATOM 3371 O O . VAL A 1 427 ? 13.391 1.169 -22.406 1 80.12 427 VAL A O 1
ATOM 3374 N N . ARG A 1 428 ? 15.609 1.053 -21.688 1 74.06 428 ARG A N 1
ATOM 3375 C CA . ARG A 1 428 ? 16.078 1.904 -22.781 1 74.06 428 ARG A CA 1
ATOM 3376 C C . ARG A 1 428 ? 17.188 1.217 -23.562 1 74.06 428 ARG A C 1
ATOM 3378 O O . ARG A 1 428 ? 17.984 0.454 -23 1 74.06 428 ARG A O 1
ATOM 3385 N N . GLU A 1 429 ? 17.047 1.38 -24.844 1 65.06 429 GLU A N 1
ATOM 3386 C CA . GLU A 1 429 ? 18.188 0.989 -25.672 1 65.06 429 GLU A CA 1
ATOM 3387 C C . GLU A 1 429 ? 19.297 2.035 -25.609 1 65.06 429 GLU A C 1
ATOM 3389 O O . GLU A 1 429 ? 19.047 3.232 -25.75 1 65.06 429 GLU A O 1
ATOM 3394 N N . GLN A 1 430 ? 20.328 1.709 -24.906 1 58.62 430 GLN A N 1
ATOM 3395 C CA . GLN A 1 430 ? 21.438 2.66 -24.859 1 58.62 430 GLN A CA 1
ATOM 3396 C C . GLN A 1 430 ? 21.844 3.109 -26.266 1 58.62 430 GLN A C 1
ATOM 3398 O O . GLN A 1 430 ? 21.875 2.301 -27.188 1 58.62 430 GLN A O 1
ATOM 3403 N N . GLN A 1 431 ? 21.766 4.422 -26.422 1 54.25 431 GLN A N 1
ATOM 3404 C CA . GLN A 1 431 ? 22.203 4.957 -27.703 1 54.25 431 GLN A CA 1
ATOM 3405 C C . GLN A 1 431 ? 23.625 4.484 -28.047 1 54.25 431 GLN A C 1
ATOM 3407 O O . GLN A 1 431 ? 24.531 4.598 -27.219 1 54.25 431 GLN A O 1
ATOM 3412 N N . LYS A 1 432 ? 23.672 3.551 -28.953 1 55.78 432 LYS A N 1
ATOM 3413 C CA . LYS A 1 432 ? 24.953 3.062 -29.438 1 55.78 432 LYS A CA 1
ATOM 3414 C C . LYS A 1 432 ? 25.859 4.219 -29.891 1 55.78 432 LYS A C 1
ATOM 3416 O O . LYS A 1 432 ? 25.359 5.23 -30.391 1 55.78 432 LYS A O 1
ATOM 3421 N N . SER A 1 433 ? 27.031 4.199 -29.203 1 58.44 433 SER A N 1
ATOM 3422 C CA . SER A 1 433 ? 28 5.18 -29.672 1 58.44 433 SER A CA 1
ATOM 3423 C C . SER A 1 433 ? 28.094 5.188 -31.203 1 58.44 433 SER A C 1
ATOM 3425 O O . SER A 1 433 ? 27.828 4.176 -31.844 1 58.44 433 SER A O 1
ATOM 3427 N N . PHE A 1 434 ? 28.172 6.352 -31.672 1 62.22 434 PHE A N 1
ATOM 3428 C CA . PHE A 1 434 ? 28.297 6.52 -33.125 1 62.22 434 PHE A CA 1
ATOM 3429 C C . PHE A 1 434 ? 29.562 5.828 -33.625 1 62.22 434 PHE A C 1
ATOM 3431 O O . PHE A 1 434 ? 29.797 5.777 -34.844 1 62.22 434 PHE A O 1
ATOM 3438 N N . THR A 1 435 ? 30.188 5.258 -32.625 1 63.5 435 THR A N 1
ATOM 3439 C CA . THR A 1 435 ? 31.484 4.695 -33.031 1 63.5 435 THR A CA 1
ATOM 3440 C C . THR A 1 435 ? 31.281 3.508 -33.969 1 63.5 435 THR A C 1
ATOM 3442 O O . THR A 1 435 ? 32.188 3.184 -34.75 1 63.5 435 THR A O 1
ATOM 3445 N N . HIS A 1 436 ? 30.156 2.895 -33.844 1 62.16 436 HIS A N 1
ATOM 3446 C CA . HIS A 1 436 ? 29.938 1.708 -34.688 1 62.16 436 HIS A CA 1
ATOM 3447 C C . HIS A 1 436 ? 29.781 2.076 -36.156 1 62.16 436 HIS A C 1
ATOM 3449 O O . HIS A 1 436 ? 29.922 1.222 -37.031 1 62.16 436 HIS A O 1
ATOM 3455 N N . ILE A 1 437 ? 29.5 3.316 -36.219 1 67.56 437 ILE A N 1
ATOM 3456 C CA . ILE A 1 437 ? 29.297 3.768 -37.594 1 67.56 437 ILE A CA 1
ATOM 3457 C C . ILE A 1 437 ? 30.625 4.215 -38.188 1 67.56 437 ILE A C 1
ATOM 3459 O O . ILE A 1 437 ? 30.734 4.406 -39.406 1 67.56 437 ILE A O 1
ATOM 3463 N N . LEU A 1 438 ? 31.547 4.336 -37.312 1 65.69 438 LEU A N 1
ATOM 3464 C CA . LEU A 1 438 ? 32.844 4.812 -37.812 1 65.69 438 LEU A CA 1
ATOM 3465 C C . LEU A 1 438 ? 33.5 3.762 -38.688 1 65.69 438 LEU A C 1
ATOM 3467 O O . LEU A 1 438 ? 33.312 2.561 -38.469 1 65.69 438 LEU A O 1
ATOM 3471 N N . SER A 1 439 ? 34.094 4.254 -39.688 1 68.88 439 SER A N 1
ATOM 3472 C CA . SER A 1 439 ? 34.906 3.361 -40.531 1 68.88 439 SER A CA 1
ATOM 3473 C C . SER A 1 439 ? 36 2.729 -39.719 1 68.88 439 SER A C 1
ATOM 3475 O O . SER A 1 439 ? 36.344 3.201 -38.625 1 68.88 439 SER A O 1
ATOM 3477 N N . GLN A 1 440 ? 36.5 1.63 -40.031 1 68.19 440 GLN A N 1
ATOM 3478 C CA . GLN A 1 440 ? 37.562 0.91 -39.344 1 68.19 440 GLN A CA 1
ATOM 3479 C C . GLN A 1 440 ? 38.719 1.829 -39 1 68.19 440 GLN A C 1
ATOM 3481 O O . GLN A 1 440 ? 39.281 1.773 -37.906 1 68.19 440 GLN A O 1
ATOM 3486 N N . LYS A 1 441 ? 39.062 2.607 -39.938 1 66.88 441 LYS A N 1
ATOM 3487 C CA . LYS A 1 441 ? 40.188 3.52 -39.75 1 66.88 441 LYS A CA 1
ATOM 3488 C C . LYS A 1 441 ? 39.906 4.547 -38.656 1 66.88 441 LYS A C 1
ATOM 3490 O O . LYS A 1 441 ? 40.75 4.832 -37.812 1 66.88 441 LYS A O 1
ATOM 3495 N N . ASN A 1 442 ? 38.719 5.039 -38.75 1 70.69 442 ASN A N 1
ATOM 3496 C CA . ASN A 1 442 ? 38.344 6.082 -37.781 1 70.69 442 ASN A CA 1
ATOM 3497 C C . ASN A 1 442 ? 38.062 5.504 -36.406 1 70.69 442 ASN A C 1
ATOM 3499 O O . ASN A 1 442 ? 38.219 6.188 -35.406 1 70.69 442 ASN A O 1
ATOM 3503 N N . LYS A 1 443 ? 37.656 4.309 -36.312 1 66.81 443 LYS A N 1
ATOM 3504 C CA . LYS A 1 443 ? 37.438 3.619 -35.062 1 66.81 443 LYS A CA 1
ATOM 3505 C C . LYS A 1 443 ? 38.719 3.445 -34.281 1 66.81 443 LYS A C 1
ATOM 3507 O O . LYS A 1 443 ? 38.781 3.58 -33.062 1 66.81 443 LYS A O 1
ATOM 3512 N N . GLU A 1 444 ? 39.719 3.174 -35 1 66.75 444 GLU A N 1
ATOM 3513 C CA . GLU A 1 444 ? 41.062 3.041 -34.406 1 66.75 444 GLU A CA 1
ATOM 3514 C C . GLU A 1 444 ? 41.531 4.371 -33.844 1 66.75 444 GLU A C 1
ATOM 3516 O O . GLU A 1 444 ? 42.094 4.418 -32.75 1 66.75 444 GLU A O 1
ATOM 3521 N N . LYS A 1 445 ? 41.312 5.387 -34.562 1 67.12 445 LYS A N 1
ATOM 3522 C CA . LYS A 1 445 ? 41.688 6.707 -34.094 1 67.12 445 LYS A CA 1
ATOM 3523 C C . LYS A 1 445 ? 40.875 7.121 -32.875 1 67.12 445 LYS A C 1
ATOM 3525 O O . LYS A 1 445 ? 41.406 7.711 -31.922 1 67.12 445 LYS A O 1
ATOM 3530 N N . TYR A 1 446 ? 39.656 6.805 -32.969 1 64.69 446 TYR A N 1
ATOM 3531 C CA . TYR A 1 446 ? 38.75 7.117 -31.859 1 64.69 446 TYR A CA 1
ATOM 3532 C C . TYR A 1 446 ? 39.125 6.363 -30.594 1 64.69 446 TYR A C 1
ATOM 3534 O O . TYR A 1 446 ? 39.156 6.941 -29.5 1 64.69 446 TYR A O 1
ATOM 3542 N N . ASN A 1 447 ? 39.375 5.156 -30.734 1 64.56 447 ASN A N 1
ATOM 3543 C CA . ASN A 1 447 ? 39.75 4.34 -29.594 1 64.56 447 ASN A CA 1
ATOM 3544 C C . ASN A 1 447 ? 41.062 4.832 -29 1 64.56 447 ASN A C 1
ATOM 3546 O O . ASN A 1 447 ? 41.25 4.801 -27.781 1 64.56 447 ASN A O 1
ATOM 3550 N N . THR A 1 448 ? 41.938 5.219 -29.812 1 64.06 448 THR A N 1
ATOM 3551 C CA . THR A 1 448 ? 43.188 5.781 -29.328 1 64.06 448 THR A CA 1
ATOM 3552 C C . THR A 1 448 ? 42.938 7.062 -28.547 1 64.06 448 THR A C 1
ATOM 3554 O O . THR A 1 448 ? 43.594 7.305 -27.516 1 64.06 448 THR A O 1
ATOM 3557 N N . GLU A 1 449 ? 41.969 7.754 -28.969 1 62.78 449 GLU A N 1
ATOM 3558 C CA . GLU A 1 449 ? 41.656 9 -28.281 1 62.78 449 GLU A CA 1
ATOM 3559 C C . GLU A 1 449 ? 40.875 8.75 -27 1 62.78 449 GLU A C 1
ATOM 3561 O O . GLU A 1 449 ? 41.094 9.414 -25.984 1 62.78 449 GLU A O 1
ATOM 3566 N N . LYS A 1 450 ? 39.938 7.922 -27.062 1 59.91 450 LYS A N 1
ATOM 3567 C CA . LYS A 1 450 ? 39.125 7.562 -25.891 1 59.91 450 LYS A CA 1
ATOM 3568 C C . LYS A 1 450 ? 40 6.949 -24.797 1 59.91 450 LYS A C 1
ATOM 3570 O O . LYS A 1 450 ? 39.812 7.219 -23.609 1 59.91 450 LYS A O 1
ATOM 3575 N N . VAL A 1 451 ? 40.844 5.988 -25.141 1 54.47 451 VAL A N 1
ATOM 3576 C CA . VAL A 1 451 ? 41.812 5.438 -24.188 1 54.47 451 VAL A CA 1
ATOM 3577 C C . VAL A 1 451 ? 42.625 6.562 -23.578 1 54.47 451 VAL A C 1
ATOM 3579 O O . VAL A 1 451 ? 42.906 6.555 -22.375 1 54.47 451 VAL A O 1
ATOM 3582 N N . ARG A 1 452 ? 42.906 7.492 -24.266 1 51.97 452 ARG A N 1
ATOM 3583 C CA . ARG A 1 452 ? 43.656 8.648 -23.75 1 51.97 452 ARG A CA 1
ATOM 3584 C C . ARG A 1 452 ? 42.781 9.461 -22.797 1 51.97 452 ARG A C 1
ATOM 3586 O O . ARG A 1 452 ? 43.25 9.93 -21.766 1 51.97 452 ARG A O 1
ATOM 3593 N N . GLU A 1 453 ? 41.531 9.477 -23.094 1 51.94 453 GLU A N 1
ATOM 3594 C CA . GLU A 1 453 ? 40.594 10.219 -22.25 1 51.94 453 GLU A CA 1
ATOM 3595 C C . GLU A 1 453 ? 40.188 9.391 -21.031 1 51.94 453 GLU A C 1
ATOM 3597 O O . GLU A 1 453 ? 40 9.93 -19.938 1 51.94 453 GLU A O 1
ATOM 3602 N N . SER A 1 454 ? 39.781 8.125 -21.172 1 49.72 454 SER A N 1
ATOM 3603 C CA . SER A 1 454 ? 39.375 7.219 -20.094 1 49.72 454 SER A CA 1
ATOM 3604 C C . SER A 1 454 ? 40.5 6.996 -19.094 1 49.72 454 SER A C 1
ATOM 3606 O O . SER A 1 454 ? 40.25 6.832 -17.906 1 49.72 454 SER A O 1
ATOM 3608 N N . LYS A 1 455 ? 41.781 6.668 -19.406 1 43.91 455 LYS A N 1
ATOM 3609 C CA . LYS A 1 455 ? 42.906 6.684 -18.453 1 43.91 455 LYS A CA 1
ATOM 3610 C C . LYS A 1 455 ? 42.875 7.961 -17.625 1 43.91 455 LYS A C 1
ATOM 3612 O O . LYS A 1 455 ? 43.25 7.941 -16.438 1 43.91 455 LYS A O 1
ATOM 3617 N N . ALA A 1 456 ? 42.344 8.914 -18.078 1 35.72 456 ALA A N 1
ATOM 3618 C CA . ALA A 1 456 ? 42.219 10.117 -17.266 1 35.72 456 ALA A CA 1
ATOM 3619 C C . ALA A 1 456 ? 41 10.016 -16.328 1 35.72 456 ALA A C 1
ATOM 3621 O O . ALA A 1 456 ? 41.062 10.438 -15.18 1 35.72 456 ALA A O 1
ATOM 3622 N N . LYS A 1 457 ? 39.875 9.289 -16.688 1 40.97 457 LYS A N 1
ATOM 3623 C CA . LYS A 1 457 ? 38.656 9.234 -15.891 1 40.97 457 LYS A CA 1
ATOM 3624 C C . LYS A 1 457 ? 38.594 7.957 -15.062 1 40.97 457 LYS A C 1
ATOM 3626 O O . LYS A 1 457 ? 37.875 7.895 -14.062 1 40.97 457 LYS A O 1
ATOM 3631 N N . SER A 1 458 ? 38.781 6.676 -15.469 1 38.62 458 SER A N 1
ATOM 3632 C CA . SER A 1 458 ? 38.688 5.379 -14.805 1 38.62 458 SER A CA 1
ATOM 3633 C C . SER A 1 458 ? 39.5 5.352 -13.516 1 38.62 458 SER A C 1
ATOM 3635 O O . SER A 1 458 ? 39.312 4.473 -12.672 1 38.62 458 SER A O 1
ATOM 3637 N N . GLU A 1 459 ? 40.562 5.949 -13.367 1 34.59 459 GLU A N 1
ATOM 3638 C CA . GLU A 1 459 ? 41.219 5.941 -12.062 1 34.59 459 GLU A CA 1
ATOM 3639 C C . GLU A 1 459 ? 40.25 6.332 -10.953 1 34.59 459 GLU A C 1
ATOM 3641 O O . GLU A 1 459 ? 40.594 6.27 -9.766 1 34.59 459 GLU A O 1
ATOM 3646 N N . GLU A 1 460 ? 39.062 6.723 -11.336 1 34.09 460 GLU A N 1
ATOM 3647 C CA . GLU A 1 460 ? 38.125 7.25 -10.352 1 34.09 460 GLU A CA 1
ATOM 3648 C C . GLU A 1 460 ? 37.188 6.156 -9.82 1 34.09 460 GLU A C 1
ATOM 3650 O O . GLU A 1 460 ? 36.531 6.344 -8.812 1 34.09 460 GLU A O 1
ATOM 3655 N N . GLU A 1 461 ? 36.969 5.016 -10.398 1 36.72 461 GLU A N 1
ATOM 3656 C CA . GLU A 1 461 ? 35.781 4.195 -10.117 1 36.72 461 GLU A CA 1
ATOM 3657 C C . GLU A 1 461 ? 36 3.307 -8.898 1 36.72 461 GLU A C 1
ATOM 3659 O O . GLU A 1 461 ? 35.062 2.73 -8.359 1 36.72 461 GLU A O 1
ATOM 3664 N N . GLU A 1 462 ? 37.219 2.861 -8.594 1 34.16 462 GLU A N 1
ATOM 3665 C CA . GLU A 1 462 ? 37.281 1.869 -7.527 1 34.16 462 GLU A CA 1
ATOM 3666 C C . GLU A 1 462 ? 37.094 2.518 -6.16 1 34.16 462 GLU A C 1
ATOM 3668 O O . GLU A 1 462 ? 38.062 2.635 -5.391 1 34.16 462 GLU A O 1
ATOM 3673 N N . ILE A 1 463 ? 36.406 3.639 -6.031 1 33.25 463 ILE A N 1
ATOM 3674 C CA . ILE A 1 463 ? 36.531 4.367 -4.773 1 33.25 463 ILE A CA 1
ATOM 3675 C C . ILE A 1 463 ? 35.594 3.742 -3.729 1 33.25 463 ILE A C 1
ATOM 3677 O O . ILE A 1 463 ? 34.406 3.584 -3.971 1 33.25 463 ILE A O 1
ATOM 3681 N N . GLU A 1 464 ? 36.094 2.963 -2.82 1 33.81 464 GLU A N 1
ATOM 3682 C CA . GLU A 1 464 ? 35.438 2.469 -1.618 1 33.81 464 GLU A CA 1
ATOM 3683 C C . GLU A 1 464 ? 34.75 3.602 -0.866 1 33.81 464 GLU A C 1
ATOM 3685 O O . GLU A 1 464 ? 35.312 4.664 -0.651 1 33.81 464 GLU A O 1
ATOM 3690 N N . GLU A 1 465 ? 33.5 3.672 -0.754 1 38 465 GLU A N 1
ATOM 3691 C CA . GLU A 1 465 ? 32.656 4.648 -0.083 1 38 465 GLU A CA 1
ATOM 3692 C C . GLU A 1 465 ? 32.969 4.719 1.409 1 38 465 GLU A C 1
ATOM 3694 O O . GLU A 1 465 ? 32.719 3.758 2.145 1 38 465 GLU A O 1
ATOM 3699 N N . ARG A 1 466 ? 34.031 5.27 1.947 1 32.75 466 ARG A N 1
ATOM 3700 C CA . ARG A 1 466 ? 34.219 5.488 3.381 1 32.75 466 ARG A CA 1
ATOM 3701 C C . ARG A 1 466 ? 33.344 6.652 3.857 1 32.75 466 ARG A C 1
ATOM 3703 O O . ARG A 1 466 ? 33.469 7.773 3.363 1 32.75 466 ARG A O 1
ATOM 3710 N N . LYS A 1 467 ? 32.25 6.441 4.512 1 36.75 467 LYS A N 1
ATOM 3711 C CA . LYS A 1 467 ? 31.406 7.43 5.164 1 36.75 467 LYS A CA 1
ATOM 3712 C C . LYS A 1 467 ? 32.188 8.195 6.238 1 36.75 467 LYS A C 1
ATOM 3714 O O . LYS A 1 467 ? 32.75 7.594 7.156 1 36.75 467 LYS A O 1
ATOM 3719 N N . LEU A 1 468 ? 32.75 9.336 6.074 1 30.89 468 LEU A N 1
ATOM 3720 C CA . LEU A 1 468 ? 33.344 10.203 7.086 1 30.89 468 LEU A CA 1
ATOM 3721 C C . LEU A 1 468 ? 32.312 10.625 8.109 1 30.89 468 LEU A C 1
ATOM 3723 O O . LEU A 1 468 ? 31.266 11.188 7.75 1 30.89 468 LEU A O 1
ATOM 3727 N N . SER A 1 469 ? 32.219 9.922 9.289 1 30.2 469 SER A N 1
ATOM 3728 C CA . SER A 1 469 ? 31.406 10.336 10.438 1 30.2 469 SER A CA 1
ATOM 3729 C C . SER A 1 469 ? 31.734 11.766 10.852 1 30.2 469 SER A C 1
ATOM 3731 O O . SER A 1 469 ? 32.906 12.125 11.016 1 30.2 469 SER A O 1
ATOM 3733 N N . SER A 1 470 ? 31.141 12.781 10.523 1 28.27 470 SER A N 1
ATOM 3734 C CA . SER A 1 470 ? 31.328 14.031 11.25 1 28.27 470 SER A CA 1
ATOM 3735 C C . SER A 1 470 ? 31.359 13.797 12.758 1 28.27 470 SER A C 1
ATOM 3737 O O . SER A 1 470 ? 30.688 12.898 13.258 1 28.27 470 SER A O 1
ATOM 3739 N N . SER A 1 471 ? 32.344 14.414 13.664 1 25.17 471 SER A N 1
ATOM 3740 C CA . SER A 1 471 ? 32.625 14.508 15.094 1 25.17 471 SER A CA 1
ATOM 3741 C C . SER A 1 471 ? 31.328 14.609 15.906 1 25.17 471 SER A C 1
ATOM 3743 O O . SER A 1 471 ? 30.312 15.109 15.414 1 25.17 471 SER A O 1
ATOM 3745 N N . ALA A 1 472 ? 31.328 14 17.281 1 23.92 472 ALA A N 1
ATOM 3746 C CA . ALA A 1 472 ? 30.625 13.82 18.547 1 23.92 472 ALA A CA 1
ATOM 3747 C C . ALA A 1 472 ? 30.234 15.156 19.156 1 23.92 472 ALA A C 1
ATOM 3749 O O . ALA A 1 472 ? 31.094 15.953 19.531 1 23.92 472 ALA A O 1
ATOM 3750 N N . PHE A 1 473 ? 29.25 15.938 18.844 1 21.5 473 PHE A N 1
ATOM 3751 C CA . PHE A 1 473 ? 28.766 16.781 19.938 1 21.5 473 PHE A CA 1
ATOM 3752 C C . PHE A 1 473 ? 28.516 15.953 21.188 1 21.5 473 PHE A C 1
ATOM 3754 O O . PHE A 1 473 ? 27.641 15.078 21.188 1 21.5 473 PHE A O 1
ATOM 3761 N N . ASP A 1 474 ? 29.562 15.711 21.969 1 24.39 474 ASP A N 1
ATOM 3762 C CA . ASP A 1 474 ? 29.734 15.156 23.312 1 24.39 474 ASP A CA 1
ATOM 3763 C C . ASP A 1 474 ? 28.703 15.758 24.281 1 24.39 474 ASP A C 1
ATOM 3765 O O . ASP A 1 474 ? 28.859 16.906 24.719 1 24.39 474 ASP A O 1
ATOM 3769 N N . MET A 1 475 ? 27.453 15.719 24 1 22.7 475 MET A N 1
ATOM 3770 C CA . MET A 1 475 ? 26.562 16.109 25.094 1 22.7 475 MET A CA 1
ATOM 3771 C C . MET A 1 475 ? 26.859 15.328 26.359 1 22.7 475 MET A C 1
ATOM 3773 O O . MET A 1 475 ? 25.953 14.992 27.125 1 22.7 475 MET A O 1
ATOM 3777 N N . SER A 1 476 ? 27.953 14.562 26.344 1 24.48 476 SER A N 1
ATOM 3778 C CA . SER A 1 476 ? 28.266 13.93 27.625 1 24.48 476 SER A CA 1
ATOM 3779 C C . SER A 1 476 ? 28.469 14.969 28.719 1 24.48 476 SER A C 1
ATOM 3781 O O . SER A 1 476 ? 28.422 14.641 29.906 1 24.48 476 SER A O 1
ATOM 3783 N N . SER A 1 477 ? 29.047 16.156 28.344 1 23.62 477 SER A N 1
ATOM 3784 C CA . SER A 1 477 ? 29.641 16.875 29.469 1 23.62 477 SER A CA 1
ATOM 3785 C C . SER A 1 477 ? 28.578 17.406 30.422 1 23.62 477 SER A C 1
ATOM 3787 O O . SER A 1 477 ? 28.891 18.031 31.438 1 23.62 477 SER A O 1
ATOM 3789 N N . LEU A 1 478 ? 27.328 17.5 29.922 1 20.02 478 LEU A N 1
ATOM 3790 C CA . LEU A 1 478 ? 26.609 18.281 30.922 1 20.02 478 LEU A CA 1
ATOM 3791 C C . LEU A 1 478 ? 26.312 17.453 32.156 1 20.02 478 LEU A C 1
ATOM 3793 O O . LEU A 1 478 ? 25.641 17.922 33.094 1 20.02 478 LEU A O 1
ATOM 3797 N N . LYS A 1 479 ? 26.453 16.094 32 1 22.72 479 LYS A N 1
ATOM 3798 C CA . LYS A 1 479 ? 26.047 15.523 33.281 1 22.72 479 LYS A CA 1
ATOM 3799 C C . LYS A 1 479 ? 27.016 15.914 34.375 1 22.72 479 LYS A C 1
ATOM 3801 O O . LYS A 1 479 ? 26.859 15.477 35.531 1 22.72 479 LYS A O 1
ATOM 3806 N N . GLU A 1 480 ? 28.234 16.344 33.969 1 24.19 480 GLU A N 1
ATOM 3807 C CA . GLU A 1 480 ? 29.141 16.375 35.094 1 24.19 480 GLU A CA 1
ATOM 3808 C C . GLU A 1 480 ? 28.672 17.375 36.156 1 24.19 480 GLU A C 1
ATOM 3810 O O . GLU A 1 480 ? 29.125 17.328 37.281 1 24.19 480 GLU A O 1
ATOM 3815 N N . ALA A 1 481 ? 27.938 18.469 35.656 1 21.97 481 ALA A N 1
ATOM 3816 C CA . ALA A 1 481 ? 27.984 19.484 36.688 1 21.97 481 ALA A CA 1
ATOM 3817 C C . ALA A 1 481 ? 27.172 19.062 37.906 1 21.97 481 ALA A C 1
ATOM 3819 O O . ALA A 1 481 ? 27.438 19.516 39.031 1 21.97 481 ALA A O 1
ATOM 3820 N N . VAL A 1 482 ? 26.047 18.375 37.656 1 21.58 482 VAL A N 1
ATOM 3821 C CA . VAL A 1 482 ? 25.219 18.562 38.844 1 21.58 482 VAL A CA 1
ATOM 3822 C C . VAL A 1 482 ? 25.75 17.703 40 1 21.58 482 VAL A C 1
ATOM 3824 O O . VAL A 1 482 ? 25.281 17.797 41.125 1 21.58 482 VAL A O 1
ATOM 3827 N N . LYS A 1 483 ? 26.469 16.625 39.531 1 22.14 483 LYS A N 1
ATOM 3828 C CA . LYS A 1 483 ? 26.656 15.781 40.719 1 22.14 483 LYS A CA 1
ATOM 3829 C C . LYS A 1 483 ? 27.547 16.453 41.75 1 22.14 483 LYS A C 1
ATOM 3831 O O . LYS A 1 483 ? 27.922 15.852 42.75 1 22.14 483 LYS A O 1
ATOM 3836 N N . GLU A 1 484 ? 28.188 17.562 41.312 1 22.91 484 GLU A N 1
ATOM 3837 C CA . GLU A 1 484 ? 29.312 17.812 42.219 1 22.91 484 GLU A CA 1
ATOM 3838 C C . GLU A 1 484 ? 28.844 17.984 43.656 1 22.91 484 GLU A C 1
ATOM 3840 O O . GLU A 1 484 ? 29.672 18.078 44.562 1 22.91 484 GLU A O 1
ATOM 3845 N N . GLU A 1 485 ? 27.625 18.422 43.844 1 20.86 485 GLU A N 1
ATOM 3846 C CA . GLU A 1 485 ? 27.75 19.094 45.125 1 20.86 485 GLU A CA 1
ATOM 3847 C C . GLU A 1 485 ? 28.078 18.094 46.25 1 20.86 485 GLU A C 1
ATOM 3849 O O . GLU A 1 485 ? 28.562 18.484 47.312 1 20.86 485 GLU A O 1
ATOM 3854 N N . ALA A 1 486 ? 27.422 16.922 46.25 1 20.8 486 ALA A N 1
ATOM 3855 C CA . ALA A 1 486 ? 27.219 16.609 47.656 1 20.8 486 ALA A CA 1
ATOM 3856 C C . ALA A 1 486 ? 28.531 16.109 48.312 1 20.8 486 ALA A C 1
ATOM 3858 O O . ALA A 1 486 ? 28.609 15.977 49.531 1 20.8 486 ALA A O 1
ATOM 3859 N N . LYS A 1 487 ? 29.328 15.25 47.531 1 23.16 487 LYS A N 1
ATOM 3860 C CA . LYS A 1 487 ? 30.141 14.398 48.375 1 23.16 487 LYS A CA 1
ATOM 3861 C C . LYS A 1 487 ? 31.281 15.18 49.031 1 23.16 487 LYS A C 1
ATOM 3863 O O . LYS A 1 487 ? 32.312 15.391 48.406 1 23.16 487 LYS A O 1
ATOM 3868 N N . GLU A 1 488 ? 31.188 16.297 49.594 1 20.81 488 GLU A N 1
ATOM 3869 C CA . GLU A 1 488 ? 32.344 17.047 50.062 1 20.81 488 GLU A CA 1
ATOM 3870 C C . GLU A 1 488 ? 33.25 16.172 50.938 1 20.81 488 GLU A C 1
ATOM 3872 O O . GLU A 1 488 ? 34.344 16.594 51.312 1 20.81 488 GLU A O 1
ATOM 3877 N N . ASP A 1 489 ? 32.812 15.195 51.719 1 19.86 489 ASP A N 1
ATOM 3878 C CA . ASP A 1 489 ? 33.688 15.281 52.906 1 19.86 489 ASP A CA 1
ATOM 3879 C C . ASP A 1 489 ? 35.062 14.703 52.594 1 19.86 489 ASP A C 1
ATOM 3881 O O . ASP A 1 489 ? 36.094 15.266 53 1 19.86 489 ASP A O 1
ATOM 3885 N N . GLU A 1 490 ? 35.25 13.312 52.375 1 21.22 490 GLU A N 1
ATOM 3886 C CA . GLU A 1 490 ? 36.312 12.742 53.219 1 21.22 490 GLU A CA 1
ATOM 3887 C C . GLU A 1 490 ? 37.688 13.008 52.625 1 21.22 490 GLU A C 1
ATOM 3889 O O . GLU A 1 490 ? 37.812 13.445 51.469 1 21.22 490 GLU A O 1
ATOM 3894 N N . GLY A 1 491 ? 38.781 11.977 52.75 1 19.75 491 GLY A N 1
ATOM 3895 C CA . GLY A 1 491 ? 40.156 11.906 53.188 1 19.75 491 GLY A CA 1
ATOM 3896 C C . GLY A 1 491 ? 41.156 12.109 52.094 1 19.75 491 GLY A C 1
ATOM 3897 O O . GLY A 1 491 ? 40.781 12.312 50.938 1 19.75 491 GLY A O 1
ATOM 3898 N N . ASP A 1 492 ? 42.344 11.234 51.844 1 19.78 492 ASP A N 1
ATOM 3899 C CA . ASP A 1 492 ? 43.781 11.367 51.875 1 19.78 492 ASP A CA 1
ATOM 3900 C C . ASP A 1 492 ? 44.344 11.484 50.438 1 19.78 492 ASP A C 1
ATOM 3902 O O . ASP A 1 492 ? 45.125 12.398 50.156 1 19.78 492 ASP A O 1
ATOM 3906 N N . ASP A 1 493 ? 44.719 10.352 49.594 1 19.64 493 ASP A N 1
ATOM 3907 C CA . ASP A 1 493 ? 46.094 9.992 49.281 1 19.64 493 ASP A CA 1
ATOM 3908 C C . ASP A 1 493 ? 46.531 10.625 47.969 1 19.64 493 ASP A C 1
ATOM 3910 O O . ASP A 1 493 ? 45.719 11.188 47.25 1 19.64 493 ASP A O 1
ATOM 3914 N N . GLU A 1 494 ? 47.469 9.898 46.938 1 20 494 GLU A N 1
ATOM 3915 C CA . GLU A 1 494 ? 48.812 9.961 46.344 1 20 494 GLU A CA 1
ATOM 3916 C C . GLU A 1 494 ? 48.719 10.367 44.875 1 20 494 GLU A C 1
ATOM 3918 O O . GLU A 1 494 ? 49.719 10.781 44.281 1 20 494 GLU A O 1
ATOM 3923 N N . ASP A 1 495 ? 47.625 10.312 44.094 1 18.45 495 ASP A N 1
ATOM 3924 C CA . ASP A 1 495 ? 47.906 9.773 42.75 1 18.45 495 ASP A CA 1
ATOM 3925 C C . ASP A 1 495 ? 48.625 10.805 41.875 1 18.45 495 ASP A C 1
ATOM 3927 O O . ASP A 1 495 ? 48.5 12.008 42.125 1 18.45 495 ASP A O 1
ATOM 3931 N N . GLU A 1 496 ? 49.469 10.312 40.75 1 20.64 496 GLU A N 1
ATOM 3932 C CA . GLU A 1 496 ? 50.5 10.531 39.75 1 20.64 496 GLU A CA 1
ATOM 3933 C C . GLU A 1 496 ? 49.969 11.305 38.531 1 20.64 496 GLU A C 1
ATOM 3935 O O . GLU A 1 496 ? 49.062 10.828 37.844 1 20.64 496 GLU A O 1
ATOM 3940 N N . THR A 1 497 ? 49.938 12.648 38.531 1 19.28 497 THR A N 1
ATOM 3941 C CA . THR A 1 497 ? 49.25 13.477 37.531 1 19.28 497 THR A CA 1
ATOM 3942 C C . THR A 1 497 ? 50.031 13.484 36.219 1 19.28 497 THR A C 1
ATOM 3944 O O . THR A 1 497 ? 51.25 13.742 36.219 1 19.28 497 THR A O 1
ATOM 3947 N N . ALA A 1 498 ? 49.594 12.719 35.156 1 18.25 498 ALA A N 1
ATOM 3948 C CA . ALA A 1 498 ? 50.031 12.508 33.781 1 18.25 498 ALA A CA 1
ATOM 3949 C C . ALA A 1 498 ? 50.062 13.82 33 1 18.25 498 ALA A C 1
ATOM 3951 O O . ALA A 1 498 ? 49.031 14.5 32.906 1 18.25 498 ALA A O 1
ATOM 3952 N N . ASP A 1 499 ? 51.219 14.531 32.844 1 17.97 499 ASP A N 1
ATOM 3953 C CA . ASP A 1 499 ? 51.594 15.742 32.125 1 17.97 499 ASP A CA 1
ATOM 3954 C C . ASP A 1 499 ? 51.281 15.586 30.625 1 17.97 499 ASP A C 1
ATOM 3956 O O . ASP A 1 499 ? 51.781 14.656 29.984 1 17.97 499 ASP A O 1
ATOM 3960 N N . ARG A 1 500 ? 50.094 15.938 30.141 1 17.88 500 ARG A N 1
ATOM 3961 C CA . ARG A 1 500 ? 49.656 15.984 28.75 1 17.88 500 ARG A CA 1
ATOM 3962 C C . ARG A 1 500 ? 50.625 16.844 27.906 1 17.88 500 ARG A C 1
ATOM 3964 O O . ARG A 1 500 ? 51.219 17.781 28.422 1 17.88 500 ARG A O 1
ATOM 3971 N N . CYS A 1 501 ? 50.875 16.547 26.5 1 18.2 501 CYS A N 1
ATOM 3972 C CA . CYS A 1 501 ? 51.781 16.766 25.375 1 18.2 501 CYS A CA 1
ATOM 3973 C C . CYS A 1 501 ? 51.75 18.234 24.938 1 18.2 501 CYS A C 1
ATOM 3975 O O . CYS A 1 501 ? 50.719 18.906 25.109 1 18.2 501 CYS A O 1
ATOM 3977 N N . LEU A 1 502 ? 52.875 18.828 24.328 1 18.09 502 LEU A N 1
ATOM 3978 C CA . LEU A 1 502 ? 53.719 19.938 23.922 1 18.09 502 LEU A CA 1
ATOM 3979 C C . LEU A 1 502 ? 53.188 20.578 22.641 1 18.09 502 LEU A C 1
ATOM 3981 O O . LEU A 1 502 ? 53.219 19.953 21.578 1 18.09 502 LEU A O 1
ATOM 3985 N N . LEU A 1 503 ? 52.062 21.234 22.578 1 17.88 503 LEU A N 1
ATOM 3986 C CA . LEU A 1 503 ? 51.75 21.891 21.312 1 17.88 503 LEU A CA 1
ATOM 3987 C C . LEU A 1 503 ? 52.75 23 21.016 1 17.88 503 LEU A C 1
ATOM 3989 O O . LEU A 1 503 ? 52.906 23.938 21.797 1 17.88 503 LEU A O 1
ATOM 3993 N N . LYS A 1 504 ? 53.938 22.875 20.234 1 18.78 504 LYS A N 1
ATOM 3994 C CA . LYS A 1 504 ? 54.969 23.844 19.828 1 18.78 504 LYS A CA 1
ATOM 3995 C C . LYS A 1 504 ? 54.406 24.828 18.812 1 18.78 504 LYS A C 1
ATOM 3997 O O . LYS A 1 504 ? 55.156 25.656 18.281 1 18.78 504 LYS A O 1
ATOM 4002 N N . LYS A 1 505 ? 53.406 25.516 18.734 1 18.38 505 LYS A N 1
ATOM 4003 C CA . LYS A 1 505 ? 53.188 26.219 17.469 1 18.38 505 LYS A CA 1
ATOM 4004 C C . LYS A 1 505 ? 54.156 27.359 17.281 1 18.38 505 LYS A C 1
ATOM 4006 O O . LYS A 1 505 ? 54.656 27.562 16.156 1 18.38 505 LYS A O 1
ATOM 4011 N N . THR A 1 506 ? 54.438 28.547 17.875 1 19.89 506 THR A N 1
ATOM 4012 C CA . THR A 1 506 ? 54.594 29.781 17.109 1 19.89 506 THR A CA 1
ATOM 4013 C C . THR A 1 506 ? 56.031 30.031 16.734 1 19.89 506 THR A C 1
ATOM 4015 O O . THR A 1 506 ? 56.375 31.062 16.141 1 19.89 506 THR A O 1
ATOM 4018 N N . SER A 1 507 ? 57.094 29.281 16.562 1 18.34 507 SER A N 1
ATOM 4019 C CA . SER A 1 507 ? 58.375 29.969 16.578 1 18.34 507 SER A CA 1
ATOM 4020 C C . SER A 1 507 ? 58.625 30.734 15.281 1 18.34 507 SER A C 1
ATOM 4022 O O . SER A 1 507 ? 59.375 31.719 15.258 1 18.34 507 SER A O 1
ATOM 4024 N N . GLY A 1 508 ? 58.406 30.391 14.039 1 21.16 508 GLY A N 1
ATOM 4025 C CA . GLY A 1 508 ? 59.562 30.719 13.195 1 21.16 508 GLY A CA 1
ATOM 4026 C C . GLY A 1 508 ? 59.719 32.219 12.961 1 21.16 508 GLY A C 1
ATOM 4027 O O . GLY A 1 508 ? 58.719 32.906 12.742 1 21.16 508 GLY A O 1
ATOM 4028 N N . SER A 1 509 ? 60.812 33 13.508 1 18.41 509 SER A N 1
ATOM 4029 C CA . SER A 1 509 ? 61.625 34.188 13.234 1 18.41 509 SER A CA 1
ATOM 4030 C C . SER A 1 509 ? 62.125 34.188 11.789 1 18.41 509 SER A C 1
ATOM 4032 O O . SER A 1 509 ? 62.562 35.219 11.273 1 18.41 509 SER A O 1
ATOM 4034 N N . LYS A 1 510 ? 62.344 33.469 10.812 1 17.78 510 LYS A N 1
ATOM 4035 C CA . LYS A 1 510 ? 62.781 34.375 9.766 1 17.78 510 LYS A CA 1
ATOM 4036 C C . LYS A 1 510 ? 61.594 35.25 9.289 1 17.78 510 LYS A C 1
ATOM 4038 O O . LYS A 1 510 ? 60.469 34.75 9.172 1 17.78 510 LYS A O 1
ATOM 4043 N N . MET B 1 1 ? -35.312 49.906 -3.639 1 23.92 1 MET B N 1
ATOM 4044 C CA . MET B 1 1 ? -35 48.688 -4.398 1 23.92 1 MET B CA 1
ATOM 4045 C C . MET B 1 1 ? -34.344 47.625 -3.516 1 23.92 1 MET B C 1
ATOM 4047 O O . MET B 1 1 ? -33.906 46.594 -4.004 1 23.92 1 MET B O 1
ATOM 4051 N N . GLU B 1 2 ? -33.938 48.031 -2.293 1 25.09 2 GLU B N 1
ATOM 4052 C CA . GLU B 1 2 ? -33.281 47.5 -1.098 1 25.09 2 GLU B CA 1
ATOM 4053 C C . GLU B 1 2 ? -34.062 46.375 -0.483 1 25.09 2 GLU B C 1
ATOM 4055 O O . GLU B 1 2 ? -33.5 45.531 0.229 1 25.09 2 GLU B O 1
ATOM 4060 N N . GLU B 1 3 ? -35.469 46.344 -0.545 1 25.8 3 GLU B N 1
ATOM 4061 C CA . GLU B 1 3 ? -36.438 45.594 0.237 1 25.8 3 GLU B CA 1
ATOM 4062 C C . GLU B 1 3 ? -36.438 44.125 -0.185 1 25.8 3 GLU B C 1
ATOM 4064 O O . GLU B 1 3 ? -36.812 43.25 0.603 1 25.8 3 GLU B O 1
ATOM 4069 N N . MET B 1 4 ? -36.312 43.812 -1.482 1 25.77 4 MET B N 1
ATOM 4070 C CA . MET B 1 4 ? -36.75 42.562 -2.053 1 25.77 4 MET B CA 1
ATOM 4071 C C . MET B 1 4 ? -35.781 41.438 -1.681 1 25.77 4 MET B C 1
ATOM 4073 O O . MET B 1 4 ? -36.031 40.281 -1.985 1 25.77 4 MET B O 1
ATOM 4077 N N . LYS B 1 5 ? -34.438 41.812 -1.537 1 26.84 5 LYS B N 1
ATOM 4078 C CA . LYS B 1 5 ? -33.406 40.781 -1.466 1 26.84 5 LYS B CA 1
ATOM 4079 C C . LYS B 1 5 ? -33.5 40 -0.166 1 26.84 5 LYS B C 1
ATOM 4081 O O . LYS B 1 5 ? -32.656 39.125 0.106 1 26.84 5 LYS B O 1
ATOM 4086 N N . ARG B 1 6 ? -34.219 40.531 0.844 1 27.5 6 ARG B N 1
ATOM 4087 C CA . ARG B 1 6 ? -34.25 39.969 2.195 1 27.5 6 ARG B CA 1
ATOM 4088 C C . ARG B 1 6 ? -35.031 38.688 2.248 1 27.5 6 ARG B C 1
ATOM 4090 O O . ARG B 1 6 ? -34.938 37.906 3.211 1 27.5 6 ARG B O 1
ATOM 4097 N N . THR B 1 7 ? -36.094 38.562 1.355 1 30.53 7 THR B N 1
ATOM 4098 C CA . THR B 1 7 ? -37.094 37.531 1.573 1 30.53 7 THR B CA 1
ATOM 4099 C C . THR B 1 7 ? -36.531 36.125 1.27 1 30.53 7 THR B C 1
ATOM 4101 O O . THR B 1 7 ? -37 35.125 1.811 1 30.53 7 THR B O 1
ATOM 4104 N N . ASP B 1 8 ? -35.625 36.094 0.219 1 30.03 8 ASP B N 1
ATOM 4105 C CA . ASP B 1 8 ? -35.406 34.781 -0.348 1 30.03 8 ASP B CA 1
ATOM 4106 C C . ASP B 1 8 ? -34.5 33.938 0.57 1 30.03 8 ASP B C 1
ATOM 4108 O O . ASP B 1 8 ? -34.156 32.812 0.236 1 30.03 8 ASP B O 1
ATOM 4112 N N . SER B 1 9 ? -33.844 34.625 1.538 1 30.69 9 SER B N 1
ATOM 4113 C CA . SER B 1 9 ? -32.875 33.969 2.404 1 30.69 9 SER B CA 1
ATOM 4114 C C . SER B 1 9 ? -33.562 32.969 3.342 1 30.69 9 SER B C 1
ATOM 4116 O O . SER B 1 9 ? -32.938 32.094 3.898 1 30.69 9 SER B O 1
ATOM 4118 N N . CYS B 1 10 ? -34.844 33.25 3.719 1 31.16 10 CYS B N 1
ATOM 4119 C CA . CYS B 1 10 ? -35.562 32.531 4.75 1 31.16 10 CYS B CA 1
ATOM 4120 C C . CYS B 1 10 ? -35.969 31.156 4.262 1 31.16 10 CYS B C 1
ATOM 4122 O O . CYS B 1 10 ? -36.219 30.25 5.066 1 31.16 10 CYS B O 1
ATOM 4124 N N . THR B 1 11 ? -36.281 31.094 2.977 1 30.19 11 THR B N 1
ATOM 4125 C CA . THR B 1 11 ? -36.906 29.859 2.52 1 30.19 11 THR B CA 1
ATOM 4126 C C . THR B 1 11 ? -35.875 28.719 2.504 1 30.19 11 THR B C 1
ATOM 4128 O O . THR B 1 11 ? -36.25 27.547 2.639 1 30.19 11 THR B O 1
ATOM 4131 N N . LYS B 1 12 ? -34.594 29.141 2.186 1 30.66 12 LYS B N 1
ATOM 4132 C CA . LYS B 1 12 ? -33.625 28.047 2.068 1 30.66 12 LYS B CA 1
ATOM 4133 C C . LYS B 1 12 ? -33.344 27.422 3.432 1 30.66 12 LYS B C 1
ATOM 4135 O O . LYS B 1 12 ? -32.781 26.328 3.514 1 30.66 12 LYS B O 1
ATOM 4140 N N . GLU B 1 13 ? -33.5 28.266 4.5 1 30.23 13 GLU B N 1
ATOM 4141 C CA . GLU B 1 13 ? -33.25 27.766 5.852 1 30.23 13 GLU B CA 1
ATOM 4142 C C . GLU B 1 13 ? -34.281 26.734 6.254 1 30.23 13 GLU B C 1
ATOM 4144 O O . GLU B 1 13 ? -33.969 25.766 6.945 1 30.23 13 GLU B O 1
ATOM 4149 N N . LYS B 1 14 ? -35.531 26.969 5.871 1 33.59 14 LYS B N 1
ATOM 4150 C CA . LYS B 1 14 ? -36.594 26.062 6.258 1 33.59 14 LYS B CA 1
ATOM 4151 C C . LYS B 1 14 ? -36.469 24.719 5.559 1 33.59 14 LYS B C 1
ATOM 4153 O O . LYS B 1 14 ? -36.844 23.688 6.109 1 33.59 14 LYS B O 1
ATOM 4158 N N . ALA B 1 15 ? -36.062 24.797 4.262 1 30.94 15 ALA B N 1
ATOM 4159 C CA . ALA B 1 15 ? -35.969 23.516 3.559 1 30.94 15 ALA B CA 1
ATOM 4160 C C . ALA B 1 15 ? -34.875 22.641 4.152 1 30.94 15 ALA B C 1
ATOM 4162 O O . ALA B 1 15 ? -34.969 21.422 4.156 1 30.94 15 ALA B O 1
ATOM 4163 N N . LEU B 1 16 ? -33.75 23.266 4.656 1 29.58 16 LEU B N 1
ATOM 4164 C CA . LEU B 1 16 ? -32.719 22.453 5.289 1 29.58 16 LEU B CA 1
ATOM 4165 C C . LEU B 1 16 ? -33.219 21.844 6.594 1 29.58 16 LEU B C 1
ATOM 4167 O O . LEU B 1 16 ? -32.906 20.688 6.898 1 29.58 16 LEU B O 1
ATOM 4171 N N . GLN B 1 17 ? -34.062 22.562 7.352 1 30.86 17 GLN B N 1
ATOM 4172 C CA . GLN B 1 17 ? -34.562 22.031 8.609 1 30.86 17 GLN B CA 1
ATOM 4173 C C . GLN B 1 17 ? -35.5 20.844 8.367 1 30.86 17 GLN B C 1
ATOM 4175 O O . GLN B 1 17 ? -35.531 19.875 9.148 1 30.86 17 GLN B O 1
ATOM 4180 N N . LYS B 1 18 ? -36.375 21 7.359 1 32.44 18 LYS B N 1
ATOM 4181 C CA . LYS B 1 18 ? -37.281 19.875 7.117 1 32.44 18 LYS B CA 1
ATOM 4182 C C . LYS B 1 18 ? -36.5 18.625 6.684 1 32.44 18 LYS B C 1
ATOM 4184 O O . LYS B 1 18 ? -36.875 17.5 7.047 1 32.44 18 LYS B O 1
ATOM 4189 N N . TRP B 1 19 ? -35.438 18.781 5.812 1 30.47 19 TRP B N 1
ATOM 4190 C CA . TRP B 1 19 ? -34.719 17.594 5.418 1 30.47 19 TRP B CA 1
ATOM 4191 C C . TRP B 1 19 ? -33.969 16.984 6.609 1 30.47 19 TRP B C 1
ATOM 4193 O O . TRP B 1 19 ? -33.938 15.773 6.77 1 30.47 19 TRP B O 1
ATOM 4203 N N . LEU B 1 20 ? -33.5 17.766 7.652 1 29.94 20 LEU B N 1
ATOM 4204 C CA . LEU B 1 20 ? -32.875 17.219 8.859 1 29.94 20 LEU B CA 1
ATOM 4205 C C . LEU B 1 20 ? -33.938 16.5 9.711 1 29.94 20 LEU B C 1
ATOM 4207 O O . LEU B 1 20 ? -33.625 15.477 10.336 1 29.94 20 LEU B O 1
ATOM 4211 N N . ALA B 1 21 ? -35.094 17.047 9.789 1 30.12 21 ALA B N 1
ATOM 4212 C CA . ALA B 1 21 ? -36.125 16.406 10.625 1 30.12 21 ALA B CA 1
ATOM 4213 C C . ALA B 1 21 ? -36.531 15.055 10.055 1 30.12 21 ALA B C 1
ATOM 4215 O O . ALA B 1 21 ? -36.75 14.102 10.805 1 30.12 21 ALA B O 1
ATOM 4216 N N . ASP B 1 22 ? -36.875 15.016 8.75 1 29.91 22 ASP B N 1
ATOM 4217 C CA . ASP B 1 22 ? -37.312 13.734 8.211 1 29.91 22 ASP B CA 1
ATOM 4218 C C . ASP B 1 22 ? -36.219 12.688 8.266 1 29.91 22 ASP B C 1
ATOM 4220 O O . ASP B 1 22 ? -36.469 11.492 8.188 1 29.91 22 ASP B O 1
ATOM 4224 N N . ALA B 1 23 ? -34.938 13.055 8.203 1 26.36 23 ALA B N 1
ATOM 4225 C CA . ALA B 1 23 ? -33.875 12.062 8.359 1 26.36 23 ALA B CA 1
ATOM 4226 C C . ALA B 1 23 ? -33.844 11.516 9.781 1 26.36 23 ALA B C 1
ATOM 4228 O O . ALA B 1 23 ? -33.281 10.438 10.023 1 26.36 23 ALA B O 1
ATOM 4229 N N . GLU B 1 24 ? -34.312 12.188 10.852 1 28.25 24 GLU B N 1
ATOM 4230 C CA . GLU B 1 24 ? -34.312 11.711 12.227 1 28.25 24 GLU B CA 1
ATOM 4231 C C . GLU B 1 24 ? -35.281 10.531 12.406 1 28.25 24 GLU B C 1
ATOM 4233 O O . GLU B 1 24 ? -35.094 9.711 13.305 1 28.25 24 GLU B O 1
ATOM 4238 N N . GLU B 1 25 ? -36.438 10.594 11.812 1 27.8 25 GLU B N 1
ATOM 4239 C CA . GLU B 1 25 ? -37.406 9.547 12.195 1 27.8 25 GLU B CA 1
ATOM 4240 C C . GLU B 1 25 ? -36.938 8.18 11.703 1 27.8 25 GLU B C 1
ATOM 4242 O O . GLU B 1 25 ? -37.219 7.16 12.32 1 27.8 25 GLU B O 1
ATOM 4247 N N . SER B 1 26 ? -36.531 8.102 10.469 1 25.33 26 SER B N 1
ATOM 4248 C CA . SER B 1 26 ? -36.406 6.73 9.984 1 25.33 26 SER B CA 1
ATOM 4249 C C . SER B 1 26 ? -35.188 6.047 10.609 1 25.33 26 SER B C 1
ATOM 4251 O O . SER B 1 26 ? -34.844 4.93 10.234 1 25.33 26 SER B O 1
ATOM 4253 N N . SER B 1 27 ? -34.438 6.684 11.531 1 23.62 27 SER B N 1
ATOM 4254 C CA . SER B 1 27 ? -33.281 6.094 12.203 1 23.62 27 SER B CA 1
ATOM 4255 C C . SER B 1 27 ? -33.719 4.965 13.141 1 23.62 27 SER B C 1
ATOM 4257 O O . SER B 1 27 ? -32.875 4.371 13.828 1 23.62 27 SER B O 1
ATOM 4259 N N . SER B 1 28 ? -34.969 4.883 13.477 1 22.98 28 SER B N 1
ATOM 4260 C CA . SER B 1 28 ? -35.25 4.07 14.656 1 22.98 28 SER B CA 1
ATOM 4261 C C . SER B 1 28 ? -34.969 2.592 14.383 1 22.98 28 SER B C 1
ATOM 4263 O O . SER B 1 28 ? -34.656 1.831 15.297 1 22.98 28 SER B O 1
ATOM 4265 N N . SER B 1 29 ? -35.562 2.059 13.391 1 21.86 29 SER B N 1
ATOM 4266 C CA . SER B 1 29 ? -35.719 0.615 13.531 1 21.86 29 SER B CA 1
ATOM 4267 C C . SER B 1 29 ? -34.406 -0.114 13.336 1 21.86 29 SER B C 1
ATOM 4269 O O . SER B 1 29 ? -34 -0.383 12.203 1 21.86 29 SER B O 1
ATOM 4271 N N . ALA B 1 30 ? -33.344 0.294 14.008 1 21.3 30 ALA B N 1
ATOM 4272 C CA . ALA B 1 30 ? -32.094 -0.449 14.094 1 21.3 30 ALA B CA 1
ATOM 4273 C C . ALA B 1 30 ? -32.344 -1.9 14.492 1 21.3 30 ALA B C 1
ATOM 4275 O O . ALA B 1 30 ? -32.75 -2.178 15.617 1 21.3 30 ALA B O 1
ATOM 4276 N N . SER B 1 31 ? -32.969 -2.695 13.672 1 20.64 31 SER B N 1
ATOM 4277 C CA . SER B 1 31 ? -33.125 -4.109 14 1 20.64 31 SER B CA 1
ATOM 4278 C C . SER B 1 31 ? -31.844 -4.664 14.633 1 20.64 31 SER B C 1
ATOM 4280 O O . SER B 1 31 ? -30.75 -4.422 14.148 1 20.64 31 SER B O 1
ATOM 4282 N N . GLU B 1 32 ? -31.922 -4.953 15.922 1 20.81 32 GLU B N 1
ATOM 4283 C CA . GLU B 1 32 ? -30.969 -5.617 16.812 1 20.81 32 GLU B CA 1
ATOM 4284 C C . GLU B 1 32 ? -30.469 -6.918 16.219 1 20.81 32 GLU B C 1
ATOM 4286 O O . GLU B 1 32 ? -31.219 -7.879 16.062 1 20.81 32 GLU B O 1
ATOM 4291 N N . TYR B 1 33 ? -29.906 -6.922 15.094 1 19.14 33 TYR B N 1
ATOM 4292 C CA . TYR B 1 33 ? -29.281 -8.188 14.727 1 19.14 33 TYR B CA 1
ATOM 4293 C C . TYR B 1 33 ? -28.5 -8.781 15.898 1 19.14 33 TYR B C 1
ATOM 4295 O O . TYR B 1 33 ? -27.609 -8.141 16.438 1 19.14 33 TYR B O 1
ATOM 4303 N N . LYS B 1 34 ? -29.188 -9.586 16.703 1 21.45 34 LYS B N 1
ATOM 4304 C CA . LYS B 1 34 ? -28.547 -10.414 17.719 1 21.45 34 LYS B CA 1
ATOM 4305 C C . LYS B 1 34 ? -27.375 -11.195 17.156 1 21.45 34 LYS B C 1
ATOM 4307 O O . LYS B 1 34 ? -27.562 -12.164 16.406 1 21.45 34 LYS B O 1
ATOM 4312 N N . ILE B 1 35 ? -26.484 -10.531 16.672 1 20.42 35 ILE B N 1
ATOM 4313 C CA . ILE B 1 35 ? -25.281 -11.344 16.484 1 20.42 35 ILE B CA 1
ATOM 4314 C C . ILE B 1 35 ? -25.016 -12.164 17.75 1 20.42 35 ILE B C 1
ATOM 4316 O O . ILE B 1 35 ? -24.891 -11.617 18.844 1 20.42 35 ILE B O 1
ATOM 4320 N N . ALA B 1 36 ? -25.547 -13.344 17.812 1 21.48 36 ALA B N 1
ATOM 4321 C CA . ALA B 1 36 ? -25.094 -14.242 18.875 1 21.48 36 ALA B CA 1
ATOM 4322 C C . ALA B 1 36 ? -23.594 -14.094 19.109 1 21.48 36 ALA B C 1
ATOM 4324 O O . ALA B 1 36 ? -22.797 -14.227 18.172 1 21.48 36 ALA B O 1
ATOM 4325 N N . ASN B 1 37 ? -23.297 -13.305 20.125 1 23.34 37 ASN B N 1
ATOM 4326 C CA . ASN B 1 37 ? -22.047 -13.094 20.844 1 23.34 37 ASN B CA 1
ATOM 4327 C C . ASN B 1 37 ? -21.328 -14.414 21.109 1 23.34 37 ASN B C 1
ATOM 4329 O O . ASN B 1 37 ? -21.594 -15.07 22.109 1 23.34 37 ASN B O 1
ATOM 4333 N N . GLN B 1 38 ? -21.359 -15.344 20.188 1 24.17 38 GLN B N 1
ATOM 4334 C CA . GLN B 1 38 ? -20.594 -16.5 20.656 1 24.17 38 GLN B CA 1
ATOM 4335 C C . GLN B 1 38 ? -19.312 -16.062 21.359 1 24.17 38 GLN B C 1
ATOM 4337 O O . GLN B 1 38 ? -18.812 -14.953 21.141 1 24.17 38 GLN B O 1
ATOM 4342 N N . ASP B 1 39 ? -18.781 -16.969 22.328 1 24.72 39 ASP B N 1
ATOM 4343 C CA . ASP B 1 39 ? -17.812 -16.781 23.406 1 24.72 39 ASP B CA 1
ATOM 4344 C C . ASP B 1 39 ? -16.531 -16.141 22.891 1 24.72 39 ASP B C 1
ATOM 4346 O O . ASP B 1 39 ? -15.766 -16.781 22.156 1 24.72 39 ASP B O 1
ATOM 4350 N N . THR B 1 40 ? -16.531 -15.016 22.625 1 27.14 40 THR B N 1
ATOM 4351 C CA . THR B 1 40 ? -15.461 -14.062 22.359 1 27.14 40 THR B CA 1
ATOM 4352 C C . THR B 1 40 ? -14.367 -14.172 23.422 1 27.14 40 THR B C 1
ATOM 4354 O O . THR B 1 40 ? -13.398 -13.406 23.406 1 27.14 40 THR B O 1
ATOM 4357 N N . SER B 1 41 ? -14.68 -14.883 24.5 1 28 41 SER B N 1
ATOM 4358 C CA . SER B 1 41 ? -13.773 -15 25.641 1 28 41 SER B CA 1
ATOM 4359 C C . SER B 1 41 ? -12.477 -15.703 25.25 1 28 41 SER B C 1
ATOM 4361 O O . SER B 1 41 ? -11.406 -15.375 25.766 1 28 41 SER B O 1
ATOM 4363 N N . ARG B 1 42 ? -12.617 -16.875 24.562 1 26.7 42 ARG B N 1
ATOM 4364 C CA . ARG B 1 42 ? -11.516 -17.812 24.344 1 26.7 42 ARG B CA 1
ATOM 4365 C C . ARG B 1 42 ? -10.531 -17.281 23.312 1 26.7 42 ARG B C 1
ATOM 4367 O O . ARG B 1 42 ? -9.453 -17.844 23.125 1 26.7 42 ARG B O 1
ATOM 4374 N N . HIS B 1 43 ? -11.016 -16.391 22.547 1 28.3 43 HIS B N 1
ATOM 4375 C CA . HIS B 1 43 ? -10.172 -16 21.422 1 28.3 43 HIS B CA 1
ATOM 4376 C C . HIS B 1 43 ? -9.125 -14.984 21.859 1 28.3 43 HIS B C 1
ATOM 4378 O O . HIS B 1 43 ? -8.266 -14.594 21.062 1 28.3 43 HIS B O 1
ATOM 4384 N N . ASP B 1 44 ? -9.391 -14.297 22.906 1 30.28 44 ASP B N 1
ATOM 4385 C CA . ASP B 1 44 ? -8.516 -13.281 23.484 1 30.28 44 ASP B CA 1
ATOM 4386 C C . ASP B 1 44 ? -7.18 -13.883 23.906 1 30.28 44 ASP B C 1
ATOM 4388 O O . ASP B 1 44 ? -6.137 -13.234 23.797 1 30.28 44 ASP B O 1
ATOM 4392 N N . SER B 1 45 ? -7.309 -15.07 24.594 1 32.16 45 SER B N 1
ATOM 4393 C CA . SER B 1 45 ? -6.184 -15.789 25.188 1 32.16 45 SER B CA 1
ATOM 4394 C C . SER B 1 45 ? -5.238 -16.312 24.125 1 32.16 45 SER B C 1
ATOM 4396 O O . SER B 1 45 ? -4.031 -16.438 24.359 1 32.16 45 SER B O 1
ATOM 4398 N N . ASP B 1 46 ? -5.797 -16.656 23.016 1 32.44 46 ASP B N 1
ATOM 4399 C CA . ASP B 1 46 ? -5.047 -17.391 22 1 32.44 46 ASP B CA 1
ATOM 4400 C C . ASP B 1 46 ? -4.203 -16.453 21.141 1 32.44 46 ASP B C 1
ATOM 4402 O O . ASP B 1 46 ? -3.186 -16.875 20.594 1 32.44 46 ASP B O 1
ATOM 4406 N N . VAL B 1 47 ? -4.633 -15.234 21.047 1 31.66 47 VAL B N 1
ATOM 4407 C CA . VAL B 1 47 ? -3.881 -14.328 20.188 1 31.66 47 VAL B CA 1
ATOM 4408 C C . VAL B 1 47 ? -2.609 -13.875 20.906 1 31.66 47 VAL B C 1
ATOM 4410 O O . VAL B 1 47 ? -1.578 -13.648 20.266 1 31.66 47 VAL B O 1
ATOM 4413 N N . ALA B 1 48 ? -2.645 -13.656 22.203 1 33.66 48 ALA B N 1
ATOM 4414 C CA . ALA B 1 48 ? -1.502 -13.359 23.062 1 33.66 48 ALA B CA 1
ATOM 4415 C C . ALA B 1 48 ? -0.434 -14.438 22.953 1 33.66 48 ALA B C 1
ATOM 4417 O O . ALA B 1 48 ? 0.762 -14.141 22.922 1 33.66 48 ALA B O 1
ATOM 4418 N N . LEU B 1 49 ? -0.872 -15.555 22.953 1 37 49 LEU B N 1
ATOM 4419 C CA . LEU B 1 49 ? -0.073 -16.766 22.797 1 37 49 LEU B CA 1
ATOM 4420 C C . LEU B 1 49 ? 0.547 -16.828 21.406 1 37 49 LEU B C 1
ATOM 4422 O O . LEU B 1 49 ? 1.675 -17.312 21.25 1 37 49 LEU B O 1
ATOM 4426 N N . ASP B 1 50 ? -0.008 -15.953 20.5 1 40.66 50 ASP B N 1
ATOM 4427 C CA . ASP B 1 50 ? 0.346 -16.188 19.109 1 40.66 50 ASP B CA 1
ATOM 4428 C C . ASP B 1 50 ? 1.503 -15.297 18.672 1 40.66 50 ASP B C 1
ATOM 4430 O O . ASP B 1 50 ? 2.389 -15.734 17.938 1 40.66 50 ASP B O 1
ATOM 4434 N N . ILE B 1 51 ? 1.59 -13.938 19.188 1 39.53 51 ILE B N 1
ATOM 4435 C CA . ILE B 1 51 ? 2.709 -13.141 18.703 1 39.53 51 ILE B CA 1
ATOM 4436 C C . ILE B 1 51 ? 4 -13.602 19.375 1 39.53 51 ILE B C 1
ATOM 4438 O O . ILE B 1 51 ? 5.043 -13.703 18.719 1 39.53 51 ILE B O 1
ATOM 4442 N N . SER B 1 52 ? 3.949 -13.742 20.734 1 42.53 52 SER B N 1
ATOM 4443 C CA . SER B 1 52 ? 5.07 -14.43 21.375 1 42.53 52 SER B CA 1
ATOM 4444 C C . SER B 1 52 ? 5.438 -15.695 20.609 1 42.53 52 SER B C 1
ATOM 4446 O O . SER B 1 52 ? 6.621 -15.977 20.391 1 42.53 52 SER B O 1
ATOM 4448 N N . ASN B 1 53 ? 4.48 -16.219 20.328 1 47.66 53 ASN B N 1
ATOM 4449 C CA . ASN B 1 53 ? 4.629 -17.422 19.531 1 47.66 53 ASN B CA 1
ATOM 4450 C C . ASN B 1 53 ? 5.137 -17.109 18.125 1 47.66 53 ASN B C 1
ATOM 4452 O O . ASN B 1 53 ? 5.914 -17.875 17.562 1 47.66 53 ASN B O 1
ATOM 4456 N N . ALA B 1 54 ? 4.723 -15.914 17.75 1 47.03 54 ALA B N 1
ATOM 4457 C CA . ALA B 1 54 ? 5.18 -15.578 16.406 1 47.03 54 ALA B CA 1
ATOM 4458 C C . ALA B 1 54 ? 6.656 -15.203 16.406 1 47.03 54 ALA B C 1
ATOM 4460 O O . ALA B 1 54 ? 7.422 -15.656 15.547 1 47.03 54 ALA B O 1
ATOM 4461 N N . LYS B 1 55 ? 7.113 -14.289 17.312 1 47.41 55 LYS B N 1
ATOM 4462 C CA . LYS B 1 55 ? 8.523 -13.922 17.406 1 47.41 55 LYS B CA 1
ATOM 4463 C C . LYS B 1 55 ? 9.383 -15.125 17.781 1 47.41 55 LYS B C 1
ATOM 4465 O O . LYS B 1 55 ? 10.461 -15.32 17.234 1 47.41 55 LYS B O 1
ATOM 4470 N N . ASP B 1 56 ? 8.891 -15.82 18.891 1 48 56 ASP B N 1
ATOM 4471 C CA . ASP B 1 56 ? 9.539 -17.094 19.203 1 48 56 ASP B CA 1
ATOM 4472 C C . ASP B 1 56 ? 9.594 -17.984 17.969 1 48 56 ASP B C 1
ATOM 4474 O O . ASP B 1 56 ? 10.609 -18.641 17.719 1 48 56 ASP B O 1
ATOM 4478 N N . MET B 1 57 ? 8.57 -17.859 17.375 1 49.12 57 MET B N 1
ATOM 4479 C CA . MET B 1 57 ? 8.523 -18.672 16.172 1 49.12 57 MET B CA 1
ATOM 4480 C C . MET B 1 57 ? 9.5 -18.156 15.117 1 49.12 57 MET B C 1
ATOM 4482 O O . MET B 1 57 ? 10.227 -18.938 14.492 1 49.12 57 MET B O 1
ATOM 4486 N N . LEU B 1 58 ? 9.547 -16.812 15.07 1 50.84 58 LEU B N 1
ATOM 4487 C CA . LEU B 1 58 ? 10.453 -16.266 14.062 1 50.84 58 LEU B CA 1
ATOM 4488 C C . LEU B 1 58 ? 11.906 -16.516 14.461 1 50.84 58 LEU B C 1
ATOM 4490 O O . LEU B 1 58 ? 12.742 -16.828 13.602 1 50.84 58 LEU B O 1
ATOM 4494 N N . ARG B 1 59 ? 12.219 -16.219 15.758 1 48.62 59 ARG B N 1
ATOM 4495 C CA . ARG B 1 59 ? 13.547 -16.578 16.25 1 48.62 59 ARG B CA 1
ATOM 4496 C C . ARG B 1 59 ? 13.844 -18.047 16.031 1 48.62 59 ARG B C 1
ATOM 4498 O O . ARG B 1 59 ? 14.961 -18.422 15.664 1 48.62 59 ARG B O 1
ATOM 4505 N N . ARG B 1 60 ? 12.852 -18.875 16.406 1 48.81 60 ARG B N 1
ATOM 4506 C CA . ARG B 1 60 ? 13.023 -20.312 16.203 1 48.81 60 ARG B CA 1
ATOM 4507 C C . ARG B 1 60 ? 13.258 -20.641 14.727 1 48.81 60 ARG B C 1
ATOM 4509 O O . ARG B 1 60 ? 14.055 -21.516 14.398 1 48.81 60 ARG B O 1
ATOM 4516 N N . ILE B 1 61 ? 12.469 -19.859 14.07 1 48.66 61 ILE B N 1
ATOM 4517 C CA . ILE B 1 61 ? 12.609 -20.141 12.641 1 48.66 61 ILE B CA 1
ATOM 4518 C C . ILE B 1 61 ? 13.961 -19.625 12.148 1 48.66 61 ILE B C 1
ATOM 4520 O O . ILE B 1 61 ? 14.609 -20.281 11.32 1 48.66 61 ILE B O 1
ATOM 4524 N N . SER B 1 62 ? 14.445 -18.469 12.648 1 44.06 62 SER B N 1
ATOM 4525 C CA . SER B 1 62 ? 15.711 -17.906 12.211 1 44.06 62 SER B CA 1
ATOM 4526 C C . SER B 1 62 ? 16.891 -18.562 12.914 1 44.06 62 SER B C 1
ATOM 4528 O O . SER B 1 62 ? 18.031 -18.438 12.469 1 44.06 62 SER B O 1
ATOM 4530 N N . SER B 1 63 ? 16.969 -18.906 14.242 1 38.97 63 SER B N 1
ATOM 4531 C CA . SER B 1 63 ? 18.078 -19.453 15.016 1 38.97 63 SER B CA 1
ATOM 4532 C C . SER B 1 63 ? 18.422 -20.875 14.586 1 38.97 63 SER B C 1
ATOM 4534 O O . SER B 1 63 ? 17.516 -21.703 14.422 1 38.97 63 SER B O 1
ATOM 4536 N N . GLU B 1 64 ? 19.641 -21.188 13.992 1 36.38 64 GLU B N 1
ATOM 4537 C CA . GLU B 1 64 ? 20.312 -22.438 13.648 1 36.38 64 GLU B CA 1
ATOM 4538 C C . GLU B 1 64 ? 20.062 -23.5 14.719 1 36.38 64 GLU B C 1
ATOM 4540 O O . GLU B 1 64 ? 19.703 -24.641 14.406 1 36.38 64 GLU B O 1
ATOM 4545 N N . ARG B 1 65 ? 21.156 -23.578 15.836 1 29.31 65 ARG B N 1
ATOM 4546 C CA . ARG B 1 65 ? 21.781 -24.656 16.609 1 29.31 65 ARG B CA 1
ATOM 4547 C C . ARG B 1 65 ? 21 -24.938 17.875 1 29.31 65 ARG B C 1
ATOM 4549 O O . ARG B 1 65 ? 21.562 -24.938 18.984 1 29.31 65 ARG B O 1
ATOM 4556 N N . SER B 1 66 ? 19.969 -24.391 18.297 1 27.39 66 SER B N 1
ATOM 4557 C CA . SER B 1 66 ? 19.844 -24.969 19.625 1 27.39 66 SER B CA 1
ATOM 4558 C C . SER B 1 66 ? 19.859 -26.5 19.562 1 27.39 66 SER B C 1
ATOM 4560 O O . SER B 1 66 ? 19.219 -27.094 18.688 1 27.39 66 SER B O 1
ATOM 4562 N N . PRO B 1 67 ? 20.844 -27.156 20.391 1 25.17 67 PRO B N 1
ATOM 4563 C CA . PRO B 1 67 ? 20.953 -28.609 20.641 1 25.17 67 PRO B CA 1
ATOM 4564 C C . PRO B 1 67 ? 19.594 -29.297 20.703 1 25.17 67 PRO B C 1
ATOM 4566 O O . PRO B 1 67 ? 18.562 -28.625 20.75 1 25.17 67 PRO B O 1
ATOM 4569 N N . SER B 1 68 ? 19.672 -30.469 21.656 1 24.31 68 SER B N 1
ATOM 4570 C CA . SER B 1 68 ? 19.109 -31.766 22.016 1 24.31 68 SER B CA 1
ATOM 4571 C C . SER B 1 68 ? 17.75 -31.625 22.688 1 24.31 68 SER B C 1
ATOM 4573 O O . SER B 1 68 ? 17.641 -31.781 23.906 1 24.31 68 SER B O 1
ATOM 4575 N N . MET B 1 69 ? 17.062 -30.656 23 1 24.52 69 MET B N 1
ATOM 4576 C CA . MET B 1 69 ? 16 -31.25 23.812 1 24.52 69 MET B CA 1
ATOM 4577 C C . MET B 1 69 ? 15.414 -32.469 23.125 1 24.52 69 MET B C 1
ATOM 4579 O O . MET B 1 69 ? 15.117 -32.438 21.938 1 24.52 69 MET B O 1
ATOM 4583 N N . SER B 1 70 ? 15.625 -33.656 23.672 1 24.56 70 SER B N 1
ATOM 4584 C CA . SER B 1 70 ? 15.07 -35 23.562 1 24.56 70 SER B CA 1
ATOM 4585 C C . SER B 1 70 ? 13.562 -34.969 23.344 1 24.56 70 SER B C 1
ATOM 4587 O O . SER B 1 70 ? 12.773 -35.219 24.266 1 24.56 70 SER B O 1
ATOM 4589 N N . MET B 1 71 ? 12.922 -33.938 23.062 1 25.23 71 MET B N 1
ATOM 4590 C CA . MET B 1 71 ? 11.547 -34.406 22.984 1 25.23 71 MET B CA 1
ATOM 4591 C C . MET B 1 71 ? 11.453 -35.656 22.078 1 25.23 71 MET B C 1
ATOM 4593 O O . MET B 1 71 ? 12.18 -35.75 21.109 1 25.23 71 MET B O 1
ATOM 4597 N N . SER B 1 72 ? 10.789 -36.719 22.5 1 25.5 72 SER B N 1
ATOM 4598 C CA . SER B 1 72 ? 10.469 -38.031 21.953 1 25.5 72 SER B CA 1
ATOM 4599 C C . SER B 1 72 ? 10.133 -37.938 20.469 1 25.5 72 SER B C 1
ATOM 4601 O O . SER B 1 72 ? 9.719 -36.875 19.984 1 25.5 72 SER B O 1
ATOM 4603 N N . ALA B 1 73 ? 10.602 -38.906 19.578 1 28.39 73 ALA B N 1
ATOM 4604 C CA . ALA B 1 73 ? 10.656 -39.5 18.234 1 28.39 73 ALA B CA 1
ATOM 4605 C C . ALA B 1 73 ? 9.344 -39.312 17.5 1 28.39 73 ALA B C 1
ATOM 4607 O O . ALA B 1 73 ? 9.242 -39.625 16.312 1 28.39 73 ALA B O 1
ATOM 4608 N N . HIS B 1 74 ? 8.164 -39.344 18.141 1 28.03 74 HIS B N 1
ATOM 4609 C CA . HIS B 1 74 ? 7.082 -39.906 17.344 1 28.03 74 HIS B CA 1
ATOM 4610 C C . HIS B 1 74 ? 6.656 -38.938 16.25 1 28.03 74 HIS B C 1
ATOM 4612 O O . HIS B 1 74 ? 6.363 -39.344 15.125 1 28.03 74 HIS B O 1
ATOM 4618 N N . ASN B 1 75 ? 5.953 -37.656 16.547 1 30.39 75 ASN B N 1
ATOM 4619 C CA . ASN B 1 75 ? 4.98 -37.344 15.5 1 30.39 75 ASN B CA 1
ATOM 4620 C C . ASN B 1 75 ? 5.633 -36.656 14.312 1 30.39 75 ASN B C 1
ATOM 4622 O O . ASN B 1 75 ? 6.203 -35.562 14.453 1 30.39 75 ASN B O 1
ATOM 4626 N N . THR B 1 76 ? 6.234 -37.125 13.203 1 32.72 76 THR B N 1
ATOM 4627 C CA . THR B 1 76 ? 6.777 -37.031 11.852 1 32.72 76 THR B CA 1
ATOM 4628 C C . THR B 1 76 ? 6.203 -35.812 11.141 1 32.72 76 THR B C 1
ATOM 4630 O O . THR B 1 76 ? 6.578 -35.5 10 1 32.72 76 THR B O 1
ATOM 4633 N N . SER B 1 77 ? 5.012 -35.219 11.414 1 37.56 77 SER B N 1
ATOM 4634 C CA . SER B 1 77 ? 4.305 -34.25 10.555 1 37.56 77 SER B CA 1
ATOM 4635 C C . SER B 1 77 ? 4.918 -32.875 10.648 1 37.56 77 SER B C 1
ATOM 4637 O O . SER B 1 77 ? 4.27 -31.875 10.312 1 37.56 77 SER B O 1
ATOM 4639 N N . LYS B 1 78 ? 6.234 -32.531 10.758 1 39 78 LYS B N 1
ATOM 4640 C CA . LYS B 1 78 ? 6.887 -31.359 11.328 1 39 78 LYS B CA 1
ATOM 4641 C C . LYS B 1 78 ? 7.07 -30.266 10.266 1 39 78 LYS B C 1
ATOM 4643 O O . LYS B 1 78 ? 6.945 -29.078 10.562 1 39 78 LYS B O 1
ATOM 4648 N N . SER B 1 79 ? 7.629 -30.625 9.094 1 43.69 79 SER B N 1
ATOM 4649 C CA . SER B 1 79 ? 8.203 -29.609 8.219 1 43.69 79 SER B CA 1
ATOM 4650 C C . SER B 1 79 ? 7.121 -28.688 7.656 1 43.69 79 SER B C 1
ATOM 4652 O O . SER B 1 79 ? 7.273 -27.469 7.652 1 43.69 79 SER B O 1
ATOM 4654 N N . SER B 1 80 ? 5.992 -29.281 6.977 1 50.94 80 SER B N 1
ATOM 4655 C CA . SER B 1 80 ? 4.859 -28.516 6.473 1 50.94 80 SER B CA 1
ATOM 4656 C C . SER B 1 80 ? 4.281 -27.609 7.555 1 50.94 80 SER B C 1
ATOM 4658 O O . SER B 1 80 ? 3.797 -26.516 7.262 1 50.94 80 SER B O 1
ATOM 4660 N N . ASN B 1 81 ? 4.898 -27.781 8.695 1 64.88 81 ASN B N 1
ATOM 4661 C CA . ASN B 1 81 ? 4.395 -27.125 9.891 1 64.88 81 ASN B CA 1
ATOM 4662 C C . ASN B 1 81 ? 5.121 -25.797 10.156 1 64.88 81 ASN B C 1
ATOM 4664 O O . ASN B 1 81 ? 4.516 -24.828 10.609 1 64.88 81 ASN B O 1
ATOM 4668 N N . THR B 1 82 ? 6.395 -25.891 9.445 1 72.81 82 THR B N 1
ATOM 4669 C CA . THR B 1 82 ? 7.156 -24.688 9.75 1 72.81 82 THR B CA 1
ATOM 4670 C C . THR B 1 82 ? 6.676 -23.516 8.906 1 72.81 82 THR B C 1
ATOM 4672 O O . THR B 1 82 ? 6.492 -22.406 9.422 1 72.81 82 THR B O 1
ATOM 4675 N N . HIS B 1 83 ? 6.484 -23.844 7.668 1 81.12 83 HIS B N 1
ATOM 4676 C CA . HIS B 1 83 ? 6.055 -22.75 6.812 1 81.12 83 HIS B CA 1
ATOM 4677 C C . HIS B 1 83 ? 4.625 -22.312 7.141 1 81.12 83 HIS B C 1
ATOM 4679 O O . HIS B 1 83 ? 4.289 -21.141 7.051 1 81.12 83 HIS B O 1
ATOM 4685 N N . PHE B 1 84 ? 3.947 -23.297 7.512 1 79.69 84 PHE B N 1
ATOM 4686 C CA . PHE B 1 84 ? 2.592 -22.984 7.953 1 79.69 84 PHE B CA 1
ATOM 4687 C C . PHE B 1 84 ? 2.613 -22.047 9.156 1 79.69 84 PHE B C 1
ATOM 4689 O O . PHE B 1 84 ? 1.855 -21.078 9.211 1 79.69 84 PHE B O 1
ATOM 4696 N N . GLN B 1 85 ? 3.447 -22.328 10.008 1 77.5 85 GLN B N 1
ATOM 4697 C CA . GLN B 1 85 ? 3.59 -21.469 11.188 1 77.5 85 GLN B CA 1
ATOM 4698 C C . GLN B 1 85 ? 4.07 -20.078 10.797 1 77.5 85 GLN B C 1
ATOM 4700 O O . GLN B 1 85 ? 3.617 -19.078 11.367 1 77.5 85 GLN B O 1
ATOM 4705 N N . TYR B 1 86 ? 4.945 -20.125 9.867 1 82.38 86 TYR B N 1
ATOM 4706 C CA . TYR B 1 86 ? 5.461 -18.859 9.359 1 82.38 86 TYR B CA 1
ATOM 4707 C C . TYR B 1 86 ? 4.344 -18.016 8.758 1 82.38 86 TYR B C 1
ATOM 4709 O O . TYR B 1 86 ? 4.184 -16.844 9.109 1 82.38 86 TYR B O 1
ATOM 4717 N N . ALA B 1 87 ? 3.531 -18.609 7.969 1 84.56 87 ALA B N 1
ATOM 4718 C CA . ALA B 1 87 ? 2.416 -17.922 7.32 1 84.56 87 ALA B CA 1
ATOM 4719 C C . ALA B 1 87 ? 1.374 -17.484 8.344 1 84.56 87 ALA B C 1
ATOM 4721 O O . ALA B 1 87 ? 0.816 -16.391 8.242 1 84.56 87 ALA B O 1
ATOM 4722 N N . SER B 1 88 ? 1.163 -18.266 9.281 1 80.62 88 SER B N 1
ATOM 4723 C CA . SER B 1 88 ? 0.205 -17.953 10.336 1 80.62 88 SER B CA 1
ATOM 4724 C C . SER B 1 88 ? 0.67 -16.766 11.172 1 80.62 88 SER B C 1
ATOM 4726 O O . SER B 1 88 ? -0.135 -15.922 11.555 1 80.62 88 SER B O 1
ATOM 4728 N N . THR B 1 89 ? 1.929 -16.75 11.422 1 78.56 89 THR B N 1
ATOM 4729 C CA . THR B 1 89 ? 2.498 -15.633 12.164 1 78.56 89 THR B CA 1
ATOM 4730 C C . THR B 1 89 ? 2.354 -14.336 11.367 1 78.56 89 THR B C 1
ATOM 4732 O O . THR B 1 89 ? 1.987 -13.297 11.93 1 78.56 89 THR B O 1
ATOM 4735 N N . ALA B 1 90 ? 2.66 -14.453 10.141 1 82.56 90 ALA B N 1
ATOM 4736 C CA . ALA B 1 90 ? 2.504 -13.281 9.281 1 82.56 90 ALA B CA 1
ATOM 4737 C C . ALA B 1 90 ? 1.069 -12.766 9.312 1 82.56 90 ALA B C 1
ATOM 4739 O O . ALA B 1 90 ? 0.841 -11.555 9.367 1 82.56 90 ALA B O 1
ATOM 4740 N N . TYR B 1 91 ? 0.189 -13.648 9.336 1 82.5 91 TYR B N 1
ATOM 4741 C CA . TYR B 1 91 ? -1.218 -13.273 9.414 1 82.5 91 TYR B CA 1
ATOM 4742 C C . TYR B 1 91 ? -1.53 -12.617 10.758 1 82.5 91 TYR B C 1
ATOM 4744 O O . TYR B 1 91 ? -2.254 -11.625 10.82 1 82.5 91 TYR B O 1
ATOM 4752 N N . GLY B 1 92 ? -1.031 -13.109 11.742 1 76.25 92 GLY B N 1
ATOM 4753 C CA . GLY B 1 92 ? -1.215 -12.531 13.062 1 76.25 92 GLY B CA 1
ATOM 4754 C C . GLY B 1 92 ? -0.725 -11.102 13.156 1 76.25 92 GLY B C 1
ATOM 4755 O O . GLY B 1 92 ? -1.393 -10.242 13.742 1 76.25 92 GLY B O 1
ATOM 4756 N N . VAL B 1 93 ? 0.377 -10.859 12.594 1 80.62 93 VAL B N 1
ATOM 4757 C CA . VAL B 1 93 ? 0.954 -9.523 12.609 1 80.62 93 VAL B CA 1
ATOM 4758 C C . VAL B 1 93 ? 0.066 -8.562 11.82 1 80.62 93 VAL B C 1
ATOM 4760 O O . VAL B 1 93 ? -0.117 -7.41 12.203 1 80.62 93 VAL B O 1
ATOM 4763 N N . ARG B 1 94 ? -0.463 -9.062 10.773 1 82.06 94 ARG B N 1
ATOM 4764 C CA . ARG B 1 94 ? -1.383 -8.25 9.977 1 82.06 94 ARG B CA 1
ATOM 4765 C C . ARG B 1 94 ? -2.619 -7.875 10.789 1 82.06 94 ARG B C 1
ATOM 4767 O O . ARG B 1 94 ? -3.092 -6.738 10.711 1 82.06 94 ARG B O 1
ATOM 4774 N N . LEU B 1 95 ? -3.115 -8.812 11.523 1 79.81 95 LEU B N 1
ATOM 4775 C CA . LEU B 1 95 ? -4.285 -8.547 12.359 1 79.81 95 LEU B CA 1
ATOM 4776 C C . LEU B 1 95 ? -3.959 -7.527 13.445 1 79.81 95 LEU B C 1
ATOM 4778 O O . LEU B 1 95 ? -4.785 -6.668 13.766 1 79.81 95 LEU B O 1
ATOM 4782 N N . LEU B 1 96 ? -2.777 -7.613 13.891 1 79.94 96 LEU B N 1
ATOM 4783 C CA . LEU B 1 96 ? -2.338 -6.652 14.898 1 79.94 96 LEU B CA 1
ATOM 4784 C C . LEU B 1 96 ? -2.268 -5.246 14.305 1 79.94 96 LEU B C 1
ATOM 4786 O O . LEU B 1 96 ? -2.666 -4.277 14.961 1 79.94 96 LEU B O 1
ATOM 4790 N N . SER B 1 97 ? -1.737 -5.18 13.172 1 82.69 97 SER B N 1
ATOM 4791 C CA . SER B 1 97 ? -1.669 -3.895 12.492 1 82.69 97 SER B CA 1
ATOM 4792 C C . SER B 1 97 ? -3.059 -3.301 12.289 1 82.69 97 SER B C 1
ATOM 4794 O O . SER B 1 97 ? -3.256 -2.096 12.461 1 82.69 97 SER B O 1
ATOM 4796 N N . ARG B 1 98 ? -3.943 -4.137 11.984 1 81.94 98 ARG B N 1
ATOM 4797 C CA . ARG B 1 98 ? -5.332 -3.715 11.82 1 81.94 98 ARG B CA 1
ATOM 4798 C C . ARG B 1 98 ? -5.906 -3.188 13.125 1 81.94 98 ARG B C 1
ATOM 4800 O O . ARG B 1 98 ? -6.566 -2.146 13.148 1 81.94 98 ARG B O 1
ATOM 4807 N N . ASP B 1 99 ? -5.648 -3.859 14.117 1 79.75 99 ASP B N 1
ATOM 4808 C CA . ASP B 1 99 ? -6.148 -3.459 15.43 1 79.75 99 ASP B CA 1
ATOM 4809 C C . ASP B 1 99 ? -5.562 -2.115 15.859 1 79.75 99 ASP B C 1
ATOM 4811 O O . ASP B 1 99 ? -6.266 -1.277 16.422 1 79.75 99 ASP B O 1
ATOM 4815 N N . ILE B 1 100 ? -4.332 -1.946 15.555 1 81.5 100 ILE B N 1
ATOM 4816 C CA . ILE B 1 100 ? -3.662 -0.693 15.891 1 81.5 100 ILE B CA 1
ATOM 4817 C C . ILE B 1 100 ? -4.328 0.462 15.148 1 81.5 100 ILE B C 1
ATOM 4819 O O . ILE B 1 100 ? -4.609 1.508 15.734 1 81.5 100 ILE B O 1
ATOM 4823 N N . SER B 1 101 ? -4.602 0.198 13.938 1 80.56 101 SER B N 1
ATOM 4824 C CA . SER B 1 101 ? -5.176 1.254 13.109 1 80.56 101 SER B CA 1
ATOM 4825 C C . SER B 1 101 ? -6.586 1.616 13.578 1 80.56 101 SER B C 1
ATOM 4827 O O . SER B 1 101 ? -7.055 2.729 13.336 1 80.56 101 SER B O 1
ATOM 4829 N N . ASN B 1 102 ? -7.242 0.729 14.328 1 81.12 102 ASN B N 1
ATOM 4830 C CA . ASN B 1 102 ? -8.625 0.955 14.727 1 81.12 102 ASN B CA 1
ATOM 4831 C C . ASN B 1 102 ? -8.734 1.348 16.203 1 81.12 102 ASN B C 1
ATOM 4833 O O . ASN B 1 102 ? -9.828 1.624 16.703 1 81.12 102 ASN B O 1
ATOM 4837 N N . THR B 1 103 ? -7.688 1.497 16.844 1 82 103 THR B N 1
ATOM 4838 C CA . THR B 1 103 ? -7.672 1.775 18.281 1 82 103 THR B CA 1
ATOM 4839 C C . THR B 1 103 ? -7.957 3.25 18.547 1 82 103 THR B C 1
ATOM 4841 O O . THR B 1 103 ? -7.449 4.125 17.844 1 82 103 THR B O 1
ATOM 4844 N N . LYS B 1 104 ? -8.797 3.467 19.531 1 86.75 104 LYS B N 1
ATOM 4845 C CA . LYS B 1 104 ? -9.047 4.816 20.031 1 86.75 104 LYS B CA 1
ATOM 4846 C C . LYS B 1 104 ? -8.219 5.105 21.266 1 86.75 104 LYS B C 1
ATOM 4848 O O . LYS B 1 104 ? -8.039 4.227 22.125 1 86.75 104 LYS B O 1
ATOM 4853 N N . VAL B 1 105 ? -7.738 6.336 21.359 1 84.25 105 VAL B N 1
ATOM 4854 C CA . VAL B 1 105 ? -6.852 6.688 22.469 1 84.25 105 VAL B CA 1
ATOM 4855 C C . VAL B 1 105 ? -7.402 7.91 23.203 1 84.25 105 VAL B C 1
ATOM 4857 O O . VAL B 1 105 ? -8.016 8.781 22.594 1 84.25 105 VAL B O 1
ATOM 4860 N N . GLU B 1 106 ? -7.164 7.852 24.438 1 83.88 106 GLU B N 1
ATOM 4861 C CA . GLU B 1 106 ? -7.473 9.039 25.219 1 83.88 106 GLU B CA 1
ATOM 4862 C C . GLU B 1 106 ? -6.297 10.016 25.234 1 83.88 106 GLU B C 1
ATOM 4864 O O . GLU B 1 106 ? -5.164 9.625 25.516 1 83.88 106 GLU B O 1
ATOM 4869 N N . LEU B 1 107 ? -6.383 11.352 24.922 1 84.38 107 LEU B N 1
ATOM 4870 C CA . LEU B 1 107 ? -5.297 12.312 24.766 1 84.38 107 LEU B CA 1
ATOM 4871 C C . LEU B 1 107 ? -5.02 13.023 26.078 1 84.38 107 LEU B C 1
ATOM 4873 O O . LEU B 1 107 ? -3.908 13.508 26.312 1 84.38 107 LEU B O 1
ATOM 4877 N N . ASP B 1 108 ? -5.59 12.875 27.125 1 86.31 108 ASP B N 1
ATOM 4878 C CA . ASP B 1 108 ? -5.383 13.641 28.344 1 86.31 108 ASP B CA 1
ATOM 4879 C C . ASP B 1 108 ? -4.531 14.883 28.078 1 86.31 108 ASP B C 1
ATOM 4881 O O . ASP B 1 108 ? -3.336 14.898 28.359 1 86.31 108 ASP B O 1
ATOM 4885 N N . VAL B 1 109 ? -5.043 16 27.734 1 93.44 109 VAL B N 1
ATOM 4886 C CA . VAL B 1 109 ? -4.359 17.172 27.203 1 93.44 109 VAL B CA 1
ATOM 4887 C C . VAL B 1 109 ? -4.066 18.172 28.328 1 93.44 109 VAL B C 1
ATOM 4889 O O . VAL B 1 109 ? -4.984 18.641 29 1 93.44 109 VAL B O 1
ATOM 4892 N N . GLN B 1 110 ? -2.797 18.438 28.578 1 93.44 110 GLN B N 1
ATOM 4893 C CA . GLN B 1 110 ? -2.352 19.453 29.516 1 93.44 110 GLN B CA 1
ATOM 4894 C C . GLN B 1 110 ? -1.665 20.609 28.797 1 93.44 110 GLN B C 1
ATOM 4896 O O . GLN B 1 110 ? -1.915 21.781 29.094 1 93.44 110 GLN B O 1
ATOM 4901 N N . ASN B 1 111 ? -0.75 20.281 27.906 1 96.19 111 ASN B N 1
ATOM 4902 C CA . ASN B 1 111 ? -0.055 21.266 27.078 1 96.19 111 ASN B CA 1
ATOM 4903 C C . ASN B 1 111 ? -0.548 21.234 25.641 1 96.19 111 ASN B C 1
ATOM 4905 O O . ASN B 1 111 ? -0.27 20.297 24.906 1 96.19 111 ASN B O 1
ATOM 4909 N N . LEU B 1 112 ? -1.254 22.266 25.281 1 97.62 112 LEU B N 1
ATOM 4910 C CA . LEU B 1 112 ? -1.87 22.359 23.953 1 97.62 112 LEU B CA 1
ATOM 4911 C C . LEU B 1 112 ? -1.198 23.438 23.125 1 97.62 112 LEU B C 1
ATOM 4913 O O . LEU B 1 112 ? -1.061 24.578 23.562 1 97.62 112 LEU B O 1
ATOM 4917 N N . MET B 1 113 ? -0.752 23.047 21.938 1 98.31 113 MET B N 1
ATOM 4918 C CA . MET B 1 113 ? -0.078 23.969 21.031 1 98.31 113 MET B CA 1
ATOM 4919 C C . MET B 1 113 ? -1.013 24.422 19.922 1 98.31 113 MET B C 1
ATOM 4921 O O . MET B 1 113 ? -1.727 23.594 19.328 1 98.31 113 MET B O 1
ATOM 4925 N N . ILE B 1 114 ? -1.023 25.703 19.656 1 98.12 114 ILE B N 1
ATOM 4926 C CA . ILE B 1 114 ? -1.778 26.234 18.516 1 98.12 114 ILE B CA 1
ATOM 4927 C C . ILE B 1 114 ? -0.816 26.797 17.469 1 98.12 114 ILE B C 1
ATOM 4929 O O . ILE B 1 114 ? 0.058 27.609 17.797 1 98.12 114 ILE B O 1
ATOM 4933 N N . VAL B 1 115 ? -0.969 26.297 16.25 1 97.88 115 VAL B N 1
ATOM 4934 C CA . VAL B 1 115 ? -0.107 26.734 15.156 1 97.88 115 VAL B CA 1
ATOM 4935 C C . VAL B 1 115 ? -0.953 27.375 14.055 1 97.88 115 VAL B C 1
ATOM 4937 O O . VAL B 1 115 ? -1.941 26.781 13.609 1 97.88 115 VAL B O 1
ATOM 4940 N N . THR B 1 116 ? -0.635 28.547 13.625 1 94.75 116 THR B N 1
ATOM 4941 C CA . THR B 1 116 ? -1.265 29.234 12.508 1 94.75 116 THR B CA 1
ATOM 4942 C C . THR B 1 116 ? -0.253 30.109 11.766 1 94.75 116 THR B C 1
ATOM 4944 O O . THR B 1 116 ? 0.792 30.453 12.32 1 94.75 116 THR B O 1
ATOM 4947 N N . LYS B 1 117 ? -0.493 30.281 10.516 1 87.81 117 LYS B N 1
ATOM 4948 C CA . LYS B 1 117 ? 0.303 31.234 9.75 1 87.81 117 LYS B CA 1
ATOM 4949 C C . LYS B 1 117 ? -0.339 32.625 9.75 1 87.81 117 LYS B C 1
ATOM 4951 O O . LYS B 1 117 ? -1.382 32.812 9.125 1 87.81 117 LYS B O 1
ATOM 4956 N N . LEU B 1 118 ? 0.29 33.562 10.398 1 84.5 118 LEU B N 1
ATOM 4957 C CA . LEU B 1 118 ? -0.297 34.844 10.672 1 84.5 118 LEU B CA 1
ATOM 4958 C C . LEU B 1 118 ? -0.143 35.781 9.477 1 84.5 118 LEU B C 1
ATOM 4960 O O . LEU B 1 118 ? 0.352 36.906 9.617 1 84.5 118 LEU B O 1
ATOM 4964 N N . ASN B 1 119 ? -0.609 35.219 8.383 1 83.25 119 ASN B N 1
ATOM 4965 C CA . ASN B 1 119 ? -0.541 36.031 7.16 1 83.25 119 ASN B CA 1
ATOM 4966 C C . ASN B 1 119 ? -1.776 36.906 7 1 83.25 119 ASN B C 1
ATOM 4968 O O . ASN B 1 119 ? -1.769 37.875 6.215 1 83.25 119 ASN B O 1
ATOM 4972 N N . ASP B 1 120 ? -2.838 36.625 7.734 1 83.81 120 ASP B N 1
ATOM 4973 C CA . ASP B 1 120 ? -4.105 37.344 7.707 1 83.81 120 ASP B CA 1
ATOM 4974 C C . ASP B 1 120 ? -4.492 37.844 9.102 1 83.81 120 ASP B C 1
ATOM 4976 O O . ASP B 1 120 ? -4.336 37.125 10.086 1 83.81 120 ASP B O 1
ATOM 4980 N N . ILE B 1 121 ? -4.969 39.031 9.117 1 88 121 ILE B N 1
ATOM 4981 C CA . ILE B 1 121 ? -5.316 39.688 10.375 1 88 121 ILE B CA 1
ATOM 4982 C C . ILE B 1 121 ? -6.402 38.875 11.094 1 88 121 ILE B C 1
ATOM 4984 O O . ILE B 1 121 ? -6.438 38.844 12.328 1 88 121 ILE B O 1
ATOM 4988 N N . SER B 1 122 ? -7.25 38.25 10.328 1 89.38 122 SER B N 1
ATOM 4989 C CA . SER B 1 122 ? -8.344 37.5 10.914 1 89.38 122 SER B CA 1
ATOM 4990 C C . SER B 1 122 ? -7.828 36.375 11.805 1 89.38 122 SER B C 1
ATOM 4992 O O . SER B 1 122 ? -8.492 35.969 12.758 1 89.38 122 SER B O 1
ATOM 4994 N N . LEU B 1 123 ? -6.676 35.906 11.523 1 90.88 123 LEU B N 1
ATOM 4995 C CA . LEU B 1 123 ? -6.129 34.75 12.234 1 90.88 123 LEU B CA 1
ATOM 4996 C C . LEU B 1 123 ? -5.754 35.125 13.664 1 90.88 123 LEU B C 1
ATOM 4998 O O . LEU B 1 123 ? -5.785 34.281 14.562 1 90.88 123 LEU B O 1
ATOM 5002 N N . TYR B 1 124 ? -5.453 36.406 13.922 1 91.06 124 TYR B N 1
ATOM 5003 C CA . TYR B 1 124 ? -5.199 36.844 15.281 1 91.06 124 TYR B CA 1
ATOM 5004 C C . TYR B 1 124 ? -6.453 36.75 16.141 1 91.06 124 TYR B C 1
ATOM 5006 O O . TYR B 1 124 ? -6.398 36.25 17.266 1 91.06 124 TYR B O 1
ATOM 5014 N N . PHE B 1 125 ? -7.488 37.125 15.492 1 90.88 125 PHE B N 1
ATOM 5015 C CA . PHE B 1 125 ? -8.75 37.156 16.234 1 90.88 125 PHE B CA 1
ATOM 5016 C C . PHE B 1 125 ? -9.312 35.75 16.391 1 90.88 125 PHE B C 1
ATOM 5018 O O . PHE B 1 125 ? -9.898 35.438 17.422 1 90.88 125 PHE B O 1
ATOM 5025 N N . LEU B 1 126 ? -9.18 34.969 15.336 1 92.81 126 LEU B N 1
ATOM 5026 C CA . LEU B 1 126 ? -9.648 33.594 15.422 1 92.81 126 LEU B CA 1
ATOM 5027 C C . LEU B 1 126 ? -8.867 32.812 16.469 1 92.81 126 LEU B C 1
ATOM 5029 O O . LEU B 1 126 ? -9.445 32.031 17.234 1 92.81 126 LEU B O 1
ATOM 5033 N N . THR B 1 127 ? -7.582 33.031 16.5 1 95 127 THR B N 1
ATOM 5034 C CA . THR B 1 127 ? -6.75 32.406 17.531 1 95 127 THR B CA 1
ATOM 5035 C C . THR B 1 127 ? -7.16 32.875 18.922 1 95 127 THR B C 1
ATOM 5037 O O . THR B 1 127 ? -7.227 32.062 19.859 1 95 127 THR B O 1
ATOM 5040 N N . ARG B 1 128 ? -7.426 34.125 19.016 1 92.38 128 ARG B N 1
ATOM 5041 C CA . ARG B 1 128 ? -7.863 34.688 20.281 1 92.38 128 ARG B CA 1
ATOM 5042 C C . ARG B 1 128 ? -9.148 34.031 20.766 1 92.38 128 ARG B C 1
ATOM 5044 O O . ARG B 1 128 ? -9.258 33.656 21.938 1 92.38 128 ARG B O 1
ATOM 5051 N N . GLU B 1 129 ? -10.062 33.906 19.859 1 92.5 129 GLU B N 1
ATOM 5052 C CA . GLU B 1 129 ? -11.344 33.312 20.188 1 92.5 129 GLU B CA 1
ATOM 5053 C C . GLU B 1 129 ? -11.172 31.875 20.672 1 92.5 129 GLU B C 1
ATOM 5055 O O . GLU B 1 129 ? -11.797 31.453 21.641 1 92.5 129 GLU B O 1
ATOM 5060 N N . LEU B 1 130 ? -10.359 31.156 19.953 1 95.44 130 LEU B N 1
ATOM 5061 C CA . LEU B 1 130 ? -10.086 29.766 20.312 1 95.44 130 LEU B CA 1
ATOM 5062 C C . LEU B 1 130 ? -9.438 29.656 21.688 1 95.44 130 LEU B C 1
ATOM 5064 O O . LEU B 1 130 ? -9.852 28.844 22.516 1 95.44 130 LEU B O 1
ATOM 5068 N N . VAL B 1 131 ? -8.453 30.484 21.953 1 94.19 131 VAL B N 1
ATOM 5069 C CA . VAL B 1 131 ? -7.719 30.453 23.203 1 94.19 131 VAL B CA 1
ATOM 5070 C C . VAL B 1 131 ? -8.656 30.828 24.359 1 94.19 131 VAL B C 1
ATOM 5072 O O . VAL B 1 131 ? -8.656 30.172 25.406 1 94.19 131 VAL B O 1
ATOM 5075 N N . GLU B 1 132 ? -9.422 31.859 24.125 1 91.75 132 GLU B N 1
ATOM 5076 C CA . GLU B 1 132 ? -10.375 32.281 25.156 1 91.75 132 GLU B CA 1
ATOM 5077 C C . GLU B 1 132 ? -11.312 31.141 25.531 1 91.75 132 GLU B C 1
ATOM 5079 O O . GLU B 1 132 ? -11.539 30.891 26.719 1 91.75 132 GLU B O 1
ATOM 5084 N N . TRP B 1 133 ? -11.82 30.531 24.547 1 93.5 133 TRP B N 1
ATOM 5085 C CA . TRP B 1 133 ? -12.758 29.438 24.781 1 93.5 133 TRP B CA 1
ATOM 5086 C C . TRP B 1 133 ? -12.086 28.297 25.547 1 93.5 133 TRP B C 1
ATOM 5088 O O . TRP B 1 133 ? -12.672 27.734 26.469 1 93.5 133 TRP B O 1
ATOM 5098 N N . LEU B 1 134 ? -10.906 27.922 25.156 1 94.12 134 LEU B N 1
ATOM 5099 C CA . LEU B 1 134 ? -10.164 26.844 25.797 1 94.12 134 LEU B CA 1
ATOM 5100 C C . LEU B 1 134 ? -9.891 27.172 27.266 1 94.12 134 LEU B C 1
ATOM 5102 O O . LEU B 1 134 ? -10.023 26.312 28.125 1 94.12 134 LEU B O 1
ATOM 5106 N N . LEU B 1 135 ? -9.523 28.438 27.547 1 91.31 135 LEU B N 1
ATOM 5107 C CA . LEU B 1 135 ? -9.188 28.859 28.906 1 91.31 135 LEU B CA 1
ATOM 5108 C C . LEU B 1 135 ? -10.406 28.781 29.828 1 91.31 135 LEU B C 1
ATOM 5110 O O . LEU B 1 135 ? -10.289 28.453 31 1 91.31 135 LEU B O 1
ATOM 5114 N N . VAL B 1 136 ? -11.5 29.031 29.234 1 90.19 136 VAL B N 1
ATOM 5115 C CA . VAL B 1 136 ? -12.734 29.062 30.016 1 90.19 136 VAL B CA 1
ATOM 5116 C C . VAL B 1 136 ? -13.25 27.656 30.234 1 90.19 136 VAL B C 1
ATOM 5118 O O . VAL B 1 136 ? -13.664 27.297 31.344 1 90.19 136 VAL B O 1
ATOM 5121 N N . HIS B 1 137 ? -13.188 26.797 29.328 1 91.5 137 HIS B N 1
ATOM 5122 C CA . HIS B 1 137 ? -13.906 25.531 29.375 1 91.5 137 HIS B CA 1
ATOM 5123 C C . HIS B 1 137 ? -12.992 24.391 29.797 1 91.5 137 HIS B C 1
ATOM 5125 O O . HIS B 1 137 ? -13.461 23.328 30.219 1 91.5 137 HIS B O 1
ATOM 5131 N N . PHE B 1 138 ? -11.719 24.609 29.641 1 91.94 138 PHE B N 1
ATOM 5132 C CA . PHE B 1 138 ? -10.766 23.578 30.031 1 91.94 138 PHE B CA 1
ATOM 5133 C C . PHE B 1 138 ? -9.656 24.172 30.891 1 91.94 138 PHE B C 1
ATOM 5135 O O . PHE B 1 138 ? -8.523 24.328 30.438 1 91.94 138 PHE B O 1
ATOM 5142 N N . PRO B 1 139 ? -9.875 24.344 32.188 1 88.44 139 PRO B N 1
ATOM 5143 C CA . PRO B 1 139 ? -8.953 25.047 33.062 1 88.44 139 PRO B CA 1
ATOM 5144 C C . PRO B 1 139 ? -7.648 24.281 33.281 1 88.44 139 PRO B C 1
ATOM 5146 O O . PRO B 1 139 ? -6.652 24.859 33.75 1 88.44 139 PRO B O 1
ATOM 5149 N N . GLN B 1 140 ? -7.625 23.062 33 1 88 140 GLN B N 1
ATOM 5150 C CA . GLN B 1 140 ? -6.426 22.25 33.219 1 88 140 GLN B CA 1
ATOM 5151 C C . GLN B 1 140 ? -5.438 22.406 32.062 1 88 140 GLN B C 1
ATOM 5153 O O . GLN B 1 140 ? -4.285 21.984 32.156 1 88 140 GLN B O 1
ATOM 5158 N N . VAL B 1 141 ? -5.852 23 30.969 1 92.75 141 VAL B N 1
ATOM 5159 C CA . VAL B 1 141 ? -5.051 23.031 29.75 1 92.75 141 VAL B CA 1
ATOM 5160 C C . VAL B 1 141 ? -4.223 24.312 29.719 1 92.75 141 VAL B C 1
ATOM 5162 O O . VAL B 1 141 ? -4.738 25.406 29.984 1 92.75 141 VAL B O 1
ATOM 5165 N N . THR B 1 142 ? -2.912 24.203 29.547 1 94.88 142 THR B N 1
ATOM 5166 C CA . THR B 1 142 ? -2.039 25.312 29.203 1 94.88 142 THR B CA 1
ATOM 5167 C C . THR B 1 142 ? -1.915 25.469 27.688 1 94.88 142 THR B C 1
ATOM 5169 O O . THR B 1 142 ? -1.635 24.5 26.984 1 94.88 142 THR B O 1
ATOM 5172 N N . VAL B 1 143 ? -2.131 26.672 27.203 1 96.12 143 VAL B N 1
ATOM 5173 C CA . VAL B 1 143 ? -2.152 26.906 25.766 1 96.12 143 VAL B CA 1
ATOM 5174 C C . VAL B 1 143 ? -0.854 27.578 25.328 1 96.12 143 VAL B C 1
ATOM 5176 O O . VAL B 1 143 ? -0.452 28.594 25.906 1 96.12 143 VAL B O 1
ATOM 5179 N N . TYR B 1 144 ? -0.183 27 24.391 1 97 144 TYR B N 1
ATOM 5180 C CA . TYR B 1 144 ? 1.028 27.562 23.797 1 97 144 TYR B CA 1
ATOM 5181 C C . TYR B 1 144 ? 0.743 28.156 22.422 1 97 144 TYR B C 1
ATOM 5183 O O . TYR B 1 144 ? 0.279 27.453 21.531 1 97 144 TYR B O 1
ATOM 5191 N N . VAL B 1 145 ? 0.982 29.438 22.25 1 96.06 145 VAL B N 1
ATOM 5192 C CA . VAL B 1 145 ? 0.812 30.109 20.969 1 96.06 145 VAL B CA 1
ATOM 5193 C C . VAL B 1 145 ? 2.166 30.594 20.453 1 96.06 145 VAL B C 1
ATOM 5195 O O . VAL B 1 145 ? 3.162 30.562 21.188 1 96.06 145 VAL B O 1
ATOM 5198 N N . ASP B 1 146 ? 2.201 30.969 19.172 1 95.44 146 ASP B N 1
ATOM 5199 C CA . ASP B 1 146 ? 3.432 31.438 18.547 1 95.44 146 ASP B CA 1
ATOM 5200 C C . ASP B 1 146 ? 4.023 32.625 19.312 1 95.44 146 ASP B C 1
ATOM 5202 O O . ASP B 1 146 ? 3.295 33.5 19.766 1 95.44 146 ASP B O 1
ATOM 5206 N N . LYS B 1 147 ? 5.289 32.656 19.469 1 94.94 147 LYS B N 1
ATOM 5207 C CA . LYS B 1 147 ? 5.992 33.719 20.188 1 94.94 147 LYS B CA 1
ATOM 5208 C C . LYS B 1 147 ? 5.684 35.094 19.578 1 94.94 147 LYS B C 1
ATOM 5210 O O . LYS B 1 147 ? 5.68 36.094 20.297 1 94.94 147 LYS B O 1
ATOM 5215 N N . GLU B 1 148 ? 5.367 35.125 18.391 1 91.62 148 GLU B N 1
ATOM 5216 C CA . GLU B 1 148 ? 5.031 36.375 17.719 1 91.62 148 GLU B CA 1
ATOM 5217 C C . GLU B 1 148 ? 3.785 37 18.312 1 91.62 148 GLU B C 1
ATOM 5219 O O . GLU B 1 148 ? 3.576 38.219 18.188 1 91.62 148 GLU B O 1
ATOM 5224 N N . LEU B 1 149 ? 2.992 36.25 19.031 1 92 149 LEU B N 1
ATOM 5225 C CA . LEU B 1 149 ? 1.728 36.75 19.562 1 92 149 LEU B CA 1
ATOM 5226 C C . LEU B 1 149 ? 1.92 37.344 20.953 1 92 149 LEU B C 1
ATOM 5228 O O . LEU B 1 149 ? 1.008 37.938 21.516 1 92 149 LEU B O 1
ATOM 5232 N N . GLU B 1 150 ? 3.072 37.156 21.5 1 91.25 150 GLU B N 1
ATOM 5233 C CA . GLU B 1 150 ? 3.318 37.562 22.891 1 91.25 150 GLU B CA 1
ATOM 5234 C C . GLU B 1 150 ? 3.035 39.031 23.094 1 91.25 150 GLU B C 1
ATOM 5236 O O . GLU B 1 150 ? 2.4 39.406 24.094 1 91.25 150 GLU B O 1
ATOM 5241 N N . HIS B 1 151 ? 3.451 39.906 22.125 1 90.25 151 HIS B N 1
ATOM 5242 C CA . HIS B 1 151 ? 3.293 41.344 22.297 1 90.25 151 HIS B CA 1
ATOM 5243 C C . HIS B 1 151 ? 2.367 41.906 21.234 1 90.25 151 HIS B C 1
ATOM 5245 O O . HIS B 1 151 ? 2.42 43.125 20.938 1 90.25 151 HIS B O 1
ATOM 5251 N N . ASN B 1 152 ? 1.604 41.031 20.75 1 90.44 152 ASN B N 1
ATOM 5252 C CA . ASN B 1 152 ? 0.702 41.5 19.703 1 90.44 152 ASN B CA 1
ATOM 5253 C C . ASN B 1 152 ? -0.586 42.062 20.281 1 90.44 152 ASN B C 1
ATOM 5255 O O . ASN B 1 152 ? -1.271 41.406 21.062 1 90.44 152 ASN B O 1
ATOM 5259 N N . ASP B 1 153 ? -0.974 43.188 19.844 1 90.44 153 ASP B N 1
ATOM 5260 C CA . ASP B 1 153 ? -2.115 43.906 20.406 1 90.44 153 ASP B CA 1
ATOM 5261 C C . ASP B 1 153 ? -3.432 43.281 19.953 1 90.44 153 ASP B C 1
ATOM 5263 O O . ASP B 1 153 ? -4.445 43.375 20.656 1 90.44 153 ASP B O 1
ATOM 5267 N N . LYS B 1 154 ? -3.396 42.75 18.812 1 88.06 154 LYS B N 1
ATOM 5268 C CA . LYS B 1 154 ? -4.625 42.156 18.297 1 88.06 154 LYS B CA 1
ATOM 5269 C C . LYS B 1 154 ? -4.977 40.875 19.062 1 88.06 154 LYS B C 1
ATOM 5271 O O . LYS B 1 154 ? -6.141 40.625 19.391 1 88.06 154 LYS B O 1
ATOM 5276 N N . PHE B 1 155 ? -4.012 40.094 19.359 1 89.94 155 PHE B N 1
ATOM 5277 C CA . PHE B 1 155 ? -4.207 38.906 20.172 1 89.94 155 PHE B CA 1
ATOM 5278 C C . PHE B 1 155 ? -4.453 39.312 21.625 1 89.94 155 PHE B C 1
ATOM 5280 O O . PHE B 1 155 ? -5.293 38.688 22.297 1 89.94 155 PHE B O 1
ATOM 5287 N N . ALA B 1 156 ? -3.795 40.219 22.172 1 87.25 156 ALA B N 1
ATOM 5288 C CA . ALA B 1 156 ? -3.971 40.844 23.484 1 87.25 156 ALA B CA 1
ATOM 5289 C C . ALA B 1 156 ? -4.016 39.781 24.594 1 87.25 156 ALA B C 1
ATOM 5291 O O . ALA B 1 156 ? -5.004 39.656 25.312 1 87.25 156 ALA B O 1
ATOM 5292 N N . ALA B 1 157 ? -2.891 39.125 24.734 1 87.5 157 ALA B N 1
ATOM 5293 C CA . ALA B 1 157 ? -2.793 38 25.672 1 87.5 157 ALA B CA 1
ATOM 5294 C C . ALA B 1 157 ? -3.148 38.438 27.078 1 87.5 157 ALA B C 1
ATOM 5296 O O . ALA B 1 157 ? -3.797 37.688 27.828 1 87.5 157 ALA B O 1
ATOM 5297 N N . GLN B 1 158 ? -2.77 39.562 27.484 1 83.38 158 GLN B N 1
ATOM 5298 C CA . GLN B 1 158 ? -3.018 40.031 28.844 1 83.38 158 GLN B CA 1
ATOM 5299 C C . GLN B 1 158 ? -4.508 40.25 29.094 1 83.38 158 GLN B C 1
ATOM 5301 O O . GLN B 1 158 ? -5.016 39.875 30.156 1 83.38 158 GLN B O 1
ATOM 5306 N N . GLU B 1 159 ? -5.082 40.844 28.125 1 84.06 159 GLU B N 1
ATOM 5307 C CA . GLU B 1 159 ? -6.523 41.031 28.234 1 84.06 159 GLU B CA 1
ATOM 5308 C C . GLU B 1 159 ? -7.262 39.719 28.297 1 84.06 159 GLU B C 1
ATOM 5310 O O . GLU B 1 159 ? -8.234 39.562 29.031 1 84.06 159 GLU B O 1
ATOM 5315 N N . LEU B 1 160 ? -6.816 38.844 27.516 1 85.81 160 LEU B N 1
ATOM 5316 C CA . LEU B 1 160 ? -7.402 37.5 27.469 1 85.81 160 LEU B CA 1
ATOM 5317 C C . LEU B 1 160 ? -7.289 36.812 28.828 1 85.81 160 LEU B C 1
ATOM 5319 O O . LEU B 1 160 ? -8.227 36.156 29.266 1 85.81 160 LEU B O 1
ATOM 5323 N N . ALA B 1 161 ? -6.18 36.875 29.391 1 81.75 161 ALA B N 1
ATOM 5324 C CA . ALA B 1 161 ? -5.945 36.25 30.688 1 81.75 161 ALA B CA 1
ATOM 5325 C C . ALA B 1 161 ? -6.84 36.844 31.766 1 81.75 161 ALA B C 1
ATOM 5327 O O . ALA B 1 161 ? -7.352 36.125 32.625 1 81.75 161 ALA B O 1
ATOM 5328 N N . LYS B 1 162 ? -7.02 38.062 31.703 1 78.94 162 LYS B N 1
ATOM 5329 C CA . LYS B 1 162 ? -7.863 38.75 32.688 1 78.94 162 LYS B CA 1
ATOM 5330 C C . LYS B 1 162 ? -9.328 38.375 32.5 1 78.94 162 LYS B C 1
ATOM 5332 O O . LYS B 1 162 ? -10.031 38.156 33.5 1 78.94 162 LYS B O 1
ATOM 5337 N N . ASP B 1 163 ? -9.727 38.312 31.344 1 76.88 163 ASP B N 1
ATOM 5338 C CA . ASP B 1 163 ? -11.125 38.062 31.031 1 76.88 163 ASP B CA 1
ATOM 5339 C C . ASP B 1 163 ? -11.516 36.625 31.375 1 76.88 163 ASP B C 1
ATOM 5341 O O . ASP B 1 163 ? -12.672 36.344 31.703 1 76.88 163 ASP B O 1
ATOM 5345 N N . SER B 1 164 ? -10.727 35.75 31.234 1 70.75 164 SER B N 1
ATOM 5346 C CA . SER B 1 164 ? -11.039 34.312 31.438 1 70.75 164 SER B CA 1
ATOM 5347 C C . SER B 1 164 ? -10.836 33.938 32.906 1 70.75 164 SER B C 1
ATOM 5349 O O . SER B 1 164 ? -11.039 32.781 33.25 1 70.75 164 SER B O 1
ATOM 5351 N N . LYS B 1 165 ? -10.805 34.906 33.875 1 65 165 LYS B N 1
ATOM 5352 C CA . LYS B 1 165 ? -10.57 34.656 35.281 1 65 165 LYS B CA 1
ATOM 5353 C C . LYS B 1 165 ? -9.422 33.688 35.5 1 65 165 LYS B C 1
ATOM 5355 O O . LYS B 1 165 ? -9.461 32.844 36.406 1 65 165 LYS B O 1
ATOM 5360 N N . CYS B 1 166 ? -8.797 33.406 34.438 1 61.12 166 CYS B N 1
ATOM 5361 C CA . CYS B 1 166 ? -7.672 32.469 34.469 1 61.12 166 CYS B CA 1
ATOM 5362 C C . CYS B 1 166 ? -6.453 33.156 35.125 1 61.12 166 CYS B C 1
ATOM 5364 O O . CYS B 1 166 ? -6.305 34.375 35.062 1 61.12 166 CYS B O 1
ATOM 5366 N N . ARG B 1 167 ? -6.043 32.688 36.188 1 53.69 167 ARG B N 1
ATOM 5367 C CA . ARG B 1 167 ? -4.766 33.219 36.656 1 53.69 167 ARG B CA 1
ATOM 5368 C C . ARG B 1 167 ? -3.857 33.562 35.5 1 53.69 167 ARG B C 1
ATOM 5370 O O . ARG B 1 167 ? -3.996 33.031 34.406 1 53.69 167 ARG B O 1
ATOM 5377 N N . GLN B 1 168 ? -3.051 34.5 35.312 1 55.88 168 GLN B N 1
ATOM 5378 C CA . GLN B 1 168 ? -2.193 34.906 34.188 1 55.88 168 GLN B CA 1
ATOM 5379 C C . GLN B 1 168 ? -1.621 33.719 33.469 1 55.88 168 GLN B C 1
ATOM 5381 O O . GLN B 1 168 ? -1.443 33.75 32.25 1 55.88 168 GLN B O 1
ATOM 5386 N N . SER B 1 169 ? -1.012 32.656 33.938 1 70.5 169 SER B N 1
ATOM 5387 C CA . SER B 1 169 ? 0.148 31.812 33.625 1 70.5 169 SER B CA 1
ATOM 5388 C C . SER B 1 169 ? -0.228 30.656 32.719 1 70.5 169 SER B C 1
ATOM 5390 O O . SER B 1 169 ? 0.624 29.844 32.344 1 70.5 169 SER B O 1
ATOM 5392 N N . ARG B 1 170 ? -1.479 30.719 31.938 1 89.94 170 ARG B N 1
ATOM 5393 C CA . ARG B 1 170 ? -1.762 29.516 31.172 1 89.94 170 ARG B CA 1
ATOM 5394 C C . ARG B 1 170 ? -1.58 29.766 29.672 1 89.94 170 ARG B C 1
ATOM 5396 O O . ARG B 1 170 ? -1.847 28.875 28.859 1 89.94 170 ARG B O 1
ATOM 5403 N N . ILE B 1 171 ? -1.298 30.969 29.328 1 92.88 171 ILE B N 1
ATOM 5404 C CA . ILE B 1 171 ? -0.882 31.266 27.953 1 92.88 171 ILE B CA 1
ATOM 5405 C C . ILE B 1 171 ? 0.642 31.344 27.891 1 92.88 171 ILE B C 1
ATOM 5407 O O . ILE B 1 171 ? 1.257 32.188 28.547 1 92.88 171 ILE B O 1
ATOM 5411 N N . LYS B 1 172 ? 1.179 30.453 27.203 1 94.5 172 LYS B N 1
ATOM 5412 C CA . LYS B 1 172 ? 2.625 30.406 27.016 1 94.5 172 LYS B CA 1
ATOM 5413 C C . LYS B 1 172 ? 2.986 30.469 25.531 1 94.5 172 LYS B C 1
ATOM 5415 O O . LYS B 1 172 ? 2.104 30.562 24.672 1 94.5 172 LYS B O 1
ATOM 5420 N N . TYR B 1 173 ? 4.285 30.547 25.266 1 95.25 173 TYR B N 1
ATOM 5421 C CA . TYR B 1 173 ? 4.719 30.781 23.891 1 95.25 173 TYR B CA 1
ATOM 5422 C C . TYR B 1 173 ? 5.703 29.719 23.438 1 95.25 173 TYR B C 1
ATOM 5424 O O . TYR B 1 173 ? 6.562 29.281 24.203 1 95.25 173 TYR B O 1
ATOM 5432 N N . TRP B 1 174 ? 5.484 29.266 22.188 1 96.06 174 TRP B N 1
ATOM 5433 C CA . TRP B 1 174 ? 6.414 28.281 21.641 1 96.06 174 TRP B CA 1
ATOM 5434 C C . TRP B 1 174 ? 7.297 28.922 20.562 1 96.06 174 TRP B C 1
ATOM 5436 O O . TRP B 1 174 ? 6.91 29.906 19.938 1 96.06 174 TRP B O 1
ATOM 5446 N N . THR B 1 175 ? 8.547 28.422 20.406 1 96 175 THR B N 1
ATOM 5447 C CA . THR B 1 175 ? 9.492 28.672 19.328 1 96 175 THR B CA 1
ATOM 5448 C C . THR B 1 175 ? 10.023 27.359 18.75 1 96 175 THR B C 1
ATOM 5450 O O . THR B 1 175 ? 9.82 26.297 19.344 1 96 175 THR B O 1
ATOM 5453 N N . LYS B 1 176 ? 10.539 27.453 17.578 1 94.19 176 LYS B N 1
ATOM 5454 C CA . LYS B 1 176 ? 11.133 26.25 17 1 94.19 176 LYS B CA 1
ATOM 5455 C C . LYS B 1 176 ? 12.164 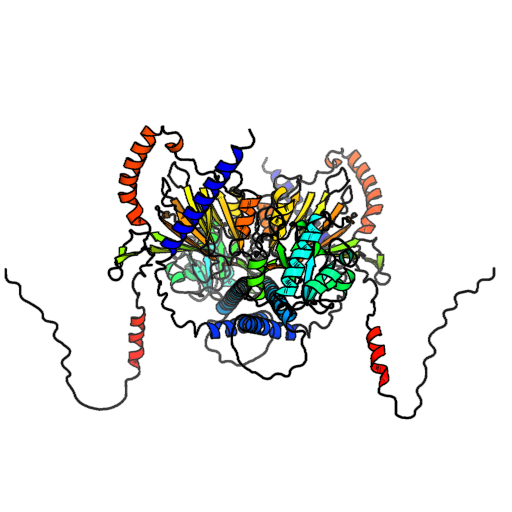25.641 17.938 1 94.19 176 LYS B C 1
ATOM 5457 O O . LYS B 1 176 ? 12.234 24.406 18.062 1 94.19 176 LYS B O 1
ATOM 5462 N N . GLU B 1 177 ? 12.922 26.438 18.609 1 94.38 177 GLU B N 1
ATOM 5463 C CA . GLU B 1 177 ? 13.938 25.984 19.547 1 94.38 177 GLU B CA 1
ATOM 5464 C C . GLU B 1 177 ? 13.305 25.281 20.734 1 94.38 177 GLU B C 1
ATOM 5466 O O . GLU B 1 177 ? 13.82 24.266 21.219 1 94.38 177 GLU B O 1
ATOM 5471 N N . PHE B 1 178 ? 12.25 25.859 21.125 1 95.25 178 PHE B N 1
ATOM 5472 C CA . PHE B 1 178 ? 11.523 25.266 22.234 1 95.25 178 PHE B CA 1
ATOM 5473 C C . PHE B 1 178 ? 11.086 23.844 21.906 1 95.25 178 PHE B C 1
ATOM 5475 O O . PHE B 1 178 ? 11.227 22.938 22.719 1 95.25 178 PHE B O 1
ATOM 5482 N N . ILE B 1 179 ? 10.578 23.656 20.75 1 94.94 179 ILE B N 1
ATOM 5483 C CA . ILE B 1 179 ? 10.078 22.375 20.297 1 94.94 179 ILE B CA 1
ATOM 5484 C C . ILE B 1 179 ? 11.234 21.375 20.188 1 94.94 179 ILE B C 1
ATOM 5486 O O . ILE B 1 179 ? 11.117 20.234 20.625 1 94.94 179 ILE B O 1
ATOM 5490 N N . ASP B 1 180 ? 12.336 21.828 19.688 1 92.62 180 ASP B N 1
ATOM 5491 C CA . ASP B 1 180 ? 13.516 20.984 19.5 1 92.62 180 ASP B CA 1
ATOM 5492 C C . ASP B 1 180 ? 14.062 20.516 20.859 1 92.62 180 ASP B C 1
ATOM 5494 O O . ASP B 1 180 ? 14.586 19.406 20.969 1 92.62 180 ASP B O 1
ATOM 5498 N N . GLU B 1 181 ? 13.922 21.359 21.812 1 93.44 181 GLU B N 1
ATOM 5499 C CA . GLU B 1 181 ? 14.508 21.094 23.125 1 93.44 181 GLU B CA 1
ATOM 5500 C C . GLU B 1 181 ? 13.555 20.281 24 1 93.44 181 GLU B C 1
ATOM 5502 O O . GLU B 1 181 ? 13.969 19.688 25 1 93.44 181 GLU B O 1
ATOM 5507 N N . ASN B 1 182 ? 12.297 20.297 23.609 1 92.31 182 ASN B N 1
ATOM 5508 C CA . ASN B 1 182 ? 11.305 19.641 24.453 1 92.31 182 ASN B CA 1
ATOM 5509 C C . ASN B 1 182 ? 10.523 18.578 23.672 1 92.31 182 ASN B C 1
ATOM 5511 O O . ASN B 1 182 ? 9.352 18.766 23.359 1 92.31 182 ASN B O 1
ATOM 5515 N N . ASP B 1 183 ? 11.133 17.453 23.594 1 88.38 183 ASP B N 1
ATOM 5516 C CA . ASP B 1 183 ? 10.484 16.344 22.891 1 88.38 183 ASP B CA 1
ATOM 5517 C C . ASP B 1 183 ? 9.344 15.766 23.734 1 88.38 183 ASP B C 1
ATOM 5519 O O . ASP B 1 183 ? 9.43 15.719 24.969 1 88.38 183 ASP B O 1
ATOM 5523 N N . VAL B 1 184 ? 8.25 15.422 23.156 1 90.06 184 VAL B N 1
ATOM 5524 C CA . VAL B 1 184 ? 7.094 14.789 23.781 1 90.06 184 VAL B CA 1
ATOM 5525 C C . VAL B 1 184 ? 6.508 15.711 24.844 1 90.06 184 VAL B C 1
ATOM 5527 O O . VAL B 1 184 ? 6.133 15.258 25.922 1 90.06 184 VAL B O 1
ATOM 5530 N N . PHE B 1 185 ? 6.574 17 24.562 1 93.75 185 PHE B N 1
ATOM 5531 C CA . PHE B 1 185 ? 6.098 17.984 25.516 1 93.75 185 PHE B CA 1
ATOM 5532 C C . PHE B 1 185 ? 4.621 18.297 25.297 1 93.75 185 PHE B C 1
ATOM 5534 O O . PHE B 1 185 ? 3.846 18.375 26.25 1 93.75 185 PHE B O 1
ATOM 5541 N N . PHE B 1 186 ? 4.258 18.391 24.094 1 96.44 186 PHE B N 1
ATOM 5542 C CA . PHE B 1 186 ? 2.889 18.766 23.766 1 96.44 186 PHE B CA 1
ATOM 5543 C C . PHE B 1 186 ? 1.986 17.547 23.688 1 96.44 186 PHE B C 1
ATOM 5545 O O . PHE B 1 186 ? 2.4 16.484 23.188 1 96.44 186 PHE B O 1
ATOM 5552 N N . ASP B 1 187 ? 0.76 17.734 24.094 1 95 187 ASP B N 1
ATOM 5553 C CA . ASP B 1 187 ? -0.21 16.641 24.094 1 95 187 ASP B CA 1
ATOM 5554 C C . ASP B 1 187 ? -1.12 16.703 22.875 1 95 187 ASP B C 1
ATOM 5556 O O . ASP B 1 187 ? -1.718 15.703 22.484 1 95 187 ASP B O 1
ATOM 5560 N N . LEU B 1 188 ? -1.248 17.844 22.422 1 96.94 188 LEU B N 1
ATOM 5561 C CA . LEU B 1 188 ? -2.117 18.078 21.281 1 96.94 188 LEU B CA 1
ATOM 5562 C C . LEU B 1 188 ? -1.691 19.344 20.531 1 96.94 188 LEU B C 1
ATOM 5564 O O . LEU B 1 188 ? -1.297 20.328 21.156 1 96.94 188 LEU B O 1
ATOM 5568 N N . VAL B 1 189 ? -1.746 19.25 19.266 1 98.19 189 VAL B N 1
ATOM 5569 C CA . VAL B 1 189 ? -1.504 20.406 18.406 1 98.19 189 VAL B CA 1
ATOM 5570 C C . VAL B 1 189 ? -2.766 20.75 17.625 1 98.19 189 VAL B C 1
ATOM 5572 O O . VAL B 1 189 ? -3.387 19.859 17.031 1 98.19 189 VAL B O 1
ATOM 5575 N N . ILE B 1 190 ? -3.123 22 17.641 1 98.38 190 ILE B N 1
ATOM 5576 C CA . ILE B 1 190 ? -4.223 22.5 16.812 1 98.38 190 ILE B CA 1
ATOM 5577 C C . ILE B 1 190 ? -3.676 23.422 15.734 1 98.38 190 ILE B C 1
ATOM 5579 O O . ILE B 1 190 ? -2.898 24.328 16.016 1 98.38 190 ILE B O 1
ATOM 5583 N N . THR B 1 191 ? -4.074 23.094 14.531 1 98 191 THR B N 1
ATOM 5584 C CA . THR B 1 191 ? -3.686 23.984 13.445 1 98 191 THR B CA 1
ATOM 5585 C C . THR B 1 191 ? -4.887 24.781 12.953 1 98 191 THR B C 1
ATOM 5587 O O . THR B 1 191 ? -6 24.266 12.883 1 98 191 THR B O 1
ATOM 5590 N N . LEU B 1 192 ? -4.672 26.078 12.703 1 96.56 192 LEU B N 1
ATOM 5591 C CA . LEU B 1 192 ? -5.637 26.953 12.047 1 96.56 192 LEU B CA 1
ATOM 5592 C C . LEU B 1 192 ? -5.137 27.391 10.68 1 96.56 192 LEU B C 1
ATOM 5594 O O . LEU B 1 192 ? -4.266 28.266 10.578 1 96.56 192 LEU B O 1
ATOM 5598 N N . GLY B 1 193 ? -5.645 26.828 9.633 1 93.94 193 GLY B N 1
ATOM 5599 C CA . GLY B 1 193 ? -5.199 27.094 8.273 1 93.94 193 GLY B CA 1
ATOM 5600 C C . GLY B 1 193 ? -5.445 25.953 7.316 1 93.94 193 GLY B C 1
ATOM 5601 O O . GLY B 1 193 ? -6.363 25.156 7.52 1 93.94 193 GLY B O 1
ATOM 5602 N N . GLY B 1 194 ? -4.711 25.953 6.227 1 92.88 194 GLY B N 1
ATOM 5603 C CA . GLY B 1 194 ? -4.844 24.906 5.234 1 92.88 194 GLY B CA 1
ATOM 5604 C C . GLY B 1 194 ? -3.834 23.781 5.414 1 92.88 194 GLY B C 1
ATOM 5605 O O . GLY B 1 194 ? -3.17 23.703 6.449 1 92.88 194 GLY B O 1
ATOM 5606 N N . ASP B 1 195 ? -3.754 22.938 4.398 1 93.75 195 ASP B N 1
ATOM 5607 C CA . ASP B 1 195 ? -2.824 21.812 4.414 1 93.75 195 ASP B CA 1
ATOM 5608 C C . ASP B 1 195 ? -1.386 22.281 4.586 1 93.75 195 ASP B C 1
ATOM 5610 O O . ASP B 1 195 ? -0.568 21.609 5.207 1 93.75 195 ASP B O 1
ATOM 5614 N N . GLY B 1 196 ? -1.112 23.438 4.082 1 93.69 196 GLY B N 1
ATOM 5615 C CA . GLY B 1 196 ? 0.216 24.016 4.242 1 93.69 196 GLY B CA 1
ATOM 5616 C C . GLY B 1 196 ? 0.61 24.203 5.691 1 93.69 196 GLY B C 1
ATOM 5617 O O . GLY B 1 196 ? 1.776 24.047 6.055 1 93.69 196 GLY B O 1
ATOM 5618 N N . THR B 1 197 ? -0.308 24.609 6.527 1 95.38 197 THR B N 1
ATOM 5619 C CA . THR B 1 197 ? -0.046 24.797 7.953 1 95.38 197 THR B CA 1
ATOM 5620 C C . THR B 1 197 ? 0.259 23.453 8.617 1 95.38 197 THR B C 1
ATOM 5622 O O . THR B 1 197 ? 1.102 23.375 9.516 1 95.38 197 THR B O 1
ATOM 5625 N N . VAL B 1 198 ? -0.429 22.453 8.164 1 97.19 198 VAL B N 1
ATOM 5626 C CA . VAL B 1 198 ? -0.177 21.109 8.688 1 97.19 198 VAL B CA 1
ATOM 5627 C C . VAL B 1 198 ? 1.228 20.656 8.289 1 97.19 198 VAL B C 1
ATOM 5629 O O . VAL B 1 198 ? 1.962 20.109 9.117 1 97.19 198 VAL B O 1
ATOM 5632 N N . LEU B 1 199 ? 1.586 20.891 7.059 1 96.5 199 LEU B N 1
ATOM 5633 C CA . LEU B 1 199 ? 2.934 20.562 6.609 1 96.5 199 LEU B CA 1
ATOM 5634 C C . LEU B 1 199 ? 3.977 21.328 7.41 1 96.5 199 LEU B C 1
ATOM 5636 O O . LEU B 1 199 ? 5.066 20.812 7.68 1 96.5 199 LEU B O 1
ATOM 5640 N N . PHE B 1 200 ? 3.629 22.562 7.754 1 96.31 200 PHE B N 1
ATOM 5641 C CA . PHE B 1 200 ? 4.52 23.359 8.586 1 96.31 200 PHE B CA 1
ATOM 5642 C C . PHE B 1 200 ? 4.727 22.703 9.945 1 96.31 200 PHE B C 1
ATOM 5644 O O . PHE B 1 200 ? 5.852 22.641 10.445 1 96.31 200 PHE B O 1
ATOM 5651 N N . VAL B 1 201 ? 3.697 22.172 10.547 1 97.5 201 VAL B N 1
ATOM 5652 C CA . VAL B 1 201 ? 3.812 21.453 11.82 1 97.5 201 VAL B CA 1
ATOM 5653 C C . VAL B 1 201 ? 4.754 20.266 11.656 1 97.5 201 VAL B C 1
ATOM 5655 O O . VAL B 1 201 ? 5.59 20 12.531 1 97.5 201 VAL B O 1
ATOM 5658 N N . SER B 1 202 ? 4.574 19.531 10.539 1 97.06 202 SER B N 1
ATOM 5659 C CA . SER B 1 202 ? 5.469 18.422 10.266 1 97.06 202 SER B CA 1
ATOM 5660 C C . SER B 1 202 ? 6.926 18.875 10.227 1 97.06 202 SER B C 1
ATOM 5662 O O . SER B 1 202 ? 7.816 18.156 10.688 1 97.06 202 SER B O 1
ATOM 5664 N N . SER B 1 203 ? 7.172 20.031 9.695 1 95.38 203 SER B N 1
ATOM 5665 C CA . SER B 1 203 ? 8.531 20.562 9.602 1 95.38 203 SER B CA 1
ATOM 5666 C C . SER B 1 203 ? 9.047 21 10.969 1 95.38 203 SER B C 1
ATOM 5668 O O . SER B 1 203 ? 10.258 21 11.211 1 95.38 203 SER B O 1
ATOM 5670 N N . LEU B 1 204 ? 8.195 21.406 11.836 1 95.62 204 LEU B N 1
ATOM 5671 C CA . LEU B 1 204 ? 8.578 21.828 13.18 1 95.62 204 LEU B CA 1
ATOM 5672 C C . LEU B 1 204 ? 8.984 20.641 14.039 1 95.62 204 LEU B C 1
ATOM 5674 O O . LEU B 1 204 ? 9.961 20.719 14.789 1 95.62 204 LEU B O 1
ATOM 5678 N N . PHE B 1 205 ? 8.195 19.578 13.906 1 96.44 205 PHE B N 1
ATOM 5679 C CA . PHE B 1 205 ? 8.438 18.359 14.688 1 96.44 205 PHE B CA 1
ATOM 5680 C C . PHE B 1 205 ? 9.203 17.328 13.859 1 96.44 205 PHE B C 1
ATOM 5682 O O . PHE B 1 205 ? 8.602 16.562 13.109 1 96.44 205 PHE B O 1
ATOM 5689 N N . GLN B 1 206 ? 10.43 17.188 14.062 1 94.25 206 GLN B N 1
ATOM 5690 C CA . GLN B 1 206 ? 11.227 16.281 13.25 1 94.25 206 GLN B CA 1
ATOM 5691 C C . GLN B 1 206 ? 11.547 15 14.016 1 94.25 206 GLN B C 1
ATOM 5693 O O . GLN B 1 206 ? 12.328 14.172 13.547 1 94.25 206 GLN B O 1
ATOM 5698 N N . ARG B 1 207 ? 10.945 14.859 15.164 1 94.12 207 ARG B N 1
ATOM 5699 C CA . ARG B 1 207 ? 10.922 13.617 15.93 1 94.12 207 ARG B CA 1
ATOM 5700 C C . ARG B 1 207 ? 9.492 13.211 16.281 1 94.12 207 ARG B C 1
ATOM 5702 O O . ARG B 1 207 ? 8.664 13.023 15.383 1 94.12 207 ARG B O 1
ATOM 5709 N N . HIS B 1 208 ? 9.234 13.102 17.547 1 93.06 208 HIS B N 1
ATOM 5710 C CA . HIS B 1 208 ? 7.879 12.711 17.938 1 93.06 208 HIS B CA 1
ATOM 5711 C C . HIS B 1 208 ? 6.887 13.836 17.688 1 93.06 208 HIS B C 1
ATOM 5713 O O . HIS B 1 208 ? 7.152 14.992 18.031 1 93.06 208 HIS B O 1
ATOM 5719 N N . VAL B 1 209 ? 5.848 13.461 17.047 1 96.44 209 VAL B N 1
ATOM 5720 C CA . VAL B 1 209 ? 4.797 14.43 16.734 1 96.44 209 VAL B CA 1
ATOM 5721 C C . VAL B 1 209 ? 3.562 14.133 17.594 1 96.44 209 VAL B C 1
ATOM 5723 O O . VAL B 1 209 ? 3.074 13 17.609 1 96.44 209 VAL B O 1
ATOM 5726 N N . PRO B 1 210 ? 3.098 15.102 18.328 1 95.69 210 PRO B N 1
ATOM 5727 C CA . PRO B 1 210 ? 1.825 14.906 19.031 1 95.69 210 PRO B CA 1
ATOM 5728 C C . PRO B 1 210 ? 0.635 14.828 18.078 1 95.69 210 PRO B C 1
ATOM 5730 O O . PRO B 1 210 ? 0.754 15.195 16.906 1 95.69 210 PRO B O 1
ATOM 5733 N N . PRO B 1 211 ? -0.52 14.289 18.609 1 96.19 211 PRO B N 1
ATOM 5734 C CA . PRO B 1 211 ? -1.714 14.32 17.75 1 96.19 211 PRO B CA 1
ATOM 5735 C C . PRO B 1 211 ? -2.045 15.727 17.266 1 96.19 211 PRO B C 1
ATOM 5737 O O . PRO B 1 211 ? -1.912 16.703 18 1 96.19 211 PRO B O 1
ATOM 5740 N N . VAL B 1 212 ? -2.422 15.781 16.016 1 98 212 VAL B N 1
ATOM 5741 C CA . VAL B 1 212 ? -2.691 17.078 15.391 1 98 212 VAL B CA 1
ATOM 5742 C C . VAL B 1 212 ? -4.156 17.141 14.961 1 98 212 VAL B C 1
ATOM 5744 O O . VAL B 1 212 ? -4.645 16.266 14.258 1 98 212 VAL B O 1
ATOM 5747 N N . MET B 1 213 ? -4.805 18.094 15.438 1 97.81 213 MET B N 1
ATOM 5748 C CA . MET B 1 213 ? -6.16 18.406 15 1 97.81 213 MET B CA 1
ATOM 5749 C C . MET B 1 213 ? -6.168 19.656 14.125 1 97.81 213 MET B C 1
ATOM 5751 O O . MET B 1 213 ? -5.754 20.734 14.562 1 97.81 213 MET B O 1
ATOM 5755 N N . SER B 1 214 ? -6.688 19.531 12.938 1 97.69 214 SER B N 1
ATOM 5756 C CA . SER B 1 214 ? -6.523 20.625 11.977 1 97.69 214 SER B CA 1
ATOM 5757 C C . SER B 1 214 ? -7.867 21.234 11.594 1 97.69 214 SER B C 1
ATOM 5759 O O . SER B 1 214 ? -8.719 20.562 11.016 1 97.69 214 SER B O 1
ATOM 5761 N N . PHE B 1 215 ? -8.023 22.484 11.898 1 97 215 PHE B N 1
ATOM 5762 C CA . PHE B 1 215 ? -9.227 23.234 11.547 1 97 215 PHE B CA 1
ATOM 5763 C C . PHE B 1 215 ? -9.016 24.047 10.266 1 97 215 PHE B C 1
ATOM 5765 O O . PHE B 1 215 ? -8.023 24.766 10.148 1 97 215 PHE B O 1
ATOM 5772 N N . SER B 1 216 ? -9.938 23.812 9.367 1 94 216 SER B N 1
ATOM 5773 C CA . SER B 1 216 ? -9.945 24.641 8.164 1 94 216 SER B CA 1
ATOM 5774 C C . SER B 1 216 ? -10.688 25.953 8.391 1 94 216 SER B C 1
ATOM 5776 O O . SER B 1 216 ? -11.68 26 9.117 1 94 216 SER B O 1
ATOM 5778 N N . LEU B 1 217 ? -10.211 27.062 7.887 1 88.62 217 LEU B N 1
ATOM 5779 C CA . LEU B 1 217 ? -10.852 28.375 7.988 1 88.62 217 LEU B CA 1
ATOM 5780 C C . LEU B 1 217 ? -11.711 28.656 6.762 1 88.62 217 LEU B C 1
ATOM 5782 O O . LEU B 1 217 ? -12.406 29.672 6.707 1 88.62 217 LEU B O 1
ATOM 5786 N N . GLY B 1 218 ? -11.781 27.828 5.82 1 83 218 GLY B N 1
ATOM 5787 C CA . GLY B 1 218 ? -12.586 27.875 4.609 1 83 218 GLY B CA 1
ATOM 5788 C C . GLY B 1 218 ? -13 26.516 4.113 1 83 218 GLY B C 1
ATOM 5789 O O . GLY B 1 218 ? -13.664 25.75 4.836 1 83 218 GLY B O 1
ATOM 5790 N N . SER B 1 219 ? -12.461 26.25 2.986 1 83.88 219 SER B N 1
ATOM 5791 C CA . SER B 1 219 ? -12.773 24.938 2.42 1 83.88 219 SER B CA 1
ATOM 5792 C C . SER B 1 219 ? -11.891 23.859 3.018 1 83.88 219 SER B C 1
ATOM 5794 O O . SER B 1 219 ? -10.695 24.078 3.258 1 83.88 219 SER B O 1
ATOM 5796 N N . LEU B 1 220 ? -12.508 22.766 3.295 1 84.25 220 LEU B N 1
ATOM 5797 C CA . LEU B 1 220 ? -11.797 21.609 3.824 1 84.25 220 LEU B CA 1
ATOM 5798 C C . LEU B 1 220 ? -10.766 21.109 2.818 1 84.25 220 LEU B C 1
ATOM 5800 O O . LEU B 1 220 ? -11.023 21.094 1.612 1 84.25 220 LEU B O 1
ATOM 5804 N N . GLY B 1 221 ? -9.57 20.734 3.375 1 90.44 221 GLY B N 1
ATOM 5805 C CA . GLY B 1 221 ? -8.516 20.156 2.561 1 90.44 221 GLY B CA 1
ATOM 5806 C C . GLY B 1 221 ? -8.375 18.656 2.754 1 90.44 221 GLY B C 1
ATOM 5807 O O . GLY B 1 221 ? -9.328 17.984 3.148 1 90.44 221 GLY B O 1
ATOM 5808 N N . PHE B 1 222 ? -7.242 18.125 2.369 1 90.75 222 PHE B N 1
ATOM 5809 C CA . PHE B 1 222 ? -6.961 16.703 2.543 1 90.75 222 PHE B CA 1
ATOM 5810 C C . PHE B 1 222 ? -6.59 16.391 3.988 1 90.75 222 PHE B C 1
ATOM 5812 O O . PHE B 1 222 ? -6.926 15.328 4.508 1 90.75 222 PHE B O 1
ATOM 5819 N N . LEU B 1 223 ? -5.922 17.375 4.551 1 94.44 223 LEU B N 1
ATOM 5820 C CA . LEU B 1 223 ? -5.438 17.156 5.91 1 94.44 223 LEU B CA 1
ATOM 5821 C C . LEU B 1 223 ? -6.262 17.953 6.914 1 94.44 223 LEU B C 1
ATOM 5823 O O . LEU B 1 223 ? -6.18 17.719 8.117 1 94.44 223 LEU B O 1
ATOM 5827 N N . THR B 1 224 ? -6.977 18.891 6.504 1 95 224 THR B N 1
ATOM 5828 C CA . THR B 1 224 ? -7.781 19.75 7.367 1 95 224 THR B CA 1
ATOM 5829 C C . THR B 1 224 ? -9.25 19.344 7.312 1 95 224 THR B C 1
ATOM 5831 O O . THR B 1 224 ? -10.008 19.859 6.484 1 95 224 THR B O 1
ATOM 5834 N N . ASN B 1 225 ? -9.578 18.531 8.219 1 93.5 225 ASN B N 1
ATOM 5835 C CA . ASN B 1 225 ? -10.867 17.859 8.117 1 93.5 225 ASN B CA 1
ATOM 5836 C C . ASN B 1 225 ? -11.867 18.391 9.133 1 93.5 225 ASN B C 1
ATOM 5838 O O . ASN B 1 225 ? -12.977 17.875 9.258 1 93.5 225 ASN B O 1
ATOM 5842 N N . PHE B 1 226 ? -11.547 19.438 9.914 1 95.94 226 PHE B N 1
ATOM 5843 C CA . PHE B 1 226 ? -12.453 20.078 10.859 1 95.94 226 PHE B CA 1
ATOM 5844 C C . PHE B 1 226 ? -12.766 21.5 10.43 1 95.94 226 PHE B C 1
ATOM 5846 O O . PHE B 1 226 ? -11.867 22.25 10.008 1 95.94 226 PHE B O 1
ATOM 5853 N N . LYS B 1 227 ? -14.023 21.844 10.5 1 95 227 LYS B N 1
ATOM 5854 C CA . LYS B 1 227 ? -14.422 23.219 10.242 1 95 227 LYS B CA 1
ATOM 5855 C C . LYS B 1 227 ? -14.266 24.078 11.5 1 95 227 LYS B C 1
ATOM 5857 O O . LYS B 1 227 ? -14.758 23.734 12.57 1 95 227 LYS B O 1
ATOM 5862 N N . PHE B 1 228 ? -13.688 25.156 11.352 1 95.06 228 PHE B N 1
ATOM 5863 C CA . PHE B 1 228 ? -13.461 26.031 12.5 1 95.06 228 PHE B CA 1
ATOM 5864 C C . PHE B 1 228 ? -14.789 26.484 13.109 1 95.06 228 PHE B C 1
ATOM 5866 O O . PHE B 1 228 ? -14.883 26.672 14.328 1 95.06 228 PHE B O 1
ATOM 5873 N N . GLU B 1 229 ? -15.82 26.578 12.312 1 93.75 229 GLU B N 1
ATOM 5874 C CA . GLU B 1 229 ? -17.141 26.984 12.789 1 93.75 229 GLU B CA 1
ATOM 5875 C C . GLU B 1 229 ? -17.656 26.062 13.883 1 93.75 229 GLU B C 1
ATOM 5877 O O . GLU B 1 229 ? -18.438 26.469 14.742 1 93.75 229 GLU B O 1
ATOM 5882 N N . ASP B 1 230 ? -17.156 24.859 13.797 1 95.12 230 ASP B N 1
ATOM 5883 C CA . ASP B 1 230 ? -17.656 23.844 14.719 1 95.12 230 ASP B CA 1
ATOM 5884 C C . ASP B 1 230 ? -16.609 23.5 15.789 1 95.12 230 ASP B C 1
ATOM 5886 O O . ASP B 1 230 ? -16.672 22.453 16.422 1 95.12 230 ASP B O 1
ATOM 5890 N N . PHE B 1 231 ? -15.625 24.375 16.031 1 95.94 231 PHE B N 1
ATOM 5891 C CA . PHE B 1 231 ? -14.492 24 16.891 1 95.94 231 PHE B CA 1
ATOM 5892 C C . PHE B 1 231 ? -14.953 23.75 18.312 1 95.94 231 PHE B C 1
ATOM 5894 O O . PHE B 1 231 ? -14.375 22.922 19.016 1 95.94 231 PHE B O 1
ATOM 5901 N N . ARG B 1 232 ? -16.016 24.438 18.828 1 96.25 232 ARG B N 1
ATOM 5902 C CA . ARG B 1 232 ? -16.484 24.25 20.203 1 96.25 232 ARG B CA 1
ATOM 5903 C C . ARG B 1 232 ? -17.016 22.844 20.422 1 96.25 232 ARG B C 1
ATOM 5905 O O . ARG B 1 232 ? -16.672 22.203 21.422 1 96.25 232 ARG B O 1
ATOM 5912 N N . THR B 1 233 ? -17.75 22.406 19.438 1 95.81 233 THR B N 1
ATOM 5913 C CA . THR B 1 233 ? -18.328 21.062 19.547 1 95.81 233 THR B CA 1
ATOM 5914 C C . THR B 1 233 ? -17.266 20 19.344 1 95.81 233 THR B C 1
ATOM 5916 O O . THR B 1 233 ? -17.203 19.031 20.094 1 95.81 233 THR B O 1
ATOM 5919 N N . ASP B 1 234 ? -16.469 20.203 18.344 1 95.88 234 ASP B N 1
ATOM 5920 C CA . ASP B 1 234 ? -15.461 19.203 18 1 95.88 234 ASP B CA 1
ATOM 5921 C C . ASP B 1 234 ? -14.422 19.078 19.109 1 95.88 234 ASP B C 1
ATOM 5923 O O . ASP B 1 234 ? -14.047 17.969 19.484 1 95.88 234 ASP B O 1
ATOM 5927 N N . LEU B 1 235 ? -13.969 20.188 19.672 1 96.38 235 LEU B N 1
ATOM 5928 C CA . LEU B 1 235 ? -12.953 20.156 20.734 1 96.38 235 LEU B CA 1
ATOM 5929 C C . LEU B 1 235 ? -13.523 19.547 22.016 1 96.38 235 LEU B C 1
ATOM 5931 O O . LEU B 1 235 ? -12.812 18.859 22.75 1 96.38 235 LEU B O 1
ATOM 5935 N N . THR B 1 236 ? -14.766 19.828 22.297 1 95.5 236 THR B N 1
ATOM 5936 C CA . THR B 1 236 ? -15.406 19.219 23.453 1 95.5 236 THR B CA 1
ATOM 5937 C C . THR B 1 236 ? -15.398 17.688 23.328 1 95.5 236 THR B C 1
ATOM 5939 O O . THR B 1 236 ? -15.078 16.984 24.297 1 95.5 236 THR B O 1
ATOM 5942 N N . LYS B 1 237 ? -15.672 17.266 22.156 1 93.31 237 LYS B N 1
ATOM 5943 C CA . LYS B 1 237 ? -15.711 15.82 21.922 1 93.31 237 LYS B CA 1
ATOM 5944 C C . LYS B 1 237 ? -14.32 15.211 22.031 1 93.31 237 LYS B C 1
ATOM 5946 O O . LYS B 1 237 ? -14.133 14.203 22.719 1 93.31 237 LYS B O 1
ATOM 5951 N N . ILE B 1 238 ? -13.352 15.82 21.438 1 92.5 238 ILE B N 1
ATOM 5952 C CA . ILE B 1 238 ? -12.008 15.266 21.312 1 92.5 238 ILE B CA 1
ATOM 5953 C C . ILE B 1 238 ? -11.297 15.312 22.656 1 92.5 238 ILE B C 1
ATOM 5955 O O . ILE B 1 238 ? -10.539 14.406 23 1 92.5 238 ILE B O 1
ATOM 5959 N N . LEU B 1 239 ? -11.578 16.344 23.516 1 93.06 239 LEU B N 1
ATOM 5960 C CA . LEU B 1 239 ? -10.883 16.516 24.781 1 93.06 239 LEU B CA 1
ATOM 5961 C C . LEU B 1 239 ? -11.531 15.695 25.875 1 93.06 239 LEU B C 1
ATOM 5963 O O . LEU B 1 239 ? -10.938 15.484 26.938 1 93.06 239 LEU B O 1
ATOM 5967 N N . ASN B 1 240 ? -12.75 15.148 25.578 1 90.06 240 ASN B N 1
ATOM 5968 C CA . ASN B 1 240 ? -13.477 14.43 26.625 1 90.06 240 ASN B CA 1
ATOM 5969 C C . ASN B 1 240 ? -13.688 12.969 26.25 1 90.06 240 ASN B C 1
ATOM 5971 O O . ASN B 1 240 ? -14.305 12.211 27 1 90.06 240 ASN B O 1
ATOM 5975 N N . SER B 1 241 ? -13.258 12.578 25.109 1 85.25 241 SER B N 1
ATOM 5976 C CA . SER B 1 241 ? -13.508 11.219 24.656 1 85.25 241 SER B CA 1
ATOM 5977 C C . SER B 1 241 ? -12.258 10.609 24.016 1 85.25 241 SER B C 1
ATOM 5979 O O . SER B 1 241 ? -11.273 11.312 23.781 1 85.25 241 SER B O 1
ATOM 5981 N N . LYS B 1 242 ? -12.398 9.289 23.938 1 87.12 242 LYS B N 1
ATOM 5982 C CA . LYS B 1 242 ? -11.367 8.609 23.156 1 87.12 242 LYS B CA 1
ATOM 5983 C C . LYS B 1 242 ? -11.477 8.969 21.672 1 87.12 242 LYS B C 1
ATOM 5985 O O . LYS B 1 242 ? -12.578 9.125 21.141 1 87.12 242 LYS B O 1
ATOM 5990 N N . VAL B 1 243 ? -10.32 9.164 21.172 1 88.69 243 VAL B N 1
ATOM 5991 C CA . VAL B 1 243 ? -10.328 9.586 19.781 1 88.69 243 VAL B CA 1
ATOM 5992 C C . VAL B 1 243 ? -9.477 8.633 18.953 1 88.69 243 VAL B C 1
ATOM 5994 O O . VAL B 1 243 ? -8.531 8.031 19.453 1 88.69 243 VAL B O 1
ATOM 5997 N N . LYS B 1 244 ? -9.906 8.516 17.688 1 90.69 244 LYS B N 1
ATOM 5998 C CA . LYS B 1 244 ? -9.102 7.777 16.703 1 90.69 244 LYS B CA 1
ATOM 5999 C C . LYS B 1 244 ? -8.117 8.703 16 1 90.69 244 LYS B C 1
ATOM 6001 O O . LYS B 1 244 ? -8.469 9.82 15.617 1 90.69 244 LYS B O 1
ATOM 6006 N N . THR B 1 245 ? -6.879 8.281 15.938 1 92.06 245 THR B N 1
ATOM 6007 C CA . THR B 1 245 ? -5.855 9.023 15.211 1 92.06 245 THR B CA 1
ATOM 6008 C C . THR B 1 245 ? -5.309 8.203 14.047 1 92.06 245 THR B C 1
ATOM 6010 O O . THR B 1 245 ? -5.141 6.988 14.164 1 92.06 245 THR B O 1
ATOM 6013 N N . ASN B 1 246 ? -5.16 8.82 12.93 1 93 246 ASN B N 1
ATOM 6014 C CA . ASN B 1 246 ? -4.445 8.211 11.812 1 93 246 ASN B CA 1
ATOM 6015 C C . ASN B 1 246 ? -2.936 8.398 11.945 1 93 246 ASN B C 1
ATOM 6017 O O . ASN B 1 246 ? -2.441 9.531 11.961 1 93 246 ASN B O 1
ATOM 6021 N N . LEU B 1 247 ? -2.23 7.348 12.102 1 93.69 247 LEU B N 1
ATOM 6022 C CA . LEU B 1 247 ? -0.776 7.402 12.188 1 93.69 247 LEU B CA 1
ATOM 6023 C C . LEU B 1 247 ? -0.152 7.496 10.797 1 93.69 247 LEU B C 1
ATOM 6025 O O . LEU B 1 247 ? 0.399 6.52 10.289 1 93.69 247 LEU B O 1
ATOM 6029 N N . ARG B 1 248 ? -0.14 8.656 10.25 1 95.94 248 ARG B N 1
ATOM 6030 C CA . ARG B 1 248 ? 0.336 8.867 8.883 1 95.94 248 ARG B CA 1
ATOM 6031 C C . ARG B 1 248 ? 1.845 8.672 8.797 1 95.94 248 ARG B C 1
ATOM 6033 O O . ARG B 1 248 ? 2.6 9.227 9.594 1 95.94 248 ARG B O 1
ATOM 6040 N N . MET B 1 249 ? 2.227 7.918 7.812 1 95.62 249 MET B N 1
ATOM 6041 C CA . MET B 1 249 ? 3.637 7.613 7.594 1 95.62 249 MET B CA 1
ATOM 6042 C C . MET B 1 249 ? 4.391 8.852 7.109 1 95.62 249 MET B C 1
ATOM 6044 O O . MET B 1 249 ? 3.834 9.672 6.375 1 95.62 249 MET B O 1
ATOM 6048 N N . ARG B 1 250 ? 5.613 8.977 7.559 1 97.88 250 ARG B N 1
ATOM 6049 C CA . ARG B 1 250 ? 6.555 9.945 7.02 1 97.88 250 ARG B CA 1
ATOM 6050 C C . ARG B 1 250 ? 7.77 9.25 6.41 1 97.88 250 ARG B C 1
ATOM 6052 O O . ARG B 1 250 ? 7.992 8.062 6.641 1 97.88 250 ARG B O 1
ATOM 6059 N N . LEU B 1 251 ? 8.445 9.938 5.598 1 98.31 251 LEU B N 1
ATOM 6060 C CA . LEU B 1 251 ? 9.695 9.43 5.047 1 98.31 251 LEU B CA 1
ATOM 6061 C C . LEU B 1 251 ? 10.891 10.117 5.699 1 98.31 251 LEU B C 1
ATOM 6063 O O . LEU B 1 251 ? 10.859 11.32 5.953 1 98.31 251 LEU B O 1
ATOM 6067 N N . GLU B 1 252 ? 11.867 9.32 6.051 1 98.38 252 GLU B N 1
ATOM 6068 C CA . GLU B 1 252 ? 13.172 9.844 6.445 1 98.38 252 GLU B CA 1
ATOM 6069 C C . GLU B 1 252 ? 14.102 9.953 5.242 1 98.38 252 GLU B C 1
ATOM 6071 O O . GLU B 1 252 ? 14.422 8.953 4.598 1 98.38 252 GLU B O 1
ATOM 6076 N N . CYS B 1 253 ? 14.516 11.109 4.965 1 98.44 253 CYS B N 1
ATOM 6077 C CA . CYS B 1 253 ? 15.406 11.391 3.84 1 98.44 253 CYS B CA 1
ATOM 6078 C C . CYS B 1 253 ? 16.766 11.867 4.328 1 98.44 253 CYS B C 1
ATOM 6080 O O . CYS B 1 253 ? 16.859 12.883 5.023 1 98.44 253 CYS B O 1
ATOM 6082 N N . LYS B 1 254 ? 17.781 11.164 3.969 1 98.19 254 LYS B N 1
ATOM 6083 C CA . LYS B 1 254 ? 19.141 11.547 4.305 1 98.19 254 LYS B CA 1
ATOM 6084 C C . LYS B 1 254 ? 19.938 11.93 3.051 1 98.19 254 LYS B C 1
ATOM 6086 O O . LYS B 1 254 ? 20.031 11.141 2.107 1 98.19 254 LYS B O 1
ATOM 6091 N N . VAL B 1 255 ? 20.484 13.055 3.096 1 97.94 255 VAL B N 1
ATOM 6092 C CA . VAL B 1 255 ? 21.219 13.586 1.953 1 97.94 255 VAL B CA 1
ATOM 6093 C C . VAL B 1 255 ? 22.719 13.336 2.145 1 97.94 255 VAL B C 1
ATOM 6095 O O . VAL B 1 255 ? 23.266 13.664 3.195 1 97.94 255 VAL B O 1
ATOM 6098 N N . TYR B 1 256 ? 23.344 12.797 1.1 1 97.25 256 TYR B N 1
ATOM 6099 C CA . TYR B 1 256 ? 24.766 12.5 1.14 1 97.25 256 TYR B CA 1
ATOM 6100 C C . TYR B 1 256 ? 25.5 13.164 -0.023 1 97.25 256 TYR B C 1
ATOM 6102 O O . TYR B 1 256 ? 24.984 13.188 -1.148 1 97.25 256 TYR B O 1
ATOM 6110 N N . ARG B 1 257 ? 26.641 13.68 0.307 1 96.12 257 ARG B N 1
ATOM 6111 C CA . ARG B 1 257 ? 27.531 14.25 -0.694 1 96.12 257 ARG B CA 1
ATOM 6112 C C . ARG B 1 257 ? 28.719 13.336 -0.952 1 96.12 257 ARG B C 1
ATOM 6114 O O . ARG B 1 257 ? 29.391 12.891 -0.011 1 96.12 257 ARG B O 1
ATOM 6121 N N . ARG B 1 258 ? 28.828 13.086 -2.223 1 92.31 258 ARG B N 1
ATOM 6122 C CA . ARG B 1 258 ? 30 12.297 -2.604 1 92.31 258 ARG B CA 1
ATOM 6123 C C . ARG B 1 258 ? 31.219 13.18 -2.812 1 92.31 258 ARG B C 1
ATOM 6125 O O . ARG B 1 258 ? 31.156 14.18 -3.531 1 92.31 258 ARG B O 1
ATOM 6132 N N . HIS B 1 259 ? 32.281 12.773 -2.178 1 89.19 259 HIS B N 1
ATOM 6133 C CA . HIS B 1 259 ? 33.531 13.5 -2.35 1 89.19 259 HIS B CA 1
ATOM 6134 C C . HIS B 1 259 ? 34.5 12.719 -3.229 1 89.19 259 HIS B C 1
ATOM 6136 O O . HIS B 1 259 ? 34.219 11.57 -3.596 1 89.19 259 HIS B O 1
ATOM 6142 N N . GLU B 1 260 ? 35.531 13.383 -3.629 1 83.56 260 GLU B N 1
ATOM 6143 C CA . GLU B 1 260 ? 36.562 12.719 -4.41 1 83.56 260 GLU B CA 1
ATOM 6144 C C . GLU B 1 260 ? 37.156 11.539 -3.641 1 83.56 260 GLU B C 1
ATOM 6146 O O . GLU B 1 260 ? 37.344 11.617 -2.422 1 83.56 260 GLU B O 1
ATOM 6151 N N . PRO B 1 261 ? 37.344 10.453 -4.414 1 80.94 261 PRO B N 1
ATOM 6152 C CA . PRO B 1 261 ? 37.906 9.273 -3.752 1 80.94 261 PRO B CA 1
ATOM 6153 C C . PRO B 1 261 ? 39.25 9.57 -3.062 1 80.94 261 PRO B C 1
ATOM 6155 O O . PRO B 1 261 ? 40 10.398 -3.547 1 80.94 261 PRO B O 1
ATOM 6158 N N . GLU B 1 262 ? 39.344 9.039 -1.889 1 79.81 262 GLU B N 1
ATOM 6159 C CA . GLU B 1 262 ? 40.594 9.156 -1.148 1 79.81 262 GLU B CA 1
ATOM 6160 C C . GLU B 1 262 ? 41.344 7.828 -1.149 1 79.81 262 GLU B C 1
ATOM 6162 O O . GLU B 1 262 ? 40.75 6.762 -1.285 1 79.81 262 GLU B O 1
ATOM 6167 N N . VAL B 1 263 ? 42.594 7.855 -1.291 1 80.88 263 VAL B N 1
ATOM 6168 C CA . VAL B 1 263 ? 43.406 6.652 -1.243 1 80.88 263 VAL B CA 1
ATOM 6169 C C . VAL B 1 263 ? 43.625 6.234 0.209 1 80.88 263 VAL B C 1
ATOM 6171 O O . VAL B 1 263 ? 44.062 7.039 1.036 1 80.88 263 VAL B O 1
ATOM 6174 N N . ASP B 1 264 ? 43.125 5.051 0.541 1 76.88 264 ASP B N 1
ATOM 6175 C CA . ASP B 1 264 ? 43.375 4.512 1.871 1 76.88 264 ASP B CA 1
ATOM 6176 C C . ASP B 1 264 ? 44.875 4.414 2.131 1 76.88 264 ASP B C 1
ATOM 6178 O O . ASP B 1 264 ? 45.594 3.746 1.387 1 76.88 264 ASP B O 1
ATOM 6182 N N . PRO B 1 265 ? 45.344 5.18 3.033 1 79.62 265 PRO B N 1
ATOM 6183 C CA . PRO B 1 265 ? 46.781 5.168 3.273 1 79.62 265 PRO B CA 1
ATOM 6184 C C . PRO B 1 265 ? 47.312 3.771 3.584 1 79.62 265 PRO B C 1
ATOM 6186 O O . PRO B 1 265 ? 48.469 3.473 3.297 1 79.62 265 PRO B O 1
ATOM 6189 N N . GLU B 1 266 ? 46.438 2.92 4.094 1 78.12 266 GLU B N 1
ATOM 6190 C CA . GLU B 1 266 ? 46.875 1.591 4.512 1 78.12 266 GLU B CA 1
ATOM 6191 C C . GLU B 1 266 ? 46.812 0.6 3.352 1 78.12 266 GLU B C 1
ATOM 6193 O O . GLU B 1 266 ? 47.75 -0.179 3.141 1 78.12 266 GLU B O 1
ATOM 6198 N N . THR B 1 267 ? 45.875 0.636 2.572 1 80.75 267 THR B N 1
ATOM 6199 C CA . THR B 1 267 ? 45.656 -0.394 1.562 1 80.75 267 THR B CA 1
ATOM 6200 C C . THR B 1 267 ? 46 0.137 0.171 1 80.75 267 THR B C 1
ATOM 6202 O O . THR B 1 267 ? 46.219 -0.641 -0.762 1 80.75 267 THR B O 1
ATOM 6205 N N . GLY B 1 268 ? 46.188 1.464 0.055 1 77.44 268 GLY B N 1
ATOM 6206 C CA . GLY B 1 268 ? 46.469 2.094 -1.229 1 77.44 268 GLY B CA 1
ATOM 6207 C C . GLY B 1 268 ? 45.281 2.064 -2.168 1 77.44 268 GLY B C 1
ATOM 6208 O O . GLY B 1 268 ? 45.375 2.496 -3.318 1 77.44 268 GLY B O 1
ATOM 6209 N N . LYS B 1 269 ? 44.25 1.453 -1.65 1 79.69 269 LYS B N 1
ATOM 6210 C CA . LYS B 1 269 ? 43.062 1.353 -2.504 1 79.69 269 LYS B CA 1
ATOM 6211 C C . LYS B 1 269 ? 42.219 2.621 -2.428 1 79.69 269 LYS B C 1
ATOM 6213 O O . LYS B 1 269 ? 42.219 3.305 -1.402 1 79.69 269 LYS B O 1
ATOM 6218 N N . LYS B 1 270 ? 41.656 3.062 -3.613 1 80.56 270 LYS B N 1
ATOM 6219 C CA . LYS B 1 270 ? 40.781 4.211 -3.672 1 80.56 270 LYS B CA 1
ATOM 6220 C C . LYS B 1 270 ? 39.438 3.91 -2.963 1 80.56 270 LYS B C 1
ATOM 6222 O O . LYS B 1 270 ? 38.844 2.867 -3.195 1 80.56 270 LYS B O 1
ATOM 6227 N N . ILE B 1 271 ? 39.188 4.758 -1.995 1 79.69 271 ILE B N 1
ATOM 6228 C CA . ILE B 1 271 ? 37.938 4.582 -1.251 1 79.69 271 ILE B CA 1
ATOM 6229 C C . ILE B 1 271 ? 36.969 5.719 -1.575 1 79.69 271 ILE B C 1
ATOM 6231 O O . ILE B 1 271 ? 37.406 6.859 -1.783 1 79.69 271 ILE B O 1
ATOM 6235 N N . CYS B 1 272 ? 35.688 5.395 -1.753 1 81.5 272 CYS B N 1
ATOM 6236 C CA . CYS B 1 272 ? 34.656 6.398 -1.939 1 81.5 272 CYS B CA 1
ATOM 6237 C C . CYS B 1 272 ? 34.281 7.047 -0.613 1 81.5 272 CYS B C 1
ATOM 6239 O O . CYS B 1 272 ? 34 6.355 0.364 1 81.5 272 CYS B O 1
ATOM 6241 N N . VAL B 1 273 ? 34.469 8.414 -0.614 1 85.62 273 VAL B N 1
ATOM 6242 C CA . VAL B 1 273 ? 34.125 9.164 0.597 1 85.62 273 VAL B CA 1
ATOM 6243 C C . VAL B 1 273 ? 32.781 9.859 0.427 1 85.62 273 VAL B C 1
ATOM 6245 O O . VAL B 1 273 ? 32.562 10.562 -0.564 1 85.62 273 VAL B O 1
ATOM 6248 N N . VAL B 1 274 ? 31.875 9.602 1.363 1 91.75 274 VAL B N 1
ATOM 6249 C CA . VAL B 1 274 ? 30.562 10.242 1.324 1 91.75 274 VAL B CA 1
ATOM 6250 C C . VAL B 1 274 ? 30.312 10.992 2.633 1 91.75 274 VAL B C 1
ATOM 6252 O O . VAL B 1 274 ? 30.719 10.531 3.703 1 91.75 274 VAL B O 1
ATOM 6255 N N . GLU B 1 275 ? 29.75 12.219 2.535 1 93.44 275 GLU B N 1
ATOM 6256 C CA . GLU B 1 275 ? 29.438 13.062 3.684 1 93.44 275 GLU B CA 1
ATOM 6257 C C . GLU B 1 275 ? 27.938 13.195 3.877 1 93.44 275 GLU B C 1
ATOM 6259 O O . GLU B 1 275 ? 27.203 13.477 2.924 1 93.44 275 GLU B O 1
ATOM 6264 N N . HIS B 1 276 ? 27.5 12.906 5.086 1 95.56 276 HIS B N 1
ATOM 6265 C CA . HIS B 1 276 ? 26.094 13.164 5.418 1 95.56 276 HIS B CA 1
ATOM 6266 C C . HIS B 1 276 ? 25.844 14.656 5.582 1 95.56 276 HIS B C 1
ATOM 6268 O O . HIS B 1 276 ? 26.484 15.32 6.391 1 95.56 276 HIS B O 1
ATOM 6274 N N . ILE B 1 277 ? 24.906 15.195 4.863 1 93.81 277 ILE B N 1
ATOM 6275 C CA . ILE B 1 277 ? 24.656 16.625 4.832 1 93.81 277 ILE B CA 1
ATOM 6276 C C . ILE B 1 277 ? 23.469 16.969 5.727 1 93.81 277 ILE B C 1
ATOM 6278 O O . ILE B 1 277 ? 23.516 17.922 6.504 1 93.81 277 ILE B O 1
ATOM 6282 N N . ASP B 1 278 ? 22.391 16.219 5.57 1 94.62 278 ASP B N 1
ATOM 6283 C CA . ASP B 1 278 ? 21.156 16.578 6.266 1 94.62 278 ASP B CA 1
ATOM 6284 C C . ASP B 1 278 ? 20.203 15.391 6.316 1 94.62 278 ASP B C 1
ATOM 6286 O O . ASP B 1 278 ? 20.344 14.43 5.559 1 94.62 278 ASP B O 1
ATOM 6290 N N . THR B 1 279 ? 19.281 15.453 7.281 1 96.44 279 THR B N 1
ATOM 6291 C CA . THR B 1 279 ? 18.188 14.5 7.406 1 96.44 279 THR B CA 1
ATOM 6292 C C . THR B 1 279 ? 16.844 15.227 7.504 1 96.44 279 THR B C 1
ATOM 6294 O O . THR B 1 279 ? 16.719 16.219 8.234 1 96.44 279 THR B O 1
ATOM 6297 N N . HIS B 1 280 ? 15.906 14.828 6.746 1 97.06 280 HIS B N 1
ATOM 6298 C CA . HIS B 1 280 ? 14.57 15.398 6.762 1 97.06 280 HIS B CA 1
ATOM 6299 C C . HIS B 1 280 ? 13.508 14.32 6.973 1 97.06 280 HIS B C 1
ATOM 6301 O O . HIS B 1 280 ? 13.57 13.258 6.344 1 97.06 280 HIS B O 1
ATOM 6307 N N . HIS B 1 281 ? 12.57 14.523 7.855 1 97.62 281 HIS B N 1
ATOM 6308 C CA . HIS B 1 281 ? 11.352 13.734 7.945 1 97.62 281 HIS B CA 1
ATOM 6309 C C . HIS B 1 281 ? 10.18 14.453 7.277 1 97.62 281 HIS B C 1
ATOM 6311 O O . HIS B 1 281 ? 9.781 15.531 7.707 1 97.62 281 HIS B O 1
ATOM 6317 N N . ILE B 1 282 ? 9.633 13.836 6.23 1 98 282 ILE B N 1
ATOM 6318 C CA . ILE B 1 282 ? 8.672 14.555 5.402 1 98 282 ILE B CA 1
ATOM 6319 C C . ILE B 1 282 ? 7.328 13.836 5.418 1 98 282 ILE B C 1
ATOM 6321 O O . ILE B 1 282 ? 7.277 12.609 5.527 1 98 282 ILE B O 1
ATOM 6325 N N . LEU B 1 283 ? 6.262 14.594 5.227 1 98.19 283 LEU B N 1
ATOM 6326 C CA . LEU B 1 283 ? 4.902 14.07 5.297 1 98.19 283 LEU B CA 1
ATOM 6327 C C . LEU B 1 283 ? 4.355 13.781 3.904 1 98.19 283 LEU B C 1
ATOM 6329 O O . LEU B 1 283 ? 3.568 12.852 3.723 1 98.19 283 LEU B O 1
ATOM 6333 N N . ASN B 1 284 ? 4.785 14.57 2.936 1 97.88 284 ASN B N 1
ATOM 6334 C CA . ASN B 1 284 ? 4.293 14.391 1.572 1 97.88 284 ASN B CA 1
ATOM 6335 C C . ASN B 1 284 ? 5.316 13.664 0.702 1 97.88 284 ASN B C 1
ATOM 6337 O O . ASN B 1 284 ? 5.246 12.445 0.538 1 97.88 284 ASN B O 1
ATOM 6341 N N . GLU B 1 285 ? 6.305 14.367 0.213 1 98.44 285 GLU B N 1
ATOM 6342 C CA . GLU B 1 285 ? 7.199 13.711 -0.742 1 98.44 285 GLU B CA 1
ATOM 6343 C C . GLU B 1 285 ? 8.57 14.391 -0.765 1 98.44 285 GLU B C 1
ATOM 6345 O O . GLU B 1 285 ? 8.719 15.523 -0.302 1 98.44 285 GLU B O 1
ATOM 6350 N N . VAL B 1 286 ? 9.531 13.672 -1.206 1 98.56 286 VAL B N 1
ATOM 6351 C CA . VAL B 1 286 ? 10.781 14.227 -1.707 1 98.56 286 VAL B CA 1
ATOM 6352 C C . VAL B 1 286 ? 10.781 14.211 -3.234 1 98.56 286 VAL B C 1
ATOM 6354 O O . VAL B 1 286 ? 10.422 13.203 -3.85 1 98.56 286 VAL B O 1
ATOM 6357 N N . THR B 1 287 ? 11.031 15.328 -3.795 1 98.31 287 THR B N 1
ATOM 6358 C CA . THR B 1 287 ? 11.133 15.453 -5.246 1 98.31 287 THR B CA 1
ATOM 6359 C C . THR B 1 287 ? 12.578 15.719 -5.66 1 98.31 287 THR B C 1
ATOM 6361 O O . THR B 1 287 ? 13.242 16.594 -5.105 1 98.31 287 THR B O 1
ATOM 6364 N N . ILE B 1 288 ? 13.078 14.961 -6.5 1 98.31 288 ILE B N 1
ATOM 6365 C CA . ILE B 1 288 ? 14.383 15.188 -7.109 1 98.31 288 ILE B CA 1
ATOM 6366 C C . ILE B 1 288 ? 14.211 15.484 -8.602 1 98.31 288 ILE B C 1
ATOM 6368 O O . ILE B 1 288 ? 13.797 14.625 -9.367 1 98.31 288 ILE B O 1
ATOM 6372 N N . ASP B 1 289 ? 14.57 16.672 -8.969 1 97.06 289 ASP B N 1
ATOM 6373 C CA . ASP B 1 289 ? 14.312 17.094 -10.344 1 97.06 289 ASP B CA 1
ATOM 6374 C C . ASP B 1 289 ? 15.508 17.844 -10.922 1 97.06 289 ASP B C 1
ATOM 6376 O O . ASP B 1 289 ? 16.531 17.984 -10.258 1 97.06 289 ASP B O 1
ATOM 6380 N N . ARG B 1 290 ? 15.414 18.297 -12.102 1 94.88 290 ARG B N 1
ATOM 6381 C CA . ARG B 1 290 ? 16.531 18.891 -12.836 1 94.88 290 ARG B CA 1
ATOM 6382 C C . ARG B 1 290 ? 16.75 20.344 -12.438 1 94.88 290 ARG B C 1
ATOM 6384 O O . ARG B 1 290 ? 17.766 20.938 -12.789 1 94.88 290 ARG B O 1
ATOM 6391 N N . GLY B 1 291 ? 15.844 20.891 -11.727 1 93.75 291 GLY B N 1
ATOM 6392 C CA . GLY B 1 291 ? 16 22.297 -11.367 1 93.75 291 GLY B CA 1
ATOM 6393 C C . GLY B 1 291 ? 16.141 23.203 -12.578 1 93.75 291 GLY B C 1
ATOM 6394 O O . GLY B 1 291 ? 15.336 23.141 -13.508 1 93.75 291 GLY B O 1
ATOM 6395 N N . PRO B 1 292 ? 17.188 24 -12.477 1 89.5 292 PRO B N 1
ATOM 6396 C CA . PRO B 1 292 ? 17.359 24.938 -13.594 1 89.5 292 PRO B CA 1
ATOM 6397 C C . PRO B 1 292 ? 18.078 24.312 -14.781 1 89.5 292 PRO B C 1
ATOM 6399 O O . PRO B 1 292 ? 18.203 24.938 -15.836 1 89.5 292 PRO B O 1
ATOM 6402 N N . SER B 1 293 ? 18.438 23.141 -14.656 1 90.38 293 SER B N 1
ATOM 6403 C CA . SER B 1 293 ? 19.188 22.484 -15.719 1 90.38 293 SER B CA 1
ATOM 6404 C C . SER B 1 293 ? 18.328 22.297 -16.969 1 90.38 293 SER B C 1
ATOM 6406 O O . SER B 1 293 ? 17.172 21.906 -16.875 1 90.38 293 SER B O 1
ATOM 6408 N N . PRO B 1 294 ? 18.844 22.609 -18.172 1 89.56 294 PRO B N 1
ATOM 6409 C CA . PRO B 1 294 ? 18.094 22.359 -19.406 1 89.56 294 PRO B CA 1
ATOM 6410 C C . PRO B 1 294 ? 18.078 20.891 -19.812 1 89.56 294 PRO B C 1
ATOM 6412 O O . PRO B 1 294 ? 17.344 20.5 -20.719 1 89.56 294 PRO B O 1
ATOM 6415 N N . PHE B 1 295 ? 18.844 20.125 -19.172 1 89.81 295 PHE B N 1
ATOM 6416 C CA . PHE B 1 295 ? 18.984 18.719 -19.547 1 89.81 295 PHE B CA 1
ATOM 6417 C C . PHE B 1 295 ? 18.047 17.844 -18.703 1 89.81 295 PHE B C 1
ATOM 6419 O O . PHE B 1 295 ? 17.703 18.203 -17.578 1 89.81 295 PHE B O 1
ATOM 6426 N N . ILE B 1 296 ? 17.75 16.703 -19.25 1 91.94 296 ILE B N 1
ATOM 6427 C CA . ILE B 1 296 ? 16.969 15.68 -18.547 1 91.94 296 ILE B CA 1
ATOM 6428 C C . ILE B 1 296 ? 17.797 15.125 -17.375 1 91.94 296 ILE B C 1
ATOM 6430 O O . ILE B 1 296 ? 19.016 14.992 -17.484 1 91.94 296 ILE B O 1
ATOM 6434 N N . SER B 1 297 ? 17.141 14.844 -16.312 1 94.62 297 SER B N 1
ATOM 6435 C CA . SER B 1 297 ? 17.812 14.25 -15.172 1 94.62 297 SER B CA 1
ATOM 6436 C C . SER B 1 297 ? 18.109 12.773 -15.406 1 94.62 297 SER B C 1
ATOM 6438 O O . SER B 1 297 ? 17.344 12.086 -16.078 1 94.62 297 SER B O 1
ATOM 6440 N N . MET B 1 298 ? 19.25 12.352 -14.961 1 96.06 298 MET B N 1
ATOM 6441 C CA . MET B 1 298 ? 19.609 10.938 -14.922 1 96.06 298 MET B CA 1
ATOM 6442 C C . MET B 1 298 ? 19.812 10.461 -13.492 1 96.06 298 MET B C 1
ATOM 6444 O O . MET B 1 298 ? 20.859 10.695 -12.891 1 96.06 298 MET B O 1
ATOM 6448 N N . LEU B 1 299 ? 18.828 9.734 -13.008 1 97.81 299 LEU B N 1
ATOM 6449 C CA . LEU B 1 299 ? 18.781 9.336 -11.602 1 97.81 299 LEU B CA 1
ATOM 6450 C C . LEU B 1 299 ? 18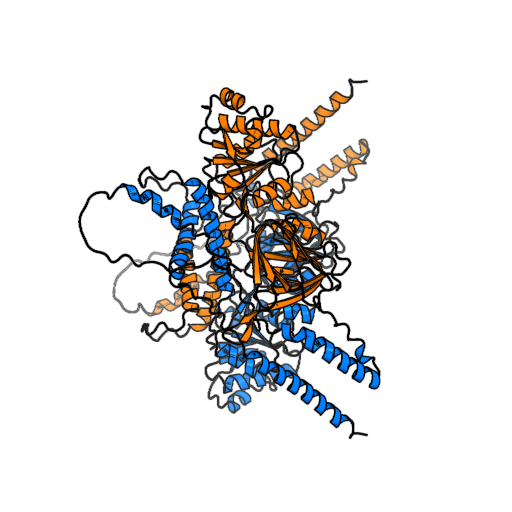.781 7.816 -11.469 1 97.81 299 LEU B C 1
ATOM 6452 O O . LEU B 1 299 ? 17.938 7.141 -12.062 1 97.81 299 LEU B O 1
ATOM 6456 N N . GLU B 1 300 ? 19.719 7.328 -10.719 1 97.75 300 GLU B N 1
ATOM 6457 C CA . GLU B 1 300 ? 19.734 5.902 -10.406 1 97.75 300 GLU B CA 1
ATOM 6458 C C . GLU B 1 300 ? 18.891 5.598 -9.172 1 97.75 300 GLU B C 1
ATOM 6460 O O . GLU B 1 300 ? 19.125 6.168 -8.102 1 97.75 300 GLU B O 1
ATOM 6465 N N . LEU B 1 301 ? 17.953 4.734 -9.344 1 97.75 301 LEU B N 1
ATOM 6466 C CA . LEU B 1 301 ? 17.078 4.332 -8.242 1 97.75 301 LEU B CA 1
ATOM 6467 C C . LEU B 1 301 ? 17.453 2.941 -7.734 1 97.75 301 LEU B C 1
ATOM 6469 O O . LEU B 1 301 ? 17.422 1.971 -8.492 1 97.75 301 LEU B O 1
ATOM 6473 N N . TYR B 1 302 ? 17.797 2.889 -6.441 1 97.56 302 TYR B N 1
ATOM 6474 C CA . TYR B 1 302 ? 18.156 1.628 -5.797 1 97.56 302 TYR B CA 1
ATOM 6475 C C . TYR B 1 302 ? 17.109 1.247 -4.746 1 97.56 302 TYR B C 1
ATOM 6477 O O . TYR B 1 302 ? 16.547 2.117 -4.082 1 97.56 302 TYR B O 1
ATOM 6485 N N . GLY B 1 303 ? 16.828 -0.028 -4.605 1 95.69 303 GLY B N 1
ATOM 6486 C CA . GLY B 1 303 ? 16.047 -0.604 -3.521 1 95.69 303 GLY B CA 1
ATOM 6487 C C . GLY B 1 303 ? 16.812 -1.673 -2.75 1 95.69 303 GLY B C 1
ATOM 6488 O O . GLY B 1 303 ? 17.219 -2.682 -3.32 1 95.69 303 GLY B O 1
ATOM 6489 N N . ASP B 1 304 ? 16.906 -1.417 -1.497 1 93.12 304 ASP B N 1
ATOM 6490 C CA . ASP B 1 304 ? 17.656 -2.336 -0.638 1 93.12 304 ASP B CA 1
ATOM 6491 C C . ASP B 1 304 ? 19.016 -2.662 -1.233 1 93.12 304 ASP B C 1
ATOM 6493 O O . ASP B 1 304 ? 19.406 -3.83 -1.312 1 93.12 304 ASP B O 1
ATOM 6497 N N . GLY B 1 305 ? 19.625 -1.687 -1.787 1 93.44 305 GLY B N 1
ATOM 6498 C CA . GLY B 1 305 ? 21 -1.81 -2.25 1 93.44 305 GLY B CA 1
ATOM 6499 C C . GLY B 1 305 ? 21.094 -2.287 -3.686 1 93.44 305 GLY B C 1
ATOM 6500 O O . GLY B 1 305 ? 22.188 -2.297 -4.266 1 93.44 305 GLY B O 1
ATOM 6501 N N . ASN B 1 306 ? 19.984 -2.666 -4.266 1 93.88 306 ASN B N 1
ATOM 6502 C CA . ASN B 1 306 ? 20 -3.162 -5.641 1 93.88 306 ASN B CA 1
ATOM 6503 C C . ASN B 1 306 ? 19.5 -2.105 -6.621 1 93.88 306 ASN B C 1
ATOM 6505 O O . ASN B 1 306 ? 18.531 -1.4 -6.344 1 93.88 306 ASN B O 1
ATOM 6509 N N . LEU B 1 307 ? 20.203 -1.977 -7.75 1 94.81 307 LEU B N 1
ATOM 6510 C CA . LEU B 1 307 ? 19.766 -1.048 -8.789 1 94.81 307 LEU B CA 1
ATOM 6511 C C . LEU B 1 307 ? 18.453 -1.508 -9.406 1 94.81 307 LEU B C 1
ATOM 6513 O O . LEU B 1 307 ? 18.391 -2.586 -10.008 1 94.81 307 LEU B O 1
ATOM 6517 N N . MET B 1 308 ? 17.484 -0.744 -9.234 1 94.5 308 MET B N 1
ATOM 6518 C CA . MET B 1 308 ? 16.172 -1.078 -9.789 1 94.5 308 MET B CA 1
ATOM 6519 C C . MET B 1 308 ? 16.031 -0.528 -11.203 1 94.5 308 MET B C 1
ATOM 6521 O O . MET B 1 308 ? 15.594 -1.24 -12.109 1 94.5 308 MET B O 1
ATOM 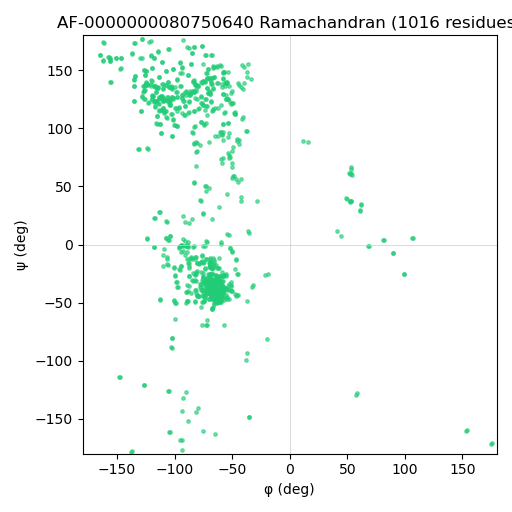6525 N N . THR B 1 309 ? 16.375 0.745 -11.391 1 93.81 309 THR B N 1
ATOM 6526 C CA . THR B 1 309 ? 16.266 1.364 -12.703 1 93.81 309 THR B CA 1
ATOM 6527 C C . THR B 1 309 ? 17.047 2.676 -12.75 1 93.81 309 THR B C 1
ATOM 6529 O O . THR B 1 309 ? 17.469 3.186 -11.711 1 93.81 309 THR B O 1
ATOM 6532 N N . VAL B 1 310 ? 17.312 3.143 -13.93 1 94.75 310 VAL B N 1
ATOM 6533 C CA . VAL B 1 310 ? 17.859 4.473 -14.164 1 94.75 310 VAL B CA 1
ATOM 6534 C C . VAL B 1 310 ? 16.797 5.363 -14.805 1 94.75 310 VAL B C 1
ATOM 6536 O O . VAL B 1 310 ? 16.422 5.152 -15.961 1 94.75 310 VAL B O 1
ATOM 6539 N N . ALA B 1 311 ? 16.422 6.332 -14.055 1 94.88 311 ALA B N 1
ATOM 6540 C CA . ALA B 1 311 ? 15.344 7.211 -14.516 1 94.88 311 ALA B CA 1
ATOM 6541 C C . ALA B 1 311 ? 15.898 8.367 -15.336 1 94.88 311 ALA B C 1
ATOM 6543 O O . ALA B 1 311 ? 16.703 9.172 -14.844 1 94.88 311 ALA B O 1
ATOM 6544 N N . GLN B 1 312 ? 15.594 8.383 -16.562 1 94.25 312 GLN B N 1
ATOM 6545 C CA . GLN B 1 312 ? 15.781 9.562 -17.391 1 94.25 312 GLN B CA 1
ATOM 6546 C C . GLN B 1 312 ? 14.469 10.328 -17.562 1 94.25 312 GLN B C 1
ATOM 6548 O O . GLN B 1 312 ? 13.609 9.93 -18.344 1 94.25 312 GLN B O 1
ATOM 6553 N N . ALA B 1 313 ? 14.367 11.383 -16.844 1 95.62 313 ALA B N 1
ATOM 6554 C CA . ALA B 1 313 ? 13.125 12.141 -16.719 1 95.62 313 ALA B CA 1
ATOM 6555 C C . ALA B 1 313 ? 13.383 13.547 -16.203 1 95.62 313 ALA B C 1
ATOM 6557 O O . ALA B 1 313 ? 14.531 13.914 -15.922 1 95.62 313 ALA B O 1
ATOM 6558 N N . ASP B 1 314 ? 12.352 14.359 -16.188 1 96.12 314 ASP B N 1
ATOM 6559 C CA . ASP B 1 314 ? 12.469 15.648 -15.5 1 96.12 314 ASP B CA 1
ATOM 6560 C C . ASP B 1 314 ? 12.781 15.461 -14.023 1 96.12 314 ASP B C 1
ATOM 6562 O O . ASP B 1 314 ? 13.414 16.328 -13.398 1 96.12 314 ASP B O 1
ATOM 6566 N N . GLY B 1 315 ? 12.297 14.391 -13.508 1 97.25 315 GLY B N 1
ATOM 6567 C CA . GLY B 1 315 ? 12.602 14.078 -12.117 1 97.25 315 GLY B CA 1
ATOM 6568 C C . GLY B 1 315 ? 11.875 12.852 -11.602 1 97.25 315 GLY B C 1
ATOM 6569 O O . GLY B 1 315 ? 11.312 12.086 -12.391 1 97.25 315 GLY B O 1
ATOM 6570 N N . LEU B 1 316 ? 12.008 12.68 -10.312 1 97.94 316 LEU B N 1
ATOM 6571 C CA . LEU B 1 316 ? 11.375 11.578 -9.594 1 97.94 316 LEU B CA 1
ATOM 6572 C C . LEU B 1 316 ? 10.734 12.07 -8.305 1 97.94 316 LEU B C 1
ATOM 6574 O O . LEU B 1 316 ? 11.312 12.875 -7.578 1 97.94 316 LEU B O 1
ATOM 6578 N N . ILE B 1 317 ? 9.57 11.578 -8.102 1 98.56 317 ILE B N 1
ATOM 6579 C CA . ILE B 1 317 ? 8.867 11.867 -6.855 1 98.56 317 ILE B CA 1
ATOM 6580 C C . ILE B 1 317 ? 8.789 10.602 -6.004 1 98.56 317 ILE B C 1
ATOM 6582 O O . ILE B 1 317 ? 8.344 9.555 -6.477 1 98.56 317 ILE B O 1
ATOM 6586 N N . ILE B 1 318 ? 9.266 10.641 -4.816 1 98.81 318 ILE B N 1
ATOM 6587 C CA . ILE B 1 318 ? 9.055 9.602 -3.818 1 98.81 318 ILE B CA 1
ATOM 6588 C C . ILE B 1 318 ? 8.094 10.109 -2.744 1 98.81 318 ILE B C 1
ATOM 6590 O O . ILE B 1 318 ? 8.43 11.008 -1.975 1 98.81 318 ILE B O 1
ATOM 6594 N N . ALA B 1 319 ? 6.938 9.469 -2.676 1 98.62 319 ALA B N 1
ATOM 6595 C CA . ALA B 1 319 ? 5.871 10.062 -1.873 1 98.62 319 ALA B CA 1
ATOM 6596 C C . ALA B 1 319 ? 5.324 9.062 -0.856 1 98.62 319 ALA B C 1
ATOM 6598 O O . ALA B 1 319 ? 5.391 7.852 -1.071 1 98.62 319 ALA B O 1
ATOM 6599 N N . THR B 1 320 ? 4.855 9.602 0.283 1 98.25 320 THR B N 1
ATOM 6600 C CA . THR B 1 320 ? 4.043 8.867 1.244 1 98.25 320 THR B CA 1
ATOM 6601 C C . THR B 1 320 ? 2.613 8.711 0.737 1 98.25 320 THR B C 1
ATOM 6603 O O . THR B 1 320 ? 2.242 9.305 -0.278 1 98.25 320 THR B O 1
ATOM 6606 N N . PRO B 1 321 ? 1.813 7.895 1.434 1 97.69 321 PRO B N 1
ATOM 6607 C CA . PRO B 1 321 ? 0.391 7.859 1.085 1 97.69 321 PRO B CA 1
ATOM 6608 C C . PRO B 1 321 ? -0.278 9.227 1.196 1 97.69 321 PRO B C 1
ATOM 6610 O O . PRO B 1 321 ? -1.104 9.586 0.353 1 97.69 321 PRO B O 1
ATOM 6613 N N . THR B 1 322 ? 0.119 9.969 2.195 1 97.38 322 THR B N 1
ATOM 6614 C CA . THR B 1 322 ? -0.409 11.32 2.309 1 97.38 322 THR B CA 1
ATOM 6615 C C . THR B 1 322 ? -0.024 12.156 1.09 1 97.38 322 THR B C 1
ATOM 6617 O O . THR B 1 322 ? -0.865 12.852 0.516 1 97.38 322 THR B O 1
ATOM 6620 N N . GLY B 1 323 ? 1.18 12.008 0.67 1 97.38 323 GLY B N 1
ATOM 6621 C CA . GLY B 1 323 ? 1.688 12.766 -0.465 1 97.38 323 GLY B CA 1
ATOM 6622 C C . GLY B 1 323 ? 1.124 12.297 -1.793 1 97.38 323 GLY B C 1
ATOM 6623 O O . GLY B 1 323 ? 1.29 12.961 -2.814 1 97.38 323 GLY B O 1
ATOM 6624 N N . SER B 1 324 ? 0.468 11.148 -1.832 1 96.75 324 SER B N 1
ATOM 6625 C CA . SER B 1 324 ? -0.109 10.625 -3.066 1 96.75 324 SER B CA 1
ATOM 6626 C C . SER B 1 324 ? -1.167 11.57 -3.625 1 96.75 324 SER B C 1
ATOM 6628 O O . SER B 1 324 ? -1.485 11.516 -4.816 1 96.75 324 SER B O 1
ATOM 6630 N N . THR B 1 325 ? -1.729 12.469 -2.803 1 93.81 325 THR B N 1
ATOM 6631 C CA . THR B 1 325 ? -2.775 13.398 -3.223 1 93.81 325 THR B CA 1
ATOM 6632 C C . THR B 1 325 ? -2.176 14.734 -3.654 1 93.81 325 THR B C 1
ATOM 6634 O O . THR B 1 325 ? -2.898 15.641 -4.074 1 93.81 325 THR B O 1
ATOM 6637 N N . ALA B 1 326 ? -0.9 14.82 -3.562 1 94.81 326 ALA B N 1
ATOM 6638 C CA . ALA B 1 326 ? -0.228 16.078 -3.883 1 94.81 326 ALA B CA 1
ATOM 6639 C C . ALA B 1 326 ? 0.469 16 -5.238 1 94.81 326 ALA B C 1
ATOM 6641 O O . ALA B 1 326 ? -0.167 15.703 -6.254 1 94.81 326 ALA B O 1
ATOM 6642 N N . TYR B 1 327 ? 1.793 16.312 -5.297 1 94.38 327 TYR B N 1
ATOM 6643 C CA . TYR B 1 327 ? 2.535 16.391 -6.551 1 94.38 327 TYR B CA 1
ATOM 6644 C C . TYR B 1 327 ? 2.537 15.047 -7.273 1 94.38 327 TYR B C 1
ATOM 6646 O O . TYR B 1 327 ? 2.477 14.992 -8.5 1 94.38 327 TYR B O 1
ATOM 6654 N N . SER B 1 328 ? 2.555 13.953 -6.531 1 95.69 328 SER B N 1
ATOM 6655 C CA . SER B 1 328 ? 2.551 12.617 -7.113 1 95.69 328 SER B CA 1
ATOM 6656 C C . SER B 1 328 ? 1.315 12.391 -7.977 1 95.69 328 SER B C 1
ATOM 6658 O O . SER B 1 328 ? 1.408 11.82 -9.062 1 95.69 328 SER B O 1
ATOM 6660 N N . LEU B 1 329 ? 0.229 12.836 -7.488 1 92.5 329 LEU B N 1
ATOM 6661 C CA . LEU B 1 329 ? -1.017 12.672 -8.234 1 92.5 329 LEU B CA 1
ATOM 6662 C C . LEU B 1 329 ? -0.953 13.414 -9.562 1 92.5 329 LEU B C 1
ATOM 6664 O O . LEU B 1 329 ? -1.355 12.875 -10.594 1 92.5 329 LEU B O 1
ATOM 6668 N N . SER B 1 330 ? -0.462 14.602 -9.539 1 91.5 330 SER B N 1
ATOM 6669 C CA . SER B 1 330 ? -0.364 15.438 -10.734 1 91.5 330 SER B CA 1
ATOM 6670 C C . SER B 1 330 ? 0.547 14.797 -11.781 1 91.5 330 SER B C 1
ATOM 6672 O O . SER B 1 330 ? 0.383 15.031 -12.977 1 91.5 330 SER B O 1
ATOM 6674 N N . ALA B 1 331 ? 1.458 14.039 -11.273 1 93.44 331 ALA B N 1
ATOM 6675 C CA . ALA B 1 331 ? 2.426 13.406 -12.164 1 93.44 331 ALA B CA 1
ATOM 6676 C C . ALA B 1 331 ? 1.945 12.031 -12.609 1 93.44 331 ALA B C 1
ATOM 6678 O O . ALA B 1 331 ? 2.678 11.297 -13.273 1 93.44 331 ALA B O 1
ATOM 6679 N N . GLY B 1 332 ? 0.772 11.648 -12.219 1 90.5 332 GLY B N 1
ATOM 6680 C CA . GLY B 1 332 ? 0.192 10.414 -12.727 1 90.5 332 GLY B CA 1
ATOM 6681 C C . GLY B 1 332 ? 0.178 9.289 -11.711 1 90.5 332 GLY B C 1
ATOM 6682 O O . GLY B 1 332 ? -0.168 8.156 -12.031 1 90.5 332 GLY B O 1
ATOM 6683 N N . GLY B 1 333 ? 0.545 9.547 -10.531 1 93.38 333 GLY B N 1
ATOM 6684 C CA . GLY B 1 333 ? 0.506 8.547 -9.484 1 93.38 333 GLY B CA 1
ATOM 6685 C C . GLY B 1 333 ? -0.899 8.234 -9 1 93.38 333 GLY B C 1
ATOM 6686 O O . GLY B 1 333 ? -1.826 9.016 -9.242 1 93.38 333 GLY B O 1
ATOM 6687 N N . SER B 1 334 ? -1.055 7.133 -8.32 1 92.81 334 SER B N 1
ATOM 6688 C CA . SER B 1 334 ? -2.348 6.711 -7.789 1 92.81 334 SER B CA 1
ATOM 6689 C C . SER B 1 334 ? -2.621 7.336 -6.426 1 92.81 334 SER B C 1
ATOM 6691 O O . SER B 1 334 ? -1.689 7.723 -5.719 1 92.81 334 SER B O 1
ATOM 6693 N N . LEU B 1 335 ? -3.914 7.43 -6.129 1 95.5 335 LEU B N 1
ATOM 6694 C CA . LEU B 1 335 ? -4.332 7.773 -4.777 1 95.5 335 LEU B CA 1
ATOM 6695 C C . LEU B 1 335 ? -4.086 6.613 -3.818 1 95.5 335 LEU B C 1
ATOM 6697 O O . LEU B 1 335 ? -4.359 5.457 -4.152 1 95.5 335 LEU B O 1
ATOM 6701 N N . ILE B 1 336 ? -3.525 6.957 -2.684 1 97.31 336 ILE B N 1
ATOM 6702 C CA . ILE B 1 336 ? -3.244 5.934 -1.683 1 97.31 336 ILE B CA 1
ATOM 6703 C C . ILE B 1 336 ? -3.875 6.328 -0.349 1 97.31 336 ILE B C 1
ATOM 6705 O O . ILE B 1 336 ? -3.633 7.426 0.157 1 97.31 336 ILE B O 1
ATOM 6709 N N . TYR B 1 337 ? -4.656 5.445 0.154 1 95.75 337 TYR B N 1
ATOM 6710 C CA . TYR B 1 337 ? -5.266 5.652 1.463 1 95.75 337 TYR B CA 1
ATOM 6711 C C . TYR B 1 337 ? -4.199 5.855 2.535 1 95.75 337 TYR B C 1
ATOM 6713 O O . TYR B 1 337 ? -3.166 5.18 2.525 1 95.75 337 TYR B O 1
ATOM 6721 N N . PRO B 1 338 ? -4.402 6.723 3.518 1 92.62 338 PRO B N 1
ATOM 6722 C CA . PRO B 1 338 ? -3.359 7.141 4.457 1 92.62 338 PRO B CA 1
ATOM 6723 C C . PRO B 1 338 ? -2.842 5.988 5.312 1 92.62 338 PRO B C 1
ATOM 6725 O O . PRO B 1 338 ? -1.693 6.016 5.762 1 92.62 338 PRO B O 1
ATOM 6728 N N . THR B 1 339 ? -3.627 5.031 5.574 1 89.69 339 THR B N 1
ATOM 6729 C CA . THR B 1 339 ? -3.213 3.971 6.488 1 89.69 339 THR B CA 1
ATOM 6730 C C . THR B 1 339 ? -2.484 2.863 5.734 1 89.69 339 THR B C 1
ATOM 6732 O O . THR B 1 339 ? -2.072 1.865 6.328 1 89.69 339 THR B O 1
ATOM 6735 N N . VAL B 1 340 ? -2.365 2.984 4.422 1 92.62 340 VAL B N 1
ATOM 6736 C CA . VAL B 1 340 ? -1.545 2.057 3.65 1 92.62 340 VAL B CA 1
ATOM 6737 C C . VAL B 1 340 ? -0.066 2.371 3.865 1 92.62 340 VAL B C 1
ATOM 6739 O O . VAL B 1 340 ? 0.375 3.498 3.627 1 92.62 340 VAL B O 1
ATOM 6742 N N . ASN B 1 341 ? 0.67 1.469 4.359 1 89 341 ASN B N 1
ATOM 6743 C CA . ASN B 1 341 ? 2.111 1.649 4.5 1 89 341 ASN B CA 1
ATOM 6744 C C . ASN B 1 341 ? 2.85 1.303 3.211 1 89 341 ASN B C 1
ATOM 6746 O O . ASN B 1 341 ? 3.16 0.136 2.963 1 89 341 ASN B O 1
ATOM 6750 N N . ALA B 1 342 ? 3.115 2.299 2.465 1 96 342 ALA B N 1
ATOM 6751 C CA . ALA B 1 342 ? 3.764 2.086 1.173 1 96 342 ALA B CA 1
ATOM 6752 C C . ALA B 1 342 ? 4.488 3.346 0.709 1 96 342 ALA B C 1
ATOM 6754 O O . ALA B 1 342 ? 4.281 4.43 1.265 1 96 342 ALA B O 1
ATOM 6755 N N . ILE B 1 343 ? 5.371 3.195 -0.187 1 97.94 343 ILE B N 1
ATOM 6756 C CA . ILE B 1 343 ? 6.109 4.293 -0.8 1 97.94 343 ILE B CA 1
ATOM 6757 C C . ILE B 1 343 ? 5.781 4.367 -2.289 1 97.94 343 ILE B C 1
ATOM 6759 O O . ILE B 1 343 ? 5.934 3.383 -3.016 1 97.94 343 ILE B O 1
ATOM 6763 N N . ALA B 1 344 ? 5.324 5.496 -2.705 1 98.38 344 ALA B N 1
ATOM 6764 C CA . ALA B 1 344 ? 5.004 5.691 -4.117 1 98.38 344 ALA B CA 1
ATOM 6765 C C . ALA B 1 344 ? 6.188 6.293 -4.867 1 98.38 344 ALA B C 1
ATOM 6767 O O . ALA B 1 344 ? 6.781 7.277 -4.418 1 98.38 344 ALA B O 1
ATOM 6768 N N . VAL B 1 345 ? 6.566 5.695 -5.938 1 98.19 345 VAL B N 1
ATOM 6769 C CA . VAL B 1 345 ? 7.578 6.223 -6.848 1 98.19 345 VAL B CA 1
ATOM 6770 C C . VAL B 1 345 ? 6.918 6.66 -8.156 1 98.19 345 VAL B C 1
ATOM 6772 O O . VAL B 1 345 ? 6.359 5.832 -8.883 1 98.19 345 VAL B O 1
ATOM 6775 N N . THR B 1 346 ? 6.996 7.922 -8.461 1 97.81 346 THR B N 1
ATOM 6776 C CA . THR B 1 346 ? 6.32 8.484 -9.617 1 97.81 346 THR B CA 1
ATOM 6777 C C . THR B 1 346 ? 7.289 9.312 -10.461 1 97.81 346 THR B C 1
ATOM 6779 O O . THR B 1 346 ? 7.789 10.344 -10.016 1 97.81 346 THR B O 1
ATOM 6782 N N . PRO B 1 347 ? 7.574 8.906 -11.664 1 97 347 PRO B N 1
ATOM 6783 C CA . PRO B 1 347 ? 8.422 9.719 -12.547 1 97 347 PRO B CA 1
ATOM 6784 C C . PRO B 1 347 ? 7.719 10.969 -13.062 1 97 347 PRO B C 1
ATOM 6786 O O . PRO B 1 347 ? 6.5 10.961 -13.258 1 97 347 PRO B O 1
ATOM 6789 N N . ILE B 1 348 ? 8.5 12 -13.25 1 96.19 348 ILE B N 1
ATOM 6790 C CA . ILE B 1 348 ? 7.992 13.234 -13.836 1 96.19 348 ILE B CA 1
ATOM 6791 C C . ILE B 1 348 ? 8.398 13.312 -15.312 1 96.19 348 ILE B C 1
ATOM 6793 O O . ILE B 1 348 ? 9.57 13.508 -15.633 1 96.19 348 ILE B O 1
ATOM 6797 N N . CYS B 1 349 ? 7.535 13.148 -16.219 1 93.12 349 CYS B N 1
ATOM 6798 C CA . CYS B 1 349 ? 7.758 13.242 -17.656 1 93.12 349 CYS B CA 1
ATOM 6799 C C . CYS B 1 349 ? 8.93 12.375 -18.078 1 93.12 349 CYS B C 1
ATOM 6801 O O . CYS B 1 349 ? 9.898 12.867 -18.656 1 93.12 349 CYS B O 1
ATOM 6803 N N . PRO B 1 350 ? 8.812 11.117 -17.859 1 93.75 350 PRO B N 1
ATOM 6804 C CA . PRO B 1 350 ? 9.914 10.234 -18.266 1 93.75 350 PRO B CA 1
ATOM 6805 C C . PRO B 1 350 ? 10.102 10.172 -19.766 1 93.75 350 PRO B C 1
ATOM 6807 O O . PRO B 1 350 ? 9.148 10.375 -20.531 1 93.75 350 PRO B O 1
ATOM 6810 N N . HIS B 1 351 ? 11.266 9.891 -20.094 1 88.81 351 HIS B N 1
ATOM 6811 C CA . HIS B 1 351 ? 11.602 9.789 -21.516 1 88.81 351 HIS B CA 1
ATOM 6812 C C . HIS B 1 351 ? 11 8.531 -22.125 1 88.81 351 HIS B C 1
ATOM 6814 O O . HIS B 1 351 ? 10.781 8.477 -23.344 1 88.81 351 HIS B O 1
ATOM 6820 N N . THR B 1 352 ? 10.812 7.492 -21.359 1 88.5 352 THR B N 1
ATOM 6821 C CA . THR B 1 352 ? 10.203 6.262 -21.844 1 88.5 352 THR B CA 1
ATOM 6822 C C . THR B 1 352 ? 8.711 6.246 -21.547 1 88.5 352 THR B C 1
ATOM 6824 O O . THR B 1 352 ? 8.273 6.723 -20.484 1 88.5 352 THR B O 1
ATOM 6827 N N . LEU B 1 353 ? 7.977 5.641 -22.391 1 80.62 353 LEU B N 1
ATOM 6828 C CA . LEU B 1 353 ? 6.527 5.551 -22.234 1 80.62 353 LEU B CA 1
ATOM 6829 C C . LEU B 1 353 ? 6.152 4.477 -21.219 1 80.62 353 LEU B C 1
ATOM 6831 O O . LEU B 1 353 ? 5.043 4.48 -20.688 1 80.62 353 LEU B O 1
ATOM 6835 N N . SER B 1 354 ? 7.082 3.652 -20.938 1 88.06 354 SER B N 1
ATOM 6836 C CA . SER B 1 354 ? 6.762 2.48 -20.141 1 88.06 354 SER B CA 1
ATOM 6837 C C . SER B 1 354 ? 7.078 2.719 -18.672 1 88.06 354 SER B C 1
ATOM 6839 O O . SER B 1 354 ? 6.781 1.874 -17.812 1 88.06 354 SER B O 1
ATOM 6841 N N . PHE B 1 355 ? 7.598 3.863 -18.469 1 90.75 355 PHE B N 1
ATOM 6842 C CA . PHE B 1 355 ? 7.957 4.152 -17.094 1 90.75 355 PHE B CA 1
ATOM 6843 C C . PHE B 1 355 ? 6.734 4.602 -16.297 1 90.75 355 PHE B C 1
ATOM 6845 O O . PHE B 1 355 ? 6.559 5.797 -16.047 1 90.75 355 PHE B O 1
ATOM 6852 N N . ARG B 1 356 ? 6.02 3.609 -15.734 1 91.75 356 ARG B N 1
ATOM 6853 C CA . ARG B 1 356 ? 4.809 3.846 -14.961 1 91.75 356 ARG B CA 1
ATOM 6854 C C . ARG B 1 356 ? 5.121 3.953 -13.469 1 91.75 356 ARG B C 1
ATOM 6856 O O . ARG B 1 356 ? 6.105 3.387 -12.992 1 91.75 356 ARG B O 1
ATOM 6863 N N . PRO B 1 357 ? 4.262 4.719 -12.75 1 94.31 357 PRO B N 1
ATOM 6864 C CA . PRO B 1 357 ? 4.422 4.766 -11.297 1 94.31 357 PRO B CA 1
ATOM 6865 C C . PRO B 1 357 ? 4.355 3.381 -10.648 1 94.31 357 PRO B C 1
ATOM 6867 O O . PRO B 1 357 ? 3.637 2.504 -11.133 1 94.31 357 PRO B O 1
ATOM 6870 N N . ILE B 1 358 ? 5.062 3.252 -9.594 1 96.56 358 ILE B N 1
ATOM 6871 C CA . ILE B 1 358 ? 5.094 1.981 -8.875 1 96.56 358 ILE B CA 1
ATOM 6872 C C . ILE B 1 358 ? 4.941 2.23 -7.379 1 96.56 358 ILE B C 1
ATOM 6874 O O . ILE B 1 358 ? 5.379 3.264 -6.867 1 96.56 358 ILE B O 1
ATOM 6878 N N . ILE B 1 359 ? 4.258 1.302 -6.676 1 97.88 359 ILE B N 1
ATOM 6879 C CA . ILE B 1 359 ? 4.102 1.352 -5.227 1 97.88 359 ILE B CA 1
ATOM 6880 C C . ILE B 1 359 ? 5.012 0.312 -4.574 1 97.88 359 ILE B C 1
ATOM 6882 O O . ILE B 1 359 ? 4.918 -0.88 -4.875 1 97.88 359 ILE B O 1
ATOM 6886 N N . LEU B 1 360 ? 5.867 0.781 -3.691 1 97.25 360 LEU B N 1
ATOM 6887 C CA . LEU B 1 360 ? 6.848 -0.069 -3.027 1 97.25 360 LEU B CA 1
ATOM 6888 C C . LEU B 1 360 ? 6.52 -0.23 -1.548 1 97.25 360 LEU B C 1
ATOM 6890 O O . LEU B 1 360 ? 5.836 0.615 -0.964 1 97.25 360 LEU B O 1
ATOM 6894 N N . PRO B 1 361 ? 7.02 -1.312 -0.976 1 94.31 361 PRO B N 1
ATOM 6895 C CA . PRO B 1 361 ? 6.75 -1.508 0.45 1 94.31 361 PRO B CA 1
ATOM 6896 C C . PRO B 1 361 ? 7.512 -0.521 1.334 1 94.31 361 PRO B C 1
ATOM 6898 O O . PRO B 1 361 ? 8.602 -0.068 0.967 1 94.31 361 PRO B O 1
ATOM 6901 N N . ASP B 1 362 ? 6.949 -0.22 2.469 1 93.31 362 ASP B N 1
ATOM 6902 C CA . ASP B 1 362 ? 7.57 0.713 3.406 1 93.31 362 ASP B CA 1
ATOM 6903 C C . ASP B 1 362 ? 8.828 0.108 4.035 1 93.31 362 ASP B C 1
ATOM 6905 O O . ASP B 1 362 ? 9.625 0.82 4.641 1 93.31 362 ASP B O 1
ATOM 6909 N N . SER B 1 363 ? 9.07 -1.176 3.887 1 90.19 363 SER B N 1
ATOM 6910 C CA . SER B 1 363 ? 10.242 -1.85 4.426 1 90.19 363 SER B CA 1
ATOM 6911 C C . SER B 1 363 ? 11.461 -1.632 3.539 1 90.19 363 SER B C 1
ATOM 6913 O O . SER B 1 363 ? 12.594 -1.908 3.947 1 90.19 363 SER B O 1
ATOM 6915 N N . MET B 1 364 ? 11.211 -1.201 2.391 1 93.69 364 MET B N 1
ATOM 6916 C CA . MET B 1 364 ? 12.297 -1.035 1.435 1 93.69 364 MET B CA 1
ATOM 6917 C C . MET B 1 364 ? 13.039 0.275 1.676 1 93.69 364 MET B C 1
ATOM 6919 O O . MET B 1 364 ? 12.414 1.314 1.896 1 93.69 364 MET B O 1
ATOM 6923 N N . THR B 1 365 ? 14.367 0.221 1.712 1 96 365 THR B N 1
ATOM 6924 C CA . THR B 1 365 ? 15.195 1.423 1.726 1 96 365 THR B CA 1
ATOM 6925 C C . THR B 1 365 ? 15.578 1.831 0.307 1 96 365 THR B C 1
ATOM 6927 O O . THR B 1 365 ? 16.203 1.061 -0.417 1 96 365 THR B O 1
ATOM 6930 N N . LEU B 1 366 ? 15.234 3.027 -0.012 1 98.25 366 LEU B N 1
ATOM 6931 C CA . LEU B 1 366 ? 15.508 3.525 -1.355 1 98.25 366 LEU B CA 1
ATOM 6932 C C . LEU B 1 366 ? 16.734 4.43 -1.357 1 98.25 366 LEU B C 1
ATOM 6934 O O . LEU B 1 366 ? 17.078 5.02 -0.33 1 98.25 366 LEU B O 1
ATOM 6938 N N . LYS B 1 367 ? 17.375 4.445 -2.43 1 98.44 367 LYS B N 1
ATOM 6939 C CA . LYS B 1 367 ? 18.469 5.363 -2.713 1 98.44 367 LYS B CA 1
ATOM 6940 C C . LYS B 1 367 ? 18.344 5.957 -4.113 1 98.44 367 LYS B C 1
ATOM 6942 O O . LYS B 1 367 ? 18.188 5.223 -5.094 1 98.44 367 LYS B O 1
ATOM 6947 N N . VAL B 1 368 ? 18.312 7.207 -4.18 1 98.69 368 VAL B N 1
ATOM 6948 C CA . VAL B 1 368 ? 18.328 7.902 -5.465 1 98.69 368 VAL B CA 1
ATOM 6949 C C . VAL B 1 368 ? 19.641 8.641 -5.648 1 98.69 368 VAL B C 1
ATOM 6951 O O . VAL B 1 368 ? 19.953 9.578 -4.906 1 98.69 368 VAL B O 1
ATOM 6954 N N . LYS B 1 369 ? 20.359 8.227 -6.617 1 98.31 369 LYS B N 1
ATOM 6955 C CA . LYS B 1 369 ? 21.688 8.773 -6.879 1 98.31 369 LYS B CA 1
ATOM 6956 C C . LYS B 1 369 ? 21.734 9.5 -8.219 1 98.31 369 LYS B C 1
ATOM 6958 O O . LYS B 1 369 ? 21.188 9.016 -9.211 1 98.31 369 LYS B O 1
ATOM 6963 N N . VAL B 1 370 ? 22.344 10.688 -8.18 1 97.94 370 VAL B N 1
ATOM 6964 C CA . VAL B 1 370 ? 22.609 11.359 -9.453 1 97.94 370 VAL B CA 1
ATOM 6965 C C . VAL B 1 370 ? 23.734 10.633 -10.188 1 97.94 370 VAL B C 1
ATOM 6967 O O . VAL B 1 370 ? 24.859 10.555 -9.688 1 97.94 370 VAL B O 1
ATOM 6970 N N . SER B 1 371 ? 23.375 10.156 -11.344 1 96.38 371 SER B N 1
ATOM 6971 C CA . SER B 1 371 ? 24.344 9.367 -12.094 1 96.38 371 SER B CA 1
ATOM 6972 C C . SER B 1 371 ? 25.609 10.172 -12.367 1 96.38 371 SER B C 1
ATOM 6974 O O . SER B 1 371 ? 25.547 11.375 -12.625 1 96.38 371 SER B O 1
ATOM 6976 N N . LEU B 1 372 ? 26.734 9.492 -12.414 1 92.69 372 LEU B N 1
ATOM 6977 C CA . LEU B 1 372 ? 28 10.133 -12.781 1 92.69 372 LEU B CA 1
ATOM 6978 C C . LEU B 1 372 ? 27.984 10.562 -14.25 1 92.69 372 LEU B C 1
ATOM 6980 O O . LEU B 1 372 ? 28.734 11.445 -14.648 1 92.69 372 LEU B O 1
ATOM 6984 N N . LYS B 1 373 ? 27.125 9.961 -14.961 1 92.06 373 LYS B N 1
ATOM 6985 C CA . LYS B 1 373 ? 27.031 10.227 -16.391 1 92.06 373 LYS B CA 1
ATOM 6986 C C . LYS B 1 373 ? 26.062 11.367 -16.672 1 92.06 373 LYS B C 1
ATOM 6988 O O . LYS B 1 373 ? 25.891 11.766 -17.828 1 92.06 373 LYS B O 1
ATOM 6993 N N . ALA B 1 374 ? 25.484 11.883 -15.656 1 93.88 374 ALA B N 1
ATOM 6994 C CA . ALA B 1 374 ? 24.484 12.945 -15.852 1 93.88 374 ALA B CA 1
ATOM 6995 C C . ALA B 1 374 ? 25.141 14.203 -16.438 1 93.88 374 ALA B C 1
ATOM 6997 O O . ALA B 1 374 ? 26.25 14.562 -16.047 1 93.88 374 ALA B O 1
ATOM 6998 N N . ARG B 1 375 ? 24.438 14.891 -17.281 1 92.38 375 ARG B N 1
ATOM 6999 C CA . ARG B 1 375 ? 24.938 16.109 -17.922 1 92.38 375 ARG B CA 1
ATOM 7000 C C . ARG B 1 375 ? 24.766 17.312 -17 1 92.38 375 ARG B C 1
ATOM 7002 O O . ARG B 1 375 ? 25.469 18.312 -17.156 1 92.38 375 ARG B O 1
ATOM 7009 N N . GLY B 1 376 ? 23.828 17.25 -16.109 1 93.06 376 GLY B N 1
ATOM 7010 C CA . GLY B 1 376 ? 23.547 18.328 -15.164 1 93.06 376 GLY B CA 1
ATOM 7011 C C . GLY B 1 376 ? 23.344 17.828 -13.742 1 93.06 376 GLY B C 1
ATOM 7012 O O . GLY B 1 376 ? 23.312 16.625 -13.492 1 93.06 376 GLY B O 1
ATOM 7013 N N . THR B 1 377 ? 23.234 18.812 -12.906 1 95.38 377 THR B N 1
ATOM 7014 C CA . THR B 1 377 ? 22.953 18.5 -11.508 1 95.38 377 THR B CA 1
ATOM 7015 C C . THR B 1 377 ? 21.453 18.281 -11.289 1 95.38 377 THR B C 1
ATOM 7017 O O . THR B 1 377 ? 20.656 18.469 -12.203 1 95.38 377 THR B O 1
ATOM 7020 N N . ALA B 1 378 ? 21.156 17.812 -10.133 1 97.25 378 ALA B N 1
ATOM 7021 C CA . ALA B 1 378 ? 19.766 17.656 -9.719 1 97.25 378 ALA B CA 1
ATOM 7022 C C . ALA B 1 378 ? 19.469 18.469 -8.461 1 97.25 378 ALA B C 1
ATOM 7024 O O . ALA B 1 378 ? 20.391 18.969 -7.816 1 97.25 378 ALA B O 1
ATOM 7025 N N . TRP B 1 379 ? 18.266 18.656 -8.242 1 97.69 379 TRP B N 1
ATOM 7026 C CA . TRP B 1 379 ? 17.812 19.375 -7.055 1 97.69 379 TRP B CA 1
ATOM 7027 C C . TRP B 1 379 ? 16.766 18.562 -6.293 1 97.69 379 TRP B C 1
ATOM 7029 O O . TRP B 1 379 ? 15.867 17.984 -6.895 1 97.69 379 TRP B O 1
ATOM 7039 N N . ALA B 1 380 ? 16.922 18.547 -5.008 1 97.94 380 ALA B N 1
ATOM 7040 C CA . ALA B 1 380 ? 15.961 17.844 -4.156 1 97.94 380 ALA B CA 1
ATOM 7041 C C . ALA B 1 380 ? 15.125 18.812 -3.336 1 97.94 380 ALA B C 1
ATOM 7043 O O . ALA B 1 380 ? 15.641 19.828 -2.84 1 97.94 380 ALA B O 1
ATOM 7044 N N . GLY B 1 381 ? 13.852 18.594 -3.299 1 97.5 381 GLY B N 1
ATOM 7045 C CA . GLY B 1 381 ? 12.922 19.328 -2.449 1 97.5 381 GLY B CA 1
ATOM 7046 C C . GLY B 1 381 ? 12.18 18.438 -1.473 1 97.5 381 GLY B C 1
ATOM 7047 O O . GLY B 1 381 ? 11.805 17.312 -1.812 1 97.5 381 GLY B O 1
ATOM 7048 N N . PHE B 1 382 ? 11.977 18.906 -0.263 1 97.75 382 PHE B N 1
ATOM 7049 C CA . PHE B 1 382 ? 11.32 18.156 0.802 1 97.75 382 PHE B CA 1
ATOM 7050 C C . PHE B 1 382 ? 10.008 18.812 1.202 1 97.75 382 PHE B C 1
ATOM 7052 O O . PHE B 1 382 ? 10 19.906 1.78 1 97.75 382 PHE B O 1
ATOM 7059 N N . ASP B 1 383 ? 8.93 18.156 0.874 1 96.81 383 ASP B N 1
ATOM 7060 C CA . ASP B 1 383 ? 7.586 18.688 1.055 1 96.81 383 ASP B CA 1
ATOM 7061 C C . ASP B 1 383 ? 7.465 20.078 0.424 1 96.81 383 ASP B C 1
ATOM 7063 O O . ASP B 1 383 ? 6.883 20.984 1.019 1 96.81 383 ASP B O 1
ATOM 7067 N N . GLY B 1 384 ? 8.102 20.219 -0.662 1 92.12 384 GLY B N 1
ATOM 7068 C CA . GLY B 1 384 ? 7.996 21.453 -1.427 1 92.12 384 GLY B CA 1
ATOM 7069 C C . GLY B 1 384 ? 8.891 22.562 -0.898 1 92.12 384 GLY B C 1
ATOM 7070 O O . GLY B 1 384 ? 8.867 23.672 -1.41 1 92.12 384 GLY B O 1
ATOM 7071 N N . LYS B 1 385 ? 9.648 22.203 0.086 1 90.69 385 LYS B N 1
ATOM 7072 C CA . LYS B 1 385 ? 10.531 23.203 0.689 1 90.69 385 LYS B CA 1
ATOM 7073 C C . LYS B 1 385 ? 11.969 22.703 0.76 1 90.69 385 LYS B C 1
ATOM 7075 O O . LYS B 1 385 ? 12.273 21.609 0.273 1 90.69 385 LYS B O 1
ATOM 7080 N N . ASP B 1 386 ? 12.883 23.578 1.248 1 87.94 386 ASP B N 1
ATOM 7081 C CA . ASP B 1 386 ? 14.266 23.234 1.581 1 87.94 386 ASP B CA 1
ATOM 7082 C C . ASP B 1 386 ? 14.969 22.578 0.399 1 87.94 386 ASP B C 1
ATOM 7084 O O . ASP B 1 386 ? 15.531 21.484 0.538 1 87.94 386 ASP B O 1
ATOM 7088 N N . ARG B 1 387 ? 15.062 23.234 -0.645 1 92.44 387 ARG B N 1
ATOM 7089 C CA . ARG B 1 387 ? 15.672 22.656 -1.834 1 92.44 387 ARG B CA 1
ATOM 7090 C C . ARG B 1 387 ? 17.188 22.625 -1.703 1 92.44 387 ARG B C 1
ATOM 7092 O O . ARG B 1 387 ? 17.797 23.547 -1.144 1 92.44 387 ARG B O 1
ATOM 7099 N N . CYS B 1 388 ? 17.781 21.578 -2.127 1 95.19 388 CYS B N 1
ATOM 7100 C CA . CYS B 1 388 ? 19.234 21.438 -2.104 1 95.19 388 CYS B CA 1
ATOM 7101 C C . CYS B 1 388 ? 19.734 20.859 -3.42 1 95.19 388 CYS B C 1
ATOM 7103 O O . CYS B 1 388 ? 19.109 19.984 -4.008 1 95.19 388 CYS B O 1
ATOM 7105 N N . GLU B 1 389 ? 20.828 21.344 -3.826 1 96.62 389 GLU B N 1
ATOM 7106 C CA . GLU B 1 389 ? 21.453 20.875 -5.062 1 96.62 389 GLU B CA 1
ATOM 7107 C C . GLU B 1 389 ? 22.219 19.578 -4.84 1 96.62 389 GLU B C 1
ATOM 7109 O O . GLU B 1 389 ? 22.891 19.422 -3.822 1 96.62 389 GLU B O 1
ATOM 7114 N N . LEU B 1 390 ? 22.078 18.672 -5.758 1 97.44 390 LEU B N 1
ATOM 7115 C CA . LEU B 1 390 ? 22.797 17.406 -5.77 1 97.44 390 LEU B CA 1
ATOM 7116 C C . LEU B 1 390 ? 23.719 17.312 -6.984 1 97.44 390 LEU B C 1
ATOM 7118 O O . LEU B 1 390 ? 23.25 17.406 -8.125 1 97.44 390 LEU B O 1
ATOM 7122 N N . LYS B 1 391 ? 24.953 17.125 -6.73 1 96 391 LYS B N 1
ATOM 7123 C CA . LYS B 1 391 ? 25.922 16.938 -7.812 1 96 391 LYS B CA 1
ATOM 7124 C C . LYS B 1 391 ? 26.031 15.477 -8.219 1 96 391 LYS B C 1
ATOM 7126 O O . LYS B 1 391 ? 25.453 14.602 -7.57 1 96 391 LYS B O 1
ATOM 7131 N N . GLN B 1 392 ? 26.75 15.289 -9.383 1 95.5 392 GLN B N 1
ATOM 7132 C CA . GLN B 1 392 ? 26.953 13.914 -9.844 1 95.5 392 GLN B CA 1
ATOM 7133 C C . GLN B 1 392 ? 27.594 13.055 -8.766 1 95.5 392 GLN B C 1
ATOM 7135 O O . GLN B 1 392 ? 28.609 13.453 -8.172 1 95.5 392 GLN B O 1
ATOM 7140 N N . GLY B 1 393 ? 26.906 11.938 -8.477 1 95.31 393 GLY B N 1
ATOM 7141 C CA . GLY B 1 393 ? 27.406 11.039 -7.453 1 95.31 393 GLY B CA 1
ATOM 7142 C C . GLY B 1 393 ? 26.734 11.219 -6.105 1 95.31 393 GLY B C 1
ATOM 7143 O O . GLY B 1 393 ? 26.766 10.312 -5.27 1 95.31 393 GLY B O 1
ATOM 7144 N N . ASP B 1 394 ? 26.203 12.422 -5.855 1 97.31 394 ASP B N 1
ATOM 7145 C CA . ASP B 1 394 ? 25.438 12.633 -4.629 1 97.31 394 ASP B CA 1
ATOM 7146 C C . ASP B 1 394 ? 24.188 11.75 -4.605 1 97.31 394 ASP B C 1
ATOM 7148 O O . ASP B 1 394 ? 23.688 11.336 -5.652 1 97.31 394 ASP B O 1
ATOM 7152 N N . PHE B 1 395 ? 23.703 11.414 -3.412 1 97.81 395 PHE B N 1
ATOM 7153 C CA . PHE B 1 395 ? 22.5 10.586 -3.361 1 97.81 395 PHE B CA 1
ATOM 7154 C C . PHE B 1 395 ? 21.703 10.867 -2.096 1 97.81 395 PHE B C 1
ATOM 7156 O O . PHE B 1 395 ? 22.203 11.508 -1.17 1 97.81 395 PHE B O 1
ATOM 7163 N N . ILE B 1 396 ? 20.484 10.508 -2.119 1 98.56 396 ILE B N 1
ATOM 7164 C CA . ILE B 1 396 ? 19.562 10.578 -0.993 1 98.56 396 ILE B CA 1
ATOM 7165 C C . ILE B 1 396 ? 19.047 9.18 -0.651 1 98.56 396 ILE B C 1
ATOM 7167 O O . ILE B 1 396 ? 18.656 8.422 -1.539 1 98.56 396 ILE B O 1
ATOM 7171 N N . THR B 1 397 ? 19.156 8.828 0.589 1 98.56 397 THR B N 1
ATOM 7172 C CA . THR B 1 397 ? 18.516 7.598 1.046 1 98.56 397 THR B CA 1
ATOM 7173 C C . THR B 1 397 ? 17.141 7.895 1.64 1 98.56 397 THR B C 1
ATOM 7175 O O . THR B 1 397 ? 16.969 8.891 2.34 1 98.56 397 THR B O 1
ATOM 7178 N N . ILE B 1 398 ? 16.188 7.098 1.294 1 98.75 398 ILE B N 1
ATOM 7179 C CA . ILE B 1 398 ? 14.805 7.316 1.69 1 98.75 398 ILE B CA 1
ATOM 7180 C C . ILE B 1 398 ? 14.242 6.047 2.322 1 98.75 398 ILE B C 1
ATOM 7182 O O . ILE B 1 398 ? 14.328 4.965 1.736 1 98.75 398 ILE B O 1
ATOM 7186 N N . SER B 1 399 ? 13.695 6.168 3.484 1 97.19 399 SER B N 1
ATOM 7187 C CA . SER B 1 399 ? 13.062 5.059 4.188 1 97.19 399 SER B CA 1
ATOM 7188 C C . SER B 1 399 ? 11.875 5.535 5.016 1 97.19 399 SER B C 1
ATOM 7190 O O . SER B 1 399 ? 11.688 6.734 5.215 1 97.19 399 SER B O 1
ATOM 7192 N N . ALA B 1 400 ? 11.031 4.566 5.34 1 95.81 400 ALA B N 1
ATOM 7193 C CA . ALA B 1 400 ? 9.945 4.914 6.254 1 95.81 400 ALA B CA 1
ATOM 7194 C C . ALA B 1 400 ? 10.492 5.465 7.566 1 95.81 400 ALA B C 1
ATOM 7196 O O . ALA B 1 400 ? 11.375 4.859 8.18 1 95.81 400 ALA B O 1
ATOM 7197 N N . SER B 1 401 ? 9.984 6.625 7.988 1 96.44 401 SER B N 1
ATOM 7198 C CA . SER B 1 401 ? 10.438 7.273 9.211 1 96.44 401 SER B CA 1
ATOM 7199 C C . SER B 1 401 ? 9.953 6.516 10.445 1 96.44 401 SER B C 1
ATOM 7201 O O . SER B 1 401 ? 8.836 5.992 10.461 1 96.44 401 SER B O 1
ATOM 7203 N N . PRO B 1 402 ? 10.758 6.449 11.484 1 91.56 402 PRO B N 1
ATOM 7204 C CA . PRO B 1 402 ? 10.258 5.914 12.758 1 91.56 402 PRO B CA 1
ATOM 7205 C C . PRO B 1 402 ? 9.234 6.836 13.422 1 91.56 402 PRO B C 1
ATOM 7207 O O . PRO B 1 402 ? 8.531 6.422 14.344 1 91.56 402 PRO B O 1
ATOM 7210 N N . TYR B 1 403 ? 9.18 8.086 12.93 1 94.06 403 TYR B N 1
ATOM 7211 C CA . TYR B 1 403 ? 8.266 9.062 13.5 1 94.06 403 TYR B CA 1
ATOM 7212 C C . TYR B 1 403 ? 7.043 9.25 12.609 1 94.06 403 TYR B C 1
ATOM 7214 O O . TYR B 1 403 ? 7.152 9.789 11.5 1 94.06 403 TYR B O 1
ATOM 7222 N N . VAL B 1 404 ? 5.945 8.836 13.109 1 95.12 404 VAL B N 1
ATOM 7223 C CA . VAL B 1 404 ? 4.703 9 12.352 1 95.12 404 VAL B CA 1
ATOM 7224 C C . VAL B 1 404 ? 4.125 10.391 12.609 1 95.12 404 VAL B C 1
ATOM 7226 O O . VAL B 1 404 ? 4.59 11.109 13.492 1 95.12 404 VAL B O 1
ATOM 7229 N N . PHE B 1 405 ? 3.219 10.805 11.805 1 97.12 405 PHE B N 1
ATOM 7230 C CA . PHE B 1 405 ? 2.467 12.047 11.961 1 97.12 405 PHE B CA 1
ATOM 7231 C C . PHE B 1 405 ? 1.006 11.758 12.281 1 97.12 405 PHE B C 1
ATOM 7233 O O . PHE B 1 405 ? 0.186 11.586 11.375 1 97.12 405 PHE B O 1
ATOM 7240 N N . PRO B 1 406 ? 0.623 11.758 13.562 1 96.06 406 PRO B N 1
ATOM 7241 C CA . PRO B 1 406 ? -0.75 11.43 13.953 1 96.06 406 PRO B CA 1
ATOM 7242 C C . PRO B 1 406 ? -1.728 12.578 13.695 1 96.06 406 PRO B C 1
ATOM 7244 O O . PRO B 1 406 ? -1.487 13.711 14.125 1 96.06 406 PRO B O 1
ATOM 7247 N N . THR B 1 407 ? -2.775 12.281 13.008 1 96.88 407 THR B N 1
ATOM 7248 C CA . THR B 1 407 ? -3.852 13.242 12.805 1 96.88 407 THR B CA 1
ATOM 7249 C C . THR B 1 407 ? -5.152 12.742 13.422 1 96.88 407 THR B C 1
ATOM 7251 O O . THR B 1 407 ? -5.473 11.555 13.328 1 96.88 407 THR B O 1
ATOM 7254 N N . VAL B 1 408 ? -5.84 13.609 14.094 1 95.75 408 VAL B N 1
ATOM 7255 C CA . VAL B 1 408 ? -7.125 13.25 14.68 1 95.75 408 VAL B CA 1
ATOM 7256 C C . VAL B 1 408 ? -8.156 13.023 13.578 1 95.75 408 VAL B C 1
ATOM 7258 O O . VAL B 1 408 ? -8.297 13.852 12.672 1 95.75 408 VAL B O 1
ATOM 7261 N N . GLU B 1 409 ? -8.812 11.922 13.656 1 93.44 409 GLU B N 1
ATOM 7262 C CA . GLU B 1 409 ? -9.781 11.547 12.633 1 93.44 409 GLU B CA 1
ATOM 7263 C C . GLU B 1 409 ? -11.133 12.203 12.898 1 93.44 409 GLU B C 1
ATOM 7265 O O . GLU B 1 409 ? -11.656 12.148 14.016 1 93.44 409 GLU B O 1
ATOM 7270 N N . SER B 1 410 ? -11.695 12.805 11.898 1 92.19 410 SER B N 1
ATOM 7271 C CA . SER B 1 410 ? -13 13.453 12.023 1 92.19 410 SER B CA 1
ATOM 7272 C C . SER B 1 410 ? -14.133 12.469 11.758 1 92.19 410 SER B C 1
ATOM 7274 O O . SER B 1 410 ? -15.219 12.594 12.328 1 92.19 410 SER B O 1
ATOM 7276 N N . SER B 1 411 ? -13.906 11.539 10.828 1 89.19 411 SER B N 1
ATOM 7277 C CA . SER B 1 411 ? -14.891 10.531 10.453 1 89.19 411 SER B CA 1
ATOM 7278 C C . SER B 1 411 ? -14.211 9.297 9.859 1 89.19 411 SER B C 1
ATOM 7280 O O . SER B 1 411 ? -13.078 9.383 9.375 1 89.19 411 SER B O 1
ATOM 7282 N N . PRO B 1 412 ? -14.859 8.203 9.852 1 85.25 412 PRO B N 1
ATOM 7283 C CA . PRO B 1 412 ? -14.273 6.969 9.32 1 85.25 412 PRO B CA 1
ATOM 7284 C C . PRO B 1 412 ? -13.969 7.059 7.824 1 85.25 412 PRO B C 1
ATOM 7286 O O . PRO B 1 412 ? -13.086 6.359 7.328 1 85.25 412 PRO B O 1
ATOM 7289 N N . ILE B 1 413 ? -14.656 7.867 7.094 1 87.56 413 ILE B N 1
ATOM 7290 C CA . ILE B 1 413 ? -14.438 7.949 5.652 1 87.56 413 ILE B CA 1
ATOM 7291 C C . ILE B 1 413 ? -13.867 9.32 5.293 1 87.56 413 ILE B C 1
ATOM 7293 O O . ILE B 1 413 ? -14.156 9.859 4.223 1 87.56 413 ILE B O 1
ATOM 7297 N N . GLU B 1 414 ? -13.188 9.898 6.199 1 91.75 414 GLU B N 1
ATOM 7298 C CA . GLU B 1 414 ? -12.695 11.258 5.992 1 91.75 414 GLU B CA 1
ATOM 7299 C C . GLU B 1 414 ? -11.859 11.359 4.719 1 91.75 414 GLU B C 1
ATOM 7301 O O . GLU B 1 414 ? -11.93 12.352 3.998 1 91.75 414 GLU B O 1
ATOM 7306 N N . PHE B 1 415 ? -11.078 10.367 4.426 1 92.69 415 PHE B N 1
ATOM 7307 C CA . PHE B 1 415 ? -10.219 10.422 3.246 1 92.69 415 PHE B CA 1
ATOM 7308 C C . PHE B 1 415 ? -11.055 10.461 1.973 1 92.69 415 PHE B C 1
ATOM 7310 O O . PHE B 1 415 ? -10.805 11.273 1.08 1 92.69 415 PHE B O 1
ATOM 7317 N N . ILE B 1 416 ? -11.992 9.617 1.867 1 92.5 416 ILE B N 1
ATOM 7318 C CA . ILE B 1 416 ? -12.867 9.539 0.701 1 92.5 416 ILE B CA 1
ATOM 7319 C C . ILE B 1 416 ? -13.641 10.844 0.542 1 92.5 416 ILE B C 1
ATOM 7321 O O . ILE B 1 416 ? -13.75 11.375 -0.565 1 92.5 416 ILE B O 1
ATOM 7325 N N . ASN B 1 417 ? -14.086 11.336 1.647 1 91.56 417 ASN B N 1
ATOM 7326 C CA . ASN B 1 417 ? -14.766 12.625 1.611 1 91.56 417 ASN B CA 1
ATOM 7327 C C . ASN B 1 417 ? -13.852 13.727 1.099 1 91.56 417 ASN B C 1
ATOM 7329 O O . ASN B 1 417 ? -14.273 14.578 0.313 1 91.56 417 ASN B O 1
ATOM 7333 N N . SER B 1 418 ? -12.641 13.656 1.543 1 92.12 418 SER B N 1
ATOM 7334 C CA . SER B 1 418 ? -11.68 14.695 1.171 1 92.12 418 SER B CA 1
ATOM 7335 C C . SER B 1 418 ? -11.383 14.664 -0.325 1 92.12 418 SER B C 1
ATOM 7337 O O . SER B 1 418 ? -11.359 15.703 -0.982 1 92.12 418 SER B O 1
ATOM 7339 N N . ILE B 1 419 ? -11.195 13.422 -0.864 1 89.75 419 ILE B N 1
ATOM 7340 C CA . ILE B 1 419 ? -10.859 13.359 -2.281 1 89.75 419 ILE B CA 1
ATOM 7341 C C . ILE B 1 419 ? -12.094 13.672 -3.123 1 89.75 419 ILE B C 1
ATOM 7343 O O . ILE B 1 419 ? -11.984 14.266 -4.195 1 89.75 419 ILE B O 1
ATOM 7347 N N . SER B 1 420 ? -13.242 13.328 -2.66 1 89.62 420 SER B N 1
ATOM 7348 C CA . SER B 1 420 ? -14.469 13.664 -3.369 1 89.62 420 SER B CA 1
ATOM 7349 C C . SER B 1 420 ? -14.703 15.172 -3.389 1 89.62 420 SER B C 1
ATOM 7351 O O . SER B 1 420 ? -15.07 15.734 -4.426 1 89.62 420 SER B O 1
ATOM 7353 N N . ARG B 1 421 ? -14.438 15.789 -2.334 1 86.25 421 ARG B N 1
ATOM 7354 C CA . ARG B 1 421 ? -14.672 17.219 -2.201 1 86.25 421 ARG B CA 1
ATOM 7355 C C . ARG B 1 421 ? -13.617 18.016 -2.953 1 86.25 421 ARG B C 1
ATOM 7357 O O . ARG B 1 421 ? -13.938 18.984 -3.654 1 86.25 421 ARG B O 1
ATOM 7364 N N . THR B 1 422 ? -12.383 17.609 -2.791 1 82.81 422 THR B N 1
ATOM 7365 C CA . THR B 1 422 ? -11.281 18.438 -3.277 1 82.81 422 THR B CA 1
ATOM 7366 C C . THR B 1 422 ? -10.969 18.109 -4.734 1 82.81 422 THR B C 1
ATOM 7368 O O . THR B 1 422 ? -10.57 18.984 -5.5 1 82.81 422 THR B O 1
ATOM 7371 N N . MET B 1 423 ? -11.297 16.828 -5.113 1 84.5 423 MET B N 1
ATOM 7372 C CA . MET B 1 423 ? -10.898 16.422 -6.453 1 84.5 423 MET B CA 1
ATOM 7373 C C . MET B 1 423 ? -12.102 15.938 -7.258 1 84.5 423 MET B C 1
ATOM 7375 O O . MET B 1 423 ? -11.945 15.43 -8.367 1 84.5 423 MET B O 1
ATOM 7379 N N . ASN B 1 424 ? -13.289 16.078 -6.668 1 84.06 424 ASN B N 1
ATOM 7380 C CA . ASN B 1 424 ? -14.508 15.586 -7.305 1 84.06 424 ASN B CA 1
ATOM 7381 C C . ASN B 1 424 ? -14.375 14.117 -7.703 1 84.06 424 ASN B C 1
ATOM 7383 O O . ASN B 1 424 ? -14.773 13.727 -8.805 1 84.06 424 ASN B O 1
ATOM 7387 N N . TRP B 1 425 ? -13.75 13.453 -6.906 1 85.56 425 TRP B N 1
ATOM 7388 C CA . TRP B 1 425 ? -13.516 12.039 -7.203 1 85.56 425 TRP B CA 1
ATOM 7389 C C . TRP B 1 425 ? -14.828 11.297 -7.402 1 85.56 425 TRP B C 1
ATOM 7391 O O . TRP B 1 425 ? -15.531 10.992 -6.438 1 85.56 425 TRP B O 1
ATOM 7401 N N . ASN B 1 426 ? -15.203 10.992 -8.516 1 83.75 426 ASN B N 1
ATOM 7402 C CA . ASN B 1 426 ? -16.375 10.258 -8.969 1 83.75 426 ASN B CA 1
ATOM 7403 C C . ASN B 1 426 ? -17.672 10.961 -8.57 1 83.75 426 ASN B C 1
ATOM 7405 O O . ASN B 1 426 ? -18.641 10.312 -8.164 1 83.75 426 ASN B O 1
ATOM 7409 N N . VAL B 1 427 ? -17.672 12.195 -8.453 1 80 427 VAL B N 1
ATOM 7410 C CA . VAL B 1 427 ? -18.859 12.969 -8.141 1 80 427 VAL B CA 1
ATOM 7411 C C . VAL B 1 427 ? -19.688 13.188 -9.406 1 80 427 VAL B C 1
ATOM 7413 O O . VAL B 1 427 ? -19.141 13.539 -10.453 1 80 427 VAL B O 1
ATOM 7416 N N . ARG B 1 428 ? -20.984 12.766 -9.281 1 73.94 428 ARG B N 1
ATOM 7417 C CA . ARG B 1 428 ? -21.891 12.945 -10.414 1 73.94 428 ARG B CA 1
ATOM 7418 C C . ARG B 1 428 ? -23.078 13.812 -10.039 1 73.94 428 ARG B C 1
ATOM 7420 O O . ARG B 1 428 ? -23.547 13.773 -8.898 1 73.94 428 ARG B O 1
ATOM 7427 N N . GLU B 1 429 ? -23.359 14.68 -10.945 1 65.12 429 GLU B N 1
ATOM 7428 C CA . GLU B 1 429 ? -24.625 15.383 -10.805 1 65.12 429 GLU B CA 1
ATOM 7429 C C . GLU B 1 429 ? -25.797 14.492 -11.227 1 65.12 429 GLU B C 1
ATOM 7431 O O . GLU B 1 429 ? -25.75 13.852 -12.281 1 65.12 429 GLU B O 1
ATOM 7436 N N . GLN B 1 430 ? -26.516 14.016 -10.258 1 58.41 430 GLN B N 1
ATOM 7437 C CA . GLN B 1 430 ? -27.672 13.203 -10.617 1 58.41 430 GLN B CA 1
ATOM 7438 C C . GLN B 1 430 ? -28.531 13.898 -11.672 1 58.41 430 GLN B C 1
ATOM 7440 O O . GLN B 1 430 ? -28.75 15.109 -11.602 1 58.41 430 GLN B O 1
ATOM 7445 N N . GLN B 1 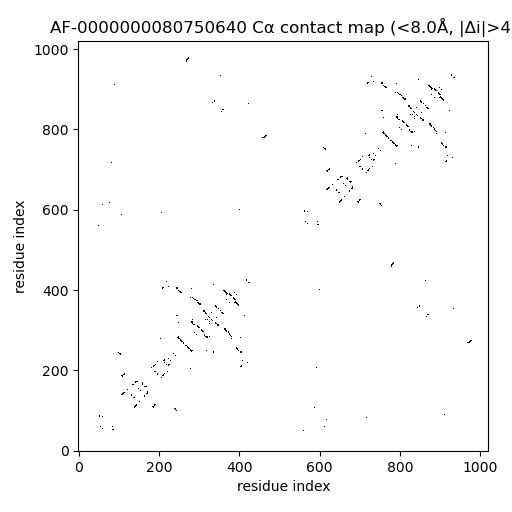431 ? -28.672 13.164 -12.766 1 54 431 GLN B N 1
ATOM 7446 C CA . GLN B 1 431 ? -29.547 13.711 -13.805 1 54 431 GLN B CA 1
ATOM 7447 C C . GLN B 1 431 ? -30.922 14.062 -13.234 1 54 431 GLN B C 1
ATOM 7449 O O . GLN B 1 431 ? -31.547 13.234 -12.562 1 54 431 GLN B O 1
ATOM 7454 N N . LYS B 1 432 ? -31.125 15.352 -13.047 1 55.41 432 LYS B N 1
ATOM 7455 C CA . LYS B 1 432 ? -32.406 15.852 -12.586 1 55.41 432 LYS B CA 1
ATOM 7456 C C . LYS B 1 432 ? -33.562 15.297 -13.438 1 55.41 432 LYS B C 1
ATOM 7458 O O . LYS B 1 432 ? -33.375 15.07 -14.641 1 55.41 432 LYS B O 1
ATOM 7463 N N . SER B 1 433 ? -34.438 14.617 -12.672 1 58 433 SER B N 1
ATOM 7464 C CA . SER B 1 433 ? -35.656 14.18 -13.375 1 58 433 SER B CA 1
ATOM 7465 C C . SER B 1 433 ? -36.219 15.289 -14.266 1 58 433 SER B C 1
ATOM 7467 O O . SER B 1 433 ? -36 16.469 -13.984 1 58 433 SER B O 1
ATOM 7469 N N . PHE B 1 434 ? -36.594 14.867 -15.383 1 61.66 434 PHE B N 1
ATOM 7470 C CA . PHE B 1 434 ? -37.188 15.805 -16.328 1 61.66 434 PHE B CA 1
ATOM 7471 C C . PHE B 1 434 ? -38.438 16.453 -15.75 1 61.66 434 PHE B C 1
ATOM 7473 O O . PHE B 1 434 ? -39 17.344 -16.359 1 61.66 434 PHE B O 1
ATOM 7480 N N . THR B 1 435 ? -38.625 16.031 -14.531 1 62.94 435 THR B N 1
ATOM 7481 C CA . THR B 1 435 ? -39.906 16.5 -13.961 1 62.94 435 THR B CA 1
ATOM 7482 C C . THR B 1 435 ? -39.844 18 -13.711 1 62.94 435 THR B C 1
ATOM 7484 O O . THR B 1 435 ? -40.875 18.672 -13.68 1 62.94 435 THR B O 1
ATOM 7487 N N . HIS B 1 436 ? -38.656 18.484 -13.523 1 61.75 436 HIS B N 1
ATOM 7488 C CA . HIS B 1 436 ? -38.531 19.906 -13.203 1 61.75 436 HIS B CA 1
ATOM 7489 C C . HIS B 1 436 ? -38.875 20.766 -14.414 1 61.75 436 HIS B C 1
ATOM 7491 O O . HIS B 1 436 ? -39.156 21.953 -14.266 1 61.75 436 HIS B O 1
ATOM 7497 N N . ILE B 1 437 ? -38.781 20.047 -15.445 1 67.12 437 ILE B N 1
ATOM 7498 C CA . ILE B 1 437 ? -39.062 20.781 -16.672 1 67.12 437 ILE B CA 1
ATOM 7499 C C . ILE B 1 437 ? -40.562 20.75 -16.969 1 67.12 437 ILE B C 1
ATOM 7501 O O . ILE B 1 437 ? -41.062 21.5 -17.812 1 67.12 437 ILE B O 1
ATOM 7505 N N . LEU B 1 438 ? -41.188 19.906 -16.266 1 65.38 438 LEU B N 1
ATOM 7506 C CA . LEU B 1 438 ? -42.625 19.766 -16.531 1 65.38 438 LEU B CA 1
ATOM 7507 C C . LEU B 1 438 ? -43.375 21.016 -16.094 1 65.38 438 LEU B C 1
ATOM 7509 O O . LEU B 1 438 ? -42.969 21.688 -15.148 1 65.38 438 LEU B O 1
ATOM 7513 N N . SER B 1 439 ? -44.281 21.344 -16.906 1 68.56 439 SER B N 1
ATOM 7514 C CA . SER B 1 439 ? -45.156 22.438 -16.5 1 68.56 439 SER B CA 1
ATOM 7515 C C . SER B 1 439 ? -45.906 22.094 -15.203 1 68.56 439 SER B C 1
ATOM 7517 O O . SER B 1 439 ? -45.938 20.922 -14.797 1 68.56 439 SER B O 1
ATOM 7519 N N . GLN B 1 440 ? -46.312 23.016 -14.445 1 67.5 440 GLN B N 1
ATOM 7520 C CA . GLN B 1 440 ? -47 22.828 -13.172 1 67.5 440 GLN B CA 1
ATOM 7521 C C . GLN B 1 440 ? -48.125 21.812 -13.312 1 67.5 440 GLN B C 1
ATOM 7523 O O . GLN B 1 440 ? -48.312 20.953 -12.438 1 67.5 440 GLN B O 1
ATOM 7528 N N . LYS B 1 441 ? -48.812 21.922 -14.344 1 66.69 441 LYS B N 1
ATOM 7529 C CA . LYS B 1 441 ? -49.938 21.047 -14.578 1 66.69 441 LYS B CA 1
ATOM 7530 C C . LYS B 1 441 ? -49.5 19.594 -14.758 1 66.69 441 LYS B C 1
ATOM 7532 O O . LYS B 1 441 ? -50.094 18.672 -14.203 1 66.69 441 LYS B O 1
ATOM 7537 N N . ASN B 1 442 ? -48.5 19.5 -15.5 1 70.5 442 ASN B N 1
ATOM 7538 C CA . ASN B 1 442 ? -48 18.156 -15.805 1 70.5 442 ASN B CA 1
ATOM 7539 C C . ASN B 1 442 ? -47.25 17.562 -14.633 1 70.5 442 ASN B C 1
ATOM 7541 O O . ASN B 1 442 ? -47.188 16.344 -14.477 1 70.5 442 ASN B O 1
ATOM 7545 N N . LYS B 1 443 ? -46.656 18.344 -13.836 1 66.19 443 LYS B N 1
ATOM 7546 C CA . LYS B 1 443 ? -45.969 17.891 -12.625 1 66.19 443 LYS B CA 1
ATOM 7547 C C . LYS B 1 443 ? -46.938 17.266 -11.648 1 66.19 443 LYS B C 1
ATOM 7549 O O . LYS B 1 443 ? -46.625 16.266 -10.992 1 66.19 443 LYS B O 1
ATOM 7554 N N . GLU B 1 444 ? -48.094 17.828 -11.578 1 66.5 444 GLU B N 1
ATOM 7555 C CA . GLU B 1 444 ? -49.125 17.297 -10.719 1 66.5 444 GLU B CA 1
ATOM 7556 C C . GLU B 1 444 ? -49.594 15.922 -11.211 1 66.5 444 GLU B C 1
ATOM 7558 O O . GLU B 1 444 ? -49.781 15.008 -10.414 1 66.5 444 GLU B O 1
ATOM 7563 N N . LYS B 1 445 ? -49.719 15.82 -12.469 1 66.5 445 LYS B N 1
ATOM 7564 C CA . LYS B 1 445 ? -50.125 14.539 -13.031 1 66.5 445 LYS B CA 1
ATOM 7565 C C . LYS B 1 445 ? -49.031 13.484 -12.844 1 66.5 445 LYS B C 1
ATOM 7567 O O . LYS B 1 445 ? -49.344 12.32 -12.547 1 66.5 445 LYS B O 1
ATOM 7572 N N . TYR B 1 446 ? -47.875 13.922 -13.023 1 64.44 446 TYR B N 1
ATOM 7573 C CA . TYR B 1 446 ? -46.719 13.039 -12.867 1 64.44 446 TYR B CA 1
ATOM 7574 C C . TYR B 1 446 ? -46.625 12.539 -11.43 1 64.44 446 TYR B C 1
ATOM 7576 O O . TYR B 1 446 ? -46.375 11.352 -11.195 1 64.44 446 TYR B O 1
ATOM 7584 N N . ASN B 1 447 ? -46.688 13.414 -10.562 1 64 447 ASN B N 1
ATOM 7585 C CA . ASN B 1 447 ? -46.594 13.047 -9.148 1 64 447 ASN B CA 1
ATOM 7586 C C . ASN B 1 447 ? -47.719 12.094 -8.75 1 64 447 ASN B C 1
ATOM 7588 O O . ASN B 1 447 ? -47.531 11.188 -7.945 1 64 447 ASN B O 1
ATOM 7592 N N . THR B 1 448 ? -48.844 12.305 -9.273 1 63.44 448 THR B N 1
ATOM 7593 C CA . THR B 1 448 ? -49.938 11.406 -9.023 1 63.44 448 THR B CA 1
ATOM 7594 C C . THR B 1 448 ? -49.656 10.008 -9.57 1 63.44 448 THR B C 1
ATOM 7596 O O . THR B 1 448 ? -49.969 9.008 -8.938 1 63.44 448 THR B O 1
ATOM 7599 N N . GLU B 1 449 ? -48.969 10.008 -10.617 1 62.22 449 GLU B N 1
ATOM 7600 C CA . GLU B 1 449 ? -48.625 8.727 -11.227 1 62.22 449 GLU B CA 1
ATOM 7601 C C . GLU B 1 449 ? -47.469 8.055 -10.516 1 62.22 449 GLU B C 1
ATOM 7603 O O . GLU B 1 449 ? -47.469 6.836 -10.328 1 62.22 449 GLU B O 1
ATOM 7608 N N . LYS B 1 450 ? -46.5 8.773 -10.219 1 59.44 450 LYS B N 1
ATOM 7609 C CA . LYS B 1 450 ? -45.344 8.266 -9.5 1 59.44 450 LYS B CA 1
ATOM 7610 C C . LYS B 1 450 ? -45.75 7.734 -8.125 1 59.44 450 LYS B C 1
ATOM 7612 O O . LYS B 1 450 ? -45.219 6.715 -7.672 1 59.44 450 LYS B O 1
ATOM 7617 N N . VAL B 1 451 ? -46.5 8.5 -7.355 1 54.31 451 VAL B N 1
ATOM 7618 C CA . VAL B 1 451 ? -47.031 8.023 -6.086 1 54.31 451 VAL B CA 1
ATOM 7619 C C . VAL B 1 451 ? -47.781 6.711 -6.297 1 54.31 451 VAL B C 1
ATOM 7621 O O . VAL B 1 451 ? -47.688 5.789 -5.484 1 54.31 451 VAL B O 1
ATOM 7624 N N . ARG B 1 452 ? -48.375 6.551 -7.324 1 51.69 452 ARG B N 1
ATOM 7625 C CA . ARG B 1 452 ? -49.062 5.301 -7.641 1 51.69 452 ARG B CA 1
ATOM 7626 C C . ARG B 1 452 ? -48.062 4.191 -7.941 1 51.69 452 ARG B C 1
ATOM 7628 O O . ARG B 1 452 ? -48.25 3.049 -7.52 1 51.69 452 ARG B O 1
ATOM 7635 N N . GLU B 1 453 ? -47 4.59 -8.516 1 52.06 453 GLU B N 1
ATOM 7636 C CA . GLU B 1 453 ? -45.969 3.605 -8.836 1 52.06 453 GLU B CA 1
ATOM 7637 C C . GLU B 1 453 ? -45.094 3.32 -7.621 1 52.06 453 GLU B C 1
ATOM 7639 O O . GLU B 1 453 ? -44.656 2.188 -7.418 1 52.06 453 GLU B O 1
ATOM 7644 N N . SER B 1 454 ? -44.562 4.305 -6.887 1 49.5 454 SER B N 1
ATOM 7645 C CA . SER B 1 454 ? -43.719 4.172 -5.703 1 49.5 454 SER B CA 1
ATOM 7646 C C . SER B 1 454 ? -44.438 3.418 -4.594 1 49.5 454 SER B C 1
ATOM 7648 O O . SER B 1 454 ? -43.812 2.695 -3.816 1 49.5 454 SER B O 1
ATOM 7650 N N . LYS B 1 455 ? -45.719 3.656 -4.145 1 43.53 455 LYS B N 1
ATOM 7651 C CA . LYS B 1 455 ? -46.469 2.777 -3.248 1 43.53 455 LYS B CA 1
ATOM 7652 C C . LYS B 1 455 ? -46.344 1.321 -3.693 1 43.53 455 LYS B C 1
ATOM 7654 O O . LYS B 1 455 ? -46.312 0.412 -2.861 1 43.53 455 LYS B O 1
ATOM 7659 N N . ALA B 1 456 ? -46.125 1.114 -4.824 1 35.75 456 ALA B N 1
ATOM 7660 C CA . ALA B 1 456 ? -45.906 -0.258 -5.273 1 35.75 456 ALA B CA 1
ATOM 7661 C C . ALA B 1 456 ? -44.469 -0.694 -5.004 1 35.75 456 ALA B C 1
ATOM 7663 O O . ALA B 1 456 ? -44.219 -1.834 -4.602 1 35.75 456 ALA B O 1
ATOM 7664 N N . LYS B 1 457 ? -43.406 0.22 -5.039 1 40.78 457 LYS B N 1
ATOM 7665 C CA . LYS B 1 457 ? -42 -0.15 -4.895 1 40.78 457 LYS B CA 1
ATOM 7666 C C . LYS B 1 457 ? -41.531 0.09 -3.471 1 40.78 457 LYS B C 1
ATOM 7668 O O . LYS B 1 457 ? -40.531 -0.515 -3.037 1 40.78 457 LYS B O 1
ATOM 7673 N N . SER B 1 458 ? -41.656 1.202 -2.711 1 38.53 458 SER B N 1
ATOM 7674 C CA . SER B 1 458 ? -41.188 1.578 -1.39 1 38.53 458 SER B CA 1
ATOM 7675 C C . SER B 1 458 ? -41.531 0.53 -0.345 1 38.53 458 SER B C 1
ATOM 7677 O O . SER B 1 458 ? -40.969 0.502 0.744 1 38.53 458 SER B O 1
ATOM 7679 N N . GLU B 1 459 ? -42.594 -0.128 -0.378 1 34.56 459 GLU B N 1
ATOM 7680 C CA . GLU B 1 459 ? -42.812 -1.179 0.61 1 34.56 459 GLU B CA 1
ATOM 7681 C C . GLU B 1 459 ? -41.625 -2.125 0.696 1 34.56 459 GLU B C 1
ATOM 7683 O O . GLU B 1 459 ? -41.562 -3 1.562 1 34.56 459 GLU B O 1
ATOM 7688 N N . GLU B 1 460 ? -40.656 -1.938 -0.189 1 34.19 460 GLU B N 1
ATOM 7689 C CA . GLU B 1 460 ? -39.562 -2.881 -0.262 1 34.19 460 GLU B CA 1
ATOM 7690 C C . GLU B 1 460 ? -38.375 -2.416 0.592 1 34.19 460 GLU B C 1
ATOM 7692 O O . GLU B 1 460 ? -37.438 -3.182 0.84 1 34.19 460 GLU B O 1
ATOM 7697 N N . GLU B 1 461 ? -38.156 -1.204 1.027 1 36.88 461 GLU B N 1
ATOM 7698 C CA . GLU B 1 461 ? -36.875 -0.694 1.465 1 36.88 461 GLU B CA 1
ATOM 7699 C C . GLU B 1 461 ? -36.594 -1.057 2.922 1 36.88 461 GLU B C 1
ATOM 7701 O O . GLU B 1 461 ? -35.469 -0.939 3.396 1 36.88 461 GLU B O 1
ATOM 7706 N N . GLU B 1 462 ? -37.562 -1.174 3.789 1 34.09 462 GLU B N 1
ATOM 7707 C CA . GLU B 1 462 ? -37.219 -1.336 5.191 1 34.09 462 GLU B CA 1
ATOM 7708 C C . GLU B 1 462 ? -36.719 -2.752 5.469 1 34.09 462 GLU B C 1
ATOM 7710 O O . GLU B 1 462 ? -37.375 -3.531 6.145 1 34.09 462 GLU B O 1
ATOM 7715 N N . ILE B 1 463 ? -36.156 -3.482 4.52 1 33.34 463 ILE B N 1
ATOM 7716 C CA . ILE B 1 463 ? -36 -4.91 4.75 1 33.34 463 ILE B CA 1
ATOM 7717 C C . ILE B 1 463 ? -34.719 -5.141 5.566 1 33.34 463 ILE B C 1
ATOM 7719 O O . ILE B 1 463 ? -33.625 -4.688 5.191 1 33.34 463 ILE B O 1
ATOM 7723 N N . GLU B 1 464 ? -34.812 -5.371 6.836 1 33.75 464 GLU B N 1
ATOM 7724 C CA . GLU B 1 464 ? -33.75 -5.855 7.727 1 33.75 464 GLU B CA 1
ATOM 7725 C C . GLU B 1 464 ? -33.031 -7.055 7.125 1 33.75 464 GLU B C 1
ATOM 7727 O O . GLU B 1 464 ? -33.688 -7.984 6.621 1 33.75 464 GLU B O 1
ATOM 7732 N N . GLU B 1 465 ? -31.828 -6.984 6.781 1 38 465 GLU B N 1
ATOM 7733 C CA . GLU B 1 465 ? -30.953 -7.996 6.199 1 38 465 GLU B CA 1
ATOM 7734 C C . GLU B 1 465 ? -30.828 -9.211 7.113 1 38 465 GLU B C 1
ATOM 7736 O O . GLU B 1 465 ? -30.25 -9.117 8.195 1 38 465 GLU B O 1
ATOM 7741 N N . ARG B 1 466 ? -31.781 -10.094 7.359 1 32.41 466 ARG B N 1
ATOM 7742 C CA . ARG B 1 466 ? -31.531 -11.328 8.086 1 32.41 466 ARG B CA 1
ATOM 7743 C C . ARG B 1 466 ? -30.75 -12.32 7.238 1 32.41 466 ARG B C 1
ATOM 7745 O O . ARG B 1 466 ? -31.188 -12.695 6.145 1 32.41 466 ARG B O 1
ATOM 7752 N N . LYS B 1 467 ? -29.516 -12.508 7.469 1 37.03 467 LYS B N 1
ATOM 7753 C CA . LYS B 1 467 ? -28.656 -13.523 6.867 1 37.03 467 LYS B CA 1
ATOM 7754 C C . LYS B 1 467 ? -29.188 -14.93 7.145 1 37.03 467 LYS B C 1
ATOM 7756 O O . LYS B 1 467 ? -29.375 -15.305 8.305 1 37.03 467 LYS B O 1
ATOM 7761 N N . LEU B 1 468 ? -29.938 -15.594 6.387 1 31.11 468 LEU B N 1
ATOM 7762 C CA . LEU B 1 468 ? -30.328 -17 6.504 1 31.11 468 LEU B CA 1
ATOM 7763 C C . LEU B 1 468 ? -29.094 -17.891 6.488 1 31.11 468 LEU B C 1
ATOM 7765 O O . LEU B 1 468 ? -28.312 -17.859 5.543 1 31.11 468 LEU B O 1
ATOM 7769 N N . SER B 1 469 ? -28.562 -18.281 7.703 1 30.33 469 SER B N 1
ATOM 7770 C CA . SER B 1 469 ? -27.547 -19.297 7.828 1 30.33 469 SER B CA 1
ATOM 7771 C C . SER B 1 469 ? -27.969 -20.594 7.137 1 30.33 469 SER B C 1
ATOM 7773 O O . SER B 1 469 ? -29.078 -21.094 7.355 1 30.33 469 SER B O 1
ATOM 7775 N N . SER B 1 470 ? -27.734 -20.938 6.016 1 28.2 470 SER B N 1
ATOM 7776 C CA . SER B 1 470 ? -27.906 -22.328 5.609 1 28.2 470 SER B CA 1
ATOM 7777 C C . SER B 1 470 ? -27.422 -23.281 6.695 1 28.2 470 SER B C 1
ATOM 7779 O O . SER B 1 470 ? -26.484 -22.984 7.426 1 28.2 470 SER B O 1
ATOM 7781 N N . SER B 1 471 ? -28.203 -24.453 7.141 1 25.14 471 SER B N 1
ATOM 7782 C CA . SER B 1 471 ? -28.078 -25.578 8.07 1 25.14 471 SER B CA 1
ATOM 7783 C C . SER B 1 471 ? -26.656 -26.109 8.125 1 25.14 471 SER B C 1
ATOM 7785 O O . SER B 1 471 ? -25.875 -25.922 7.184 1 25.14 471 SER B O 1
ATOM 7787 N N . ALA B 1 472 ? -26.266 -26.844 9.438 1 24.53 472 ALA B N 1
ATOM 7788 C CA . ALA B 1 472 ? -25.266 -27.578 10.203 1 24.53 472 ALA B CA 1
ATOM 7789 C C . ALA B 1 472 ? -24.812 -28.828 9.453 1 24.53 472 ALA B C 1
ATOM 7791 O O . ALA B 1 472 ? -25.594 -29.766 9.258 1 24.53 472 ALA B O 1
ATOM 7792 N N . PHE B 1 473 ? -24.047 -28.922 8.438 1 21.39 473 PHE B N 1
ATOM 7793 C CA . PHE B 1 473 ? -23.375 -30.203 8.297 1 21.39 473 PHE B CA 1
ATOM 7794 C C . PHE B 1 473 ? -22.703 -30.609 9.602 1 21.39 473 PHE B C 1
ATOM 7796 O O . PHE B 1 473 ? -21.766 -29.938 10.055 1 21.39 473 PHE B O 1
ATOM 7803 N N . ASP B 1 474 ? -23.469 -31.156 10.531 1 24.23 474 ASP B N 1
ATOM 7804 C CA . ASP B 1 474 ? -23.203 -31.891 11.766 1 24.23 474 ASP B CA 1
ATOM 7805 C C . ASP B 1 474 ? -22.078 -32.906 11.578 1 24.23 474 ASP B C 1
ATOM 7807 O O . ASP B 1 474 ? -22.266 -33.938 10.953 1 24.23 474 ASP B O 1
ATOM 7811 N N . MET B 1 475 ? -20.922 -32.531 11.164 1 22.73 475 MET B N 1
ATOM 7812 C CA . MET B 1 475 ? -19.844 -33.5 11.289 1 22.73 475 MET B CA 1
ATOM 7813 C C . MET B 1 475 ? -19.734 -34 12.727 1 22.73 475 MET B C 1
ATOM 7815 O O . MET B 1 475 ? -18.703 -34.562 13.117 1 22.73 475 MET B O 1
ATOM 7819 N N . SER B 1 476 ? -20.703 -33.656 13.594 1 24.23 476 SER B N 1
ATOM 7820 C CA . SER B 1 476 ? -20.594 -34.281 14.906 1 24.23 476 SER B CA 1
ATOM 7821 C C . SER B 1 476 ? -20.609 -35.781 14.781 1 24.23 476 SER B C 1
ATOM 7823 O O . SER B 1 476 ? -20.203 -36.5 15.711 1 24.23 476 SER B O 1
ATOM 7825 N N . SER B 1 477 ? -21.391 -36.312 13.828 1 23.64 477 SER B N 1
ATOM 7826 C CA . SER B 1 477 ? -21.75 -37.719 14.086 1 23.64 477 SER B CA 1
ATOM 7827 C C . SER B 1 477 ? -20.531 -38.625 13.977 1 23.64 477 SER B C 1
ATOM 7829 O O . SER B 1 477 ? -20.625 -39.844 14.211 1 23.64 477 SER B O 1
ATOM 7831 N N . LEU B 1 478 ? -19.484 -38.125 13.281 1 19.94 478 LEU B N 1
ATOM 7832 C CA . LEU B 1 478 ? -18.625 -39.281 13.102 1 19.94 478 LEU B CA 1
ATOM 7833 C C . LEU B 1 478 ? -17.859 -39.594 14.383 1 19.94 478 LEU B C 1
ATOM 7835 O O . LEU B 1 478 ? -17.016 -40.5 14.406 1 19.94 478 LEU B O 1
ATOM 7839 N N . LYS B 1 479 ? -17.875 -38.562 15.328 1 22.38 479 LYS B N 1
ATOM 7840 C CA . LYS B 1 479 ? -17.047 -39.062 16.422 1 22.38 479 LYS B CA 1
ATOM 7841 C C . LYS B 1 479 ? -17.703 -40.281 17.094 1 22.38 479 LYS B C 1
ATOM 7843 O O . LYS B 1 479 ? -17.188 -40.781 18.094 1 22.38 479 LYS B O 1
ATOM 7848 N N . GLU B 1 480 ? -19 -40.438 16.844 1 24.23 480 GLU B N 1
ATOM 7849 C CA . GLU B 1 480 ? -19.5 -41.438 17.766 1 24.23 480 GLU B CA 1
ATOM 7850 C C . GLU B 1 480 ? -18.797 -42.781 17.578 1 24.23 480 GLU B C 1
ATOM 7852 O O . GLU B 1 480 ? -18.891 -43.656 18.438 1 24.23 480 GLU B O 1
ATOM 7857 N N . ALA B 1 481 ? -18.312 -43 16.266 1 21.62 481 ALA B N 1
ATOM 7858 C CA . ALA B 1 481 ? -18.109 -44.469 16.188 1 21.62 481 ALA B CA 1
ATOM 7859 C C . ALA B 1 481 ? -16.906 -44.875 17.031 1 21.62 481 ALA B C 1
ATOM 7861 O O . ALA B 1 481 ? -16.844 -46 17.516 1 21.62 481 ALA B O 1
ATOM 7862 N N . VAL B 1 482 ? -15.844 -44.031 17 1 21.38 482 VAL B N 1
ATOM 7863 C CA . VAL B 1 482 ? -14.703 -44.844 17.359 1 21.38 482 VAL B CA 1
ATOM 7864 C C . VAL B 1 482 ? -14.695 -45.094 18.875 1 21.38 482 VAL B C 1
ATOM 7866 O O . VAL B 1 482 ? -13.844 -45.812 19.375 1 21.38 482 VAL B O 1
ATOM 7869 N N . LYS B 1 483 ? -15.398 -44.125 19.531 1 22.05 483 LYS B N 1
ATOM 7870 C CA . LYS B 1 483 ? -15.078 -44.375 20.938 1 22.05 483 LYS B CA 1
ATOM 7871 C C . LYS B 1 483 ? -15.547 -45.75 21.375 1 22.05 483 LYS B C 1
ATOM 7873 O O . LYS B 1 483 ? -15.461 -46.094 22.547 1 22.05 483 LYS B O 1
ATOM 7878 N N . GLU B 1 484 ? -16.359 -46.312 20.469 1 22.78 484 GLU B N 1
ATOM 7879 C CA . GLU B 1 484 ? -17.062 -47.344 21.219 1 22.78 484 GLU B CA 1
ATOM 7880 C C . GLU B 1 484 ? -16.078 -48.344 21.828 1 22.78 484 GLU B C 1
ATOM 7882 O O . GLU B 1 484 ? -16.453 -49.188 22.641 1 22.78 484 GLU B O 1
ATOM 7887 N N . GLU B 1 485 ? -14.891 -48.406 21.172 1 20.5 485 GLU B N 1
ATOM 7888 C CA . GLU B 1 485 ? -14.57 -49.781 21.484 1 20.5 485 GLU B CA 1
ATOM 7889 C C . GLU B 1 485 ? -14.25 -49.938 22.969 1 20.5 485 GLU B C 1
ATOM 7891 O O . GLU B 1 485 ? -14.234 -51.062 23.5 1 20.5 485 GLU B O 1
ATOM 7896 N N . ALA B 1 486 ? -13.484 -48.906 23.453 1 20.58 486 ALA B N 1
ATOM 7897 C CA . ALA B 1 486 ? -12.641 -49.531 24.453 1 20.58 486 ALA B CA 1
ATOM 7898 C C . ALA B 1 486 ? -13.469 -49.969 25.656 1 20.58 486 ALA B C 1
ATOM 7900 O O . ALA B 1 486 ? -12.93 -50.531 26.609 1 20.58 486 ALA B O 1
ATOM 7901 N N . LYS B 1 487 ? -14.531 -49.094 25.938 1 23.7 487 LYS B N 1
ATOM 7902 C CA . LYS B 1 487 ? -14.891 -49.281 27.344 1 23.7 487 LYS B CA 1
ATOM 7903 C C . LYS B 1 487 ? -15.352 -50.719 27.594 1 23.7 487 LYS B C 1
ATOM 7905 O O . LYS B 1 487 ? -16.547 -51 27.578 1 23.7 487 LYS B O 1
ATOM 7910 N N . GLU B 1 488 ? -14.836 -51.656 26.906 1 20.09 488 GLU B N 1
ATOM 7911 C CA . GLU B 1 488 ? -15.578 -52.906 27.094 1 20.09 488 GLU B CA 1
ATOM 7912 C C . GLU B 1 488 ? -15.773 -53.219 28.578 1 20.09 488 GLU B C 1
ATOM 7914 O O . GLU B 1 488 ? -16.641 -54 28.938 1 20.09 488 GLU B O 1
ATOM 7919 N N . ASP B 1 489 ? -14.797 -53 29.438 1 18.94 489 ASP B N 1
ATOM 7920 C CA . ASP B 1 489 ? -14.914 -54.188 30.281 1 18.94 489 ASP B CA 1
ATOM 7921 C C . ASP B 1 489 ? -16.094 -54.062 31.25 1 18.94 489 ASP B C 1
ATOM 7923 O O . ASP B 1 489 ? -16.719 -55.062 31.625 1 18.94 489 ASP B O 1
ATOM 7927 N N . GLU B 1 490 ? -16.172 -52.906 32.094 1 20.33 490 GLU B N 1
ATOM 7928 C CA . GLU B 1 490 ? -16.453 -53.406 33.438 1 20.33 490 GLU B CA 1
ATOM 7929 C C . GLU B 1 490 ? -17.906 -53.844 33.562 1 20.33 490 GLU B C 1
ATOM 7931 O O . GLU B 1 490 ? -18.734 -53.562 32.688 1 20.33 490 GLU B O 1
ATOM 7936 N N . GLY B 1 491 ? -18.5 -53.969 34.906 1 18.73 491 GLY B N 1
ATOM 7937 C CA . GLY B 1 491 ? -19.375 -54.844 35.688 1 18.73 491 GLY B CA 1
ATOM 7938 C C . GLY B 1 491 ? -20.844 -54.625 35.375 1 18.73 491 GLY B C 1
ATOM 7939 O O . GLY B 1 491 ? -21.203 -53.719 34.625 1 18.73 491 GLY B O 1
ATOM 7940 N N . ASP B 1 492 ? -21.859 -54.656 36.438 1 18.09 492 ASP B N 1
ATOM 7941 C CA . ASP B 1 492 ? -23.047 -55.438 36.719 1 18.09 492 ASP B CA 1
ATOM 7942 C C . ASP B 1 492 ? -24.312 -54.688 36.312 1 18.09 492 ASP B C 1
ATOM 7944 O O . ASP B 1 492 ? -25.234 -55.25 35.75 1 18.09 492 ASP B O 1
ATOM 7948 N N . ASP B 1 493 ? -24.797 -53.406 36.906 1 18.5 493 ASP B N 1
ATOM 7949 C CA . ASP B 1 493 ? -26.031 -53.531 37.656 1 18.5 493 ASP B CA 1
ATOM 7950 C C . ASP B 1 493 ? -27.25 -53.344 36.75 1 18.5 493 ASP B C 1
ATOM 7952 O O . ASP B 1 493 ? -27.125 -52.844 35.625 1 18.5 493 ASP B O 1
ATOM 7956 N N . GLU B 1 494 ? -28.562 -52.812 37.312 1 17.8 494 GLU B N 1
ATOM 7957 C CA . GLU B 1 494 ? -29.984 -53.188 37.312 1 17.8 494 GLU B CA 1
ATOM 7958 C C . GLU B 1 494 ? -30.719 -52.562 36.125 1 17.8 494 GLU B C 1
ATOM 7960 O O . GLU B 1 494 ? -30.141 -51.75 35.406 1 17.8 494 GLU B O 1
ATOM 7965 N N . ASP B 1 495 ? -31.969 -51.75 36.375 1 17.2 495 ASP B N 1
ATOM 7966 C CA . ASP B 1 495 ? -33.375 -52.094 36.156 1 17.2 495 ASP B CA 1
ATOM 7967 C C . ASP B 1 495 ? -33.906 -51.438 34.875 1 17.2 495 ASP B C 1
ATOM 7969 O O . ASP B 1 495 ? -34.469 -52.125 34 1 17.2 495 ASP B O 1
ATOM 7973 N N . GLU B 1 496 ? -34.5 -50.094 34.875 1 18.45 496 GLU B N 1
ATOM 7974 C CA . GLU B 1 496 ? -35.906 -49.75 34.656 1 18.45 496 GLU B CA 1
ATOM 7975 C C . GLU B 1 496 ? -36.156 -49.281 33.219 1 18.45 496 GLU B C 1
ATOM 7977 O O . GLU B 1 496 ? -35.281 -48.688 32.594 1 18.45 496 GLU B O 1
ATOM 7982 N N . THR B 1 497 ? -37.312 -49.781 32.5 1 18.3 497 THR B N 1
ATOM 7983 C CA . THR B 1 497 ? -37.938 -49.969 31.188 1 18.3 497 THR B CA 1
ATOM 7984 C C . THR B 1 497 ? -38.312 -48.625 30.594 1 18.3 497 THR B C 1
ATOM 7986 O O . THR B 1 497 ? -38.906 -48.562 29.5 1 18.3 497 THR B O 1
ATOM 7989 N N . ALA B 1 498 ? -37.781 -47.469 30.922 1 17.55 498 ALA B N 1
ATOM 7990 C CA . ALA B 1 498 ? -38.688 -46.344 30.688 1 17.55 498 ALA B CA 1
ATOM 7991 C C . ALA B 1 498 ? -39.031 -46.219 29.203 1 17.55 498 ALA B C 1
ATOM 7993 O O . ALA B 1 498 ? -38.125 -46.281 28.344 1 17.55 498 ALA B O 1
ATOM 7994 N N . ASP B 1 499 ? -40.375 -46.375 28.812 1 16.64 499 ASP B N 1
ATOM 7995 C CA . ASP B 1 499 ? -41.25 -46.438 27.672 1 16.64 499 ASP B CA 1
ATOM 7996 C C . ASP B 1 499 ? -41.062 -45.25 26.734 1 16.64 499 ASP B C 1
ATOM 7998 O O . ASP B 1 499 ? -41.188 -44.094 27.156 1 16.64 499 ASP B O 1
ATOM 8002 N N . ARG B 1 500 ? -40.062 -45.188 25.984 1 17.77 500 ARG B N 1
ATOM 8003 C CA . ARG B 1 500 ? -39.906 -44.031 25.125 1 17.77 500 ARG B CA 1
ATOM 8004 C C . ARG B 1 500 ? -41.125 -43.844 24.25 1 17.77 500 ARG B C 1
ATOM 8006 O O . ARG B 1 500 ? -41.719 -44.812 23.75 1 17.77 500 ARG B O 1
ATOM 8013 N N . CYS B 1 501 ? -41.812 -42.594 24.156 1 16.81 501 CYS B N 1
ATOM 8014 C CA . CYS B 1 501 ? -43.094 -42.031 23.688 1 16.81 501 CYS B CA 1
ATOM 8015 C C . CYS B 1 501 ? -43.281 -42.312 22.203 1 16.81 501 CYS B C 1
ATOM 8017 O O . CYS B 1 501 ? -42.375 -42.125 21.406 1 16.81 501 CYS B O 1
ATOM 8019 N N . LEU B 1 502 ? -44.438 -43.094 21.719 1 17.16 502 LEU B N 1
ATOM 8020 C CA . LEU B 1 502 ? -45.25 -43.656 20.641 1 17.16 502 LEU B CA 1
ATOM 8021 C C . LEU B 1 502 ? -45.688 -42.562 19.672 1 17.16 502 LEU B C 1
ATOM 8023 O O . LEU B 1 502 ? -46.844 -42.594 19.203 1 17.16 502 LEU B O 1
ATOM 8027 N N . LEU B 1 503 ? -44.938 -41.625 19.219 1 16.64 503 LEU B N 1
ATOM 8028 C CA . LEU B 1 503 ? -45.75 -40.625 18.5 1 16.64 503 LEU B CA 1
ATOM 8029 C C . LEU B 1 503 ? -46.438 -41.281 17.297 1 16.64 503 LEU B C 1
ATOM 8031 O O . LEU B 1 503 ? -45.781 -41.719 16.359 1 16.64 503 LEU B O 1
ATOM 8035 N N . LYS B 1 504 ? -47.844 -41.875 17.297 1 16.8 504 LYS B N 1
ATOM 8036 C CA . LYS B 1 504 ? -48.875 -42.625 16.547 1 16.8 504 LYS B CA 1
ATOM 8037 C C . LYS B 1 504 ? -49.438 -41.781 15.414 1 16.8 504 LYS B C 1
ATOM 8039 O O . LYS B 1 504 ? -49.938 -42.312 14.43 1 16.8 504 LYS B O 1
ATOM 8044 N N . LYS B 1 505 ? -49.719 -40.5 15.336 1 17.75 505 LYS B N 1
ATOM 8045 C CA . LYS B 1 505 ? -51.125 -40.094 15.273 1 17.75 505 LYS B CA 1
ATOM 8046 C C . LYS B 1 505 ? -51.781 -40.594 13.984 1 17.75 505 LYS B C 1
ATOM 8048 O O . LYS B 1 505 ? -51.094 -40.844 13 1 17.75 505 LYS B O 1
ATOM 8053 N N . THR B 1 506 ? -53.062 -40 13.523 1 17.97 506 THR B N 1
ATOM 8054 C CA . THR B 1 506 ? -54.438 -40.406 13.227 1 17.97 506 THR B CA 1
ATOM 8055 C C . THR B 1 506 ? -54.562 -40.75 11.75 1 17.97 506 THR B C 1
ATOM 8057 O O . THR B 1 506 ? -53.75 -40.344 10.922 1 17.97 506 THR B O 1
ATOM 8060 N N . SER B 1 507 ? -55.812 -41.25 11.289 1 19.45 507 SER B N 1
ATOM 8061 C CA . SER B 1 507 ? -56.781 -42.156 10.656 1 19.45 507 SER B CA 1
ATOM 8062 C C . SER B 1 507 ? -57.312 -41.562 9.359 1 19.45 507 SER B C 1
ATOM 8064 O O . SER B 1 507 ? -58.125 -42.219 8.688 1 19.45 507 SER B O 1
ATOM 8066 N N . GLY B 1 508 ? -57.156 -40.344 8.852 1 21.34 508 GLY B N 1
ATOM 8067 C CA . GLY B 1 508 ? -58.344 -40.094 8.047 1 21.34 508 GLY B CA 1
ATOM 8068 C C . GLY B 1 508 ? -58.594 -41.156 6.996 1 21.34 508 GLY B C 1
ATOM 8069 O O . GLY B 1 508 ? -57.656 -41.844 6.562 1 21.34 508 GLY B O 1
ATOM 8070 N N . SER B 1 509 ? -59.906 -41.625 6.723 1 19.47 509 SER B N 1
ATOM 8071 C CA . SER B 1 509 ? -60.969 -42.438 6.168 1 19.47 509 SER B CA 1
ATOM 8072 C C . SER B 1 509 ? -60.938 -42.469 4.645 1 19.47 509 SER B C 1
ATOM 8074 O O . SER B 1 509 ? -61.094 -43.5 4.02 1 19.47 509 SER B O 1
ATOM 8076 N N . LYS B 1 510 ? -61.188 -41.562 3.695 1 18.89 510 LYS B N 1
ATOM 8077 C CA . LYS B 1 510 ? -61.719 -42.312 2.553 1 18.89 510 LYS B CA 1
ATOM 8078 C C . LYS B 1 510 ? -60.594 -43.094 1.845 1 18.89 510 LYS B C 1
ATOM 8080 O O . LYS B 1 510 ? -59.469 -42.625 1.755 1 18.89 510 LYS B O 1
#

Solvent-accessible surface area (backbone atoms only — not comparable to full-atom values): 56319 Å² total; per-residue (Å²): 136,79,73,72,76,64,63,70,63,57,58,60,54,51,56,52,48,50,55,55,51,64,59,58,64,75,64,62,81,66,76,74,72,74,64,78,74,64,79,66,67,68,59,62,62,52,50,62,55,39,50,58,41,28,52,51,42,44,48,56,55,60,56,87,72,80,82,74,78,77,69,82,86,69,87,81,76,54,37,43,42,46,57,47,48,50,52,50,34,54,43,51,52,52,52,50,52,41,50,60,65,68,42,47,41,62,46,64,64,41,35,35,35,47,47,65,72,82,83,44,76,64,50,38,49,52,49,35,52,52,50,50,49,43,48,58,75,37,77,72,40,32,40,29,34,51,50,79,44,69,83,28,74,78,42,28,52,68,61,49,39,60,70,43,68,39,85,74,85,40,71,43,67,45,49,70,64,53,48,70,72,39,73,68,58,44,26,32,33,37,36,53,35,55,48,66,49,52,53,47,50,44,66,62,37,73,49,73,45,47,42,31,40,34,24,8,84,69,74,64,38,84,67,9,71,35,53,48,92,48,42,70,61,53,49,53,48,53,77,71,33,67,36,43,47,46,67,28,54,20,36,31,35,37,37,34,41,52,50,76,59,41,62,36,86,85,76,65,43,41,22,17,30,33,38,78,74,50,75,46,55,31,53,28,30,42,36,39,26,17,70,88,43,92,52,66,26,38,34,34,35,25,48,69,86,38,81,70,48,66,45,49,12,47,25,40,32,44,21,24,24,61,13,16,75,43,71,37,32,79,51,66,30,54,40,35,38,51,82,28,66,39,32,38,40,24,44,32,72,46,74,47,91,42,50,66,34,37,36,36,37,42,73,47,39,32,34,44,26,32,31,77,81,35,88,53,48,35,28,35,26,48,58,85,33,82,68,43,79,35,48,63,52,12,33,33,38,37,31,60,34,86,40,41,48,28,31,56,56,81,50,97,55,46,64,60,50,26,42,31,70,70,59,38,44,53,66,72,80,74,79,69,64,69,56,79,72,41,53,74,70,53,38,53,53,46,49,57,48,45,53,60,51,40,69,69,54,61,84,59,70,64,30,42,69,47,68,56,75,78,88,79,84,65,74,63,64,67,64,59,63,71,66,59,66,72,80,66,75,85,91,87,88,84,85,84,84,83,84,80,88,84,83,76,77,82,68,86,74,128,135,80,73,70,76,66,62,68,63,57,57,61,55,52,55,53,52,51,56,56,52,62,61,57,62,76,63,62,81,65,76,75,72,75,65,78,75,62,79,66,68,68,59,59,64,53,52,62,54,39,50,60,41,24,51,52,39,46,46,57,57,61,56,87,72,78,83,72,78,76,70,83,86,68,88,81,78,54,37,40,44,46,56,48,48,50,51,50,30,53,43,50,51,51,52,47,53,41,51,59,66,66,42,47,40,62,48,64,64,40,35,34,35,47,46,63,71,82,82,44,77,65,49,38,50,52,50,35,52,52,51,49,51,44,45,58,76,36,76,74,39,31,39,27,33,51,51,80,45,71,84,27,75,77,43,28,53,68,60,49,25,59,71,44,72,41,69,71,84,40,67,46,67,44,50,71,65,50,48,70,73,38,71,68,59,45,26,31,34,37,36,52,36,54,47,66,48,54,51,49,51,44,66,62,37,74,49,71,43,47,42,31,41,34,24,9,83,68,74,64,38,84,68,9,70,36,55,51,91,46,43,70,62,53,48,54,47,52,74,72,32,67,34,44,48,46,68,28,55,18,35,31,37,37,37,35,40,53,50,75,58,42,62,36,86,84,77,65,44,42,22,16,29,33,37,77,75,50,76,46,55,32,54,28,29,41,36,39,27,17,69,88,44,91,52,66,25,38,35,35,36,24,49,70,85,37,81,69,48,67,46,47,13,47,25,40,33,44,22,25,23,60,14,16,76,44,71,36,31,79,51,66,30,55,39,36,37,51,81,29,67,38,33,37,40,25,43,32,73,45,74,45,91,42,50,66,34,38,35,35,37,42,74,47,39,34,33,44,26,32,31,76,82,36,90,52,47,35,27,35,26,48,58,86,34,82,69,43,81,35,48,62,53,12,34,34,39,39,32,59,34,85,40,42,49,28,32,55,56,80,49,97,56,44,64,60,52,24,43,31,69,71,59,39,41,54,67,71,80,74,80,70,63,69,57,79,71,40,52,75,72,52,37,53,54,46,51,56,47,44,54,60,49,42,70,69,54,60,82,60,69,64,30,41,70,46,67,58,74,79,84,80,84,66,71,65,65,66,61,62,61,70,64,59,61,71,76,58,72,80,89,85,85,92,87,87,77,80,79,78,87,72,94,70,84,92,68,95,72,136

InterPro domains:
  IPR002504 NAD kinase [MF_00361] (110-425)
  IPR002504 NAD kinase [PF01513] (112-242)
  IPR016064 NAD kinase/diacylglycerol kinase-like domain superfamily [SSF111331] (111-431)
  IPR017437 ATP-NAD kinase, PpnK-type, C-terminal [G3DSA:2.60.200.30] (275-401)
  IPR017438 Inorganic polyphosphate/ATP-NAD kinase, N-terminal [G3DSA:3.40.50.10330] (71-274)